Protein AF-A0AAE1EJN7-F1 (afdb_monomer)

Radius of gyration: 35.19 Å; Cα contacts (8 Å, |Δi|>4): 1042; chains: 1; bounding box: 107×82×101 Å

Secondary structure (DSSP, 8-state):
-HHHHHHHHHHHHHHHHHH--HHHHHHHHHHHHHH-TT-HHHHHHHHHHHHHHS-TTHHHHHT-HHHHHHHHHHHHHHHHTT--EEEEET-TTTHHHHHHHHTT-SEEEEEES-HHHHHHHHHHHTTSTT-TTEEEEES-GGG--TTTTSSS-BSEEEE----TTSSTT-HHHHHHHHHHHTBPPPP-----S----------------HHHHHHHHHHHHHHHHHHHHHHHHHHHHHHHHHHHHHHHHHHTHHHHHTT----S-HHHHHHHHHHHHHHHHHHHHHHHHHHHHHHHHHHHHHHHHHHHHHHHHHHHHHHHHHHHHHTTTTTS-------PPP--------------------------------------S------PPPPSS-EEES-EEEEEEEEEE-HHHHHHHB-S----GGGTT-EEEEPPSSSSEEE-GGG-TT--EE-B--EEEEEEETT-HHHHHHHHTTTT-EEEEEEB-S-EE--EEEEEEEEESSSS-EEE--GGG--SS--EEEEE-SSPPEE-TT-EEEEEEEESSSEEEEE-GGGS-TT-SGGGEEEE-HHHHHHHT-HHHHHHHHHHHHHHHHHHHH--SSS-TTSTTSPPEEEEESSS-HHHHHHHHHSTTSEEEES-HHHHHHHHHTT--TTEESS--S-EEEEEE--B-TTSPBPTTHHHHHHHHHHHEEEEEEEESS-----------HHHHHHH---GGGGTT---HHHHGGGT-SSS---S----

InterPro domains:
  IPR020596 Ribosomal RNA adenine methylase transferase, conserved site [PS01131] (86-114)
  IPR025799 Protein arginine N-methyltransferase [PTHR11006] (57-548)
  IPR029063 S-adenosyl-L-methionine-dependent methyltransferase superfamily [G3DSA:3.40.50.150] (51-192)
  IPR029063 S-adenosyl-L-methionine-dependent methyltransferase superfamily [SSF53335] (57-184)
  IPR029063 S-adenosyl-L-methionine-dependent methyltransferase superfamily [SSF53335] (394-545)

pLDDT: mean 72.21, std 24.54, range [23.77, 98.62]

Sequence (756 aa):
MVTDSLWVSLSYRHSFSRHGSLPEAWNYASLARVSCPRDPNAQDTWSRLTNALVDRWHLPMINDQARNSGFKRAIERAVTEGHHTVLDIGSGTGLLSLYAKKAGATEVYACEVDKFMCEMGKDILKLNDGTSNISILYKHSNNINIPQDIPQRVSLVVSETVDAGLLGEHILTTLQHTWHHLLLPPPTSLLPLEAATSTTTTTLETNATPVQEEVNGIQEKANDIKKIAKKIPEKASITQEKVSGSQEKAQKIPEKATGIQKQRDTKNVKKEAKNVQEKANGIQERNASEVKKKSKNIRKRAKSIPAEISGVQNQFNVNQEKAYVGQKRDTKADAVSCQPLQSSLNSDAVTGDASADKKLGNRSKHTHCEDGPNNAANGTASDIENGLPLPTCGRVIPSKAEVFIALISCEYIAKQTRLIDNNFSYFKNKTVCVKLDEPYMSEKLSQVPGGFKLLSKWTHITTINFNSIDDIMRHQQGNINGTRIIQCTESGTIDAIVLAFTLHLDDTVCINTFPETLHTQWENAVYPISHPAHLEASDRVAVNVECEGVMRLSVHESYLPSDATGENNLYLQASALRFLNSNKFTSAFTSAAESIATKFGTDSKSITATDSRRPLVICDATPFPVAGLRLLSLRPHSRLYVEEEEVQRTLVEVGVEAGLSEDLEEAVDVLFLWPTTEEGTLKDDFVKKILLYRLMLSEEGMVFPQEVDLVVGVVGSPALTSMTRVDDANTCGARQCQRSYMYSDGLIGKVTDIPN

Structure (mmCIF, N/CA/C/O backbone):
data_AF-A0AAE1EJN7-F1
#
_entry.id   AF-A0AAE1EJN7-F1
#
loop_
_atom_site.group_PDB
_atom_site.id
_atom_site.type_symbol
_atom_site.label_atom_id
_atom_site.label_alt_id
_atom_site.label_comp_id
_atom_site.label_asym_id
_atom_site.label_entity_id
_atom_site.label_seq_id
_atom_site.pdbx_PDB_ins_code
_atom_site.Cartn_x
_atom_site.Cartn_y
_atom_site.Cartn_z
_atom_site.occupancy
_atom_site.B_iso_or_equiv
_atom_site.auth_seq_id
_atom_site.auth_comp_id
_atom_site.auth_asym_id
_atom_site.auth_atom_id
_atom_site.pdbx_PDB_model_num
ATOM 1 N N . MET A 1 1 ? -12.672 -43.014 -6.422 1.00 37.75 1 MET A N 1
ATOM 2 C CA . MET A 1 1 ? -13.000 -41.728 -7.080 1.00 37.75 1 MET A CA 1
ATOM 3 C C . MET A 1 1 ? -13.530 -40.671 -6.109 1.00 37.75 1 MET A C 1
ATOM 5 O O . MET A 1 1 ? -13.084 -39.547 -6.220 1.00 37.75 1 MET A O 1
ATOM 9 N N . VAL A 1 2 ? -14.387 -40.987 -5.125 1.00 37.81 2 VAL A N 1
ATOM 10 C CA . VAL A 1 2 ? -14.856 -40.011 -4.099 1.00 37.81 2 VAL A CA 1
ATOM 11 C C . VAL A 1 2 ? -13.815 -39.732 -2.988 1.00 37.81 2 VAL A C 1
ATOM 13 O O . VAL A 1 2 ? -13.940 -38.784 -2.222 1.00 37.81 2 VAL A O 1
ATOM 16 N N . THR A 1 3 ? -12.763 -40.548 -2.889 1.00 46.97 3 THR A N 1
ATOM 17 C CA . THR A 1 3 ? -11.753 -40.482 -1.818 1.00 46.97 3 THR A CA 1
ATOM 18 C C . THR A 1 3 ? -10.714 -39.380 -2.003 1.00 46.97 3 THR A C 1
ATOM 20 O O . THR A 1 3 ? -10.210 -38.870 -1.006 1.00 46.97 3 THR A O 1
ATOM 23 N N . ASP A 1 4 ? -10.417 -38.994 -3.244 1.00 53.25 4 ASP A N 1
ATOM 24 C CA . ASP A 1 4 ? -9.289 -38.103 -3.540 1.00 53.25 4 ASP A CA 1
ATOM 25 C C . ASP A 1 4 ? -9.703 -36.626 -3.436 1.00 53.25 4 ASP A C 1
ATOM 27 O O . ASP A 1 4 ? -8.942 -35.810 -2.921 1.00 53.25 4 ASP A O 1
ATOM 31 N N . SER A 1 5 ? -10.947 -36.287 -3.799 1.00 48.03 5 SER A N 1
ATOM 32 C CA . SER A 1 5 ? -11.496 -34.928 -3.662 1.00 48.03 5 SER A CA 1
ATOM 33 C C . SER A 1 5 ? -11.664 -34.497 -2.205 1.00 48.03 5 SER A C 1
ATOM 35 O O . SER A 1 5 ? -11.335 -33.369 -1.830 1.00 48.03 5 SER A O 1
ATOM 37 N N . LEU A 1 6 ? -12.128 -35.418 -1.353 1.00 53.75 6 LEU A N 1
ATOM 38 C CA . LEU A 1 6 ? -12.288 -35.172 0.077 1.00 53.75 6 LEU A CA 1
ATOM 39 C C . LEU A 1 6 ? -10.926 -34.988 0.755 1.00 53.75 6 LEU A C 1
ATOM 41 O O . LEU A 1 6 ? -10.766 -34.091 1.580 1.00 53.75 6 LEU A O 1
ATOM 45 N N . TRP A 1 7 ? -9.936 -35.805 0.374 1.00 56.81 7 TRP A N 1
ATOM 46 C CA . TRP A 1 7 ? -8.565 -35.687 0.867 1.00 56.81 7 TRP A CA 1
ATOM 47 C C . TRP A 1 7 ? -7.943 -34.347 0.491 1.00 56.81 7 TRP A C 1
ATOM 49 O O . TRP A 1 7 ? -7.375 -33.695 1.354 1.00 56.81 7 TRP A O 1
ATOM 59 N N . VAL A 1 8 ? -8.114 -33.893 -0.751 1.00 55.38 8 VAL A N 1
ATOM 60 C CA . VAL A 1 8 ? -7.599 -32.596 -1.214 1.00 55.38 8 VAL A CA 1
ATOM 61 C C . VAL A 1 8 ? -8.251 -31.429 -0.473 1.00 55.38 8 VAL A C 1
ATOM 63 O O . VAL A 1 8 ? -7.541 -30.543 -0.004 1.00 55.38 8 VAL A O 1
ATOM 66 N N . SER A 1 9 ? -9.581 -31.421 -0.324 1.00 53.75 9 SER A N 1
ATOM 67 C CA . SER A 1 9 ? -10.285 -30.352 0.403 1.00 53.75 9 SER A CA 1
ATOM 68 C C . SER A 1 9 ? -9.879 -30.312 1.884 1.00 53.75 9 SER A C 1
ATOM 70 O O . SER A 1 9 ? -9.676 -29.241 2.464 1.00 53.75 9 SER A O 1
ATOM 72 N N . LEU A 1 10 ? -9.672 -31.487 2.489 1.00 55.31 10 LEU A N 1
ATOM 73 C CA . LEU A 1 10 ? -9.140 -31.618 3.843 1.00 55.31 10 LEU A CA 1
ATOM 74 C C . LEU A 1 10 ? -7.673 -31.183 3.930 1.00 55.31 10 LEU A C 1
ATOM 76 O O . LEU A 1 10 ? -7.323 -30.507 4.889 1.00 55.31 10 LEU A O 1
ATOM 80 N N . SER A 1 11 ? -6.828 -31.506 2.948 1.00 58.69 11 SER A N 1
ATOM 81 C CA . SER A 1 11 ? -5.423 -31.082 2.885 1.00 58.69 11 SER A CA 1
ATOM 82 C C . SER A 1 11 ? -5.283 -29.576 2.680 1.00 58.69 11 SER A C 1
ATOM 84 O O . SER A 1 11 ? -4.434 -28.969 3.330 1.00 58.69 11 SER A O 1
ATOM 86 N N . TYR A 1 12 ? -6.148 -28.961 1.866 1.00 60.19 12 TYR A N 1
ATOM 87 C CA . TYR A 1 12 ? -6.260 -27.508 1.736 1.00 60.19 12 TYR A CA 1
ATOM 88 C C . TYR A 1 12 ? -6.619 -26.869 3.079 1.00 60.19 12 TYR A C 1
ATOM 90 O O . TYR A 1 12 ? -5.842 -26.068 3.598 1.00 60.19 12 TYR A O 1
ATOM 98 N N . ARG A 1 13 ? -7.734 -27.291 3.700 1.00 56.25 13 ARG A N 1
ATOM 99 C CA . ARG A 1 13 ? -8.135 -26.794 5.029 1.00 56.25 13 ARG A CA 1
ATOM 100 C C . ARG A 1 13 ? -7.038 -27.001 6.066 1.00 56.25 13 ARG A C 1
ATOM 102 O O . ARG A 1 13 ? -6.819 -26.132 6.895 1.00 56.25 13 ARG A O 1
ATOM 109 N N . HIS A 1 14 ? -6.337 -28.129 6.018 1.00 53.25 14 HIS A N 1
ATOM 110 C CA . HIS A 1 14 ? -5.271 -28.453 6.959 1.00 53.25 14 HIS A CA 1
ATOM 111 C C . HIS A 1 14 ? -4.012 -27.600 6.761 1.00 53.25 14 HIS A C 1
ATOM 113 O O . HIS A 1 14 ? -3.415 -27.174 7.746 1.00 53.25 14 HIS A O 1
ATOM 119 N N . SER A 1 15 ? -3.596 -27.353 5.515 1.00 55.94 15 SER A N 1
ATOM 120 C CA . SER A 1 15 ? -2.451 -26.490 5.198 1.00 55.94 15 SER A CA 1
ATOM 121 C C . SER A 1 15 ? -2.758 -25.037 5.573 1.00 55.94 15 SER A C 1
ATOM 123 O O . SER A 1 15 ? -1.985 -24.423 6.309 1.00 55.94 15 SER A O 1
ATOM 125 N N . PHE A 1 16 ? -3.944 -24.544 5.201 1.00 54.97 16 PHE A N 1
ATOM 126 C CA . PHE A 1 16 ? -4.387 -23.189 5.520 1.00 54.97 16 PHE A CA 1
ATOM 127 C C . PHE A 1 16 ? -4.551 -22.982 7.037 1.00 54.97 16 PHE A C 1
ATOM 129 O O . PHE A 1 16 ? -3.983 -22.044 7.585 1.00 54.97 16 PHE A O 1
ATOM 136 N N . SER A 1 17 ? -5.220 -23.902 7.753 1.00 45.38 17 SER A N 1
ATOM 137 C CA . SER A 1 17 ? -5.491 -23.735 9.193 1.00 45.38 17 SER A CA 1
ATOM 138 C C . SER A 1 17 ? -4.294 -23.989 10.114 1.00 45.38 17 SER A C 1
ATOM 140 O O . SER A 1 17 ? -4.355 -23.608 11.280 1.00 45.38 17 SER A O 1
ATOM 142 N N . ARG A 1 18 ? -3.257 -24.719 9.676 1.00 42.12 18 ARG A N 1
ATOM 143 C CA . ARG A 1 18 ? -2.088 -25.020 10.528 1.00 42.12 18 ARG A CA 1
ATOM 144 C C . ARG A 1 18 ? -0.845 -24.217 10.185 1.00 42.12 18 ARG A C 1
ATOM 146 O O . ARG A 1 18 ? -0.019 -24.039 11.074 1.00 42.12 18 ARG A O 1
ATOM 153 N N . HIS A 1 19 ? -0.685 -23.801 8.930 1.00 42.38 19 HIS A N 1
ATOM 154 C CA . HIS A 1 19 ? 0.577 -23.235 8.453 1.00 42.38 19 HIS A CA 1
ATOM 155 C C . HIS A 1 19 ? 0.424 -21.892 7.734 1.00 42.38 19 HIS A C 1
ATOM 157 O O . HIS A 1 19 ? 1.443 -21.257 7.495 1.00 42.38 19 HIS A O 1
ATOM 163 N N . GLY A 1 20 ? -0.791 -21.464 7.359 1.00 51.75 20 GLY A N 1
ATOM 164 C CA . GLY A 1 20 ? -1.001 -20.204 6.627 1.00 51.75 20 GLY A CA 1
ATOM 165 C C . GLY A 1 20 ? -0.264 -20.119 5.279 1.00 51.75 20 GLY A C 1
ATOM 166 O O . GLY A 1 20 ? -0.155 -19.043 4.702 1.00 51.75 20 GLY A O 1
ATOM 167 N N . SER A 1 21 ? 0.271 -21.236 4.768 1.00 59.00 21 SER A N 1
ATOM 168 C CA . SER A 1 21 ? 1.121 -21.254 3.575 1.00 59.00 21 SER A CA 1
ATOM 169 C C . SER A 1 21 ? 0.269 -21.336 2.309 1.00 59.00 21 SER A C 1
ATOM 171 O O . SER A 1 21 ? -0.020 -22.416 1.786 1.00 59.00 21 SER A O 1
ATOM 173 N N . LEU A 1 22 ? -0.132 -20.165 1.814 1.00 60.03 22 LEU A N 1
ATOM 174 C CA . LEU A 1 22 ? -0.785 -19.978 0.515 1.00 60.03 22 LEU A CA 1
ATOM 175 C C . LEU A 1 22 ? -0.056 -20.711 -0.644 1.00 60.03 22 LEU A C 1
ATOM 177 O O . LEU A 1 22 ? -0.731 -21.399 -1.415 1.00 60.03 22 LEU A O 1
ATOM 181 N N . PRO A 1 23 ? 1.293 -20.695 -0.748 1.00 57.06 23 PRO A N 1
ATOM 182 C CA . PRO A 1 23 ? 2.013 -21.414 -1.808 1.00 57.06 23 PRO A CA 1
ATOM 183 C C . PRO A 1 23 ? 1.932 -22.947 -1.720 1.00 57.06 23 PRO A C 1
ATOM 185 O O . PRO A 1 23 ? 1.922 -23.639 -2.741 1.00 57.06 23 PRO A O 1
ATOM 188 N N . GLU A 1 24 ? 1.878 -23.523 -0.516 1.00 62.84 24 GLU A N 1
ATOM 189 C CA . GLU A 1 24 ? 1.680 -24.971 -0.362 1.00 62.84 24 GLU A CA 1
ATOM 190 C C . GLU A 1 24 ? 0.257 -25.368 -0.745 1.00 62.84 24 GLU A C 1
ATOM 192 O O . GLU A 1 24 ? 0.060 -26.332 -1.489 1.00 62.84 24 GLU A O 1
ATOM 197 N N . ALA A 1 25 ? -0.723 -24.584 -0.292 1.00 63.66 25 ALA A N 1
ATOM 198 C CA . ALA A 1 25 ? -2.119 -24.746 -0.661 1.00 63.66 25 ALA A CA 1
ATOM 199 C C . ALA A 1 25 ? -2.314 -24.672 -2.190 1.00 63.66 25 ALA A C 1
ATOM 201 O O . ALA A 1 25 ? -3.029 -25.509 -2.750 1.00 63.66 25 ALA A O 1
ATOM 202 N N . TRP A 1 26 ? -1.604 -23.765 -2.876 1.00 65.25 26 TRP A N 1
ATOM 203 C CA . TRP A 1 26 ? -1.569 -23.679 -4.341 1.00 65.25 26 TRP A CA 1
ATOM 204 C C . TRP A 1 26 ? -1.107 -24.973 -5.013 1.00 65.25 26 TRP A C 1
ATOM 206 O O . TRP A 1 26 ? -1.743 -25.438 -5.961 1.00 65.25 26 TRP A O 1
ATOM 216 N N . ASN A 1 27 ? -0.014 -25.576 -4.534 1.00 64.50 27 ASN A N 1
ATOM 217 C CA . ASN A 1 27 ? 0.518 -26.803 -5.133 1.00 64.50 27 ASN A CA 1
ATOM 218 C C . ASN A 1 27 ? -0.501 -27.952 -5.033 1.00 64.50 27 ASN A C 1
ATOM 220 O O . ASN A 1 27 ? -0.709 -28.674 -6.011 1.00 64.50 27 ASN A O 1
ATOM 224 N N . TYR A 1 28 ? -1.181 -28.096 -3.888 1.00 66.38 28 TYR A N 1
ATOM 225 C CA . TYR A 1 28 ? -2.228 -29.108 -3.712 1.00 66.38 28 TYR A CA 1
ATOM 226 C C . TYR A 1 28 ? -3.453 -28.840 -4.589 1.00 66.38 28 TYR A C 1
ATOM 228 O O . TYR A 1 28 ? -3.957 -29.765 -5.228 1.00 66.38 28 TYR A O 1
ATOM 236 N N . ALA A 1 29 ? -3.907 -27.589 -4.672 1.00 64.50 29 ALA A N 1
ATOM 237 C CA . ALA A 1 29 ? -5.033 -27.220 -5.524 1.00 64.50 29 ALA A CA 1
ATOM 238 C C . ALA A 1 29 ? -4.715 -27.399 -7.017 1.00 64.50 29 ALA A C 1
ATOM 240 O O . ALA A 1 29 ? -5.544 -27.902 -7.774 1.00 64.50 29 ALA A O 1
ATOM 241 N N . SER A 1 30 ? -3.495 -27.068 -7.443 1.00 64.06 30 SER A N 1
ATOM 242 C CA . SER A 1 30 ? -3.029 -27.268 -8.819 1.00 64.06 30 SER A CA 1
ATOM 243 C C . SER A 1 30 ? -2.948 -28.746 -9.187 1.00 64.06 30 SER A C 1
ATOM 245 O O . SER A 1 30 ? -3.434 -29.146 -10.248 1.00 64.06 30 SER A O 1
ATOM 247 N N . LEU A 1 31 ? -2.404 -29.580 -8.295 1.00 64.88 31 LEU A N 1
ATOM 248 C CA . LEU A 1 31 ? -2.374 -31.030 -8.481 1.00 64.88 31 LEU A CA 1
ATOM 249 C C . LEU A 1 31 ? -3.792 -31.608 -8.571 1.00 64.88 31 LEU A C 1
ATOM 251 O O . LEU A 1 31 ? -4.060 -32.457 -9.422 1.00 64.88 31 LEU A O 1
ATOM 255 N N . ALA A 1 32 ? -4.710 -31.124 -7.734 1.00 63.84 32 ALA A N 1
ATOM 256 C CA . ALA A 1 32 ? -6.103 -31.544 -7.745 1.00 63.84 32 ALA A CA 1
ATOM 257 C C . ALA A 1 32 ? -6.829 -31.146 -9.031 1.00 63.84 32 ALA A C 1
ATOM 259 O O . ALA A 1 32 ? -7.546 -31.967 -9.595 1.00 63.84 32 ALA A O 1
ATOM 260 N N . ARG A 1 33 ? -6.592 -29.935 -9.549 1.00 67.25 33 ARG A N 1
ATOM 261 C CA . ARG A 1 33 ? -7.151 -29.485 -10.831 1.00 67.25 33 ARG A CA 1
ATOM 262 C C . ARG A 1 33 ? -6.705 -30.374 -11.992 1.00 67.25 33 ARG A C 1
ATOM 264 O O . ARG A 1 33 ? -7.516 -30.705 -12.852 1.00 67.25 33 ARG A O 1
ATOM 271 N N . VAL A 1 34 ? -5.432 -30.774 -12.014 1.00 66.38 34 VAL A N 1
ATOM 272 C CA . VAL A 1 34 ? -4.887 -31.669 -13.051 1.00 66.38 34 VAL A CA 1
ATOM 273 C C . VAL A 1 34 ? -5.412 -33.096 -12.887 1.00 66.38 34 VAL A C 1
ATOM 275 O O . VAL A 1 34 ? -5.769 -33.738 -13.871 1.00 66.38 34 VAL A O 1
ATOM 278 N N . SER A 1 35 ? -5.485 -33.589 -11.650 1.00 67.25 35 SER A N 1
ATOM 279 C CA . SER A 1 35 ? -5.870 -34.977 -11.361 1.00 67.25 35 SER A CA 1
ATOM 280 C C . SER A 1 35 ? -7.383 -35.203 -11.454 1.00 67.25 35 SER A C 1
ATOM 282 O O . SER A 1 35 ? -7.824 -36.295 -11.801 1.00 67.25 35 SER A O 1
ATOM 284 N N . CYS A 1 36 ? -8.185 -34.180 -11.147 1.00 70.31 36 CYS A N 1
ATOM 285 C CA . CYS A 1 36 ? -9.647 -34.225 -11.076 1.00 70.31 36 CYS A CA 1
ATOM 286 C C . CYS A 1 36 ? -10.291 -33.002 -11.771 1.00 70.31 36 CYS A C 1
ATOM 288 O O . CYS A 1 36 ? -11.015 -32.236 -11.135 1.00 70.31 36 CYS A O 1
ATOM 290 N N . PRO A 1 37 ? -10.103 -32.810 -13.091 1.00 61.28 37 PRO A N 1
ATOM 291 C CA . PRO A 1 37 ? -10.518 -31.588 -13.791 1.00 61.28 37 PRO A CA 1
ATOM 292 C C . PRO A 1 37 ? -12.036 -31.364 -13.854 1.00 61.28 37 PRO A C 1
ATOM 294 O O . PRO A 1 37 ? -12.467 -30.269 -14.200 1.00 61.28 37 PRO A O 1
ATOM 297 N N . ARG A 1 38 ? -12.855 -32.378 -13.546 1.00 70.94 38 ARG A N 1
ATOM 298 C CA . ARG A 1 38 ? -14.329 -32.300 -13.542 1.00 70.94 38 ARG A CA 1
ATOM 299 C C . ARG A 1 38 ? -14.940 -32.164 -12.141 1.00 70.94 38 ARG A C 1
ATOM 301 O O . ARG A 1 38 ? -16.160 -32.136 -12.042 1.00 70.94 38 ARG A O 1
ATOM 308 N N . ASP A 1 39 ? -14.133 -32.126 -11.080 1.00 66.94 39 ASP A N 1
ATOM 309 C CA . ASP A 1 39 ? -14.631 -31.997 -9.706 1.00 66.94 39 ASP A CA 1
ATOM 310 C C . ASP A 1 39 ? -14.906 -30.521 -9.353 1.00 66.94 39 ASP A C 1
ATOM 312 O O . ASP A 1 39 ? -13.959 -29.727 -9.315 1.00 66.94 39 ASP A O 1
ATOM 316 N N . PRO A 1 40 ? -16.162 -30.141 -9.045 1.00 60.31 40 PRO A N 1
ATOM 317 C CA . PRO A 1 40 ? -16.511 -28.774 -8.664 1.00 60.31 40 PRO A CA 1
ATOM 318 C C . PRO A 1 40 ? -15.755 -28.262 -7.433 1.00 60.31 40 PRO A C 1
ATOM 320 O O . PRO A 1 40 ? -15.438 -27.080 -7.375 1.00 60.31 40 PRO A O 1
ATOM 323 N N . ASN A 1 41 ? -15.417 -29.124 -6.466 1.00 58.47 41 ASN A N 1
ATOM 324 C CA . ASN A 1 41 ? -14.705 -28.701 -5.254 1.00 58.47 41 ASN A CA 1
ATOM 325 C C . ASN A 1 41 ? -13.225 -28.411 -5.526 1.00 58.47 41 ASN A C 1
ATOM 327 O O . ASN A 1 41 ? -12.661 -27.479 -4.951 1.00 58.47 41 ASN A O 1
ATOM 331 N N . ALA A 1 42 ? -12.592 -29.201 -6.398 1.00 61.25 42 ALA A N 1
ATOM 332 C CA . ALA A 1 42 ? -11.225 -28.951 -6.846 1.00 61.25 42 ALA A CA 1
ATOM 333 C C . ALA A 1 42 ? -11.146 -27.657 -7.671 1.00 61.25 42 ALA A C 1
ATOM 335 O O . ALA A 1 42 ? -10.205 -26.885 -7.496 1.00 61.25 42 ALA A O 1
ATOM 336 N N . GLN A 1 43 ? -12.155 -27.394 -8.511 1.00 57.59 43 GLN A N 1
ATOM 337 C CA . GLN A 1 43 ? -12.281 -26.135 -9.248 1.00 57.59 43 GLN A CA 1
ATOM 338 C C . GLN A 1 43 ? -12.506 -24.941 -8.305 1.00 57.59 43 GLN A C 1
ATOM 340 O O . GLN A 1 43 ? -11.757 -23.976 -8.387 1.00 57.59 43 GLN A O 1
ATOM 345 N N . ASP A 1 44 ? -13.457 -25.023 -7.366 1.00 59.69 44 ASP A N 1
ATOM 346 C CA . ASP A 1 44 ? -13.756 -23.951 -6.399 1.00 59.69 44 ASP A CA 1
ATOM 347 C C . ASP A 1 44 ? -12.561 -23.639 -5.484 1.00 59.69 44 ASP A C 1
ATOM 349 O O . ASP A 1 44 ? -12.191 -22.481 -5.309 1.00 59.69 44 ASP A O 1
ATOM 353 N N . THR A 1 45 ? -11.893 -24.668 -4.949 1.00 62.34 45 THR A N 1
ATOM 354 C CA . THR A 1 45 ? -10.697 -24.492 -4.103 1.00 62.34 45 THR A CA 1
ATOM 355 C C . THR A 1 45 ? -9.567 -23.817 -4.877 1.00 62.34 45 THR A C 1
ATOM 357 O O . THR A 1 45 ? -8.898 -22.930 -4.348 1.00 62.34 45 THR A O 1
ATOM 360 N N . TRP A 1 46 ? -9.361 -24.223 -6.133 1.00 64.75 46 TRP A N 1
ATOM 361 C CA . TRP A 1 46 ? -8.364 -23.617 -7.006 1.00 64.75 46 TRP A CA 1
ATOM 362 C C . TRP A 1 46 ? -8.708 -22.154 -7.303 1.00 64.75 46 TRP A C 1
ATOM 364 O O . TRP A 1 46 ? -7.858 -21.304 -7.078 1.00 64.75 46 TRP A O 1
ATOM 374 N N . SER A 1 47 ? -9.951 -21.835 -7.681 1.00 58.12 47 SER A N 1
ATOM 375 C CA . SER A 1 47 ? -10.388 -20.451 -7.928 1.00 58.12 47 SER A CA 1
ATOM 376 C C . SER A 1 47 ? -10.250 -19.554 -6.691 1.00 58.12 47 SER A C 1
ATOM 378 O O . SER A 1 47 ? -9.738 -18.442 -6.789 1.00 58.12 47 SER A O 1
ATOM 380 N N . ARG A 1 48 ? -10.631 -20.031 -5.498 1.00 59.31 48 ARG A N 1
ATOM 381 C CA . ARG A 1 48 ? -10.473 -19.264 -4.245 1.00 59.31 48 ARG A CA 1
ATOM 382 C C . ARG A 1 48 ? -9.015 -18.965 -3.920 1.00 59.31 48 ARG A C 1
ATOM 384 O O . ARG A 1 48 ? -8.705 -17.868 -3.470 1.00 59.31 48 ARG A O 1
ATOM 391 N N . LEU A 1 49 ? -8.132 -19.939 -4.133 1.00 62.75 49 LEU A N 1
ATOM 392 C CA . LEU A 1 49 ? -6.697 -19.760 -3.935 1.00 62.75 49 LEU A CA 1
ATOM 393 C C . LEU A 1 49 ? -6.097 -18.816 -4.967 1.00 62.75 49 LEU A C 1
ATOM 395 O O . LEU A 1 49 ? -5.322 -17.951 -4.591 1.00 62.75 49 LEU A O 1
ATOM 399 N N . THR A 1 50 ? -6.496 -18.933 -6.230 1.00 57.66 50 THR A N 1
ATOM 400 C CA . THR A 1 50 ? -6.112 -18.002 -7.296 1.00 57.66 50 THR A CA 1
ATOM 401 C C . THR A 1 50 ? -6.438 -16.553 -6.909 1.00 57.66 50 THR A C 1
ATOM 403 O O . THR A 1 50 ? -5.579 -15.683 -7.025 1.00 57.66 50 THR A O 1
ATOM 406 N N . ASN A 1 51 ? -7.620 -16.308 -6.334 1.00 57.81 51 ASN A N 1
ATOM 407 C CA . ASN A 1 51 ? -8.047 -14.977 -5.876 1.00 57.81 51 ASN A CA 1
ATOM 408 C C . ASN A 1 51 ? -7.330 -14.488 -4.608 1.00 57.81 51 ASN A C 1
ATOM 410 O O . ASN A 1 51 ? -7.389 -13.302 -4.294 1.00 57.81 51 ASN A O 1
ATOM 414 N N . ALA A 1 52 ? -6.703 -15.396 -3.858 1.00 58.53 52 ALA A N 1
ATOM 415 C CA . ALA A 1 52 ? -5.926 -15.081 -2.662 1.00 58.53 52 ALA A CA 1
ATOM 416 C C . ALA A 1 52 ? -4.414 -14.971 -2.937 1.00 58.53 52 ALA A C 1
ATOM 418 O O . ALA A 1 52 ? -3.693 -14.448 -2.097 1.00 58.53 52 ALA A O 1
ATOM 419 N N . LEU A 1 53 ? -3.937 -15.504 -4.069 1.00 59.28 53 LEU A N 1
ATOM 420 C CA . LEU A 1 53 ? -2.523 -15.540 -4.463 1.00 59.28 53 LEU A CA 1
ATOM 421 C C . LEU A 1 53 ? -2.125 -14.388 -5.380 1.00 59.28 53 LEU A C 1
ATOM 423 O O . LEU A 1 53 ? -0.954 -14.031 -5.413 1.00 59.28 53 LEU A O 1
ATOM 427 N N . VAL A 1 54 ? -3.074 -13.835 -6.136 1.00 60.50 54 VAL A N 1
ATOM 428 C CA . VAL A 1 54 ? -2.840 -12.616 -6.908 1.00 60.50 54 VAL A CA 1
ATOM 429 C C . VAL A 1 54 ? -3.336 -11.438 -6.114 1.00 60.50 54 VAL A C 1
ATOM 431 O O . VAL A 1 54 ? -4.532 -11.317 -5.838 1.00 60.50 54 VAL A O 1
ATOM 434 N N . ASP A 1 55 ? -2.405 -10.555 -5.777 1.00 64.56 55 ASP A N 1
ATOM 435 C CA . ASP A 1 55 ? -2.758 -9.334 -5.088 1.00 64.56 55 ASP A CA 1
ATOM 436 C C . ASP A 1 55 ? -3.764 -8.534 -5.912 1.00 64.56 55 ASP A C 1
ATOM 438 O O . ASP A 1 55 ? -3.646 -8.390 -7.134 1.00 64.56 55 ASP A O 1
ATOM 442 N N . ARG A 1 56 ? -4.758 -7.974 -5.220 1.00 65.31 56 ARG A N 1
ATOM 443 C CA . ARG A 1 56 ? -5.919 -7.314 -5.836 1.00 65.31 56 ARG A CA 1
ATOM 444 C C . ARG A 1 56 ? -5.556 -6.129 -6.737 1.00 65.31 56 ARG A C 1
ATOM 446 O O . ARG A 1 56 ? -6.397 -5.707 -7.525 1.00 65.31 56 ARG A O 1
ATOM 453 N N . TRP A 1 57 ? -4.335 -5.606 -6.637 1.00 65.88 57 TRP A N 1
ATOM 454 C CA . TRP A 1 57 ? -3.830 -4.501 -7.452 1.00 65.88 57 TRP A CA 1
ATOM 455 C C . TRP A 1 57 ? -3.370 -4.926 -8.858 1.00 65.88 57 TRP A C 1
ATOM 457 O O . TRP A 1 57 ? -3.380 -4.094 -9.767 1.00 65.88 57 TRP A O 1
ATOM 467 N N . HIS A 1 58 ? -3.069 -6.210 -9.098 1.00 74.62 58 HIS A N 1
ATOM 468 C CA . HIS A 1 58 ? -2.582 -6.680 -10.403 1.00 74.62 58 HIS A CA 1
ATOM 469 C C . HIS A 1 58 ? -3.591 -6.450 -11.539 1.00 74.62 58 HIS A C 1
ATOM 471 O O . HIS A 1 58 ? -3.214 -6.012 -12.626 1.00 74.62 58 HIS A O 1
ATOM 477 N N . LEU A 1 59 ? -4.882 -6.734 -11.322 1.00 80.12 59 LEU A N 1
ATOM 478 C CA . LEU A 1 59 ? -5.901 -6.600 -12.376 1.00 80.12 59 LEU A CA 1
ATOM 479 C C . LEU A 1 59 ? -6.216 -5.134 -12.714 1.00 80.12 59 LEU A C 1
ATOM 481 O O . LEU A 1 59 ? -6.211 -4.806 -13.904 1.00 80.12 59 LEU A O 1
ATOM 485 N N . PRO A 1 60 ? -6.417 -4.230 -11.731 1.00 80.44 60 PRO A N 1
ATOM 486 C CA . PRO A 1 60 ? -6.473 -2.795 -11.992 1.00 80.44 60 PRO A CA 1
ATOM 487 C C . PRO A 1 60 ? -5.255 -2.294 -12.764 1.00 80.44 60 PRO A C 1
ATOM 489 O O . PRO A 1 60 ? -5.422 -1.596 -13.759 1.00 80.44 60 PRO A O 1
ATOM 492 N N . MET A 1 61 ? -4.046 -2.695 -12.363 1.00 86.06 61 MET A N 1
ATOM 493 C CA . MET A 1 61 ? -2.806 -2.293 -13.028 1.00 86.06 61 MET A CA 1
ATOM 494 C C . MET A 1 61 ? -2.760 -2.741 -14.497 1.00 86.06 61 MET A C 1
ATOM 496 O O . MET A 1 61 ? -2.376 -1.964 -15.371 1.00 86.06 61 MET A O 1
ATOM 500 N N . ILE A 1 62 ? -3.184 -3.971 -14.807 1.00 88.25 62 ILE A N 1
ATOM 501 C CA . ILE A 1 62 ? -3.261 -4.457 -16.195 1.00 88.25 62 ILE A CA 1
ATOM 502 C C . ILE A 1 62 ? -4.357 -3.721 -16.983 1.00 88.25 62 ILE A C 1
ATOM 504 O O . ILE A 1 62 ? -4.209 -3.526 -18.187 1.00 88.25 62 ILE A O 1
ATOM 508 N N . ASN A 1 63 ? -5.431 -3.277 -16.330 1.00 88.00 63 ASN A N 1
ATOM 509 C CA . ASN A 1 63 ? -6.472 -2.446 -16.941 1.00 88.00 63 ASN A CA 1
ATOM 510 C C . ASN A 1 63 ? -6.104 -0.960 -17.056 1.00 88.00 63 ASN A C 1
ATOM 512 O O . ASN A 1 63 ? -6.872 -0.191 -17.636 1.00 88.00 63 ASN A O 1
ATOM 516 N N . ASP A 1 64 ? -4.959 -0.534 -16.527 1.00 90.06 64 ASP A N 1
ATOM 517 C CA . ASP A 1 64 ? -4.512 0.848 -16.625 1.00 90.06 64 ASP A CA 1
ATOM 518 C C . ASP A 1 64 ? -3.993 1.145 -18.038 1.00 90.06 64 ASP A C 1
ATOM 520 O O . ASP A 1 64 ? -2.811 1.002 -18.363 1.00 90.06 64 ASP A O 1
ATOM 524 N N . GLN A 1 65 ? -4.914 1.558 -18.906 1.00 90.94 65 GLN A N 1
ATOM 525 C CA . GLN A 1 65 ? -4.629 1.833 -20.309 1.00 90.94 65 GLN A CA 1
ATOM 526 C C . GLN A 1 65 ? -3.589 2.950 -20.491 1.00 90.94 65 GLN A C 1
ATOM 528 O O . GLN A 1 65 ? -2.777 2.880 -21.419 1.00 90.94 65 GLN A O 1
ATOM 533 N N . ALA A 1 66 ? -3.587 3.965 -19.622 1.00 89.88 66 ALA A N 1
ATOM 534 C CA . ALA A 1 66 ? -2.650 5.083 -19.701 1.00 89.88 66 ALA A CA 1
ATOM 535 C C . ALA A 1 66 ? -1.224 4.627 -19.357 1.00 89.88 66 ALA A C 1
ATOM 537 O O . ALA A 1 66 ? -0.299 4.883 -20.136 1.00 89.88 66 ALA A O 1
ATOM 538 N N . ARG A 1 67 ? -1.058 3.872 -18.258 1.00 93.06 67 ARG A N 1
ATOM 539 C CA . ARG A 1 67 ? 0.209 3.206 -17.897 1.00 93.06 67 ARG A CA 1
ATOM 540 C C . ARG A 1 67 ? 0.696 2.324 -19.042 1.00 93.06 67 ARG A C 1
ATOM 542 O O . ARG A 1 67 ? 1.823 2.481 -19.515 1.00 93.06 67 ARG A O 1
ATOM 549 N N . ASN A 1 68 ? -0.165 1.429 -19.518 1.00 94.94 68 ASN A N 1
ATOM 550 C CA . ASN A 1 68 ? 0.162 0.457 -20.557 1.00 94.94 68 ASN A CA 1
ATOM 551 C C . ASN A 1 68 ? 0.612 1.130 -21.858 1.00 94.94 68 ASN A C 1
ATOM 553 O O . ASN A 1 68 ? 1.632 0.751 -22.433 1.00 94.94 68 ASN A O 1
ATOM 557 N N . SER A 1 69 ? -0.107 2.168 -22.289 1.00 94.81 69 SER A N 1
ATOM 558 C CA . SER A 1 69 ? 0.230 2.940 -23.489 1.00 94.81 69 SER A CA 1
ATOM 559 C C . SER A 1 69 ? 1.548 3.698 -23.327 1.00 94.81 69 SER A C 1
ATOM 561 O O . SER A 1 69 ? 2.313 3.819 -24.285 1.00 94.81 69 SER A O 1
ATOM 563 N N . GLY A 1 70 ? 1.837 4.197 -22.122 1.00 95.62 70 GLY A N 1
ATOM 564 C CA . GLY A 1 70 ? 3.112 4.825 -21.793 1.00 95.62 70 GLY A CA 1
ATOM 565 C C . GLY A 1 70 ? 4.285 3.861 -21.968 1.00 95.62 70 GLY A C 1
ATOM 566 O O . GLY A 1 70 ? 5.180 4.125 -22.775 1.00 95.62 70 GLY A O 1
ATOM 567 N N . PHE A 1 71 ? 4.246 2.721 -21.271 1.00 97.50 71 PHE A N 1
ATOM 568 C CA . PHE A 1 71 ? 5.293 1.699 -21.361 1.00 97.50 71 PHE A CA 1
ATOM 569 C C . PHE A 1 71 ? 5.452 1.162 -22.777 1.00 97.50 71 PHE A C 1
ATOM 571 O O . PHE A 1 71 ? 6.575 1.082 -23.269 1.00 97.50 71 PHE A O 1
ATOM 578 N N . LYS A 1 72 ? 4.347 0.860 -23.467 1.00 97.50 72 LYS A N 1
ATOM 579 C CA . LYS A 1 72 ? 4.389 0.391 -24.854 1.00 97.50 72 LYS A CA 1
ATOM 580 C C . LYS A 1 72 ? 5.156 1.361 -25.754 1.00 97.50 72 LYS A C 1
ATOM 582 O O . LYS A 1 72 ? 6.059 0.923 -26.457 1.00 97.50 72 LYS A O 1
ATOM 587 N N . ARG A 1 73 ? 4.848 2.664 -25.702 1.00 97.50 73 ARG A N 1
ATOM 588 C CA . ARG A 1 73 ? 5.531 3.676 -26.530 1.00 97.50 73 ARG A CA 1
ATOM 589 C C . ARG A 1 73 ? 7.025 3.775 -26.224 1.00 97.50 73 ARG A C 1
ATOM 591 O O . ARG A 1 73 ? 7.823 3.814 -27.157 1.00 97.50 73 ARG A O 1
ATOM 598 N N . ALA A 1 74 ? 7.398 3.800 -24.944 1.00 98.25 74 ALA A N 1
ATOM 599 C CA . ALA A 1 74 ? 8.801 3.894 -24.536 1.00 98.25 74 ALA A CA 1
ATOM 600 C C . ALA A 1 74 ? 9.606 2.653 -24.969 1.00 98.25 74 ALA A C 1
ATOM 602 O O . ALA A 1 74 ? 10.708 2.773 -25.505 1.00 98.25 74 ALA A O 1
ATOM 603 N N . ILE A 1 75 ? 9.027 1.458 -24.806 1.00 98.31 75 ILE A N 1
ATOM 604 C CA . ILE A 1 75 ? 9.633 0.191 -25.236 1.00 98.31 75 ILE A CA 1
ATOM 605 C C . ILE A 1 75 ? 9.760 0.139 -26.763 1.00 98.31 75 ILE A C 1
ATOM 607 O O . ILE A 1 75 ? 10.836 -0.166 -27.271 1.00 98.31 75 ILE A O 1
ATOM 611 N N . GLU A 1 76 ? 8.695 0.464 -27.503 1.00 97.44 76 GLU A N 1
ATOM 612 C CA . GLU A 1 76 ? 8.702 0.471 -28.974 1.00 97.44 76 GLU A CA 1
ATOM 613 C C . GLU A 1 76 ? 9.780 1.397 -29.533 1.00 97.44 76 GLU A C 1
ATOM 615 O O . GLU A 1 76 ? 10.499 1.027 -30.465 1.00 97.44 76 GLU A O 1
ATOM 620 N N . ARG A 1 77 ? 9.945 2.576 -28.927 1.00 97.25 77 ARG A N 1
ATOM 621 C CA . ARG A 1 77 ? 11.008 3.497 -29.311 1.00 97.25 77 ARG A CA 1
ATOM 622 C C . ARG A 1 77 ? 12.392 2.923 -29.031 1.00 97.25 77 ARG A C 1
ATOM 624 O O . ARG A 1 77 ? 13.216 2.913 -29.937 1.00 97.25 77 ARG A O 1
ATOM 631 N N . ALA A 1 78 ? 12.645 2.427 -27.820 1.00 96.81 78 ALA A N 1
ATOM 632 C CA . ALA A 1 78 ? 13.954 1.876 -27.470 1.00 96.81 78 ALA A CA 1
ATOM 633 C C . ALA A 1 78 ? 14.355 0.710 -28.391 1.00 96.81 78 ALA A C 1
ATOM 635 O O . ALA A 1 78 ? 15.504 0.628 -28.822 1.00 96.81 78 ALA A O 1
ATOM 636 N N . VAL A 1 79 ? 13.403 -0.157 -28.751 1.00 96.62 79 VAL A N 1
ATOM 637 C CA . VAL A 1 79 ? 13.638 -1.244 -29.713 1.00 96.62 79 VAL A CA 1
ATOM 638 C C . VAL A 1 79 ? 13.930 -0.691 -31.113 1.00 96.62 79 VAL A C 1
ATOM 640 O O . VAL A 1 79 ? 14.890 -1.128 -31.740 1.00 96.62 79 VAL A O 1
ATOM 643 N N . THR A 1 80 ? 13.180 0.317 -31.576 1.00 94.62 80 THR A N 1
ATOM 644 C CA . THR A 1 80 ? 13.415 0.985 -32.876 1.00 94.62 80 THR A CA 1
ATOM 645 C C . THR A 1 80 ? 14.784 1.677 -32.940 1.00 94.62 80 THR A C 1
ATOM 647 O O . THR A 1 80 ? 15.400 1.752 -33.999 1.00 94.62 80 THR A O 1
ATOM 650 N N . GLU A 1 81 ? 15.298 2.143 -31.802 1.00 93.88 81 GLU A N 1
ATOM 651 C CA . GLU A 1 81 ? 16.642 2.720 -31.661 1.00 93.88 81 GLU A CA 1
ATOM 652 C C . GLU A 1 81 ? 17.763 1.663 -31.601 1.00 93.88 81 GLU A C 1
ATOM 654 O O . GLU A 1 81 ? 18.933 2.007 -31.445 1.00 93.88 81 GLU A O 1
ATOM 659 N N . GLY A 1 82 ? 17.428 0.378 -31.747 1.00 94.31 82 GLY A N 1
ATOM 660 C CA . GLY A 1 82 ? 18.383 -0.719 -31.890 1.00 94.31 82 GLY A CA 1
ATOM 661 C C . GLY A 1 82 ? 18.517 -1.628 -30.667 1.00 94.31 82 GLY A C 1
ATOM 662 O O . GLY A 1 82 ? 19.255 -2.615 -30.729 1.00 94.31 82 GLY A O 1
ATOM 663 N N . HIS A 1 83 ? 17.825 -1.351 -29.555 1.00 95.88 83 HIS A N 1
ATOM 664 C CA . HIS A 1 83 ? 17.887 -2.193 -28.355 1.00 95.88 83 HIS A CA 1
ATOM 665 C C . HIS A 1 83 ? 17.045 -3.473 -28.513 1.00 95.88 83 HIS A C 1
ATOM 667 O O . HIS A 1 83 ? 15.916 -3.569 -28.036 1.00 95.88 83 HIS A O 1
ATOM 673 N N . HIS A 1 84 ? 17.600 -4.477 -29.197 1.00 94.69 84 HIS A N 1
ATOM 674 C CA . HIS A 1 84 ? 16.883 -5.705 -29.570 1.00 94.69 84 HIS A CA 1
ATOM 675 C C . HIS A 1 84 ? 16.982 -6.860 -28.553 1.00 94.69 84 HIS A C 1
ATOM 677 O O . HIS A 1 84 ? 16.311 -7.879 -28.727 1.00 94.69 84 HIS A O 1
ATOM 683 N N . THR A 1 85 ? 17.803 -6.732 -27.505 1.00 96.44 85 THR A N 1
ATOM 684 C CA . THR A 1 85 ? 17.926 -7.728 -26.421 1.00 96.44 85 THR A CA 1
ATOM 685 C C . THR A 1 85 ? 17.386 -7.144 -25.122 1.00 96.44 85 THR A C 1
ATOM 687 O O . THR A 1 85 ? 17.959 -6.192 -24.588 1.00 96.44 85 THR A O 1
ATOM 690 N N . VAL A 1 86 ? 16.279 -7.697 -24.624 1.00 98.25 86 VAL A N 1
ATOM 691 C CA . VAL A 1 86 ? 15.479 -7.094 -23.546 1.00 98.25 86 VAL A CA 1
ATOM 692 C C . VAL A 1 86 ? 15.411 -8.012 -22.327 1.00 98.25 86 VAL A C 1
ATOM 694 O O . VAL A 1 86 ? 15.226 -9.218 -22.483 1.00 98.25 86 VAL A O 1
ATOM 697 N N . LEU A 1 87 ? 15.527 -7.445 -21.123 1.00 98.62 87 LEU A N 1
ATOM 698 C CA . LEU A 1 87 ? 15.199 -8.100 -19.854 1.00 98.62 87 LEU A CA 1
ATOM 699 C C . LEU A 1 87 ? 14.047 -7.364 -19.153 1.00 98.62 87 LEU A C 1
ATOM 701 O O . LEU A 1 87 ? 14.192 -6.202 -18.784 1.00 98.62 87 LEU A O 1
ATOM 705 N N . ASP A 1 88 ? 12.930 -8.056 -18.956 1.00 98.56 88 ASP A N 1
ATOM 706 C CA . ASP A 1 88 ? 11.745 -7.609 -18.215 1.00 98.56 88 ASP A CA 1
ATOM 707 C C . ASP A 1 88 ? 11.815 -8.119 -16.761 1.00 98.56 88 ASP A C 1
ATOM 709 O O . ASP A 1 88 ? 11.715 -9.325 -16.507 1.00 98.56 88 ASP A O 1
ATOM 713 N N . ILE A 1 89 ? 12.068 -7.222 -15.805 1.00 98.38 89 ILE A N 1
ATOM 714 C CA . ILE A 1 89 ? 12.251 -7.557 -14.387 1.00 98.38 89 ILE A CA 1
ATOM 715 C C . ILE A 1 89 ? 10.951 -7.313 -13.619 1.00 98.38 89 ILE A C 1
ATOM 717 O O . ILE A 1 89 ? 10.407 -6.214 -13.660 1.00 98.38 89 ILE A O 1
ATOM 721 N N . GLY A 1 90 ? 10.483 -8.330 -12.885 1.00 95.44 90 GLY A N 1
ATOM 722 C CA . GLY A 1 90 ? 9.162 -8.286 -12.250 1.00 95.44 90 GLY A CA 1
ATOM 723 C C . GLY A 1 90 ? 8.065 -8.431 -13.300 1.00 95.44 90 GLY A C 1
ATOM 724 O O . GLY A 1 90 ? 7.129 -7.643 -13.355 1.00 95.44 90 GLY A O 1
ATOM 725 N N . SER A 1 91 ? 8.233 -9.400 -14.205 1.00 93.88 91 SER A N 1
ATOM 726 C CA . SER A 1 91 ? 7.448 -9.454 -15.442 1.00 93.88 91 SER A CA 1
ATOM 727 C C . SER A 1 91 ? 5.947 -9.672 -15.222 1.00 93.88 91 SER A C 1
ATOM 729 O O . SER A 1 91 ? 5.159 -9.391 -16.130 1.00 93.88 91 SER A O 1
ATOM 731 N N . GLY A 1 92 ? 5.531 -10.201 -14.062 1.00 90.31 92 GLY A N 1
ATOM 732 C CA . GLY A 1 92 ? 4.138 -10.506 -13.760 1.00 90.31 92 GLY A CA 1
ATOM 733 C C . GLY A 1 92 ? 3.500 -11.376 -14.847 1.00 90.31 92 GLY A C 1
ATOM 734 O O . GLY A 1 92 ? 3.862 -12.535 -15.047 1.00 90.31 92 GLY A O 1
ATOM 735 N N . THR A 1 93 ? 2.551 -10.808 -15.594 1.00 90.00 93 THR A N 1
ATOM 736 C CA . THR A 1 93 ? 1.872 -11.493 -16.710 1.00 90.00 93 THR A CA 1
ATOM 737 C C . THR A 1 93 ? 2.686 -11.561 -18.007 1.00 90.00 93 THR A C 1
ATOM 739 O O . THR A 1 93 ? 2.240 -12.167 -18.983 1.00 90.00 93 THR A O 1
ATOM 742 N N . GLY A 1 94 ? 3.858 -10.926 -18.054 1.00 93.56 94 GLY A N 1
ATOM 743 C CA . GLY A 1 94 ? 4.684 -10.769 -19.250 1.00 93.56 94 GLY A CA 1
ATOM 744 C C . GLY A 1 94 ? 4.173 -9.695 -20.214 1.00 93.56 94 GLY A C 1
ATOM 745 O O . GLY A 1 94 ? 4.525 -9.715 -21.393 1.00 93.56 94 GLY A O 1
ATOM 746 N N . LEU A 1 95 ? 3.317 -8.768 -19.762 1.00 94.88 95 LEU A N 1
ATOM 747 C CA . LEU A 1 95 ? 2.730 -7.736 -20.627 1.00 94.88 95 LEU A CA 1
ATOM 748 C C . LEU A 1 95 ? 3.796 -6.840 -21.283 1.00 94.88 95 LEU A C 1
ATOM 750 O O . LEU A 1 95 ? 3.710 -6.573 -22.482 1.00 94.88 95 LEU A O 1
ATOM 754 N N . LEU A 1 96 ? 4.817 -6.418 -20.533 1.00 97.12 96 LEU A N 1
ATOM 755 C CA . LEU A 1 96 ? 5.889 -5.566 -21.061 1.00 97.12 96 LEU A CA 1
ATOM 756 C C . LEU A 1 96 ? 6.792 -6.342 -22.031 1.00 97.12 96 LEU A C 1
ATOM 758 O O . LEU A 1 96 ? 7.113 -5.846 -23.113 1.00 97.12 96 LEU A O 1
ATOM 762 N N . SER A 1 97 ? 7.090 -7.606 -21.716 1.00 97.44 97 SER A N 1
ATOM 763 C CA . SER A 1 97 ? 7.736 -8.552 -22.637 1.00 97.44 97 SER A CA 1
ATOM 764 C C . SER A 1 97 ? 6.994 -8.699 -23.973 1.00 97.44 97 SER A C 1
ATOM 766 O O . SER A 1 97 ? 7.627 -8.767 -25.030 1.00 97.44 97 SER A O 1
ATOM 768 N N . LEU A 1 98 ? 5.653 -8.717 -23.964 1.00 96.06 98 LEU A N 1
ATOM 769 C CA . LEU A 1 98 ? 4.851 -8.754 -25.193 1.00 96.06 98 LEU A CA 1
ATOM 770 C C . LEU A 1 98 ? 5.019 -7.479 -26.027 1.00 96.06 98 LEU A C 1
ATOM 772 O O . LEU A 1 98 ? 5.099 -7.577 -27.252 1.00 96.06 98 LEU A O 1
ATOM 776 N N . TYR A 1 99 ? 5.092 -6.302 -25.399 1.00 97.00 99 TYR A N 1
ATOM 777 C CA . TYR A 1 99 ? 5.352 -5.048 -26.113 1.00 97.00 99 TYR A CA 1
ATOM 778 C C . TYR A 1 99 ? 6.728 -5.060 -26.772 1.00 97.00 99 TYR A C 1
ATOM 780 O O . TYR A 1 99 ? 6.823 -4.800 -27.969 1.00 97.00 99 TYR A O 1
ATOM 788 N N . ALA A 1 100 ? 7.768 -5.460 -26.034 1.00 97.00 100 ALA A N 1
ATOM 789 C CA . ALA A 1 100 ? 9.119 -5.590 -26.577 1.00 97.00 100 ALA A CA 1
ATOM 790 C C . ALA A 1 100 ? 9.155 -6.552 -27.771 1.00 97.00 100 ALA A C 1
ATOM 792 O O . ALA A 1 100 ? 9.719 -6.237 -28.822 1.00 97.00 100 ALA A O 1
ATOM 793 N N . LYS A 1 101 ? 8.493 -7.710 -27.649 1.00 95.25 101 LYS A N 1
ATOM 794 C CA . LYS A 1 101 ? 8.465 -8.695 -28.729 1.00 95.25 101 LYS A CA 1
ATOM 795 C C . LYS A 1 101 ? 7.734 -8.185 -29.970 1.00 95.25 101 LYS A C 1
ATOM 797 O O . LYS A 1 101 ? 8.235 -8.365 -31.078 1.00 95.25 101 LYS A O 1
ATOM 802 N N . LYS A 1 102 ? 6.580 -7.534 -29.796 1.00 94.12 102 LYS A N 1
ATOM 803 C CA . LYS A 1 102 ? 5.806 -6.936 -30.898 1.00 94.12 102 LYS A CA 1
ATOM 804 C C . LYS A 1 102 ? 6.535 -5.773 -31.571 1.00 94.12 102 LYS A C 1
ATOM 806 O O . LYS A 1 102 ? 6.372 -5.594 -32.771 1.00 94.12 102 LYS A O 1
ATOM 811 N N . ALA A 1 103 ? 7.355 -5.036 -30.824 1.00 95.25 103 ALA A N 1
ATOM 812 C CA . ALA A 1 103 ? 8.196 -3.964 -31.348 1.00 95.25 103 ALA A CA 1
ATOM 813 C C . ALA A 1 103 ? 9.363 -4.463 -32.220 1.00 95.25 103 ALA A C 1
ATOM 815 O O . ALA A 1 103 ? 10.017 -3.656 -32.871 1.00 95.25 103 ALA A O 1
ATOM 816 N N . GLY A 1 104 ? 9.636 -5.774 -32.238 1.00 94.44 104 GLY A N 1
ATOM 817 C CA . GLY A 1 104 ? 10.704 -6.368 -33.044 1.00 94.44 104 GLY A CA 1
ATOM 818 C C . GLY A 1 104 ? 11.949 -6.786 -32.261 1.00 94.44 104 GLY A C 1
ATOM 819 O O . GLY A 1 104 ? 12.955 -7.121 -32.882 1.00 94.44 104 GLY A O 1
ATOM 820 N N . ALA A 1 105 ? 11.909 -6.827 -30.922 1.00 95.50 105 ALA A N 1
ATOM 821 C CA . ALA A 1 105 ? 13.026 -7.358 -30.142 1.00 95.50 105 ALA A CA 1
ATOM 822 C C . ALA A 1 105 ? 13.351 -8.811 -30.551 1.00 95.50 105 ALA A C 1
ATOM 824 O O . ALA A 1 105 ? 12.466 -9.676 -30.678 1.00 95.50 105 ALA A O 1
ATOM 825 N N . THR A 1 106 ? 14.639 -9.087 -30.761 1.00 92.69 106 THR A N 1
ATOM 826 C CA . THR A 1 106 ? 15.129 -10.395 -31.210 1.00 92.69 106 THR A CA 1
ATOM 827 C C . THR A 1 106 ? 15.086 -11.410 -30.077 1.00 92.69 106 THR A C 1
ATOM 829 O O . THR A 1 106 ? 14.551 -12.508 -30.262 1.00 92.69 106 THR A O 1
ATOM 832 N N . GLU A 1 107 ? 15.564 -11.014 -28.895 1.00 93.69 107 GLU A N 1
ATOM 833 C CA . GLU A 1 107 ? 15.582 -11.832 -27.681 1.00 93.69 107 GLU A CA 1
ATOM 834 C C . GLU A 1 107 ? 14.922 -11.080 -26.528 1.00 93.69 107 GLU A C 1
ATOM 836 O O . GLU A 1 107 ? 15.261 -9.928 -26.248 1.00 93.69 107 GLU A O 1
ATOM 841 N N . VAL A 1 108 ? 13.987 -11.741 -25.849 1.00 98.00 108 VAL A N 1
ATOM 842 C CA . VAL A 1 108 ? 13.291 -11.177 -24.693 1.00 98.00 108 VAL A CA 1
ATOM 843 C C . VAL A 1 108 ? 13.376 -12.180 -23.553 1.00 98.00 108 VAL A C 1
ATOM 845 O O . VAL A 1 108 ? 12.878 -13.303 -23.642 1.00 98.00 108 VAL A O 1
ATOM 848 N N . TYR A 1 109 ? 14.013 -11.762 -22.474 1.00 98.19 109 TYR A N 1
ATOM 849 C CA . TYR A 1 109 ? 14.082 -12.487 -21.219 1.00 98.19 109 TYR A CA 1
ATOM 850 C C . TYR A 1 109 ? 13.180 -11.787 -20.215 1.00 98.19 109 TYR A C 1
ATOM 852 O O . TYR A 1 109 ? 13.043 -10.569 -20.233 1.00 98.19 109 TYR A O 1
ATOM 860 N N . ALA A 1 110 ? 12.575 -12.558 -19.332 1.00 98.00 110 ALA A N 1
ATOM 861 C CA . ALA A 1 110 ? 11.705 -12.060 -18.287 1.00 98.00 110 ALA A CA 1
ATOM 862 C C . ALA A 1 110 ? 12.013 -12.805 -16.993 1.00 98.00 110 ALA A C 1
ATOM 864 O O . ALA A 1 110 ? 12.334 -13.995 -17.037 1.00 98.00 110 ALA A O 1
ATOM 865 N N . CYS A 1 111 ? 11.917 -12.145 -15.844 1.00 97.56 111 CYS A N 1
ATOM 866 C CA . CYS A 1 111 ? 12.047 -12.819 -14.558 1.00 97.56 111 CYS A CA 1
ATOM 867 C C . CYS A 1 111 ? 10.933 -12.447 -13.586 1.00 97.56 111 CYS A C 1
ATOM 869 O O . CYS A 1 111 ? 10.522 -11.290 -13.498 1.00 97.56 111 CYS A O 1
ATOM 871 N N . GLU A 1 112 ? 10.476 -13.453 -12.847 1.00 94.94 112 GLU A N 1
ATOM 872 C CA . GLU A 1 112 ? 9.403 -13.351 -11.864 1.00 94.94 112 GLU A CA 1
ATOM 873 C C . GLU A 1 112 ? 9.745 -14.209 -10.636 1.00 94.94 112 GLU A C 1
ATOM 875 O O . GLU A 1 112 ? 10.204 -15.351 -10.772 1.00 94.94 112 GLU A O 1
ATOM 880 N N . VAL A 1 113 ? 9.556 -13.642 -9.442 1.00 91.31 113 VAL A N 1
ATOM 881 C CA . VAL A 1 113 ? 9.861 -14.268 -8.147 1.00 91.31 113 VAL A CA 1
ATOM 882 C C . VAL A 1 113 ? 8.684 -15.036 -7.576 1.00 91.31 113 VAL A C 1
ATOM 884 O O . VAL A 1 113 ? 8.903 -15.964 -6.793 1.00 91.31 113 VAL A O 1
ATOM 887 N N . ASP A 1 114 ? 7.460 -14.685 -7.970 1.00 84.31 114 ASP A N 1
ATOM 888 C CA . ASP A 1 114 ? 6.274 -15.434 -7.603 1.00 84.31 114 ASP A CA 1
ATOM 889 C C . ASP A 1 114 ? 6.027 -16.589 -8.584 1.00 84.31 114 ASP A C 1
ATOM 891 O O . ASP A 1 114 ? 6.002 -16.453 -9.811 1.00 84.31 114 ASP A O 1
ATOM 895 N N . LYS A 1 115 ? 5.872 -17.794 -8.031 1.00 81.31 115 LYS A N 1
ATOM 896 C CA . LYS A 1 115 ? 5.774 -19.007 -8.850 1.00 81.31 115 LYS A CA 1
ATOM 897 C C . LYS A 1 115 ? 4.477 -19.016 -9.648 1.00 81.31 115 LYS A C 1
ATOM 899 O O . LYS A 1 115 ? 4.480 -19.430 -10.808 1.00 81.31 115 LYS A O 1
ATOM 904 N N . PHE A 1 116 ? 3.392 -18.585 -9.012 1.00 78.50 116 PHE A N 1
ATOM 905 C CA . PHE A 1 116 ? 2.074 -18.545 -9.616 1.00 78.50 116 PHE A CA 1
ATOM 906 C C . PHE A 1 116 ? 2.074 -17.549 -10.789 1.00 78.50 116 PHE A C 1
ATOM 908 O O . PHE A 1 116 ? 1.707 -17.925 -11.903 1.00 78.50 116 PHE A O 1
ATOM 915 N N . MET A 1 117 ? 2.587 -16.334 -10.583 1.00 82.44 117 MET A N 1
ATOM 916 C CA . MET A 1 117 ? 2.707 -15.297 -11.611 1.00 82.44 117 MET A CA 1
ATOM 917 C C . MET A 1 117 ? 3.604 -15.753 -12.762 1.00 82.44 117 MET A C 1
ATOM 919 O O . MET A 1 117 ? 3.235 -15.600 -13.923 1.00 82.44 117 MET A O 1
ATOM 923 N N . CYS A 1 118 ? 4.729 -16.415 -12.472 1.00 85.88 118 CYS A N 1
ATOM 924 C CA . CYS A 1 118 ? 5.617 -16.960 -13.498 1.00 85.88 118 CYS A CA 1
ATOM 925 C C . CYS A 1 118 ? 4.924 -18.014 -14.383 1.00 85.88 118 CYS A C 1
ATOM 927 O O . CYS A 1 118 ? 5.038 -17.986 -15.614 1.00 85.88 118 CYS A O 1
ATOM 929 N N . GLU A 1 119 ? 4.215 -18.968 -13.770 1.00 82.56 119 GLU A N 1
ATOM 930 C CA . GLU A 1 119 ? 3.444 -19.986 -14.494 1.00 82.56 119 GLU A CA 1
ATOM 931 C C . GLU A 1 119 ? 2.332 -19.339 -15.324 1.00 82.56 119 GLU A C 1
ATOM 933 O O . GLU A 1 119 ? 2.161 -19.686 -16.496 1.00 82.56 119 GLU A O 1
ATOM 938 N N . MET A 1 120 ? 1.643 -18.351 -14.752 1.00 81.19 120 MET A N 1
ATOM 939 C CA . MET A 1 120 ? 0.589 -17.596 -15.416 1.00 81.19 120 MET A CA 1
ATOM 940 C C . MET A 1 120 ? 1.107 -16.802 -16.621 1.00 81.19 120 MET A C 1
ATOM 942 O O . MET A 1 120 ? 0.518 -16.882 -17.700 1.00 81.19 120 MET A O 1
ATOM 946 N N . GLY A 1 121 ? 2.226 -16.091 -16.480 1.00 86.94 121 GLY A N 1
ATOM 947 C CA . GLY A 1 121 ? 2.864 -15.349 -17.563 1.00 86.94 121 GLY A CA 1
ATOM 948 C C . GLY A 1 121 ? 3.215 -16.264 -18.734 1.00 86.94 121 GLY A C 1
ATOM 949 O O . GLY A 1 121 ? 2.831 -15.991 -19.869 1.00 86.94 121 GLY A O 1
ATOM 950 N N . LYS A 1 122 ? 3.827 -17.432 -18.478 1.00 87.75 122 LYS A N 1
ATOM 951 C CA . LYS A 1 122 ? 4.127 -18.437 -19.528 1.00 87.75 122 LYS A CA 1
ATOM 952 C C . LYS A 1 122 ? 2.878 -18.874 -20.277 1.00 87.75 122 LYS A C 1
ATOM 954 O O . LYS A 1 122 ? 2.896 -19.140 -21.477 1.00 87.75 122 LYS A O 1
ATOM 959 N N . ASP A 1 123 ? 1.796 -18.990 -19.541 1.00 84.81 123 ASP A N 1
ATOM 960 C CA . ASP A 1 123 ? 0.508 -19.412 -20.029 1.00 84.81 123 ASP A CA 1
ATOM 961 C C . ASP A 1 123 ? -0.217 -18.325 -20.838 1.00 84.81 123 ASP A C 1
ATOM 963 O O . ASP A 1 123 ? -0.924 -18.663 -21.789 1.00 84.81 123 ASP A O 1
ATOM 967 N N . ILE A 1 124 ? -0.012 -17.048 -20.514 1.00 86.56 124 ILE A N 1
ATOM 968 C CA . ILE A 1 124 ? -0.475 -15.885 -21.285 1.00 86.56 124 ILE A CA 1
ATOM 969 C C . ILE A 1 124 ? 0.348 -15.710 -22.561 1.00 86.56 124 ILE A C 1
ATOM 971 O O . ILE A 1 124 ? -0.212 -15.450 -23.628 1.00 86.56 124 ILE A O 1
ATOM 975 N N . LEU A 1 125 ? 1.663 -15.927 -22.498 1.00 88.44 125 LEU A N 1
ATOM 976 C CA . LEU A 1 125 ? 2.520 -15.873 -23.679 1.00 88.44 125 LEU A CA 1
ATOM 977 C C . LEU A 1 125 ? 2.058 -16.860 -24.756 1.00 88.44 125 LEU A C 1
ATOM 979 O O . LEU A 1 125 ? 1.952 -16.468 -25.913 1.00 88.44 125 LEU A O 1
ATOM 983 N N . LYS A 1 126 ? 1.679 -18.092 -24.385 1.00 87.19 126 LYS A N 1
ATOM 984 C CA . LYS A 1 126 ? 1.129 -19.098 -25.321 1.00 87.19 126 LYS A CA 1
ATOM 985 C C . LYS A 1 126 ? -0.161 -18.658 -26.019 1.00 87.19 126 LYS A C 1
ATOM 987 O O . LYS A 1 126 ? -0.483 -19.198 -27.072 1.00 87.19 126 LYS A O 1
ATOM 992 N N . LEU A 1 127 ? -0.919 -17.735 -25.421 1.00 85.62 127 LEU A N 1
ATOM 993 C CA . LEU A 1 127 ? -2.135 -17.186 -26.023 1.00 85.62 127 LEU A CA 1
ATOM 994 C C . LEU A 1 127 ? -1.833 -16.103 -27.054 1.00 85.62 127 LEU A C 1
ATOM 996 O O . LEU A 1 127 ? -2.746 -15.707 -27.761 1.00 85.62 127 LEU A O 1
ATOM 1000 N N . ASN A 1 128 ? -0.605 -15.594 -27.124 1.00 88.75 128 ASN A N 1
ATOM 1001 C CA . ASN A 1 128 ? -0.205 -14.529 -28.031 1.00 88.75 128 ASN A CA 1
ATOM 1002 C C . ASN A 1 128 ? 0.728 -15.098 -29.109 1.00 88.75 128 ASN A C 1
ATOM 1004 O O . ASN A 1 128 ? 1.636 -15.871 -28.812 1.00 88.75 128 ASN A O 1
ATOM 1008 N N . ASP A 1 129 ? 0.516 -14.717 -30.367 1.00 85.75 129 ASP A N 1
ATOM 1009 C CA . ASP A 1 129 ? 1.291 -15.259 -31.485 1.00 85.75 129 ASP A CA 1
ATOM 1010 C C . ASP A 1 129 ? 2.710 -14.663 -31.504 1.00 85.75 129 ASP A C 1
ATOM 1012 O O . ASP A 1 129 ? 2.921 -13.514 -31.113 1.00 85.75 129 ASP A O 1
ATOM 1016 N N . GLY A 1 130 ? 3.699 -15.436 -31.967 1.00 81.50 130 GLY A N 1
ATOM 1017 C CA . GLY A 1 130 ? 5.082 -14.956 -32.127 1.00 81.50 130 GLY A CA 1
ATOM 1018 C C . GLY A 1 130 ? 5.885 -14.797 -30.825 1.00 81.50 130 GLY A C 1
ATOM 1019 O O . GLY A 1 130 ? 6.951 -14.182 -30.826 1.00 81.50 130 GLY A O 1
ATOM 1020 N N . THR A 1 131 ? 5.408 -15.360 -29.716 1.00 86.31 131 THR A N 1
ATOM 1021 C CA . THR A 1 131 ? 6.009 -15.233 -28.373 1.00 86.31 131 THR A CA 1
ATOM 1022 C C . THR A 1 131 ? 6.967 -16.361 -27.994 1.00 86.31 131 THR A C 1
ATOM 1024 O O . THR A 1 131 ? 7.516 -16.346 -26.896 1.00 86.31 131 THR A O 1
ATOM 1027 N N . SER A 1 132 ? 7.218 -17.322 -28.891 1.00 77.88 132 SER A N 1
ATOM 1028 C CA . SER A 1 132 ? 8.054 -18.510 -28.631 1.00 77.88 132 SER A CA 1
ATOM 1029 C C . SER A 1 132 ? 9.480 -18.196 -28.166 1.00 77.88 132 SER A C 1
ATOM 1031 O O . SER A 1 132 ? 10.118 -19.044 -27.554 1.00 77.88 132 SER A O 1
ATOM 1033 N N . ASN A 1 133 ? 9.971 -16.989 -28.457 1.00 82.56 133 ASN A N 1
ATOM 1034 C CA . ASN A 1 133 ? 11.326 -16.540 -28.127 1.00 82.56 133 ASN A CA 1
ATOM 1035 C C . ASN A 1 133 ? 11.381 -15.703 -26.837 1.00 82.56 133 ASN A C 1
ATOM 1037 O O . ASN A 1 133 ? 12.423 -15.120 -26.547 1.00 82.56 133 ASN A O 1
ATOM 1041 N N . ILE A 1 134 ? 10.272 -15.591 -26.100 1.00 94.38 134 ILE A N 1
ATOM 1042 C CA . ILE A 1 134 ? 10.255 -14.961 -24.779 1.00 94.38 134 ILE A CA 1
ATOM 1043 C C . ILE A 1 134 ? 10.534 -16.045 -23.729 1.00 94.38 134 ILE A C 1
ATOM 1045 O O . ILE A 1 134 ? 9.783 -17.017 -23.622 1.00 94.38 134 ILE A O 1
ATOM 1049 N N . SER A 1 135 ? 11.596 -15.880 -22.939 1.00 94.50 135 SER A N 1
ATOM 1050 C CA . SER A 1 135 ? 11.971 -16.819 -21.873 1.00 94.50 135 SER A CA 1
ATOM 1051 C C . SER A 1 135 ? 11.659 -16.238 -20.495 1.00 94.50 135 SER A C 1
ATOM 1053 O O . SER A 1 135 ? 12.329 -15.307 -20.055 1.00 94.50 135 SER A O 1
ATOM 1055 N N . ILE A 1 136 ? 10.658 -16.797 -19.801 1.00 95.25 136 ILE A N 1
ATOM 1056 C CA . ILE A 1 136 ? 10.328 -16.417 -18.417 1.00 95.25 136 ILE A CA 1
ATOM 1057 C C . ILE A 1 136 ? 11.069 -17.324 -17.423 1.00 95.25 136 ILE A C 1
ATOM 1059 O O . ILE A 1 136 ? 10.812 -18.534 -17.331 1.00 95.25 136 ILE A O 1
ATOM 1063 N N . LEU A 1 137 ? 11.934 -16.707 -16.624 1.00 96.31 137 LEU A N 1
ATOM 1064 C CA . LEU A 1 137 ? 12.733 -17.301 -15.561 1.00 96.31 137 LEU A CA 1
ATOM 1065 C C . LEU A 1 137 ? 12.012 -17.161 -14.212 1.00 96.31 137 LEU A C 1
ATOM 1067 O O . LEU A 1 137 ? 11.707 -16.055 -13.774 1.00 96.31 137 LEU A O 1
ATOM 1071 N N . TYR A 1 138 ? 11.783 -18.281 -13.521 1.00 95.44 138 TYR A N 1
ATOM 1072 C CA . TYR A 1 138 ? 11.295 -18.271 -12.136 1.00 95.44 138 TYR A CA 1
ATOM 1073 C C . TYR A 1 138 ? 12.461 -17.983 -11.179 1.00 95.44 138 TYR A C 1
ATOM 1075 O O . TYR A 1 138 ? 13.050 -18.905 -10.606 1.00 95.44 138 TYR A O 1
ATOM 1083 N N . LYS A 1 139 ? 12.881 -16.719 -11.114 1.00 95.62 139 LYS A N 1
ATOM 1084 C CA . LYS A 1 139 ? 14.065 -16.259 -10.382 1.00 95.62 139 LYS A CA 1
ATOM 1085 C C . LYS A 1 139 ? 13.932 -14.788 -10.012 1.00 95.62 139 LYS A C 1
ATOM 1087 O O . LYS A 1 139 ? 13.404 -13.991 -10.776 1.00 95.62 139 LYS A O 1
ATOM 1092 N N . HIS A 1 140 ? 14.546 -14.425 -8.891 1.00 95.81 140 HIS A N 1
ATOM 1093 C CA . HIS A 1 140 ? 14.896 -13.034 -8.621 1.00 95.81 140 HIS A CA 1
ATOM 1094 C C . HIS A 1 140 ? 16.010 -12.584 -9.577 1.00 95.81 140 HIS A C 1
ATOM 1096 O O . HIS A 1 140 ? 16.940 -13.354 -9.831 1.00 95.81 140 HIS A O 1
ATOM 1102 N N . SER A 1 141 ? 15.958 -11.338 -10.053 1.00 96.00 141 SER A N 1
ATOM 1103 C CA . SER A 1 141 ? 16.952 -10.736 -10.960 1.00 96.00 141 SER A CA 1
ATOM 1104 C C . SER A 1 141 ? 18.398 -10.885 -10.456 1.00 96.00 141 SER A C 1
ATOM 1106 O O . SER A 1 141 ? 19.265 -11.344 -11.194 1.00 96.00 141 SER A O 1
ATOM 1108 N N . ASN A 1 142 ? 18.635 -10.613 -9.167 1.00 94.56 142 ASN A N 1
ATOM 1109 C CA . ASN A 1 142 ? 19.909 -10.837 -8.457 1.00 94.56 142 ASN A CA 1
ATOM 1110 C C . ASN A 1 142 ? 20.479 -12.270 -8.522 1.00 94.56 142 ASN A C 1
ATOM 1112 O O . ASN A 1 142 ? 21.628 -12.486 -8.155 1.00 94.56 142 ASN A O 1
ATOM 1116 N N . ASN A 1 143 ? 19.689 -13.256 -8.956 1.00 96.06 143 ASN A N 1
ATOM 1117 C CA . ASN A 1 143 ? 20.103 -14.656 -9.073 1.00 96.06 143 ASN A CA 1
ATOM 1118 C C . ASN A 1 143 ? 20.212 -15.131 -10.534 1.00 96.06 143 ASN A C 1
ATOM 1120 O O . ASN A 1 143 ? 20.380 -16.331 -10.774 1.00 96.06 143 ASN A O 1
ATOM 1124 N N . ILE A 1 144 ? 20.073 -14.225 -11.505 1.00 96.88 144 ILE A N 1
ATOM 1125 C CA . ILE A 1 144 ? 20.280 -14.511 -12.927 1.00 96.88 144 ILE A CA 1
ATOM 1126 C C . ILE A 1 144 ? 21.780 -14.499 -13.209 1.00 96.88 144 ILE A C 1
ATOM 1128 O O . ILE A 1 144 ? 22.473 -13.538 -12.881 1.00 96.88 144 ILE A O 1
ATOM 1132 N N . ASN A 1 145 ? 22.281 -15.560 -13.839 1.00 94.62 145 ASN A N 1
ATOM 1133 C CA . ASN A 1 145 ? 23.696 -15.702 -14.167 1.00 94.62 145 ASN A CA 1
ATOM 1134 C C . ASN A 1 145 ? 23.923 -15.782 -15.677 1.00 94.62 145 ASN A C 1
ATOM 1136 O O . ASN A 1 145 ? 23.177 -16.438 -16.402 1.00 94.62 145 ASN A O 1
ATOM 1140 N N . ILE A 1 146 ? 25.026 -15.189 -16.132 1.00 95.56 146 ILE A N 1
ATOM 1141 C CA . ILE A 1 146 ? 25.516 -15.300 -17.509 1.00 95.56 146 ILE A CA 1
ATOM 1142 C C . ILE A 1 146 ? 26.685 -16.298 -17.534 1.00 95.56 146 ILE A C 1
ATOM 1144 O O . ILE A 1 146 ? 27.586 -16.166 -16.703 1.00 95.56 146 ILE A O 1
ATOM 1148 N N . PRO A 1 147 ? 26.726 -17.281 -18.459 1.00 95.12 147 PRO A N 1
ATOM 1149 C CA . PRO A 1 147 ? 25.773 -17.540 -19.548 1.00 95.12 147 PRO A CA 1
ATOM 1150 C C . PRO A 1 147 ? 24.645 -18.534 -19.191 1.00 95.12 147 PRO A C 1
ATOM 1152 O O . PRO A 1 147 ? 23.927 -18.991 -20.075 1.00 95.12 147 PRO A O 1
ATOM 1155 N N . GLN A 1 148 ? 24.534 -18.957 -17.925 1.00 95.50 148 GLN A N 1
ATOM 1156 C CA . GLN A 1 148 ? 23.685 -20.090 -17.527 1.00 95.50 148 GLN A CA 1
ATOM 1157 C C . GLN A 1 148 ? 22.184 -19.851 -17.749 1.00 95.50 148 GLN A C 1
ATOM 1159 O O . GLN A 1 148 ? 21.484 -20.762 -18.185 1.00 95.50 148 GLN A O 1
ATOM 1164 N N . ASP A 1 149 ? 21.695 -18.666 -17.391 1.00 96.00 149 ASP A N 1
ATOM 1165 C CA . ASP A 1 149 ? 20.273 -18.317 -17.428 1.00 96.00 149 ASP A CA 1
ATOM 1166 C C . ASP A 1 149 ? 19.925 -17.459 -18.645 1.00 96.00 149 ASP A C 1
ATOM 1168 O O . ASP A 1 149 ? 18.877 -17.649 -19.261 1.00 96.00 149 ASP A O 1
ATOM 1172 N N . ILE A 1 150 ? 20.822 -16.535 -18.994 1.00 96.44 150 ILE A N 1
ATOM 1173 C CA . ILE A 1 150 ? 20.778 -15.739 -20.222 1.00 96.44 150 ILE A CA 1
ATOM 1174 C C . ILE A 1 150 ? 22.167 -15.789 -20.878 1.00 96.44 150 ILE A C 1
ATOM 1176 O O . ILE A 1 150 ? 23.169 -15.802 -20.158 1.00 96.44 150 ILE A O 1
ATOM 1180 N N . PRO A 1 151 ? 22.266 -15.820 -22.217 1.00 95.69 151 PRO A N 1
ATOM 1181 C CA . PRO A 1 151 ? 23.524 -16.099 -22.910 1.00 95.69 151 PRO A CA 1
ATOM 1182 C C . PRO A 1 151 ? 24.541 -14.960 -22.796 1.00 95.69 151 PRO A C 1
ATOM 1184 O O . PRO A 1 151 ? 25.746 -15.205 -22.775 1.00 95.69 151 PRO A O 1
ATOM 1187 N N . GLN A 1 152 ? 24.064 -13.717 -22.717 1.00 95.56 152 GLN A N 1
ATOM 1188 C CA . GLN A 1 152 ? 24.885 -12.511 -22.696 1.00 95.56 152 GLN A CA 1
ATOM 1189 C C . GLN A 1 152 ? 24.142 -11.349 -22.033 1.00 95.56 152 GLN A C 1
ATOM 1191 O O . GLN A 1 152 ? 22.958 -11.455 -21.709 1.00 95.56 152 GLN A O 1
ATOM 1196 N N . ARG A 1 153 ? 24.848 -10.231 -21.838 1.00 97.06 153 ARG A N 1
ATOM 1197 C CA . ARG A 1 153 ? 24.245 -9.001 -21.320 1.00 97.06 153 ARG A CA 1
ATOM 1198 C C . ARG A 1 153 ? 23.204 -8.463 -22.300 1.00 97.06 153 ARG A C 1
ATOM 1200 O O . ARG A 1 153 ? 23.410 -8.501 -23.513 1.00 97.06 153 ARG A O 1
ATOM 1207 N N . VAL A 1 154 ? 22.107 -7.947 -21.764 1.00 97.44 154 VAL A N 1
ATOM 1208 C CA . VAL A 1 154 ? 21.028 -7.335 -22.548 1.00 97.44 154 VAL A CA 1
ATOM 1209 C C . VAL A 1 154 ? 21.328 -5.867 -22.837 1.00 97.44 154 VAL A C 1
ATOM 1211 O O . VAL A 1 154 ? 22.131 -5.244 -22.146 1.00 97.44 154 VAL A O 1
ATOM 1214 N N . SER A 1 155 ? 20.685 -5.310 -23.859 1.00 97.56 155 SER A N 1
ATOM 1215 C CA . SER A 1 155 ? 20.815 -3.901 -24.248 1.00 97.56 155 SER A CA 1
ATOM 1216 C C . SER A 1 155 ? 19.725 -3.019 -23.641 1.00 97.56 155 SER A C 1
ATOM 1218 O O . SER A 1 155 ? 19.937 -1.815 -23.506 1.00 97.56 155 SER A O 1
ATOM 1220 N N . LEU A 1 156 ? 18.591 -3.596 -23.239 1.00 98.31 156 LEU A N 1
ATOM 1221 C CA . LEU A 1 156 ? 17.491 -2.894 -22.585 1.00 98.31 156 LEU A CA 1
ATOM 1222 C C . LEU A 1 156 ? 16.994 -3.675 -21.371 1.00 98.31 156 LEU A C 1
ATOM 1224 O O . LEU A 1 156 ? 16.769 -4.882 -21.441 1.00 98.31 156 LEU A O 1
ATOM 1228 N N . VAL A 1 157 ? 16.774 -2.964 -20.274 1.00 98.56 157 VAL A N 1
ATOM 1229 C CA . VAL A 1 157 ? 16.039 -3.447 -19.107 1.00 98.56 157 VAL A CA 1
ATOM 1230 C C . VAL A 1 157 ? 14.755 -2.651 -18.986 1.00 98.56 157 VAL A C 1
ATOM 1232 O O . VAL A 1 157 ? 14.769 -1.425 -19.084 1.00 98.56 157 VAL A O 1
ATOM 1235 N N . VAL A 1 158 ? 13.657 -3.355 -18.749 1.00 98.44 158 VAL A N 1
ATOM 1236 C CA . VAL A 1 158 ? 12.377 -2.766 -18.370 1.00 98.44 158 VAL A CA 1
ATOM 1237 C C . VAL A 1 158 ? 12.022 -3.308 -16.991 1.00 98.44 158 VAL A C 1
ATOM 1239 O O . VAL A 1 158 ? 12.140 -4.509 -16.764 1.00 98.44 158 VAL A O 1
ATOM 1242 N N . SER A 1 159 ? 11.637 -2.437 -16.063 1.00 96.62 159 SER A N 1
ATOM 1243 C CA . SER A 1 159 ? 11.220 -2.832 -14.715 1.00 96.62 159 SER A CA 1
ATOM 1244 C C . SER A 1 159 ? 10.053 -1.971 -14.270 1.00 96.62 159 SER A C 1
ATOM 1246 O O . SER A 1 159 ? 10.097 -0.751 -14.415 1.00 96.62 159 SER A O 1
ATOM 1248 N N . GLU A 1 160 ? 9.034 -2.591 -13.692 1.00 93.56 160 GLU A N 1
ATOM 1249 C CA . GLU A 1 160 ? 7.924 -1.874 -13.058 1.00 93.56 160 GLU A CA 1
ATOM 1250 C C . GLU A 1 160 ? 7.729 -2.288 -11.597 1.00 93.56 160 GLU A C 1
ATOM 1252 O O . GLU A 1 160 ? 6.660 -2.151 -11.031 1.00 93.56 160 GLU A O 1
ATOM 1257 N N . THR A 1 161 ? 8.813 -2.737 -10.967 1.00 93.56 161 THR A N 1
ATOM 1258 C CA . THR A 1 161 ? 8.883 -3.027 -9.531 1.00 93.56 161 THR A CA 1
ATOM 1259 C C . THR A 1 161 ? 8.939 -1.731 -8.709 1.00 93.56 161 THR A C 1
ATOM 1261 O O . THR A 1 161 ? 9.980 -1.404 -8.128 1.00 93.56 161 THR A O 1
ATOM 1264 N N . VAL A 1 162 ? 7.892 -0.913 -8.777 1.00 93.50 162 VAL A N 1
ATOM 1265 C CA . VAL A 1 162 ? 7.770 0.369 -8.071 1.00 93.50 162 VAL A CA 1
ATOM 1266 C C . VAL A 1 162 ? 6.411 0.434 -7.392 1.00 93.50 162 VAL A C 1
ATOM 1268 O O . VAL A 1 162 ? 5.415 -0.000 -7.954 1.00 93.50 162 VAL A O 1
ATOM 1271 N N . ASP A 1 163 ? 6.363 1.015 -6.201 1.00 92.62 163 ASP A N 1
ATOM 1272 C CA . ASP A 1 163 ? 5.142 1.132 -5.410 1.00 92.62 163 ASP A CA 1
ATOM 1273 C C . ASP A 1 163 ? 4.731 2.599 -5.205 1.00 92.62 163 ASP A C 1
ATOM 1275 O O . ASP A 1 163 ? 5.280 3.520 -5.816 1.00 92.62 163 ASP A O 1
ATOM 1279 N N . ALA A 1 164 ? 3.757 2.841 -4.326 1.00 92.19 164 ALA A N 1
ATOM 1280 C CA . ALA A 1 164 ? 3.269 4.184 -4.009 1.00 92.19 164 ALA A CA 1
ATOM 1281 C C . ALA A 1 164 ? 4.372 5.113 -3.456 1.00 92.19 164 ALA A C 1
ATOM 1283 O O . ALA A 1 164 ? 4.321 6.331 -3.651 1.00 92.19 164 ALA A O 1
ATOM 1284 N N . GLY A 1 165 ? 5.386 4.544 -2.792 1.00 94.06 165 GLY A N 1
ATOM 1285 C CA . GLY A 1 165 ? 6.577 5.243 -2.308 1.00 94.06 165 GLY A CA 1
ATOM 1286 C C . GLY A 1 165 ? 7.749 5.247 -3.292 1.00 94.06 165 GLY A C 1
ATOM 1287 O O . GLY A 1 165 ? 8.852 5.642 -2.902 1.00 94.06 165 GLY A O 1
ATOM 1288 N N . LEU A 1 166 ? 7.530 4.808 -4.540 1.00 95.88 166 LEU A N 1
ATOM 1289 C CA . LEU A 1 166 ? 8.496 4.580 -5.623 1.00 95.88 166 LEU A CA 1
ATOM 1290 C C . LEU A 1 166 ? 9.527 3.469 -5.347 1.00 95.88 166 LEU A C 1
ATOM 1292 O O . LEU A 1 166 ? 9.862 2.703 -6.249 1.00 95.88 166 LEU A O 1
ATOM 1296 N N . LEU A 1 167 ? 10.090 3.422 -4.139 1.00 95.38 167 LEU A N 1
ATOM 1297 C CA . LEU A 1 167 ? 11.260 2.612 -3.793 1.00 95.38 167 LEU A CA 1
ATOM 1298 C C . LEU A 1 167 ? 10.949 1.405 -2.893 1.00 95.38 167 LEU A C 1
ATOM 1300 O O . LEU A 1 167 ? 11.867 0.635 -2.607 1.00 95.38 167 LEU A O 1
ATOM 1304 N N . GLY A 1 168 ? 9.706 1.230 -2.431 1.00 90.31 168 GLY A N 1
ATOM 1305 C CA . GLY A 1 168 ? 9.337 0.177 -1.475 1.00 90.31 168 GLY A CA 1
ATOM 1306 C C . GLY A 1 168 ? 9.559 -1.240 -2.006 1.00 90.31 168 GLY A C 1
ATOM 1307 O O . GLY A 1 168 ? 9.926 -2.125 -1.242 1.00 90.31 168 GLY A O 1
ATOM 1308 N N . GLU A 1 169 ? 9.500 -1.429 -3.326 1.00 91.25 169 GLU A N 1
ATOM 1309 C CA . GLU A 1 169 ? 9.822 -2.697 -4.002 1.00 91.25 169 GLU A CA 1
ATOM 1310 C C . GLU A 1 169 ? 11.312 -2.861 -4.362 1.00 91.25 169 GLU A C 1
ATOM 1312 O O . GLU A 1 169 ? 11.706 -3.713 -5.160 1.00 91.25 169 GLU A O 1
ATOM 1317 N N . HIS A 1 170 ? 12.184 -2.049 -3.761 1.00 93.75 170 HIS A N 1
ATOM 1318 C CA . HIS A 1 170 ? 13.640 -2.177 -3.854 1.00 93.75 170 HIS A CA 1
ATOM 1319 C C . HIS A 1 170 ? 14.218 -2.075 -5.279 1.00 93.75 170 HIS A C 1
ATOM 1321 O O . HIS A 1 170 ? 15.281 -2.643 -5.567 1.00 93.75 170 HIS A O 1
ATOM 1327 N N . ILE A 1 171 ? 13.583 -1.288 -6.159 1.00 96.00 171 ILE A N 1
ATOM 1328 C CA . ILE A 1 171 ? 14.046 -1.062 -7.539 1.00 96.00 171 ILE A CA 1
ATOM 1329 C C . ILE A 1 171 ? 15.522 -0.650 -7.623 1.00 96.00 171 ILE A C 1
ATOM 1331 O O . ILE A 1 171 ? 16.235 -1.108 -8.512 1.00 96.00 171 ILE A O 1
ATOM 1335 N N . LEU A 1 172 ? 16.025 0.154 -6.678 1.00 96.44 172 LEU A N 1
ATOM 1336 C CA . LEU A 1 172 ? 17.425 0.599 -6.686 1.00 96.44 172 LEU A CA 1
ATOM 1337 C C . LEU A 1 172 ? 18.402 -0.569 -6.546 1.00 96.44 172 LEU A C 1
ATOM 1339 O O . LEU A 1 172 ? 19.359 -0.666 -7.307 1.00 96.44 172 LEU A O 1
ATOM 1343 N N . THR A 1 173 ? 18.131 -1.489 -5.621 1.00 95.06 173 THR A N 1
ATOM 1344 C CA . THR A 1 173 ? 18.963 -2.680 -5.400 1.00 95.06 173 THR A CA 1
ATOM 1345 C C . THR A 1 173 ? 18.912 -3.615 -6.603 1.00 95.06 173 THR A C 1
ATOM 1347 O O . THR A 1 173 ? 19.945 -4.125 -7.043 1.00 95.06 173 THR A O 1
ATOM 1350 N N . THR A 1 174 ? 17.723 -3.783 -7.182 1.00 96.19 174 THR A N 1
ATOM 1351 C CA . THR A 1 174 ? 17.514 -4.545 -8.417 1.00 96.19 174 THR A CA 1
ATOM 1352 C C . THR A 1 174 ? 18.310 -3.960 -9.587 1.00 96.19 174 THR A C 1
ATOM 1354 O O . THR A 1 174 ? 19.020 -4.688 -10.290 1.00 96.19 174 THR A O 1
ATOM 1357 N N . LEU A 1 175 ? 18.243 -2.645 -9.797 1.00 97.12 175 LEU A N 1
ATOM 1358 C CA . LEU A 1 175 ? 18.928 -1.980 -10.904 1.00 97.12 175 LEU A CA 1
ATOM 1359 C C . LEU A 1 175 ? 20.440 -1.895 -10.694 1.00 97.12 175 LEU A C 1
ATOM 1361 O O . LEU A 1 175 ? 21.184 -2.063 -11.657 1.00 97.12 175 LEU A O 1
ATOM 1365 N N . GLN A 1 176 ? 20.910 -1.722 -9.458 1.00 95.94 176 GLN A N 1
ATOM 1366 C CA . GLN A 1 176 ? 22.334 -1.769 -9.131 1.00 95.94 176 GLN A CA 1
ATOM 1367 C C . GLN A 1 176 ? 22.951 -3.109 -9.559 1.00 95.94 176 GLN A C 1
ATOM 1369 O O . GLN A 1 176 ? 23.936 -3.134 -10.300 1.00 95.94 176 GLN A O 1
ATOM 1374 N N . HIS A 1 177 ? 22.346 -4.233 -9.158 1.00 96.12 177 HIS A N 1
ATOM 1375 C CA . HIS A 1 177 ? 22.791 -5.558 -9.599 1.00 96.12 177 HIS A CA 1
ATOM 1376 C C . HIS A 1 177 ? 22.736 -5.687 -11.128 1.00 96.12 177 HIS A C 1
ATOM 1378 O O . HIS A 1 177 ? 23.677 -6.167 -11.764 1.00 96.12 177 HIS A O 1
ATOM 1384 N N . THR A 1 178 ? 21.637 -5.235 -11.729 1.00 96.62 178 THR A N 1
ATOM 1385 C CA . THR A 1 178 ? 21.405 -5.328 -13.172 1.00 9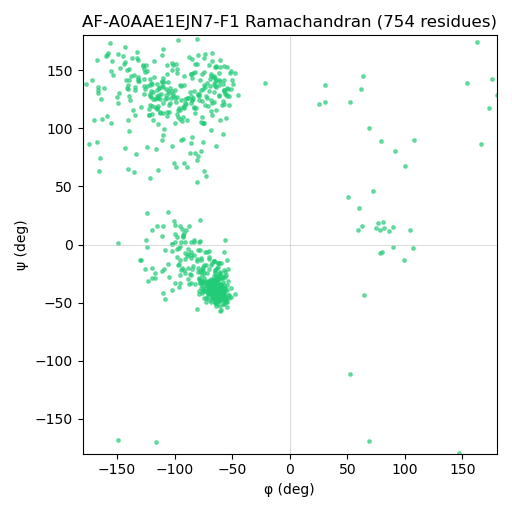6.62 178 THR A CA 1
ATOM 1386 C C . THR A 1 178 ? 22.487 -4.605 -13.971 1.00 96.62 178 THR A C 1
ATOM 1388 O O . THR A 1 178 ? 23.071 -5.205 -14.873 1.00 96.62 178 THR A O 1
ATOM 1391 N N . TRP A 1 179 ? 22.838 -3.375 -13.599 1.00 96.81 179 TRP A N 1
ATOM 1392 C CA . TRP A 1 179 ? 23.943 -2.634 -14.207 1.00 96.81 179 TRP A CA 1
ATOM 1393 C C . TRP A 1 179 ? 25.287 -3.361 -14.069 1.00 96.81 179 TRP A C 1
ATOM 1395 O O . TRP A 1 179 ? 26.049 -3.467 -15.034 1.00 96.81 179 TRP A O 1
ATOM 1405 N N . HIS A 1 180 ? 25.578 -3.927 -12.896 1.00 95.25 180 HIS A N 1
ATOM 1406 C CA . HIS A 1 180 ? 26.840 -4.629 -12.672 1.00 95.25 180 HIS A CA 1
ATOM 1407 C C . HIS A 1 180 ? 26.953 -5.951 -13.429 1.00 95.25 180 HIS A C 1
ATOM 1409 O O . HIS A 1 180 ? 28.052 -6.288 -13.874 1.00 95.25 180 HIS A O 1
ATOM 1415 N N . HIS A 1 181 ? 25.858 -6.689 -13.623 1.00 96.12 181 HIS A N 1
ATOM 1416 C CA . HIS A 1 181 ? 25.931 -8.094 -14.043 1.00 96.12 181 HIS A CA 1
ATOM 1417 C C . HIS A 1 181 ? 25.176 -8.431 -15.331 1.00 96.12 181 HIS A C 1
ATOM 1419 O O . HIS A 1 181 ? 25.628 -9.311 -16.061 1.00 96.12 181 HIS A O 1
ATOM 1425 N N . LEU A 1 182 ? 24.066 -7.752 -15.629 1.00 97.50 182 LEU A N 1
ATOM 1426 C CA . LEU A 1 182 ? 23.093 -8.199 -16.636 1.00 97.50 182 LEU A CA 1
ATOM 1427 C C . LEU A 1 182 ? 22.950 -7.250 -17.831 1.00 97.50 182 LEU A C 1
ATOM 1429 O O . LEU A 1 182 ? 22.649 -7.704 -18.930 1.00 97.50 182 LEU A O 1
ATOM 1433 N N . LEU A 1 183 ? 23.176 -5.953 -17.639 1.00 97.19 183 LEU A N 1
ATOM 1434 C CA . LEU A 1 183 ? 23.003 -4.919 -18.659 1.00 97.19 183 LEU A CA 1
ATOM 1435 C C . LEU A 1 183 ? 24.348 -4.578 -19.317 1.00 97.19 183 LEU A C 1
ATOM 1437 O O . LEU A 1 183 ? 25.401 -4.668 -18.678 1.00 97.19 183 LEU A O 1
ATOM 1441 N N . LEU A 1 184 ? 24.335 -4.222 -20.604 1.00 96.62 184 LEU A N 1
ATOM 1442 C CA . LEU A 1 184 ? 25.489 -3.623 -21.283 1.00 96.62 184 LEU A CA 1
ATOM 1443 C C . LEU A 1 184 ? 25.979 -2.377 -20.515 1.00 96.62 184 LEU A C 1
ATOM 1445 O O . LEU A 1 184 ? 25.184 -1.743 -19.819 1.00 96.62 184 LEU A O 1
ATOM 1449 N N . PRO A 1 185 ? 27.275 -2.017 -20.604 1.00 90.44 185 PRO A N 1
ATOM 1450 C CA . PRO A 1 185 ? 27.804 -0.872 -19.868 1.00 90.44 185 PRO A CA 1
ATOM 1451 C C . PRO A 1 185 ? 27.041 0.417 -20.216 1.00 90.44 185 PRO A C 1
ATOM 1453 O O . PRO A 1 185 ? 26.496 0.527 -21.317 1.00 90.44 185 PRO A O 1
ATOM 1456 N N . PRO A 1 186 ? 26.990 1.405 -19.309 1.00 82.75 186 PRO A N 1
ATOM 1457 C CA . PRO A 1 186 ? 26.390 2.694 -19.626 1.00 82.75 186 PRO A CA 1
ATOM 1458 C C . PRO A 1 186 ? 27.146 3.365 -20.789 1.00 82.75 186 PRO A C 1
ATOM 1460 O O . PRO A 1 186 ? 28.310 3.024 -21.039 1.00 82.75 186 PRO A O 1
ATOM 1463 N N . PRO A 1 187 ? 26.518 4.317 -21.507 1.00 73.25 187 PRO A N 1
ATOM 1464 C CA . PRO A 1 187 ? 27.196 5.071 -22.552 1.00 73.25 187 PRO A CA 1
ATOM 1465 C C . PRO A 1 187 ? 28.473 5.672 -21.970 1.00 73.25 187 PRO A C 1
ATOM 1467 O O . PRO A 1 187 ? 28.421 6.423 -20.996 1.00 73.25 187 PRO A O 1
ATOM 1470 N N . THR A 1 188 ? 29.632 5.320 -22.526 1.00 59.81 188 THR A N 1
ATOM 1471 C CA . THR A 1 188 ? 30.878 5.960 -22.114 1.00 59.81 188 THR A CA 1
ATOM 1472 C C . THR A 1 188 ? 30.743 7.421 -22.509 1.00 59.81 188 THR A C 1
ATOM 1474 O O . THR A 1 188 ? 30.619 7.723 -23.696 1.00 59.81 188 THR A O 1
ATOM 1477 N N . SER A 1 189 ? 30.722 8.336 -21.540 1.00 46.22 189 SER A N 1
ATOM 1478 C CA . SER A 1 189 ? 30.916 9.745 -21.850 1.00 46.22 189 SER A CA 1
ATOM 1479 C C . SER A 1 189 ? 32.247 9.830 -22.587 1.00 46.22 189 SER A C 1
ATOM 1481 O O . SER A 1 189 ? 33.298 9.598 -21.985 1.00 46.22 189 SER A O 1
ATOM 1483 N N . LEU A 1 190 ? 32.212 10.097 -23.892 1.00 39.50 190 LEU A N 1
ATOM 1484 C CA . LEU A 1 190 ? 33.372 10.609 -24.598 1.00 39.50 190 LEU A CA 1
ATOM 1485 C C . LEU A 1 190 ? 33.733 11.902 -23.867 1.00 39.50 190 LEU A C 1
ATOM 1487 O O . LEU A 1 190 ? 33.110 12.939 -24.082 1.00 39.50 190 LEU A O 1
ATOM 1491 N N . LEU A 1 191 ? 34.670 11.816 -22.923 1.00 31.27 191 LEU A N 1
ATOM 1492 C CA . LEU A 1 191 ? 35.327 12.995 -22.386 1.00 31.27 191 LEU A CA 1
ATOM 1493 C C . LEU A 1 191 ? 35.854 13.764 -23.605 1.00 31.27 191 LEU A C 1
ATOM 1495 O O . LEU A 1 191 ? 36.517 13.146 -24.446 1.00 31.27 191 LEU A O 1
ATOM 1499 N N . PRO A 1 192 ? 35.552 15.067 -23.755 1.00 31.98 192 PRO A N 1
ATOM 1500 C CA . PRO A 1 192 ? 36.191 15.861 -24.785 1.00 31.98 192 PRO A CA 1
ATOM 1501 C C . PRO A 1 192 ? 37.700 15.730 -24.604 1.00 31.98 192 PRO A C 1
ATOM 1503 O O . PRO A 1 192 ? 38.230 15.922 -23.508 1.00 31.98 192 PRO A O 1
ATOM 1506 N N . LEU A 1 193 ? 38.379 15.367 -25.684 1.00 34.16 193 LEU A N 1
ATOM 1507 C CA . LEU A 1 193 ? 39.828 15.258 -25.778 1.00 34.16 193 LEU A CA 1
ATOM 1508 C C . LEU A 1 193 ? 40.438 16.674 -25.806 1.00 34.16 193 LEU A C 1
ATOM 1510 O O . LEU A 1 193 ? 41.095 17.054 -26.761 1.00 34.16 193 LEU A O 1
ATOM 1514 N N . GLU A 1 194 ? 40.189 17.479 -24.772 1.00 38.19 194 GLU A N 1
ATOM 1515 C CA . GLU A 1 194 ? 40.778 18.806 -24.584 1.00 38.19 194 GLU A CA 1
ATOM 1516 C C . GLU A 1 194 ? 41.066 19.055 -23.100 1.00 38.19 194 GLU A C 1
ATOM 1518 O O . GLU A 1 194 ? 40.289 19.675 -22.382 1.00 38.19 194 GLU A O 1
ATOM 1523 N N . ALA A 1 195 ? 42.214 18.552 -22.644 1.00 32.28 195 ALA A N 1
ATOM 1524 C CA . ALA A 1 195 ? 43.009 19.158 -21.573 1.00 32.28 195 ALA A CA 1
ATOM 1525 C C . ALA A 1 195 ? 44.410 18.524 -21.553 1.00 32.28 195 ALA A C 1
ATOM 1527 O O . ALA A 1 195 ? 44.821 17.877 -20.591 1.00 32.28 195 ALA A O 1
ATOM 1528 N N . ALA A 1 196 ? 45.167 18.707 -22.638 1.00 35.31 196 ALA A N 1
ATOM 1529 C CA . ALA A 1 196 ? 46.616 18.759 -22.506 1.00 35.31 196 ALA A CA 1
ATOM 1530 C C . ALA A 1 196 ? 46.989 20.150 -21.968 1.00 35.31 196 ALA A C 1
ATOM 1532 O O . ALA A 1 196 ? 46.412 21.153 -22.376 1.00 35.31 196 ALA A O 1
ATOM 1533 N N . THR A 1 197 ? 47.985 20.187 -21.083 1.00 32.16 197 THR A N 1
ATOM 1534 C CA . THR A 1 197 ? 48.578 21.362 -20.417 1.00 32.16 197 THR A CA 1
ATOM 1535 C C . THR A 1 197 ? 47.809 21.942 -19.223 1.00 32.16 197 THR A C 1
ATOM 1537 O O . THR A 1 197 ? 47.053 22.895 -19.328 1.00 32.16 197 THR A O 1
ATOM 1540 N N . SER A 1 198 ? 48.111 21.426 -18.031 1.00 27.69 198 SER A N 1
ATOM 1541 C CA . SER A 1 198 ? 48.798 22.244 -17.024 1.00 27.69 198 SER A CA 1
ATOM 1542 C C . SER A 1 198 ? 49.396 21.333 -15.951 1.00 27.69 198 SER A C 1
ATOM 1544 O O . SER A 1 198 ? 48.695 20.715 -15.156 1.00 27.69 198 SER A O 1
ATOM 1546 N N . THR A 1 199 ? 50.720 21.219 -15.963 1.00 27.28 199 THR A N 1
ATOM 1547 C CA . THR A 1 199 ? 51.523 20.633 -14.889 1.00 27.28 199 THR A CA 1
ATOM 1548 C C . THR A 1 199 ? 51.461 21.519 -13.652 1.00 27.28 199 THR A C 1
ATOM 1550 O O . THR A 1 199 ? 51.935 22.654 -13.698 1.00 27.28 199 THR A O 1
ATOM 1553 N N . THR A 1 200 ? 50.996 20.969 -12.532 1.00 24.62 200 THR A N 1
ATOM 1554 C CA . THR A 1 200 ? 51.339 21.492 -11.206 1.00 24.62 200 THR A CA 1
ATOM 1555 C C . THR A 1 200 ? 51.657 20.331 -10.279 1.00 24.62 200 THR A C 1
ATOM 1557 O O . THR A 1 200 ? 50.832 19.464 -10.006 1.00 24.62 200 THR A O 1
ATOM 1560 N N . THR A 1 201 ? 52.911 20.307 -9.851 1.00 28.80 201 THR A N 1
ATOM 1561 C CA . THR A 1 201 ? 53.508 19.351 -8.930 1.00 28.80 201 THR A CA 1
ATOM 1562 C C . THR A 1 201 ? 52.967 19.591 -7.524 1.00 28.80 201 THR A C 1
ATOM 1564 O O . THR A 1 201 ? 53.235 20.647 -6.954 1.00 28.80 201 THR A O 1
ATOM 1567 N N . THR A 1 202 ? 52.292 18.605 -6.931 1.00 26.62 202 THR A N 1
ATOM 1568 C CA . THR A 1 202 ? 52.111 18.559 -5.474 1.00 26.62 202 THR A CA 1
ATOM 1569 C C . THR A 1 202 ? 52.271 17.125 -4.986 1.00 26.62 202 THR A C 1
ATOM 1571 O O . THR A 1 202 ? 51.699 16.182 -5.526 1.00 26.62 202 THR A O 1
ATOM 1574 N N . THR A 1 203 ? 53.139 16.986 -3.997 1.00 27.11 203 THR A N 1
ATOM 1575 C CA . THR A 1 203 ? 53.614 15.770 -3.342 1.00 27.11 203 THR A CA 1
ATOM 1576 C C . THR A 1 203 ? 52.485 14.906 -2.778 1.00 27.11 203 THR A C 1
ATOM 1578 O O . THR A 1 203 ? 51.651 15.387 -2.017 1.00 27.11 203 THR A O 1
ATOM 1581 N N . LEU A 1 204 ? 52.506 13.615 -3.121 1.00 26.61 204 LEU A N 1
ATOM 1582 C CA . LEU A 1 204 ? 51.682 12.570 -2.519 1.00 26.61 204 LEU A CA 1
ATOM 1583 C C . LEU A 1 204 ? 52.245 12.199 -1.138 1.00 26.61 204 LEU A C 1
ATOM 1585 O O . LEU A 1 204 ? 53.294 11.561 -1.048 1.00 26.61 204 LEU A O 1
ATOM 1589 N N . GLU A 1 205 ? 51.535 12.570 -0.074 1.00 30.70 205 GLU A N 1
ATOM 1590 C CA . GLU A 1 205 ? 51.662 11.917 1.229 1.00 30.70 205 GLU A CA 1
ATOM 1591 C C . GLU A 1 205 ? 50.858 10.609 1.222 1.00 30.70 205 GLU A C 1
ATOM 1593 O O . GLU A 1 205 ? 49.696 10.544 0.818 1.00 30.70 205 GLU A O 1
ATOM 1598 N N . THR A 1 206 ? 51.512 9.533 1.641 1.00 32.31 206 THR A N 1
ATOM 1599 C CA . THR A 1 206 ? 50.967 8.180 1.744 1.00 32.31 206 THR A CA 1
ATOM 1600 C C . THR A 1 206 ? 50.025 8.059 2.947 1.00 32.31 206 THR A C 1
ATOM 1602 O O . THR A 1 206 ? 50.492 7.926 4.077 1.00 32.31 206 THR A O 1
ATOM 1605 N N . ASN A 1 207 ? 48.709 8.033 2.717 1.00 32.91 207 ASN A N 1
ATOM 1606 C CA . ASN A 1 207 ? 47.716 7.691 3.743 1.00 32.91 207 ASN A CA 1
ATOM 1607 C C . ASN A 1 207 ? 47.520 6.168 3.836 1.00 32.91 207 ASN A C 1
ATOM 1609 O O . ASN A 1 207 ? 46.701 5.576 3.135 1.00 32.91 207 ASN A O 1
ATOM 1613 N N . ALA A 1 208 ? 48.276 5.531 4.732 1.00 38.19 208 ALA A N 1
ATOM 1614 C CA . ALA A 1 208 ? 48.054 4.163 5.199 1.00 38.19 208 ALA A CA 1
ATOM 1615 C C . ALA A 1 208 ? 47.119 4.159 6.426 1.00 38.19 208 ALA A C 1
ATOM 1617 O O . ALA A 1 208 ? 47.541 3.846 7.536 1.00 38.19 208 ALA A O 1
ATOM 1618 N N . THR A 1 209 ? 45.855 4.540 6.237 1.00 42.81 209 THR A N 1
ATOM 1619 C CA . THR A 1 209 ? 44.856 4.647 7.321 1.00 42.81 209 THR A CA 1
ATOM 1620 C C . THR A 1 209 ? 43.489 3.961 7.111 1.00 42.81 209 THR A C 1
ATOM 1622 O O . THR A 1 209 ? 42.849 3.733 8.131 1.00 42.81 209 THR A O 1
ATOM 1625 N N . PRO A 1 210 ? 43.034 3.482 5.926 1.00 43.91 210 PRO A N 1
ATOM 1626 C CA . PRO A 1 210 ? 41.701 2.850 5.845 1.00 43.91 210 PRO A CA 1
ATOM 1627 C C . PRO A 1 210 ? 41.627 1.388 6.335 1.00 43.91 210 PRO A C 1
ATOM 1629 O O . PRO A 1 210 ? 40.564 0.912 6.715 1.00 43.91 210 PRO A O 1
ATOM 1632 N N . VAL A 1 211 ? 42.741 0.645 6.335 1.00 40.06 211 VAL A N 1
ATOM 1633 C CA . VAL A 1 211 ? 42.717 -0.821 6.563 1.00 40.06 211 VAL A CA 1
ATOM 1634 C C . VAL A 1 211 ? 42.806 -1.185 8.051 1.00 40.06 211 VAL A C 1
ATOM 1636 O O . VAL A 1 211 ? 42.255 -2.194 8.489 1.00 40.06 211 VAL A O 1
ATOM 1639 N N . GLN A 1 212 ? 43.464 -0.352 8.863 1.00 41.91 212 GLN A N 1
ATOM 1640 C CA . GLN A 1 212 ? 43.575 -0.588 10.304 1.00 41.91 212 GLN A CA 1
ATOM 1641 C C . GLN A 1 212 ? 42.227 -0.362 11.014 1.00 41.91 212 GLN A C 1
ATOM 1643 O O . GLN A 1 212 ? 41.914 -1.076 11.964 1.00 41.91 212 GLN A O 1
ATOM 1648 N N . GLU A 1 213 ? 41.406 0.573 10.525 1.00 47.56 213 GLU A N 1
ATOM 1649 C CA . GLU A 1 213 ? 40.052 0.825 11.037 1.00 47.56 213 GLU A CA 1
ATOM 1650 C C . GLU A 1 213 ? 39.079 -0.317 10.697 1.00 47.56 213 GLU A C 1
ATOM 1652 O O . GLU A 1 213 ? 38.322 -0.746 11.567 1.00 47.56 213 GLU A O 1
ATOM 1657 N N . GLU A 1 214 ? 39.164 -0.906 9.497 1.00 44.53 214 GLU A N 1
ATOM 1658 C CA . GLU A 1 214 ? 38.380 -2.096 9.126 1.00 44.53 214 GLU A CA 1
ATOM 1659 C C . GLU A 1 214 ? 38.748 -3.333 9.963 1.00 44.53 214 GLU A C 1
ATOM 1661 O O . GLU A 1 214 ? 37.867 -4.046 10.455 1.00 44.53 214 GLU A O 1
ATOM 1666 N N . VAL A 1 215 ? 40.045 -3.573 10.195 1.00 45.28 215 VAL A N 1
ATOM 1667 C CA . VAL A 1 215 ? 40.522 -4.679 11.045 1.00 45.28 215 VAL A CA 1
ATOM 1668 C C . VAL A 1 215 ? 40.099 -4.475 12.504 1.00 45.28 215 VAL A C 1
ATOM 1670 O O . VAL A 1 215 ? 39.654 -5.425 13.156 1.00 45.28 215 VAL A O 1
ATOM 1673 N N . ASN A 1 216 ? 40.161 -3.241 13.007 1.00 49.78 216 ASN A N 1
ATOM 1674 C CA . ASN A 1 216 ? 39.695 -2.905 14.352 1.00 49.78 216 ASN A CA 1
ATOM 1675 C C . ASN A 1 216 ? 38.170 -3.092 14.487 1.00 49.78 216 ASN A C 1
ATOM 1677 O O . ASN A 1 216 ? 37.718 -3.681 15.471 1.00 49.78 216 ASN A O 1
ATOM 1681 N N . GLY A 1 217 ? 37.382 -2.709 13.474 1.00 49.06 217 GLY A N 1
ATOM 1682 C CA . GLY A 1 217 ? 35.926 -2.894 13.458 1.00 49.06 217 GLY A CA 1
ATOM 1683 C C . GLY A 1 217 ? 35.486 -4.364 13.390 1.00 49.06 217 GLY A C 1
ATOM 1684 O O . GLY A 1 217 ? 34.499 -4.761 14.016 1.00 49.06 217 GLY A O 1
ATOM 1685 N N . ILE A 1 218 ? 36.236 -5.217 12.686 1.00 46.47 218 ILE A N 1
ATOM 1686 C CA . ILE A 1 218 ? 35.998 -6.671 12.668 1.00 46.47 218 ILE A CA 1
ATOM 1687 C C . ILE A 1 218 ? 36.361 -7.297 14.027 1.00 46.47 218 ILE A C 1
ATOM 1689 O O . ILE A 1 218 ? 35.647 -8.180 14.518 1.00 46.47 218 ILE A O 1
ATOM 1693 N N . GLN A 1 219 ? 37.424 -6.812 14.677 1.00 46.09 219 GLN A N 1
ATOM 1694 C CA . GLN A 1 219 ? 37.850 -7.277 15.997 1.00 46.09 219 GLN A CA 1
ATOM 1695 C C . GLN A 1 219 ? 36.852 -6.891 17.106 1.00 46.09 219 GLN A C 1
ATOM 1697 O O . GLN A 1 219 ? 36.577 -7.705 17.994 1.00 46.09 219 GLN A O 1
ATOM 1702 N N . GLU A 1 220 ? 36.256 -5.696 17.043 1.00 51.91 220 GLU A N 1
ATOM 1703 C CA . GLU A 1 220 ? 35.181 -5.273 17.952 1.00 51.91 220 GLU A CA 1
ATOM 1704 C C . GLU A 1 220 ? 33.919 -6.125 17.789 1.00 51.91 220 GLU A C 1
ATOM 1706 O O . GLU A 1 220 ? 33.438 -6.702 18.770 1.00 51.91 220 GLU A O 1
ATOM 1711 N N . LYS A 1 221 ? 33.453 -6.335 16.551 1.00 46.97 221 LYS A N 1
ATOM 1712 C CA . LYS A 1 221 ? 32.296 -7.205 16.267 1.00 46.97 221 LYS A CA 1
ATOM 1713 C C . LYS A 1 221 ? 32.518 -8.641 16.764 1.00 46.97 221 LYS A C 1
ATOM 1715 O O . LYS A 1 221 ? 31.603 -9.270 17.301 1.00 46.97 221 LYS A O 1
ATOM 1720 N N . ALA A 1 222 ? 33.741 -9.166 16.662 1.00 45.28 222 ALA A N 1
ATOM 1721 C CA . ALA A 1 222 ? 34.095 -10.481 17.201 1.00 45.28 222 ALA A CA 1
ATOM 1722 C C . ALA A 1 222 ? 34.061 -10.532 18.743 1.00 45.28 222 ALA A C 1
ATOM 1724 O O . ALA A 1 222 ? 33.694 -11.560 19.328 1.00 45.28 222 ALA A O 1
ATOM 1725 N N . ASN A 1 223 ? 34.417 -9.436 19.417 1.00 49.47 223 ASN A N 1
ATOM 1726 C CA . ASN A 1 223 ? 34.351 -9.322 20.874 1.00 49.47 223 ASN A CA 1
ATOM 1727 C C . ASN A 1 223 ? 32.904 -9.212 21.382 1.00 49.47 223 ASN A C 1
ATOM 1729 O O . ASN A 1 223 ? 32.573 -9.822 22.405 1.00 49.47 223 ASN A O 1
ATOM 1733 N N . ASP A 1 224 ? 32.020 -8.544 20.643 1.00 50.88 224 ASP A N 1
ATOM 1734 C CA . ASP A 1 224 ? 30.592 -8.475 20.971 1.00 50.88 224 ASP A CA 1
ATOM 1735 C C . ASP A 1 224 ? 29.888 -9.820 20.786 1.00 50.88 224 ASP A C 1
ATOM 1737 O O . ASP A 1 224 ? 29.130 -10.254 21.657 1.00 50.88 224 ASP A O 1
ATOM 1741 N N . ILE A 1 225 ? 30.231 -10.571 19.737 1.00 48.78 225 ILE A N 1
ATOM 1742 C CA . ILE A 1 225 ? 29.741 -11.944 19.549 1.00 48.78 225 ILE A CA 1
ATOM 1743 C C . ILE A 1 225 ? 30.204 -12.859 20.698 1.00 48.78 225 ILE A C 1
ATOM 1745 O O . ILE A 1 225 ? 29.425 -13.685 21.186 1.00 48.78 225 ILE A O 1
ATOM 1749 N N . LYS A 1 226 ? 31.437 -12.691 21.203 1.00 45.94 226 LYS A N 1
ATOM 1750 C CA . LYS A 1 226 ? 31.929 -13.414 22.394 1.00 45.94 226 LYS A CA 1
ATOM 1751 C C . LYS A 1 226 ? 31.184 -13.013 23.673 1.00 45.94 226 LYS A C 1
ATOM 1753 O O . LYS A 1 226 ? 30.888 -13.891 24.486 1.00 45.94 226 LYS A O 1
ATOM 1758 N N . LYS A 1 227 ? 30.843 -11.730 23.854 1.00 53.19 227 LYS A N 1
ATOM 1759 C CA . LYS A 1 227 ? 30.012 -11.250 24.979 1.00 53.19 227 LYS A CA 1
ATOM 1760 C C . LYS A 1 227 ? 28.596 -11.826 24.924 1.00 53.19 227 LYS A C 1
ATOM 1762 O O . LYS A 1 227 ? 28.101 -12.304 25.943 1.00 53.19 227 LYS A O 1
ATOM 1767 N N . ILE A 1 228 ? 27.970 -11.842 23.746 1.00 50.28 228 ILE A N 1
ATOM 1768 C CA . ILE A 1 228 ? 26.635 -12.420 23.534 1.00 50.28 228 ILE A CA 1
ATOM 1769 C C . ILE A 1 228 ? 26.657 -13.922 23.834 1.00 50.28 228 ILE A C 1
ATOM 1771 O O . ILE A 1 228 ? 25.811 -14.406 24.583 1.00 50.28 228 ILE A O 1
ATOM 1775 N N . ALA A 1 229 ? 27.670 -14.650 23.351 1.00 42.22 229 ALA A N 1
ATOM 1776 C CA . ALA A 1 229 ? 27.826 -16.082 23.606 1.00 42.22 229 ALA A CA 1
ATOM 1777 C C . ALA A 1 229 ? 27.973 -16.430 25.101 1.00 42.22 229 ALA A C 1
ATOM 1779 O O . ALA A 1 229 ? 27.547 -17.506 25.524 1.00 42.22 229 ALA A O 1
ATOM 1780 N N . LYS A 1 230 ? 28.527 -15.515 25.909 1.00 49.59 230 LYS A N 1
ATOM 1781 C CA . LYS A 1 230 ? 28.703 -15.674 27.361 1.00 49.59 230 LYS A CA 1
ATOM 1782 C C . LYS A 1 230 ? 27.396 -15.520 28.157 1.00 49.59 230 LYS A C 1
ATOM 1784 O O . LYS A 1 230 ? 27.299 -16.095 29.232 1.00 49.59 230 LYS A O 1
ATOM 1789 N N . LYS A 1 231 ? 26.394 -14.808 27.615 1.00 48.62 231 LYS A N 1
ATOM 1790 C CA . LYS A 1 231 ? 25.063 -14.577 28.228 1.00 48.62 231 LYS A CA 1
ATOM 1791 C C . LYS A 1 231 ? 24.013 -15.650 27.884 1.00 48.62 231 LYS A C 1
ATOM 1793 O O . LYS A 1 231 ? 22.927 -15.676 28.457 1.00 48.62 231 LYS A O 1
ATOM 1798 N N . ILE A 1 232 ? 24.316 -16.548 26.944 1.00 45.19 232 ILE A N 1
ATOM 1799 C CA . ILE A 1 232 ? 23.413 -17.635 26.517 1.00 45.19 232 ILE A CA 1
ATOM 1800 C C . ILE A 1 232 ? 23.092 -18.644 27.646 1.00 45.19 232 ILE A C 1
ATOM 1802 O O . ILE A 1 232 ? 21.929 -19.039 27.740 1.00 45.19 232 ILE A O 1
ATOM 1806 N N . PRO A 1 233 ? 24.038 -19.059 28.517 1.00 44.06 233 PRO A N 1
ATOM 1807 C CA . PRO A 1 233 ? 23.739 -19.978 29.623 1.00 44.06 233 PRO A CA 1
ATOM 1808 C C . PRO A 1 233 ? 22.777 -19.381 30.661 1.00 44.06 233 PRO A C 1
ATOM 1810 O O . PRO A 1 233 ? 21.939 -20.094 31.201 1.00 44.06 233 PRO A O 1
ATOM 1813 N N . GLU A 1 234 ? 22.860 -18.070 30.884 1.00 50.53 234 GLU A N 1
ATOM 1814 C CA . GLU A 1 234 ? 22.068 -17.323 31.870 1.00 50.53 234 GLU A CA 1
ATOM 1815 C C . GLU A 1 234 ? 20.616 -17.113 31.397 1.00 50.53 234 GLU A C 1
ATOM 1817 O O . GLU A 1 234 ? 19.665 -17.289 32.151 1.00 50.53 234 GLU A O 1
ATOM 1822 N N . LYS A 1 235 ? 20.403 -16.863 30.094 1.00 44.66 235 LYS A N 1
ATOM 1823 C CA . LYS A 1 235 ? 19.046 -16.874 29.508 1.00 44.66 235 LYS A CA 1
ATOM 1824 C C . LYS A 1 235 ? 18.425 -18.277 29.479 1.00 44.66 235 LYS A C 1
ATOM 1826 O O . LYS A 1 235 ? 17.203 -18.408 29.569 1.00 44.66 235 LYS A O 1
ATOM 1831 N N . ALA A 1 236 ? 19.239 -19.328 29.370 1.00 40.25 236 ALA A N 1
ATOM 1832 C CA . ALA A 1 236 ? 18.758 -20.708 29.406 1.00 40.25 236 ALA A CA 1
ATOM 1833 C C . ALA A 1 236 ? 18.286 -21.133 30.811 1.00 40.25 236 ALA A C 1
ATOM 1835 O O . ALA A 1 236 ? 17.286 -21.846 30.899 1.00 40.25 236 ALA A O 1
ATOM 1836 N N . SER A 1 237 ? 18.924 -20.659 31.891 1.00 43.47 237 SER A N 1
ATOM 1837 C CA . SER A 1 237 ? 18.480 -20.938 33.268 1.00 43.47 237 SER A CA 1
ATOM 1838 C C . SER A 1 237 ? 17.170 -20.224 33.618 1.00 43.47 237 SER A C 1
ATOM 1840 O O . SER A 1 237 ? 16.264 -20.857 34.151 1.00 43.47 237 SER A O 1
ATOM 1842 N N . ILE A 1 238 ? 17.001 -18.962 33.199 1.00 47.41 238 ILE A N 1
ATOM 1843 C CA . ILE A 1 238 ? 15.749 -18.193 33.380 1.00 47.41 238 ILE A CA 1
ATOM 1844 C C . ILE A 1 238 ? 14.569 -18.863 32.651 1.00 47.41 238 ILE A C 1
ATOM 1846 O O . ILE A 1 238 ? 13.429 -18.855 33.116 1.00 47.41 238 ILE A O 1
ATOM 1850 N N . THR A 1 239 ? 14.835 -19.482 31.498 1.00 39.09 239 THR A N 1
ATOM 1851 C CA . THR A 1 239 ? 13.812 -20.217 30.740 1.00 39.09 239 THR A CA 1
ATOM 1852 C C . THR A 1 239 ? 13.465 -21.554 31.412 1.00 39.09 239 THR A C 1
ATOM 1854 O O . THR A 1 239 ? 12.314 -21.974 31.361 1.00 39.09 239 THR A O 1
ATOM 1857 N N . GLN A 1 240 ? 14.419 -22.207 32.088 1.00 41.75 240 GLN A N 1
ATOM 1858 C CA . GLN A 1 240 ? 14.154 -23.418 32.876 1.00 41.75 240 GLN A CA 1
ATOM 1859 C C . GLN A 1 240 ? 13.330 -23.133 34.144 1.00 41.75 240 GLN A C 1
ATOM 1861 O O . GLN A 1 240 ? 12.436 -23.920 34.446 1.00 41.75 240 GLN A O 1
ATOM 1866 N N . GLU A 1 241 ? 13.547 -22.000 34.822 1.00 45.91 241 GLU A N 1
ATOM 1867 C CA . GLU A 1 241 ? 12.731 -21.569 35.976 1.00 45.91 241 GLU A CA 1
ATOM 1868 C C . GLU A 1 241 ? 11.281 -21.219 35.597 1.00 45.91 241 GLU A C 1
ATOM 1870 O O . GLU A 1 241 ? 10.340 -21.555 36.316 1.00 45.91 241 GLU A O 1
ATOM 1875 N N . LYS A 1 242 ? 11.051 -20.600 34.430 1.00 41.56 242 LYS A N 1
ATOM 1876 C CA . LYS A 1 242 ? 9.680 -20.345 33.938 1.00 41.56 242 LYS A CA 1
ATOM 1877 C C . LYS A 1 242 ? 8.929 -21.635 33.583 1.00 41.56 242 LYS A C 1
ATOM 1879 O O . LYS A 1 242 ? 7.704 -21.708 33.717 1.00 41.56 242 LYS A O 1
ATOM 1884 N N . VAL A 1 243 ? 9.654 -22.666 33.148 1.00 39.19 243 VAL A N 1
ATOM 1885 C CA . VAL A 1 243 ? 9.085 -23.979 32.808 1.00 39.19 243 VAL A CA 1
ATOM 1886 C C . VAL A 1 243 ? 8.775 -24.798 34.065 1.00 39.19 243 VAL A C 1
ATOM 1888 O O . VAL A 1 243 ? 7.719 -25.429 34.104 1.00 39.19 243 VAL A O 1
ATOM 1891 N N . SER A 1 244 ? 9.605 -24.742 35.114 1.00 42.28 244 SER A N 1
ATOM 1892 C CA . SER A 1 244 ? 9.301 -25.407 36.392 1.00 42.28 244 SER A CA 1
ATOM 1893 C C . SER A 1 244 ? 8.063 -24.809 37.071 1.00 42.28 244 SER A C 1
ATOM 1895 O O . SER A 1 244 ? 7.193 -25.563 37.502 1.00 42.28 244 SER A O 1
ATOM 1897 N N . GLY A 1 245 ? 7.900 -23.479 37.052 1.00 41.28 245 GLY A N 1
ATOM 1898 C CA . GLY A 1 245 ? 6.685 -22.818 37.555 1.00 41.28 245 GLY A CA 1
ATOM 1899 C C . GLY A 1 245 ? 5.412 -23.169 36.767 1.00 41.28 245 GLY A C 1
ATOM 1900 O O . GLY A 1 245 ? 4.318 -23.239 37.328 1.00 41.28 245 GLY A O 1
ATOM 1901 N N . SER A 1 246 ? 5.543 -23.461 35.469 1.00 40.00 246 SER A N 1
ATOM 1902 C CA . SER A 1 246 ? 4.424 -23.901 34.620 1.00 40.00 246 SER A CA 1
ATOM 1903 C C . SER A 1 246 ? 4.062 -25.380 34.845 1.00 40.00 246 SER A C 1
ATOM 1905 O O . SER A 1 246 ? 2.887 -25.743 34.802 1.00 40.00 246 SER A O 1
ATOM 1907 N N . GLN A 1 247 ? 5.046 -26.237 35.147 1.00 39.44 247 GLN A N 1
ATOM 1908 C CA . GLN A 1 247 ? 4.826 -27.642 35.520 1.00 39.44 247 GLN A CA 1
ATOM 1909 C C . GLN A 1 247 ? 4.184 -27.786 36.907 1.00 39.44 247 GLN A C 1
ATOM 1911 O O . GLN A 1 247 ? 3.317 -28.640 37.095 1.00 39.44 247 GLN A O 1
ATOM 1916 N N . GLU A 1 248 ? 4.540 -26.917 37.855 1.00 46.97 248 GLU A N 1
ATOM 1917 C CA . GLU A 1 248 ? 3.923 -26.876 39.185 1.00 46.97 248 GLU A CA 1
ATOM 1918 C C . GLU A 1 248 ? 2.452 -26.416 39.122 1.00 46.97 248 GLU A C 1
ATOM 1920 O O . GLU A 1 248 ? 1.592 -26.964 39.814 1.00 46.97 248 GLU A O 1
ATOM 1925 N N . LYS A 1 249 ? 2.123 -25.473 38.220 1.00 44.31 249 LYS A N 1
ATOM 1926 C CA . LYS A 1 249 ? 0.731 -25.095 37.911 1.00 44.31 249 LYS A CA 1
ATOM 1927 C C . LYS A 1 249 ? -0.057 -26.254 37.291 1.00 44.31 249 LYS A C 1
ATOM 1929 O O . LYS A 1 249 ? -1.200 -26.467 37.683 1.00 44.31 249 LYS A O 1
ATOM 1934 N N . ALA A 1 250 ? 0.550 -27.038 36.395 1.00 42.59 250 ALA A N 1
ATOM 1935 C CA . ALA A 1 250 ? -0.090 -28.195 35.760 1.00 42.59 250 ALA A CA 1
ATOM 1936 C C . ALA A 1 250 ? -0.353 -29.366 36.732 1.00 42.59 250 ALA A C 1
ATOM 1938 O O . ALA A 1 250 ? -1.376 -30.043 36.618 1.00 42.59 250 ALA A O 1
ATOM 1939 N N . GLN A 1 251 ? 0.518 -29.576 37.727 1.00 44.44 251 GLN A N 1
ATOM 1940 C CA . GLN A 1 251 ? 0.333 -30.598 38.770 1.00 44.44 251 GLN A CA 1
ATOM 1941 C C . GLN A 1 251 ? -0.798 -30.280 39.762 1.00 44.44 251 GLN A C 1
ATOM 1943 O O . GLN A 1 251 ? -1.333 -31.206 40.364 1.00 44.44 251 GLN A O 1
ATOM 1948 N N . LYS A 1 252 ? -1.215 -29.011 39.890 1.00 46.78 252 LYS A N 1
ATOM 1949 C CA . LYS A 1 252 ? -2.336 -28.579 40.754 1.00 46.78 252 LYS A CA 1
ATOM 1950 C C . LYS A 1 252 ? -3.718 -28.678 40.087 1.00 46.78 252 LYS A C 1
ATOM 1952 O O . LYS A 1 252 ? -4.740 -28.525 40.754 1.00 46.78 252 LYS A O 1
ATOM 1957 N N . ILE A 1 253 ? -3.775 -28.954 38.781 1.00 44.00 253 ILE A N 1
ATOM 1958 C CA . ILE A 1 253 ? -5.027 -29.066 38.006 1.00 44.00 253 ILE A CA 1
ATOM 1959 C C . ILE A 1 253 ? -5.885 -30.285 38.426 1.00 44.00 253 ILE A C 1
ATOM 1961 O O . ILE A 1 253 ? -7.101 -30.130 38.554 1.00 44.00 253 ILE A O 1
ATOM 1965 N N . PRO A 1 254 ? -5.325 -31.481 38.716 1.00 42.53 254 PRO A N 1
ATOM 1966 C CA . PRO A 1 254 ? -6.119 -32.637 39.143 1.00 42.53 254 PRO A CA 1
ATOM 1967 C C . PRO A 1 254 ? -6.715 -32.500 40.553 1.00 42.53 254 PRO A C 1
ATOM 1969 O O . PRO A 1 254 ? -7.803 -33.018 40.793 1.00 42.53 254 PRO A O 1
ATOM 1972 N N . GLU A 1 255 ? -6.041 -31.792 41.467 1.00 46.09 255 GLU A N 1
ATOM 1973 C CA . GLU A 1 255 ? -6.508 -31.572 42.849 1.00 46.09 255 GLU A CA 1
ATOM 1974 C C . GLU A 1 255 ? -7.663 -30.559 42.925 1.00 46.09 255 GLU A C 1
ATOM 1976 O O . GLU A 1 255 ? -8.541 -30.672 43.781 1.00 46.09 255 GLU A O 1
ATOM 1981 N N . LYS A 1 256 ? -7.733 -29.607 41.983 1.00 42.69 256 LYS A N 1
ATOM 1982 C CA . LYS A 1 256 ? -8.881 -28.693 41.843 1.00 42.69 256 LYS A CA 1
ATOM 1983 C C . LYS A 1 256 ? -10.105 -29.360 41.197 1.00 42.69 256 LYS A C 1
ATOM 1985 O O . LYS A 1 256 ? -11.234 -28.973 41.483 1.00 42.69 256 LYS A O 1
ATOM 1990 N N . ALA A 1 257 ? -9.907 -30.402 40.387 1.00 41.31 257 ALA A N 1
ATOM 1991 C CA . ALA A 1 257 ? -10.992 -31.128 39.720 1.00 41.31 257 ALA A CA 1
ATOM 1992 C C . ALA A 1 257 ? -11.804 -32.045 40.661 1.00 41.31 257 ALA A C 1
ATOM 1994 O O . ALA A 1 257 ? -12.922 -32.435 40.325 1.00 41.31 257 ALA A O 1
ATOM 1995 N N . THR A 1 258 ? -11.288 -32.384 41.848 1.00 40.47 258 THR A N 1
ATOM 1996 C CA . THR A 1 258 ? -12.005 -33.210 42.840 1.00 40.47 258 THR A CA 1
ATOM 1997 C C . THR A 1 258 ? -13.084 -32.462 43.629 1.00 40.47 258 THR A C 1
ATOM 1999 O O . THR A 1 258 ? -13.904 -33.109 44.273 1.00 40.47 258 THR A O 1
ATOM 2002 N N . GLY A 1 259 ? -13.137 -31.126 43.551 1.00 46.16 259 GLY A N 1
ATOM 2003 C CA . GLY A 1 259 ? -14.160 -30.308 44.218 1.00 46.16 259 GLY A CA 1
ATOM 2004 C C . GLY A 1 259 ? -15.487 -30.175 43.459 1.00 46.16 259 GLY A C 1
ATOM 2005 O O . GLY A 1 259 ? -16.456 -29.667 44.015 1.00 46.16 259 GLY A O 1
ATOM 2006 N N . ILE A 1 260 ? -15.561 -30.632 42.205 1.00 41.25 260 ILE A N 1
ATOM 2007 C CA . ILE A 1 260 ? -16.744 -30.466 41.350 1.00 41.25 260 ILE A CA 1
ATOM 2008 C C . ILE A 1 260 ? -17.391 -31.830 41.137 1.00 41.25 260 ILE A C 1
ATOM 2010 O O . ILE A 1 260 ? -17.073 -32.579 40.214 1.00 41.25 260 ILE A O 1
ATOM 2014 N N . GLN A 1 261 ? -18.320 -32.178 42.022 1.00 37.75 261 GLN A N 1
ATOM 2015 C CA . GLN A 1 261 ? -19.080 -33.413 41.910 1.00 37.75 261 GLN A CA 1
ATOM 2016 C C . GLN A 1 261 ? -20.406 -33.156 41.189 1.00 37.75 261 GLN A C 1
ATOM 2018 O O . GLN A 1 261 ? -21.424 -32.907 41.823 1.00 37.75 261 GLN A O 1
ATOM 2023 N N . LYS A 1 262 ? -20.403 -33.282 39.855 1.00 42.50 262 LYS A N 1
ATOM 2024 C CA . LYS A 1 262 ? -21.545 -33.807 39.085 1.00 42.50 262 LYS A CA 1
ATOM 2025 C C . LYS A 1 262 ? -21.037 -34.531 37.837 1.00 42.50 262 LYS A C 1
ATOM 2027 O O . LYS A 1 262 ? -20.281 -34.008 37.030 1.00 42.50 262 LYS A O 1
ATOM 2032 N N . GLN A 1 263 ? -21.410 -35.802 37.756 1.00 48.28 263 GLN A N 1
ATOM 2033 C CA . GLN A 1 263 ? -20.949 -36.785 36.785 1.00 48.28 263 GLN A CA 1
ATOM 2034 C C . GLN A 1 263 ? -21.431 -36.465 35.364 1.00 48.28 263 GLN A C 1
ATOM 2036 O O . GLN A 1 263 ? -22.609 -36.639 35.063 1.00 48.28 263 GLN A O 1
ATOM 2041 N N . ARG A 1 264 ? -20.498 -36.091 34.486 1.00 44.59 264 ARG A N 1
ATOM 2042 C CA . ARG A 1 264 ? -20.314 -36.549 33.092 1.00 44.59 264 ARG A CA 1
ATOM 2043 C C . ARG A 1 264 ? -19.036 -35.855 32.580 1.00 44.59 264 ARG A C 1
ATOM 2045 O O . ARG A 1 264 ? -18.797 -34.715 32.928 1.00 44.59 264 ARG A O 1
ATOM 2052 N N . ASP A 1 265 ? -18.180 -36.577 31.859 1.00 51.41 265 ASP A N 1
ATOM 2053 C CA . ASP A 1 265 ? -16.920 -36.107 31.226 1.00 51.41 265 ASP A CA 1
ATOM 2054 C C . ASP A 1 265 ? -15.571 -36.139 31.974 1.00 51.41 265 ASP A C 1
ATOM 2056 O O . ASP A 1 265 ? -14.552 -35.694 31.445 1.00 51.41 265 ASP A O 1
ATOM 2060 N N . THR A 1 266 ? -15.446 -36.867 33.087 1.00 42.31 266 THR A N 1
ATOM 2061 C CA . THR A 1 266 ? -14.123 -37.142 33.702 1.00 42.31 266 THR A CA 1
ATOM 2062 C C . THR A 1 266 ? -13.150 -37.942 32.815 1.00 42.31 266 THR A C 1
ATOM 2064 O O . THR A 1 266 ? -11.946 -37.954 33.079 1.00 42.31 266 THR A O 1
ATOM 2067 N N . LYS A 1 267 ? -13.623 -38.603 31.745 1.00 46.38 267 LYS A N 1
ATOM 2068 C CA . LYS A 1 267 ? -12.764 -39.293 30.759 1.00 46.38 267 LYS A CA 1
ATOM 2069 C C . LYS A 1 267 ? -12.177 -38.355 29.694 1.00 46.38 267 LYS A C 1
ATOM 2071 O O . LYS A 1 267 ? -11.042 -38.589 29.285 1.00 46.38 267 LYS A O 1
ATOM 2076 N N . ASN A 1 268 ? -12.902 -37.316 29.273 1.00 47.59 268 ASN A N 1
ATOM 2077 C CA . ASN A 1 268 ? -12.420 -36.364 28.264 1.00 47.59 268 ASN A CA 1
ATOM 2078 C C . ASN A 1 268 ? -11.396 -35.395 28.862 1.00 47.59 268 ASN A C 1
ATOM 2080 O O . ASN A 1 268 ? -10.317 -35.249 28.297 1.00 47.59 268 ASN A O 1
ATOM 2084 N N . VAL A 1 269 ? -11.638 -34.896 30.079 1.00 45.34 269 VAL A N 1
ATOM 2085 C CA . VAL A 1 269 ? -10.696 -34.018 30.800 1.00 45.34 269 VAL A CA 1
ATOM 2086 C C . VAL A 1 269 ? -9.366 -34.725 31.101 1.00 45.34 269 VAL A C 1
ATOM 2088 O O . VAL A 1 269 ? -8.294 -34.159 30.901 1.00 45.34 269 VAL A O 1
ATOM 2091 N N . LYS A 1 270 ? -9.392 -36.008 31.498 1.00 45.75 270 LYS A N 1
ATOM 2092 C CA . LYS A 1 270 ? -8.161 -36.806 31.682 1.00 45.75 270 LYS A CA 1
ATOM 2093 C C . LYS A 1 270 ? -7.405 -37.050 30.369 1.00 45.75 270 LYS A C 1
ATOM 2095 O O . LYS A 1 270 ? -6.180 -37.151 30.383 1.00 45.75 270 LYS A O 1
ATOM 2100 N N . LYS A 1 271 ? -8.118 -37.153 29.242 1.00 53.78 271 LYS A N 1
ATOM 2101 C CA . LYS A 1 271 ? -7.529 -37.332 27.906 1.00 53.78 271 LYS A CA 1
ATOM 2102 C C . LYS A 1 271 ? -6.916 -36.029 27.384 1.00 53.78 271 LYS A C 1
ATOM 2104 O O . LYS A 1 271 ? -5.822 -36.064 26.829 1.00 53.78 271 LYS A O 1
ATOM 2109 N N . GLU A 1 272 ? -7.569 -34.892 27.611 1.00 47.94 272 GLU A N 1
ATOM 2110 C CA . GLU A 1 272 ? -7.033 -33.566 27.290 1.00 47.94 272 GLU A CA 1
ATOM 2111 C C . GLU A 1 272 ? -5.834 -33.201 28.158 1.00 47.94 272 GLU A C 1
ATOM 2113 O O . GLU A 1 272 ? -4.816 -32.795 27.609 1.00 47.94 272 GLU A O 1
ATOM 2118 N N . ALA A 1 273 ? -5.877 -33.457 29.469 1.00 45.69 273 ALA A N 1
ATOM 2119 C CA . ALA A 1 273 ? -4.727 -33.254 30.350 1.00 45.69 273 ALA A CA 1
ATOM 2120 C C . ALA A 1 273 ? -3.504 -34.077 29.899 1.00 45.69 273 ALA A C 1
ATOM 2122 O O . ALA A 1 273 ? -2.384 -33.568 29.865 1.00 45.69 273 ALA A O 1
ATOM 2123 N N . LYS A 1 274 ? -3.718 -35.328 29.464 1.00 50.78 274 LYS A N 1
ATOM 2124 C CA . LYS A 1 274 ? -2.653 -36.171 28.900 1.00 50.78 274 LYS A CA 1
ATOM 2125 C C . LYS A 1 274 ? -2.116 -35.620 27.569 1.00 50.78 274 LYS A C 1
ATOM 2127 O O . LYS A 1 274 ? -0.903 -35.564 27.388 1.00 50.78 274 LYS A O 1
ATOM 2132 N N . ASN A 1 275 ? -2.991 -35.151 26.675 1.00 47.66 275 ASN A N 1
ATOM 2133 C CA . ASN A 1 275 ? -2.600 -34.523 25.405 1.00 47.66 275 ASN A CA 1
ATOM 2134 C C . ASN A 1 275 ? -1.841 -33.199 25.601 1.00 47.66 275 ASN A C 1
ATOM 2136 O O . ASN A 1 275 ? -0.920 -32.903 24.842 1.00 47.66 275 ASN A O 1
ATOM 2140 N N . VAL A 1 276 ? -2.220 -32.392 26.594 1.00 47.56 276 VAL A N 1
ATOM 2141 C CA . VAL A 1 276 ? -1.530 -31.141 26.946 1.00 47.56 276 VAL A CA 1
ATOM 2142 C C . VAL A 1 276 ? -0.147 -31.446 27.521 1.00 47.56 276 VAL A C 1
ATOM 2144 O O . VAL A 1 276 ? 0.825 -30.815 27.110 1.00 47.56 276 VAL A O 1
ATOM 2147 N N . GLN A 1 277 ? -0.023 -32.469 28.373 1.00 44.94 277 GLN A N 1
ATOM 2148 C CA . GLN A 1 277 ? 1.268 -32.923 28.896 1.00 44.94 277 GLN A CA 1
ATOM 2149 C C . GLN A 1 277 ? 2.192 -33.455 27.784 1.00 44.94 277 GLN A C 1
ATOM 2151 O O . GLN A 1 277 ? 3.375 -33.121 27.749 1.00 44.94 277 GLN A O 1
ATOM 2156 N N . GLU A 1 278 ? 1.666 -34.241 26.839 1.00 52.03 278 GLU A N 1
ATOM 2157 C CA . GLU A 1 278 ? 2.430 -34.741 25.685 1.00 52.03 278 GLU A CA 1
ATOM 2158 C C . GLU A 1 278 ? 2.840 -33.607 24.726 1.00 52.03 278 GLU A C 1
ATOM 2160 O O . GLU A 1 278 ? 3.978 -33.584 24.251 1.00 52.03 278 GLU A O 1
ATOM 2165 N N . LYS A 1 279 ? 1.967 -32.614 24.494 1.00 48.12 279 LYS A N 1
ATOM 2166 C CA . LYS A 1 279 ? 2.303 -31.399 23.729 1.00 48.12 279 LYS A CA 1
ATOM 2167 C C . LYS A 1 279 ? 3.379 -30.562 24.424 1.00 48.12 279 LYS A C 1
ATOM 2169 O O . LYS A 1 279 ? 4.301 -30.110 23.749 1.00 48.12 279 LYS A O 1
ATOM 2174 N N . ALA A 1 280 ? 3.299 -30.384 25.742 1.00 42.44 280 ALA A N 1
ATOM 2175 C CA . ALA A 1 280 ? 4.297 -29.651 26.519 1.00 42.44 280 ALA A CA 1
ATOM 2176 C C . ALA A 1 280 ? 5.675 -30.332 26.452 1.00 42.44 280 ALA A C 1
ATOM 2178 O O . ALA A 1 280 ? 6.673 -29.670 26.163 1.00 42.44 280 ALA A O 1
ATOM 2179 N N . ASN A 1 281 ? 5.721 -31.660 26.599 1.00 45.53 281 ASN A N 1
ATOM 2180 C CA . ASN A 1 281 ? 6.951 -32.444 26.458 1.00 45.53 281 ASN A CA 1
ATOM 2181 C C . ASN A 1 281 ? 7.523 -32.363 25.024 1.00 45.53 281 ASN A C 1
ATOM 2183 O O . ASN A 1 281 ? 8.727 -32.186 24.843 1.00 45.53 281 ASN A O 1
ATOM 2187 N N . GLY A 1 282 ? 6.667 -32.403 23.994 1.00 45.94 282 GLY A N 1
ATOM 2188 C CA . GLY A 1 282 ? 7.084 -32.260 22.593 1.00 45.94 282 GLY A CA 1
ATOM 2189 C C . GLY A 1 282 ? 7.614 -30.863 22.235 1.00 45.94 282 GLY A C 1
ATOM 2190 O O . GLY A 1 282 ? 8.549 -30.740 21.442 1.00 45.94 282 GLY A O 1
ATOM 2191 N N . ILE A 1 283 ? 7.064 -29.803 22.835 1.00 45.09 283 ILE A N 1
ATOM 2192 C CA . ILE A 1 283 ? 7.582 -28.428 22.708 1.00 45.09 283 ILE A CA 1
ATOM 2193 C C . ILE A 1 283 ? 8.942 -28.306 23.413 1.00 45.09 283 ILE A C 1
ATOM 2195 O O . ILE A 1 283 ? 9.858 -27.678 22.879 1.00 45.09 283 ILE A O 1
ATOM 2199 N N . GLN A 1 284 ? 9.112 -28.962 24.566 1.00 43.72 284 GLN A N 1
ATOM 2200 C CA . GLN A 1 284 ? 10.367 -28.991 25.320 1.00 43.72 284 GLN A CA 1
ATOM 2201 C C . GLN A 1 284 ? 11.502 -29.667 24.527 1.00 43.72 284 GLN A C 1
ATOM 2203 O O . GLN A 1 284 ? 12.610 -29.130 24.457 1.00 43.72 284 GLN A O 1
ATOM 2208 N N . GLU A 1 285 ? 11.226 -30.791 23.858 1.00 50.97 285 GLU A N 1
ATOM 2209 C CA . GLU A 1 285 ? 12.198 -31.481 22.998 1.00 50.97 285 GLU A CA 1
ATOM 2210 C C . GLU A 1 285 ? 12.537 -30.689 21.728 1.00 50.97 285 GLU A C 1
ATOM 2212 O O . GLU A 1 285 ? 13.717 -30.574 21.374 1.00 50.97 285 GLU A O 1
ATOM 2217 N N . ARG A 1 286 ? 11.539 -30.085 21.063 1.00 48.03 286 ARG A N 1
ATOM 2218 C CA . ARG A 1 286 ? 11.759 -29.261 19.860 1.00 48.03 286 ARG A CA 1
ATOM 2219 C C . ARG A 1 286 ? 12.590 -28.024 20.175 1.00 48.03 286 ARG A C 1
ATOM 2221 O O . ARG A 1 286 ? 13.629 -27.849 19.541 1.00 48.03 286 ARG A O 1
ATOM 2228 N N . ASN A 1 287 ? 12.232 -27.258 21.206 1.00 42.50 287 ASN A N 1
ATOM 2229 C CA . ASN A 1 287 ? 12.975 -26.063 21.613 1.00 42.50 287 ASN A CA 1
ATOM 2230 C C . ASN A 1 287 ? 14.402 -26.408 22.074 1.00 42.50 287 ASN A C 1
ATOM 2232 O O . ASN A 1 287 ? 15.357 -25.727 21.697 1.00 42.50 287 ASN A O 1
ATOM 2236 N N . ALA A 1 288 ? 14.595 -27.510 22.811 1.00 42.31 288 ALA A N 1
ATOM 2237 C CA . ALA A 1 288 ? 15.930 -27.975 23.194 1.00 42.31 288 ALA A CA 1
ATOM 2238 C C . ALA A 1 288 ? 16.773 -28.417 21.982 1.00 42.31 288 ALA A C 1
ATOM 2240 O O . ALA A 1 288 ? 17.982 -28.161 21.939 1.00 42.31 288 ALA A O 1
ATOM 2241 N N . SER A 1 289 ? 16.156 -29.056 20.982 1.00 46.28 289 SER A N 1
ATOM 2242 C CA . SER A 1 289 ? 16.825 -29.456 19.738 1.00 46.28 289 SER A CA 1
ATOM 2243 C C . SER A 1 289 ? 17.208 -28.249 18.873 1.00 46.28 289 SER A C 1
ATOM 2245 O O . SER A 1 289 ? 18.314 -28.203 18.328 1.00 46.28 289 SER A O 1
ATOM 2247 N N . GLU A 1 290 ? 16.350 -27.230 18.814 1.00 45.53 290 GLU A N 1
ATOM 2248 C CA . GLU A 1 290 ? 16.539 -26.028 18.007 1.00 45.53 290 GLU A CA 1
ATOM 2249 C C . GLU A 1 290 ? 17.594 -25.097 18.617 1.00 45.53 290 GLU A C 1
ATOM 2251 O O . GLU A 1 290 ? 18.479 -24.608 17.912 1.00 45.53 290 GLU A O 1
ATOM 2256 N N . VAL A 1 291 ? 17.595 -24.948 19.947 1.00 42.09 291 VAL A N 1
ATOM 2257 C CA . VAL A 1 291 ? 18.638 -24.229 20.695 1.00 42.09 291 VAL A CA 1
ATOM 2258 C C . VAL A 1 291 ? 19.986 -24.948 20.579 1.00 42.09 291 VAL A C 1
ATOM 2260 O O . VAL A 1 291 ? 21.010 -24.299 20.347 1.00 42.09 291 VAL A O 1
ATOM 2263 N N . LYS A 1 292 ? 20.019 -26.290 20.635 1.00 45.25 292 LYS A N 1
ATOM 2264 C CA . LYS A 1 292 ? 21.242 -27.071 20.359 1.00 45.25 292 LYS A CA 1
ATOM 2265 C C . LYS A 1 292 ? 21.721 -26.899 18.912 1.00 45.25 292 LYS A C 1
ATOM 2267 O O . LYS A 1 292 ? 22.928 -26.778 18.695 1.00 45.25 292 LYS A O 1
ATOM 2272 N N . LYS A 1 293 ? 20.815 -26.837 17.927 1.00 47.00 293 LYS A N 1
ATOM 2273 C CA . LYS A 1 293 ? 21.136 -26.622 16.502 1.00 47.00 293 LYS A CA 1
ATOM 2274 C C . LYS A 1 293 ? 21.683 -25.210 16.249 1.00 47.00 293 LYS A C 1
ATOM 2276 O O . LYS A 1 293 ? 22.743 -25.081 15.635 1.00 47.00 293 LYS A O 1
ATOM 2281 N N . LYS A 1 294 ? 21.045 -24.169 16.802 1.00 41.66 294 LYS A N 1
ATOM 2282 C CA . LYS A 1 294 ? 21.516 -22.769 16.749 1.00 41.66 294 LYS A CA 1
ATOM 2283 C C . LYS A 1 294 ? 22.873 -22.605 17.449 1.00 41.66 294 LYS A C 1
ATOM 2285 O O . LYS A 1 294 ? 23.795 -22.051 16.859 1.00 41.66 294 LYS A O 1
ATOM 2290 N N . SER A 1 295 ? 23.058 -23.199 18.631 1.00 41.44 295 SER A N 1
ATOM 2291 C CA . SER A 1 295 ? 24.345 -23.247 19.353 1.00 41.44 295 SER A CA 1
ATOM 2292 C C . SER A 1 295 ? 25.464 -23.921 18.542 1.00 41.44 295 SER A C 1
ATOM 2294 O O . SER A 1 295 ? 26.582 -23.405 18.457 1.00 41.44 295 SER A O 1
ATOM 2296 N N . LYS A 1 296 ? 25.168 -25.048 17.879 1.00 46.78 296 LYS A N 1
ATOM 2297 C CA . LYS A 1 296 ? 26.130 -25.771 17.031 1.00 46.78 296 LYS A CA 1
ATOM 2298 C C . LYS A 1 296 ? 26.516 -24.969 15.781 1.00 46.78 296 LYS A C 1
ATOM 2300 O O . LYS A 1 296 ? 27.686 -24.987 15.402 1.00 46.78 296 LYS A O 1
ATOM 2305 N N . ASN A 1 297 ? 25.575 -24.233 15.185 1.00 44.41 297 ASN A N 1
ATOM 2306 C CA . ASN A 1 297 ? 25.824 -23.351 14.039 1.00 44.41 297 ASN A CA 1
ATOM 2307 C C . ASN A 1 297 ? 26.653 -22.117 14.423 1.00 44.41 297 ASN A C 1
ATOM 2309 O O . ASN A 1 297 ? 27.611 -21.793 13.724 1.00 44.41 297 ASN A O 1
ATOM 2313 N N . ILE A 1 298 ? 26.368 -21.494 15.570 1.00 43.84 298 ILE A N 1
ATOM 2314 C CA . ILE A 1 298 ? 27.152 -20.366 16.101 1.00 43.84 298 ILE A CA 1
ATOM 2315 C C . ILE A 1 298 ? 28.586 -20.810 16.429 1.00 43.84 298 ILE A C 1
ATOM 2317 O O . ILE A 1 298 ? 29.541 -20.127 16.069 1.00 43.84 298 ILE A O 1
ATOM 2321 N N . ARG A 1 299 ? 28.772 -21.998 17.024 1.00 44.88 299 ARG A N 1
ATOM 2322 C CA . ARG A 1 299 ? 30.110 -22.573 17.268 1.00 44.88 299 ARG A CA 1
ATOM 2323 C C . ARG A 1 299 ? 30.856 -22.940 15.983 1.00 44.88 299 ARG A C 1
ATOM 2325 O O . ARG A 1 299 ? 32.077 -22.835 15.961 1.00 44.88 299 ARG A O 1
ATOM 2332 N N . LYS A 1 300 ? 30.156 -23.377 14.928 1.00 49.34 300 LYS A N 1
ATOM 2333 C CA . LYS A 1 300 ? 30.756 -23.603 13.600 1.00 49.34 300 LYS A CA 1
ATOM 2334 C C . LYS A 1 300 ? 31.221 -22.289 12.970 1.00 49.34 300 LYS A C 1
ATOM 2336 O O . LYS A 1 300 ? 32.354 -22.232 12.511 1.00 49.34 300 LYS A O 1
ATOM 2341 N N . ARG A 1 301 ? 30.392 -21.242 13.022 1.00 46.00 301 ARG A N 1
ATOM 2342 C CA . ARG A 1 301 ? 30.727 -19.901 12.515 1.00 46.00 301 ARG A CA 1
ATOM 2343 C C . ARG A 1 301 ? 31.906 -19.290 13.278 1.00 46.00 301 ARG A C 1
ATOM 2345 O O . ARG A 1 301 ? 32.860 -18.835 12.674 1.00 46.00 301 ARG A O 1
ATOM 2352 N N . ALA A 1 302 ? 31.921 -19.393 14.607 1.00 43.44 302 ALA A N 1
ATOM 2353 C CA . ALA A 1 302 ? 33.033 -18.901 15.425 1.00 43.44 302 ALA A CA 1
ATOM 2354 C C . ALA A 1 302 ? 34.382 -19.588 15.120 1.00 43.44 302 ALA A C 1
ATOM 2356 O O . ALA A 1 302 ? 35.434 -19.002 15.360 1.00 43.44 302 ALA A O 1
ATOM 2357 N N . LYS A 1 303 ? 34.360 -20.821 14.591 1.00 47.53 303 LYS A N 1
ATOM 2358 C CA . LYS A 1 303 ? 35.560 -21.560 14.174 1.00 47.53 303 LYS A CA 1
ATOM 2359 C C . LYS A 1 303 ? 36.043 -21.212 12.756 1.00 47.53 303 LYS A C 1
ATOM 2361 O O . LYS A 1 303 ? 37.196 -21.517 12.472 1.00 47.53 303 LYS A O 1
ATOM 2366 N N . SER A 1 304 ? 35.218 -20.605 11.890 1.00 45.38 304 SER A N 1
ATOM 2367 C CA . SER A 1 304 ? 35.624 -20.204 10.525 1.00 45.38 304 SER A CA 1
ATOM 2368 C C . SER A 1 304 ? 36.274 -18.818 10.467 1.00 45.38 30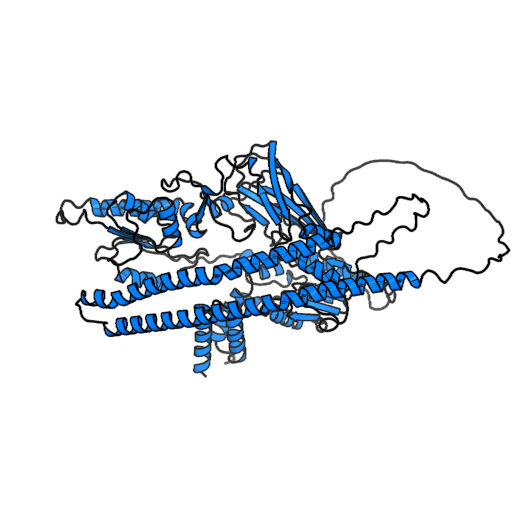4 SER A C 1
ATOM 2370 O O . SER A 1 304 ? 37.121 -18.582 9.611 1.00 45.38 304 SER A O 1
ATOM 2372 N N . ILE A 1 305 ? 35.960 -17.944 11.429 1.00 43.62 305 ILE A N 1
ATOM 2373 C CA . ILE A 1 305 ? 36.437 -16.551 11.491 1.00 43.62 305 ILE A CA 1
ATOM 2374 C C . ILE A 1 305 ? 37.975 -16.410 11.391 1.00 43.62 305 ILE A C 1
ATOM 2376 O O . ILE A 1 305 ? 38.430 -15.564 10.626 1.00 43.62 305 ILE A O 1
ATOM 2380 N N . PRO A 1 306 ? 38.816 -17.222 12.069 1.00 46.47 306 PRO A N 1
ATOM 2381 C CA . PRO A 1 306 ? 40.274 -17.091 11.938 1.00 46.47 306 PRO A CA 1
ATOM 2382 C C . PRO A 1 306 ? 40.803 -17.403 10.528 1.00 46.47 306 PRO A C 1
ATOM 2384 O O . PRO A 1 306 ? 41.790 -16.812 10.096 1.00 46.47 306 PRO A O 1
ATOM 2387 N N . ALA A 1 307 ? 40.146 -18.315 9.801 1.00 53.22 307 ALA A N 1
ATOM 2388 C CA . ALA A 1 307 ? 40.511 -18.661 8.428 1.00 53.22 307 ALA A CA 1
ATOM 2389 C C . ALA A 1 307 ? 40.054 -17.585 7.429 1.00 53.22 307 ALA A C 1
ATOM 2391 O O . ALA A 1 307 ? 40.766 -17.302 6.471 1.00 53.22 307 ALA A O 1
ATOM 2392 N N . GLU A 1 308 ? 38.907 -16.948 7.683 1.00 47.25 308 GLU A N 1
ATOM 2393 C CA . GLU A 1 308 ? 38.412 -15.805 6.905 1.00 47.25 308 GLU A CA 1
ATOM 2394 C C . GLU A 1 308 ? 39.340 -14.587 7.059 1.00 47.25 308 GLU A C 1
ATOM 2396 O O . GLU A 1 308 ? 39.739 -13.997 6.058 1.00 47.25 308 GLU A O 1
ATOM 2401 N N . ILE A 1 309 ? 39.794 -14.285 8.282 1.00 45.25 309 ILE A N 1
ATOM 2402 C CA . ILE A 1 309 ? 40.782 -13.220 8.545 1.00 45.25 309 ILE A CA 1
ATOM 2403 C C . ILE A 1 309 ? 42.113 -13.518 7.833 1.00 45.25 309 ILE A C 1
ATOM 2405 O O . ILE A 1 309 ? 42.677 -12.650 7.171 1.00 45.25 309 ILE A O 1
ATOM 2409 N N . SER A 1 310 ? 42.593 -14.765 7.894 1.00 51.88 310 SER A N 1
ATOM 2410 C CA . SER A 1 310 ? 43.799 -15.184 7.167 1.00 51.88 310 SER A CA 1
ATOM 2411 C C . SER A 1 310 ? 43.645 -15.090 5.642 1.00 51.88 310 SER A C 1
ATOM 2413 O O . SER A 1 310 ? 44.625 -14.801 4.954 1.00 51.88 310 SER A O 1
ATOM 2415 N N . GLY A 1 311 ? 42.448 -15.344 5.106 1.00 49.91 311 GLY A N 1
ATOM 2416 C CA . GLY A 1 311 ? 42.153 -15.248 3.676 1.00 49.91 311 GLY A CA 1
ATOM 2417 C C . GLY A 1 311 ? 42.205 -13.811 3.163 1.00 49.91 311 GLY A C 1
ATOM 2418 O O . GLY A 1 311 ? 42.827 -13.557 2.133 1.00 49.91 311 GLY A O 1
ATOM 2419 N N . VAL A 1 312 ? 41.638 -12.872 3.925 1.00 46.91 312 VAL A N 1
ATOM 2420 C CA . VAL A 1 312 ? 41.677 -11.433 3.621 1.00 46.91 312 VAL A CA 1
ATOM 2421 C C . VAL A 1 312 ? 43.114 -10.901 3.681 1.00 46.91 312 VAL A C 1
ATOM 2423 O O . VAL A 1 312 ? 43.551 -10.205 2.764 1.00 46.91 312 VAL A O 1
ATOM 2426 N N . GLN A 1 313 ? 43.900 -11.315 4.684 1.00 45.28 313 GLN A N 1
ATOM 2427 C CA . GLN A 1 313 ? 45.316 -10.940 4.797 1.00 45.28 313 GLN A CA 1
ATOM 2428 C C . GLN A 1 313 ? 46.159 -11.460 3.614 1.00 45.28 313 GLN A C 1
ATOM 2430 O O . GLN A 1 313 ? 47.021 -10.753 3.094 1.00 45.28 313 GLN A O 1
ATOM 2435 N N . ASN A 1 314 ? 45.895 -12.689 3.155 1.00 51.31 314 ASN A N 1
ATOM 2436 C CA . ASN A 1 314 ? 46.602 -13.285 2.019 1.00 51.31 314 ASN A CA 1
ATOM 2437 C C . ASN A 1 314 ? 46.203 -12.652 0.679 1.00 51.31 314 ASN A C 1
ATOM 2439 O O . ASN A 1 314 ? 47.072 -12.423 -0.160 1.00 51.31 314 ASN A O 1
ATOM 2443 N N . GLN A 1 315 ? 44.923 -12.327 0.472 1.00 47.31 315 GLN A N 1
ATOM 2444 C CA . GLN A 1 315 ? 44.476 -11.593 -0.719 1.00 47.31 315 GLN A CA 1
ATOM 2445 C C . GLN A 1 315 ? 45.119 -10.207 -0.807 1.00 47.31 315 GLN A C 1
ATOM 2447 O O . GLN A 1 315 ? 45.513 -9.778 -1.892 1.00 47.31 315 GLN A O 1
ATOM 2452 N N . PHE A 1 316 ? 45.282 -9.536 0.333 1.00 48.75 316 PHE A N 1
ATOM 2453 C CA . PHE A 1 316 ? 45.961 -8.248 0.410 1.00 48.75 316 PHE A CA 1
ATOM 2454 C C . PHE A 1 316 ? 47.445 -8.351 0.017 1.00 48.75 316 PHE A C 1
ATOM 2456 O O . PHE A 1 316 ? 47.913 -7.581 -0.823 1.00 48.75 316 PHE A O 1
ATOM 2463 N N . ASN A 1 317 ? 48.166 -9.357 0.525 1.00 49.09 317 ASN A N 1
ATOM 2464 C CA . ASN A 1 317 ? 49.575 -9.584 0.178 1.00 49.09 317 ASN A CA 1
ATOM 2465 C C . ASN A 1 317 ? 49.772 -9.936 -1.310 1.00 49.09 317 ASN A C 1
ATOM 2467 O O . ASN A 1 317 ? 50.679 -9.411 -1.955 1.00 49.09 317 ASN A O 1
ATOM 2471 N N . VAL A 1 318 ? 48.885 -10.754 -1.889 1.00 51.12 318 VAL A N 1
ATOM 2472 C CA . VAL A 1 318 ? 48.921 -11.112 -3.323 1.00 51.12 318 VAL A CA 1
ATOM 2473 C C . VAL A 1 318 ? 48.640 -9.899 -4.220 1.00 51.12 318 VAL A C 1
ATOM 2475 O O . VAL A 1 318 ? 49.223 -9.772 -5.300 1.00 51.12 318 VAL A O 1
ATOM 2478 N N . ASN A 1 319 ? 47.771 -8.984 -3.786 1.00 46.69 319 ASN A N 1
ATOM 2479 C CA . ASN A 1 319 ? 47.478 -7.758 -4.527 1.00 46.69 319 ASN A CA 1
ATOM 2480 C C . ASN A 1 319 ? 48.631 -6.739 -4.452 1.00 46.69 319 ASN A C 1
ATOM 2482 O O . ASN A 1 319 ? 48.878 -6.045 -5.439 1.00 46.69 319 ASN A O 1
ATOM 2486 N N . GLN A 1 320 ? 49.398 -6.704 -3.354 1.00 45.97 320 GLN A N 1
ATOM 2487 C CA . GLN A 1 320 ? 50.626 -5.901 -3.275 1.00 45.97 320 GLN A CA 1
ATOM 2488 C C . GLN A 1 320 ? 51.755 -6.442 -4.166 1.00 45.97 320 GLN A C 1
ATOM 2490 O O . GLN A 1 320 ? 52.411 -5.660 -4.855 1.00 45.97 320 GLN A O 1
ATOM 2495 N N . GLU A 1 321 ? 51.956 -7.763 -4.239 1.00 45.53 321 GLU A N 1
ATOM 2496 C CA . GLU A 1 321 ? 52.964 -8.348 -5.140 1.00 45.53 321 GLU A CA 1
ATOM 2497 C C . GLU A 1 321 ? 52.632 -8.116 -6.623 1.00 45.53 321 GLU A C 1
ATOM 2499 O O . GLU A 1 321 ? 53.523 -7.818 -7.421 1.00 45.53 321 GLU A O 1
ATOM 2504 N N . LYS A 1 322 ? 51.348 -8.171 -7.008 1.00 45.22 322 LYS A N 1
ATOM 2505 C CA . LYS A 1 322 ? 50.911 -7.860 -8.383 1.00 45.22 322 LYS A CA 1
ATOM 2506 C C . LYS A 1 322 ? 51.123 -6.390 -8.756 1.00 45.22 322 LYS A C 1
ATOM 2508 O O . LYS A 1 322 ? 51.521 -6.115 -9.888 1.00 45.22 322 LYS A O 1
ATOM 2513 N N . ALA A 1 323 ? 50.929 -5.466 -7.815 1.00 42.34 323 ALA A N 1
ATOM 2514 C CA . ALA A 1 323 ? 51.225 -4.047 -8.016 1.00 42.34 323 ALA A CA 1
ATOM 2515 C C . ALA A 1 323 ? 52.739 -3.787 -8.170 1.00 42.34 323 ALA A C 1
ATOM 2517 O O . ALA A 1 323 ? 53.149 -2.966 -8.991 1.00 42.34 323 ALA A O 1
ATOM 2518 N N . TYR A 1 324 ? 53.578 -4.546 -7.456 1.00 39.22 324 TYR A N 1
ATOM 2519 C CA . TYR A 1 324 ? 55.039 -4.418 -7.510 1.00 39.22 324 TYR A CA 1
ATOM 2520 C C . TYR A 1 324 ? 55.662 -5.022 -8.786 1.00 39.22 324 TYR A C 1
ATOM 2522 O O . TYR A 1 324 ? 56.658 -4.514 -9.305 1.00 39.22 324 TYR A O 1
ATOM 2530 N N . VAL A 1 325 ? 55.070 -6.087 -9.343 1.00 43.59 325 VAL A N 1
ATOM 2531 C CA . VAL A 1 325 ? 55.521 -6.706 -10.607 1.00 43.59 325 VAL A CA 1
ATOM 2532 C C . VAL A 1 325 ? 55.053 -5.913 -11.839 1.00 43.59 325 VAL A C 1
ATOM 2534 O O . VAL A 1 325 ? 55.775 -5.875 -12.837 1.00 43.59 325 VAL A O 1
ATOM 2537 N N . GLY A 1 326 ? 53.908 -5.223 -11.763 1.00 40.34 326 GLY A N 1
ATOM 2538 C CA . GLY A 1 326 ? 53.428 -4.316 -12.816 1.00 40.34 326 GLY A CA 1
ATOM 2539 C C . GLY A 1 326 ? 54.362 -3.123 -13.053 1.00 40.34 326 GLY A C 1
ATOM 2540 O O . GLY A 1 326 ? 54.716 -2.836 -14.192 1.00 40.34 326 GLY A O 1
ATOM 2541 N N . GLN A 1 327 ? 54.888 -2.515 -11.985 1.00 39.56 327 GLN A N 1
ATOM 2542 C CA . GLN A 1 327 ? 55.800 -1.363 -12.081 1.00 39.56 327 GLN A CA 1
ATOM 2543 C C . GLN A 1 327 ? 57.183 -1.678 -12.685 1.00 39.56 327 GLN A C 1
ATOM 2545 O O . GLN A 1 327 ? 57.879 -0.768 -13.133 1.00 39.56 327 GLN A O 1
ATOM 2550 N N . LYS A 1 328 ? 57.603 -2.950 -12.748 1.00 35.78 328 LYS A N 1
ATOM 2551 C CA . LYS A 1 328 ? 58.884 -3.343 -13.371 1.00 35.78 328 LYS A CA 1
ATOM 2552 C C . LYS A 1 328 ? 58.799 -3.631 -14.874 1.00 35.78 328 LYS A C 1
ATOM 2554 O O . LYS A 1 328 ? 59.848 -3.815 -15.489 1.00 35.78 328 LYS A O 1
ATOM 2559 N N . ARG A 1 329 ? 57.602 -3.676 -15.474 1.00 35.62 329 ARG A N 1
ATOM 2560 C CA . ARG A 1 329 ? 57.446 -3.884 -16.928 1.00 35.62 329 ARG A CA 1
ATOM 2561 C C . ARG A 1 329 ? 57.387 -2.586 -17.739 1.00 35.62 329 ARG A C 1
ATOM 2563 O O . ARG A 1 329 ? 57.816 -2.612 -18.886 1.00 35.62 329 ARG A O 1
ATOM 2570 N N . ASP A 1 330 ? 57.037 -1.459 -17.123 1.00 37.72 330 ASP A N 1
ATOM 2571 C CA . ASP A 1 330 ? 56.878 -0.169 -17.821 1.00 37.72 330 ASP A CA 1
ATOM 2572 C C . ASP A 1 330 ? 58.136 0.728 -17.826 1.00 37.72 330 ASP A C 1
ATOM 2574 O O . ASP A 1 330 ? 58.070 1.901 -18.172 1.00 37.72 330 ASP A O 1
ATOM 2578 N N . THR A 1 331 ? 59.317 0.200 -17.475 1.00 34.56 331 THR A N 1
ATOM 2579 C CA . THR A 1 331 ? 60.589 0.968 -17.476 1.00 34.56 331 THR A CA 1
ATOM 2580 C C . THR A 1 331 ? 61.638 0.474 -18.482 1.00 34.56 331 THR A C 1
ATOM 2582 O O . THR A 1 331 ? 62.805 0.858 -18.408 1.00 34.56 331 THR A O 1
ATOM 2585 N N . LYS A 1 332 ? 61.252 -0.351 -19.465 1.00 34.38 332 LYS A N 1
ATOM 2586 C CA . LYS A 1 332 ? 62.142 -0.771 -20.566 1.00 34.38 332 LYS A CA 1
ATOM 2587 C C . LYS A 1 332 ? 61.427 -0.830 -21.918 1.00 34.38 332 LYS A C 1
ATOM 2589 O O . LYS A 1 332 ? 61.330 -1.896 -22.513 1.00 34.38 332 LYS A O 1
ATOM 2594 N N . ALA A 1 333 ? 60.978 0.311 -22.422 1.00 32.97 333 ALA A N 1
ATOM 2595 C CA . ALA A 1 333 ? 60.757 0.504 -23.854 1.00 32.97 333 ALA A CA 1
ATOM 2596 C C . ALA A 1 333 ? 60.608 2.001 -24.145 1.00 32.97 333 ALA A C 1
ATOM 2598 O O . ALA A 1 333 ? 59.494 2.453 -24.316 1.00 32.97 333 ALA A O 1
ATOM 2599 N N . ASP A 1 334 ? 61.709 2.758 -24.128 1.00 30.42 334 ASP A N 1
ATOM 2600 C CA . ASP A 1 334 ? 61.823 4.017 -24.882 1.00 30.42 334 ASP A CA 1
ATOM 2601 C C . ASP A 1 334 ? 63.283 4.487 -24.913 1.00 30.42 334 ASP A C 1
ATOM 2603 O O . ASP A 1 334 ? 63.771 5.222 -24.058 1.00 30.42 334 ASP A O 1
ATOM 2607 N N . ALA A 1 335 ? 64.005 4.008 -25.923 1.00 32.09 335 ALA A N 1
ATOM 2608 C CA . ALA A 1 335 ? 65.158 4.686 -26.494 1.00 32.09 335 ALA A CA 1
ATOM 2609 C C . ALA A 1 335 ? 65.364 4.124 -27.905 1.00 32.09 335 ALA A C 1
ATOM 2611 O O . ALA A 1 335 ? 65.717 2.954 -28.027 1.00 32.09 335 ALA A O 1
ATOM 2612 N N . VAL A 1 336 ? 65.116 4.935 -28.945 1.00 29.53 336 VAL A N 1
ATOM 2613 C CA . VAL A 1 336 ? 65.971 5.118 -30.142 1.00 29.53 336 VAL A CA 1
ATOM 2614 C C . VAL A 1 336 ? 65.276 6.012 -31.199 1.00 29.53 336 VAL A C 1
ATOM 2616 O O . VAL A 1 336 ? 64.242 5.675 -31.758 1.00 29.53 336 VAL A O 1
ATOM 2619 N N . SER A 1 337 ? 65.944 7.148 -31.438 1.00 28.08 337 SER A N 1
ATOM 2620 C CA . SER A 1 337 ? 66.106 8.002 -32.635 1.00 28.08 337 SER A CA 1
ATOM 2621 C C . SER A 1 337 ? 64.928 8.548 -33.463 1.00 28.08 337 SER A C 1
ATOM 2623 O O . SER A 1 337 ? 64.223 7.826 -34.161 1.00 28.08 337 SER A O 1
ATOM 2625 N N . CYS A 1 338 ? 64.921 9.883 -33.558 1.00 25.33 338 CYS A N 1
ATOM 2626 C CA . CYS A 1 338 ? 64.350 10.692 -34.637 1.00 25.33 338 CYS A CA 1
ATOM 2627 C C . CYS A 1 338 ? 65.118 10.559 -35.967 1.00 25.33 338 CYS A C 1
ATOM 2629 O O . CYS A 1 338 ? 66.348 10.597 -35.949 1.00 25.33 338 CYS A O 1
ATOM 2631 N N . GLN A 1 339 ? 64.401 10.603 -37.100 1.00 25.75 339 GLN A N 1
ATOM 2632 C CA . GLN A 1 339 ? 64.790 11.302 -38.343 1.00 25.75 339 GLN A CA 1
ATOM 2633 C C . GLN A 1 339 ? 63.538 11.686 -39.180 1.00 25.75 339 GLN A C 1
ATOM 2635 O O . GLN A 1 339 ? 62.469 11.125 -38.940 1.00 25.75 339 GLN A O 1
ATOM 2640 N N . PRO A 1 340 ? 63.627 12.692 -40.081 1.00 29.59 340 PRO A N 1
ATOM 2641 C CA . PRO A 1 340 ? 62.514 13.588 -40.419 1.00 29.59 340 PRO A CA 1
ATOM 2642 C C . PRO A 1 340 ? 61.793 13.253 -41.737 1.00 29.59 340 PRO A C 1
ATOM 2644 O O . PRO A 1 340 ? 62.396 12.732 -42.673 1.00 29.59 340 PRO A O 1
ATOM 2647 N N . LEU A 1 341 ? 60.520 13.654 -41.840 1.00 26.02 341 LEU A N 1
ATOM 2648 C CA . LEU A 1 341 ? 59.750 13.670 -43.089 1.00 26.02 341 LEU A CA 1
ATOM 2649 C C . LEU A 1 341 ? 59.702 15.088 -43.680 1.00 26.02 341 LEU A C 1
ATOM 2651 O O . LEU A 1 341 ? 59.322 16.050 -43.014 1.00 26.02 341 LEU A O 1
ATOM 2655 N N . GLN A 1 342 ? 60.117 15.182 -44.943 1.00 24.06 342 GLN A N 1
ATOM 2656 C CA . GLN A 1 342 ? 59.992 16.339 -45.827 1.00 24.06 342 GLN A CA 1
ATOM 2657 C C . GLN A 1 342 ? 58.596 16.426 -46.450 1.00 24.06 342 GLN A C 1
ATOM 2659 O O . GLN A 1 342 ? 58.011 15.392 -46.758 1.00 24.06 342 GLN A O 1
ATOM 2664 N N . SER A 1 343 ? 58.232 17.666 -46.823 1.00 25.20 343 SER A N 1
ATOM 2665 C CA . SER A 1 343 ? 57.368 18.061 -47.957 1.00 25.20 343 SER A CA 1
ATOM 2666 C C . SER A 1 343 ? 55.914 17.588 -47.888 1.00 25.20 343 SER A C 1
ATOM 2668 O O . SER A 1 343 ? 55.612 16.498 -47.441 1.00 25.20 343 SER A O 1
ATOM 2670 N N . SER A 1 344 ? 54.898 18.293 -48.344 1.00 24.41 344 SER A N 1
ATOM 2671 C CA . SER A 1 344 ? 54.680 19.535 -49.087 1.00 24.41 344 SER A CA 1
ATOM 2672 C C . SER A 1 344 ? 53.167 19.522 -49.271 1.00 24.41 344 SER A C 1
ATOM 2674 O O . SER A 1 344 ? 52.658 18.441 -49.548 1.0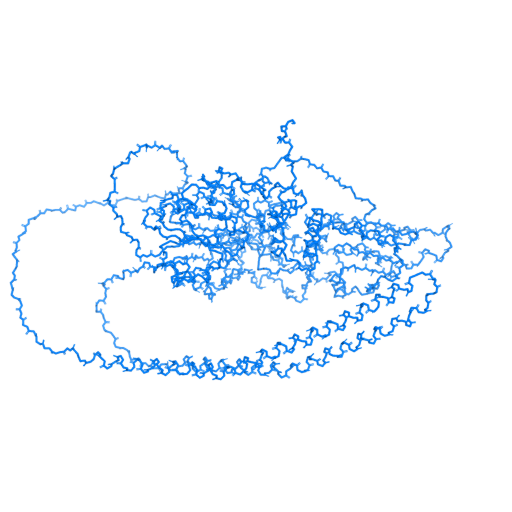0 24.41 344 SER A O 1
ATOM 2676 N N . LEU A 1 345 ? 52.453 20.641 -49.204 1.00 26.92 345 LEU A N 1
ATOM 2677 C CA . LEU A 1 345 ? 51.256 20.807 -50.031 1.00 26.92 345 LEU A CA 1
ATOM 2678 C C . LEU A 1 345 ? 50.896 22.287 -50.136 1.00 26.92 345 LEU A C 1
ATOM 2680 O O . LEU A 1 345 ? 50.978 23.049 -49.174 1.00 26.92 345 LEU A O 1
ATOM 2684 N N . ASN A 1 346 ? 50.599 22.639 -51.379 1.00 26.34 346 ASN A N 1
ATOM 2685 C CA . ASN A 1 346 ? 50.394 23.963 -51.922 1.00 26.34 346 ASN A CA 1
ATOM 2686 C C . ASN A 1 346 ? 49.134 24.650 -51.396 1.00 26.34 346 ASN A C 1
ATOM 2688 O O . ASN A 1 346 ? 48.153 24.022 -51.001 1.00 26.34 346 ASN A O 1
ATOM 2692 N N . SER A 1 347 ? 49.209 25.971 -51.508 1.00 26.08 347 SER A N 1
ATOM 2693 C CA . SER A 1 347 ? 48.106 26.903 -51.656 1.00 26.08 347 SER A CA 1
ATOM 2694 C C . SER A 1 347 ? 47.098 26.455 -52.721 1.00 26.08 347 SER A C 1
ATOM 2696 O O . SER A 1 347 ? 47.472 25.873 -53.735 1.00 26.08 347 SER A O 1
ATOM 2698 N N . ASP A 1 348 ? 45.823 26.774 -52.520 1.00 26.56 348 ASP A N 1
ATOM 2699 C CA . ASP A 1 348 ? 45.221 27.902 -53.231 1.00 26.56 348 ASP A CA 1
ATOM 2700 C C . ASP A 1 348 ? 43.874 28.283 -52.608 1.00 26.56 348 ASP A C 1
ATOM 2702 O O . ASP A 1 348 ? 43.052 27.453 -52.224 1.00 26.56 348 ASP A O 1
ATOM 2706 N N . ALA A 1 349 ? 43.715 29.594 -52.453 1.00 27.31 349 ALA A N 1
ATOM 2707 C CA . ALA A 1 349 ? 42.515 30.279 -52.013 1.00 27.31 349 ALA A CA 1
ATOM 2708 C C . ALA A 1 349 ? 41.454 30.298 -53.123 1.00 27.31 349 ALA A C 1
ATOM 2710 O O . ALA A 1 349 ? 41.820 30.214 -54.286 1.00 27.31 349 ALA A O 1
ATOM 2711 N N . VAL A 1 350 ? 40.183 30.526 -52.764 1.00 27.17 350 VAL A N 1
ATOM 2712 C CA . VAL A 1 350 ? 39.295 31.549 -53.368 1.00 27.17 350 VAL A CA 1
ATOM 2713 C C . VAL A 1 350 ? 38.012 31.675 -52.517 1.00 27.17 350 VAL A C 1
ATOM 2715 O O . VAL A 1 350 ? 37.180 30.779 -52.457 1.00 27.17 350 VAL A O 1
ATOM 2718 N N . THR A 1 351 ? 37.959 32.807 -51.807 1.00 25.94 351 THR A N 1
ATOM 2719 C CA . THR A 1 351 ? 36.858 33.756 -51.510 1.00 25.94 351 THR A CA 1
ATOM 2720 C C . THR A 1 351 ? 35.389 33.318 -51.397 1.00 25.94 351 THR A C 1
ATOM 2722 O O . THR A 1 351 ? 34.838 32.731 -52.323 1.00 25.94 351 THR A O 1
ATOM 2725 N N . GLY A 1 352 ? 34.700 33.868 -50.383 1.00 26.84 352 GLY A N 1
ATOM 2726 C CA . GLY A 1 352 ? 33.274 34.215 -50.479 1.00 26.84 352 GLY A CA 1
ATOM 2727 C C . GLY A 1 352 ? 32.577 34.514 -49.141 1.00 26.84 352 GLY A C 1
ATOM 2728 O O . GLY A 1 352 ? 32.025 33.595 -48.557 1.00 26.84 352 GLY A O 1
ATOM 2729 N N . ASP A 1 353 ? 32.652 35.778 -48.698 1.00 25.14 353 ASP A N 1
ATOM 2730 C CA . ASP A 1 353 ? 31.764 36.583 -47.818 1.00 25.14 353 ASP A CA 1
ATOM 2731 C C . ASP A 1 353 ? 30.824 35.919 -46.776 1.00 25.14 353 ASP A C 1
ATOM 2733 O O . ASP A 1 353 ? 29.986 35.082 -47.087 1.00 25.14 353 ASP A O 1
ATOM 2737 N N . ALA A 1 354 ? 30.957 36.236 -45.476 1.00 27.67 354 ALA A N 1
ATOM 2738 C CA . ALA A 1 354 ? 30.421 37.427 -44.771 1.00 27.67 354 ALA A CA 1
ATOM 2739 C C . ALA A 1 354 ? 28.877 37.402 -44.650 1.00 27.67 354 ALA A C 1
ATOM 2741 O O . ALA A 1 354 ? 28.155 37.563 -45.624 1.00 27.67 354 ALA A O 1
ATOM 2742 N N . SER A 1 355 ? 28.337 37.008 -43.486 1.00 25.22 355 SER A N 1
ATOM 2743 C CA . SER A 1 355 ? 27.903 37.891 -42.374 1.00 25.22 355 SER A CA 1
ATOM 2744 C C . SER A 1 355 ? 26.777 38.853 -42.781 1.00 25.22 355 SER A C 1
ATOM 2746 O O . SER A 1 355 ? 26.916 39.558 -43.764 1.00 25.22 355 SER A O 1
ATOM 2748 N N . ALA A 1 356 ? 25.683 39.069 -42.068 1.00 27.67 356 ALA A N 1
ATOM 2749 C CA . ALA A 1 356 ? 25.217 38.736 -40.735 1.00 27.67 356 ALA A CA 1
ATOM 2750 C C . ALA A 1 356 ? 23.714 39.069 -40.743 1.00 27.67 356 ALA A C 1
ATOM 2752 O O . ALA A 1 356 ? 23.317 39.945 -41.507 1.00 27.67 356 ALA A O 1
ATOM 2753 N N . ASP A 1 357 ? 22.904 38.506 -39.843 1.00 25.69 357 ASP A N 1
ATOM 2754 C CA . ASP A 1 357 ? 21.859 39.349 -39.265 1.00 25.69 357 ASP A CA 1
ATOM 2755 C C . ASP A 1 357 ? 21.398 38.933 -37.870 1.00 25.69 357 ASP A C 1
ATOM 2757 O O . ASP A 1 357 ? 21.428 37.773 -37.460 1.00 25.69 357 ASP A O 1
ATOM 2761 N N . LYS A 1 358 ? 21.067 39.976 -37.115 1.00 28.42 358 LYS A N 1
ATOM 2762 C CA . LYS A 1 358 ? 20.851 40.027 -35.672 1.00 28.42 358 LYS A CA 1
ATOM 2763 C C . LYS A 1 358 ? 19.424 39.646 -35.263 1.00 28.42 358 LYS A C 1
ATOM 2765 O O . LYS A 1 358 ? 18.454 40.060 -35.877 1.00 28.42 358 LYS A O 1
ATOM 2770 N N . LYS A 1 359 ? 19.361 39.009 -34.087 1.00 27.17 359 LYS A N 1
ATOM 2771 C CA . LYS A 1 359 ? 18.449 39.232 -32.940 1.00 27.17 359 LYS A CA 1
ATOM 2772 C C . LYS A 1 359 ? 17.026 39.759 -33.197 1.00 27.17 359 LYS A C 1
ATOM 2774 O O . LYS A 1 359 ? 16.851 40.932 -33.493 1.00 27.17 359 LYS A O 1
ATOM 2779 N N . LEU A 1 360 ? 16.056 38.973 -32.731 1.00 25.94 360 LEU A N 1
ATOM 2780 C CA . LEU A 1 360 ? 14.882 39.320 -31.899 1.00 25.94 360 LEU A CA 1
ATOM 2781 C C . LEU A 1 360 ? 14.252 37.961 -31.523 1.00 25.94 360 LEU A C 1
ATOM 2783 O O . LEU A 1 360 ? 14.276 37.054 -32.339 1.00 25.94 360 LEU A O 1
ATOM 2787 N N . GLY A 1 361 ? 13.720 37.645 -30.350 1.00 23.77 361 GLY A N 1
ATOM 2788 C CA . GLY A 1 361 ? 13.225 38.381 -29.198 1.00 23.77 361 GLY A CA 1
ATOM 2789 C C . GLY A 1 361 ? 12.185 37.453 -28.538 1.00 23.77 361 GLY A C 1
ATOM 2790 O O . GLY A 1 361 ? 11.446 36.770 -29.238 1.00 23.77 361 GLY A O 1
ATOM 2791 N N . ASN A 1 362 ? 12.187 37.390 -27.205 1.00 27.27 362 ASN A N 1
ATOM 2792 C CA . ASN A 1 362 ? 11.268 36.666 -26.312 1.00 27.27 362 ASN A CA 1
ATOM 2793 C C . ASN A 1 362 ? 9.880 36.275 -26.860 1.00 27.27 362 ASN A C 1
ATOM 2795 O O . ASN A 1 362 ? 9.142 37.142 -27.326 1.00 27.27 362 ASN A O 1
ATOM 2799 N N . ARG A 1 363 ? 9.425 35.055 -26.525 1.00 25.88 363 ARG A N 1
ATOM 2800 C CA . ARG A 1 363 ? 8.140 34.854 -25.823 1.00 25.88 363 ARG A CA 1
ATOM 2801 C C . ARG A 1 363 ? 7.974 33.438 -25.267 1.00 25.88 363 ARG A C 1
ATOM 2803 O O . ARG A 1 363 ? 8.190 32.446 -25.949 1.00 25.88 363 ARG A O 1
ATOM 2810 N N . SER A 1 364 ? 7.542 33.416 -24.013 1.00 30.98 364 SER A N 1
ATOM 2811 C CA . SER A 1 364 ? 6.959 32.305 -23.272 1.00 30.98 364 SER A CA 1
ATOM 2812 C C . SER A 1 364 ? 5.790 31.654 -24.013 1.00 30.98 364 SER A C 1
ATOM 2814 O O . SER A 1 364 ? 5.018 32.360 -24.665 1.00 30.98 364 SER A O 1
ATOM 2816 N N . LYS A 1 365 ? 5.608 30.339 -23.832 1.00 27.34 365 LYS A N 1
ATOM 2817 C CA . LYS A 1 365 ? 4.301 29.669 -23.895 1.00 27.34 365 LYS A CA 1
ATOM 2818 C C . LYS A 1 365 ? 4.358 28.273 -23.269 1.00 27.34 365 LYS A C 1
ATOM 2820 O O . LYS A 1 365 ? 5.175 27.444 -23.648 1.00 27.34 365 LYS A O 1
ATOM 2825 N N . HIS A 1 366 ? 3.456 28.068 -22.312 1.00 30.86 366 HIS A N 1
ATOM 2826 C CA . HIS A 1 366 ? 2.955 26.774 -21.868 1.00 30.86 366 HIS A CA 1
ATO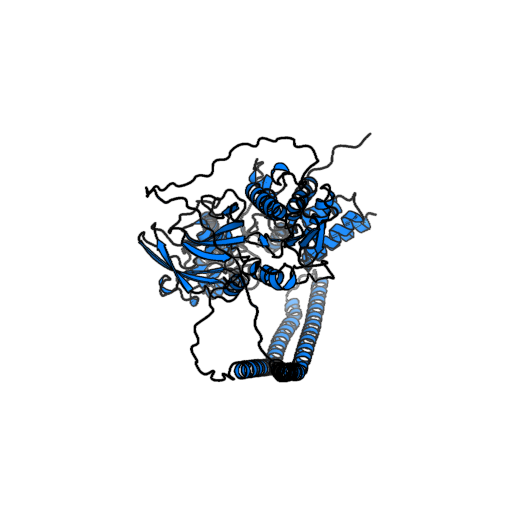M 2827 C C . HIS A 1 366 ? 2.505 25.929 -23.065 1.00 30.86 366 HIS A C 1
ATOM 2829 O O . HIS A 1 366 ? 1.862 26.458 -23.974 1.00 30.86 366 HIS A O 1
ATOM 2835 N N . THR A 1 367 ? 2.770 24.626 -23.031 1.00 27.78 367 THR A N 1
ATOM 2836 C CA . THR A 1 367 ? 2.220 23.664 -23.991 1.00 27.78 367 THR A CA 1
ATOM 2837 C C . THR A 1 367 ? 1.377 22.627 -23.261 1.00 27.78 367 THR A C 1
ATOM 2839 O O . THR A 1 367 ? 1.899 21.762 -22.560 1.00 27.78 367 THR A O 1
ATOM 2842 N N . HIS A 1 368 ? 0.061 22.759 -23.435 1.00 27.05 368 HIS A N 1
ATOM 2843 C CA . HIS A 1 368 ? -0.907 21.673 -23.335 1.00 27.05 368 HIS A CA 1
ATOM 2844 C C . HIS A 1 368 ? -0.579 20.597 -24.381 1.00 27.05 368 HIS A C 1
ATOM 2846 O O . HIS A 1 368 ? -0.210 20.928 -25.508 1.00 27.05 368 HIS A O 1
ATOM 2852 N N . CYS A 1 369 ? -0.722 19.326 -24.003 1.00 25.61 369 CYS A N 1
ATOM 2853 C CA . CYS A 1 369 ? -0.727 18.198 -24.930 1.00 25.61 369 CYS A CA 1
ATOM 2854 C C . CYS A 1 369 ? -2.144 18.055 -25.502 1.00 25.61 369 CYS A C 1
ATOM 2856 O O . CYS A 1 369 ? -3.078 17.834 -24.736 1.00 25.61 369 CYS A O 1
ATOM 2858 N N . GLU A 1 370 ? -2.298 18.197 -26.817 1.00 28.23 370 GLU A N 1
ATOM 2859 C CA . GLU A 1 370 ? -3.515 17.820 -27.541 1.00 28.23 370 GLU A CA 1
ATOM 2860 C C . GLU A 1 370 ? -3.246 16.559 -28.371 1.00 28.23 370 GLU A C 1
ATOM 2862 O O . GLU A 1 370 ? -2.226 16.453 -29.058 1.00 28.23 370 GLU A O 1
ATOM 2867 N N . ASP A 1 371 ? -4.181 15.613 -28.281 1.00 32.78 371 ASP A N 1
ATOM 2868 C CA . ASP A 1 371 ? -4.268 14.393 -29.077 1.00 32.78 371 ASP A CA 1
ATOM 2869 C C . ASP A 1 371 ? -4.652 14.705 -30.534 1.00 32.78 371 ASP A C 1
ATOM 2871 O O . ASP A 1 371 ? -5.626 15.411 -30.801 1.00 32.78 371 ASP A O 1
ATOM 2875 N N . GLY A 1 372 ? -3.925 14.124 -31.492 1.00 26.41 372 GLY A N 1
ATOM 2876 C CA . GLY A 1 372 ? -4.268 14.123 -32.918 1.00 26.41 372 GLY A CA 1
ATOM 2877 C C . GLY A 1 372 ? -4.405 12.687 -33.452 1.00 26.41 372 GLY A C 1
ATOM 2878 O O . GLY A 1 372 ? -3.639 11.819 -33.029 1.00 26.41 372 GLY A O 1
ATOM 2879 N N . PRO A 1 373 ? -5.362 12.393 -34.356 1.00 31.28 373 PRO A N 1
ATOM 2880 C CA . PRO A 1 373 ? -5.705 11.025 -34.725 1.00 31.28 373 PRO A CA 1
ATOM 2881 C C . PRO A 1 373 ? -4.761 10.416 -35.773 1.00 31.28 373 PRO A C 1
ATOM 2883 O O . PRO A 1 373 ? -4.248 11.085 -36.670 1.00 31.28 373 PRO A O 1
ATOM 2886 N N . ASN A 1 374 ? -4.605 9.097 -35.651 1.00 30.94 374 ASN A N 1
ATOM 2887 C CA . ASN A 1 374 ? -3.891 8.188 -36.543 1.00 30.94 374 ASN A CA 1
ATOM 2888 C C . ASN A 1 374 ? -4.357 8.275 -38.004 1.00 30.94 374 ASN A C 1
ATOM 2890 O O . ASN A 1 374 ? -5.545 8.122 -38.282 1.00 30.94 374 ASN A O 1
ATOM 2894 N N . ASN A 1 375 ? -3.401 8.336 -38.935 1.00 28.47 375 ASN A N 1
ATOM 2895 C CA . ASN A 1 375 ? -3.593 7.866 -40.305 1.00 28.47 375 ASN A CA 1
ATOM 2896 C C . ASN A 1 375 ? -2.590 6.749 -40.601 1.00 28.47 375 ASN A C 1
ATOM 2898 O O . ASN A 1 375 ? -1.382 6.969 -40.665 1.00 28.47 375 ASN A O 1
ATOM 2902 N N . ALA A 1 376 ? -3.127 5.542 -40.767 1.00 31.23 376 ALA A N 1
ATOM 2903 C CA . ALA A 1 376 ? -2.417 4.375 -41.254 1.00 31.23 376 ALA A CA 1
ATOM 2904 C C . ALA A 1 376 ? -2.154 4.521 -42.760 1.00 31.23 376 ALA A C 1
ATOM 2906 O O . ALA A 1 376 ? -3.085 4.739 -43.536 1.00 31.23 376 ALA A O 1
ATOM 2907 N N . ALA A 1 377 ? -0.900 4.356 -43.174 1.00 28.00 377 ALA A N 1
ATOM 2908 C CA . ALA A 1 377 ? -0.535 4.162 -44.569 1.00 28.00 377 ALA A CA 1
ATOM 2909 C C . ALA A 1 377 ? 0.159 2.802 -44.714 1.00 28.00 377 ALA A C 1
ATOM 2911 O O . ALA A 1 377 ? 1.191 2.544 -44.098 1.00 28.00 377 ALA A O 1
ATOM 2912 N N . ASN A 1 378 ? -0.454 1.937 -45.524 1.00 31.88 378 ASN A N 1
ATOM 2913 C CA . ASN A 1 378 ? 0.101 0.674 -45.999 1.00 31.88 378 ASN A CA 1
ATOM 2914 C C . ASN A 1 378 ? 1.404 0.928 -46.773 1.00 31.88 378 ASN A C 1
ATOM 2916 O O . ASN A 1 378 ? 1.377 1.591 -47.809 1.00 31.88 378 ASN A O 1
ATOM 2920 N N . GLY A 1 379 ? 2.510 0.350 -46.303 1.00 25.94 379 GLY A N 1
ATOM 2921 C CA . GLY A 1 379 ? 3.782 0.264 -47.018 1.00 25.94 379 GLY A CA 1
ATOM 2922 C C . GLY A 1 379 ? 4.183 -1.199 -47.185 1.00 25.94 379 GLY A C 1
ATOM 2923 O O . GLY A 1 379 ? 4.293 -1.939 -46.212 1.00 25.94 379 GLY A O 1
ATOM 2924 N N . THR A 1 380 ? 4.328 -1.621 -48.435 1.00 27.38 380 THR A N 1
ATOM 2925 C CA . THR A 1 380 ? 4.732 -2.958 -48.874 1.00 27.38 380 THR A CA 1
ATOM 2926 C C . THR A 1 380 ? 6.167 -3.294 -48.474 1.00 27.38 380 THR A C 1
ATOM 2928 O O . THR A 1 380 ? 7.043 -2.436 -48.489 1.00 27.38 380 THR A O 1
ATOM 2931 N N . ALA A 1 381 ? 6.396 -4.570 -48.162 1.00 34.53 381 ALA A N 1
ATOM 2932 C CA . ALA A 1 381 ? 7.689 -5.138 -47.812 1.00 34.53 381 ALA A CA 1
ATOM 2933 C C . ALA A 1 381 ? 8.660 -5.163 -49.005 1.00 34.53 381 ALA A C 1
ATOM 2935 O O . ALA A 1 381 ? 8.611 -6.074 -49.825 1.00 34.53 381 ALA A O 1
ATOM 2936 N N . SER A 1 382 ? 9.545 -4.177 -49.067 1.00 32.34 382 SER A N 1
ATOM 2937 C CA . SER A 1 382 ? 10.905 -4.258 -49.611 1.00 32.34 382 SER A CA 1
ATOM 2938 C C . SER A 1 382 ? 11.516 -2.870 -49.460 1.00 32.34 382 SER A C 1
ATOM 2940 O O . SER A 1 382 ? 10.879 -1.914 -49.886 1.00 32.34 382 SER A O 1
ATOM 2942 N N . ASP A 1 383 ? 12.710 -2.800 -48.871 1.00 33.56 383 ASP A N 1
ATOM 2943 C CA . ASP A 1 383 ? 13.557 -1.616 -48.634 1.00 33.56 383 ASP A CA 1
ATOM 2944 C C . ASP A 1 383 ? 13.608 -1.196 -47.157 1.00 33.56 383 ASP A C 1
ATOM 2946 O O . ASP A 1 383 ? 12.783 -0.421 -46.690 1.00 33.56 383 ASP A O 1
ATOM 2950 N N . ILE A 1 384 ? 14.580 -1.763 -46.426 1.00 33.78 384 ILE A N 1
ATOM 2951 C CA . ILE A 1 384 ? 15.505 -1.125 -45.462 1.00 33.78 384 ILE A CA 1
ATOM 2952 C C . ILE A 1 384 ? 16.490 -2.234 -45.037 1.00 33.78 384 ILE A C 1
ATOM 2954 O O . ILE A 1 384 ? 16.298 -2.945 -44.057 1.00 33.78 384 ILE A O 1
ATOM 2958 N N . GLU A 1 385 ? 17.563 -2.402 -45.810 1.00 36.31 385 GLU A N 1
ATOM 2959 C CA . GLU A 1 385 ? 18.830 -2.967 -45.327 1.00 36.31 385 GLU A CA 1
ATOM 2960 C C . GLU A 1 385 ? 19.759 -1.777 -45.039 1.00 36.31 385 GLU A C 1
ATOM 2962 O O . GLU A 1 385 ? 20.728 -1.510 -45.733 1.00 36.31 385 GLU A O 1
ATOM 2967 N N . ASN A 1 386 ? 19.399 -0.981 -44.035 1.00 39.69 386 ASN A N 1
ATOM 2968 C CA . ASN A 1 386 ? 20.315 -0.044 -43.394 1.00 39.69 386 ASN A CA 1
ATOM 2969 C C . ASN A 1 386 ? 20.284 -0.401 -41.913 1.00 39.69 386 ASN A C 1
ATOM 2971 O O . ASN A 1 386 ? 19.485 0.134 -41.147 1.00 39.69 386 ASN A O 1
ATOM 2975 N N . GLY A 1 387 ? 21.088 -1.399 -41.542 1.00 46.88 387 GLY A N 1
ATOM 2976 C CA . GLY A 1 387 ? 21.223 -1.832 -40.159 1.00 46.88 387 GLY A CA 1
ATOM 2977 C C . GLY A 1 387 ? 21.746 -0.679 -39.313 1.00 46.88 387 GLY A C 1
ATOM 2978 O O . GLY A 1 387 ? 22.916 -0.313 -39.419 1.00 46.88 387 GLY A O 1
ATOM 2979 N N . LEU A 1 388 ? 20.874 -0.099 -38.486 1.00 53.28 388 LEU A N 1
ATOM 2980 C CA . LEU A 1 388 ? 21.296 0.749 -37.377 1.00 53.28 388 LEU A CA 1
ATOM 2981 C C . LEU A 1 388 ? 22.358 -0.021 -36.570 1.00 53.28 388 LEU A C 1
ATOM 2983 O O . LEU A 1 388 ? 22.170 -1.216 -36.312 1.00 53.28 388 LEU A O 1
ATOM 2987 N N . PRO A 1 389 ? 23.488 0.611 -36.209 1.00 62.06 389 PRO A N 1
ATOM 2988 C CA . PRO A 1 389 ? 24.519 -0.055 -35.429 1.00 62.06 389 PRO A CA 1
ATOM 2989 C C . PRO A 1 389 ? 23.913 -0.577 -34.124 1.00 62.06 389 PRO A C 1
ATOM 2991 O O . PRO A 1 389 ? 23.179 0.142 -33.447 1.00 62.06 389 PRO A O 1
ATOM 2994 N N . LEU A 1 390 ? 24.211 -1.837 -33.783 1.00 65.25 390 LEU A N 1
ATOM 2995 C CA . LEU A 1 390 ? 23.766 -2.428 -32.522 1.00 65.25 390 LEU A CA 1
ATOM 2996 C C . LEU A 1 390 ? 24.226 -1.538 -31.354 1.00 65.25 390 LEU A C 1
ATOM 2998 O O . LEU A 1 390 ? 25.390 -1.119 -31.342 1.00 65.25 390 LEU A O 1
ATOM 3002 N N . PRO A 1 391 ? 23.352 -1.247 -30.377 1.00 73.81 391 PRO A N 1
ATOM 3003 C CA . PRO A 1 391 ? 23.698 -0.383 -29.265 1.00 73.81 391 PRO A CA 1
ATOM 3004 C C . PRO A 1 391 ? 24.855 -0.995 -28.482 1.00 73.81 391 PRO A C 1
ATOM 3006 O O . PRO A 1 391 ? 24.829 -2.159 -28.082 1.00 73.81 391 PRO A O 1
ATOM 3009 N N . THR A 1 392 ? 25.886 -0.186 -28.266 1.00 81.00 392 THR A N 1
ATOM 3010 C CA . THR A 1 392 ? 27.074 -0.557 -27.489 1.00 81.00 392 THR A CA 1
ATOM 3011 C C . THR A 1 392 ? 26.887 -0.316 -25.993 1.00 81.00 392 THR A C 1
ATOM 3013 O O . THR A 1 392 ? 27.744 -0.704 -25.198 1.00 81.00 392 THR A O 1
ATOM 3016 N N . CYS A 1 393 ? 25.768 0.300 -25.604 1.00 90.44 393 CYS A N 1
ATOM 3017 C CA . CYS A 1 393 ? 25.433 0.640 -24.234 1.00 90.44 393 CYS A CA 1
ATOM 3018 C C . CYS A 1 393 ? 24.055 0.121 -23.811 1.00 90.44 393 CYS A C 1
ATOM 3020 O O . CYS A 1 393 ? 23.161 -0.108 -24.628 1.00 90.44 393 CYS A O 1
ATOM 3022 N N . GLY A 1 394 ? 23.907 -0.078 -22.505 1.00 95.12 394 GLY A N 1
ATOM 3023 C CA . GLY A 1 394 ? 22.653 -0.469 -21.883 1.00 95.12 394 GLY A CA 1
ATOM 3024 C C . GLY A 1 394 ? 21.722 0.712 -21.632 1.00 95.12 394 GLY A C 1
ATOM 3025 O O . GLY A 1 394 ? 22.173 1.848 -21.477 1.00 95.12 394 GLY A O 1
ATOM 3026 N N . ARG A 1 395 ? 20.420 0.429 -21.550 1.00 96.56 395 ARG A N 1
ATOM 3027 C CA . ARG A 1 395 ? 19.381 1.383 -21.147 1.00 96.56 395 ARG A CA 1
ATOM 3028 C C . ARG A 1 395 ? 18.404 0.744 -20.163 1.00 96.56 395 ARG A C 1
ATOM 3030 O O . ARG A 1 395 ? 18.089 -0.437 -20.291 1.00 96.56 395 ARG A O 1
ATOM 3037 N N . VAL A 1 396 ? 17.898 1.536 -19.225 1.00 98.19 396 VAL A N 1
ATOM 3038 C CA . VAL A 1 396 ? 16.815 1.174 -18.302 1.00 98.19 396 VAL A CA 1
ATOM 3039 C C . VAL A 1 396 ? 15.573 2.016 -18.598 1.00 98.19 396 VAL A C 1
ATOM 3041 O O . VAL A 1 396 ? 15.676 3.234 -18.770 1.00 98.19 396 VAL A O 1
ATOM 3044 N N . ILE A 1 397 ? 14.414 1.355 -18.635 1.00 98.38 397 ILE A N 1
ATOM 3045 C CA . ILE A 1 397 ? 13.073 1.944 -18.574 1.00 98.38 397 ILE A CA 1
ATOM 3046 C C . ILE A 1 397 ? 12.427 1.466 -17.261 1.00 98.38 397 ILE A C 1
ATOM 3048 O O . ILE A 1 397 ? 12.361 0.254 -17.044 1.00 98.38 397 ILE A O 1
ATOM 3052 N N . PRO A 1 398 ? 11.922 2.356 -16.392 1.00 98.25 398 PRO A N 1
ATOM 3053 C CA . PRO A 1 398 ? 11.887 3.816 -16.509 1.00 98.25 398 PRO A CA 1
ATOM 3054 C C . PRO A 1 398 ? 13.279 4.462 -16.510 1.00 98.25 398 PRO A C 1
ATOM 3056 O O . PRO A 1 398 ? 14.226 3.916 -15.950 1.00 98.25 398 PRO A O 1
ATOM 3059 N N . SER A 1 399 ? 13.412 5.631 -17.143 1.00 97.81 399 SER A N 1
ATOM 3060 C CA . SER A 1 399 ? 14.694 6.323 -17.285 1.00 97.81 399 SER A CA 1
ATOM 3061 C C . SER A 1 399 ? 15.103 7.079 -16.021 1.00 97.81 399 SER A C 1
ATOM 3063 O O . SER A 1 399 ? 16.264 7.014 -15.610 1.00 97.81 399 SER A O 1
ATOM 3065 N N . LYS A 1 400 ? 14.151 7.775 -15.390 1.00 97.88 400 LYS A N 1
ATOM 3066 C CA . LYS A 1 400 ? 14.333 8.526 -14.142 1.00 97.88 400 LYS A CA 1
ATOM 3067 C C . LYS A 1 400 ? 13.005 8.735 -13.413 1.00 97.88 400 LYS A C 1
ATOM 3069 O O . LYS A 1 400 ? 11.937 8.626 -14.010 1.00 97.88 400 LYS A O 1
ATOM 3074 N N . ALA A 1 401 ? 13.071 9.122 -12.147 1.00 98.25 401 ALA A N 1
ATOM 3075 C CA . ALA A 1 401 ? 11.918 9.546 -11.363 1.00 98.25 401 ALA A CA 1
ATOM 3076 C C . ALA A 1 401 ? 12.192 10.871 -10.643 1.00 98.25 401 ALA A C 1
ATOM 3078 O O . ALA A 1 401 ? 13.284 11.082 -10.122 1.00 98.25 401 ALA A O 1
ATOM 3079 N N . GLU A 1 402 ? 11.200 11.753 -10.592 1.00 98.31 402 GLU A N 1
ATOM 3080 C CA . GLU A 1 402 ? 11.224 12.981 -9.792 1.00 98.31 402 GLU A CA 1
ATOM 3081 C C . GLU A 1 402 ? 10.260 12.827 -8.621 1.00 98.31 402 GLU A C 1
ATOM 3083 O O . GLU A 1 402 ? 9.090 12.524 -8.837 1.00 98.31 402 GLU A O 1
ATOM 3088 N N . VAL A 1 403 ? 10.746 13.020 -7.394 1.00 98.00 403 VAL A N 1
ATOM 3089 C CA . VAL A 1 403 ? 9.977 12.785 -6.166 1.00 98.00 403 VAL A CA 1
ATOM 3090 C C . VAL A 1 403 ? 9.556 14.113 -5.554 1.00 98.00 403 VAL A C 1
ATOM 3092 O O . VAL A 1 403 ? 10.383 15.004 -5.339 1.00 98.00 403 VAL A O 1
ATOM 3095 N N . PHE A 1 404 ? 8.272 14.221 -5.234 1.00 98.12 404 PHE A N 1
ATOM 3096 C CA . PHE A 1 404 ? 7.641 15.398 -4.657 1.00 98.12 404 PHE A CA 1
ATOM 3097 C C . PHE A 1 404 ? 6.912 15.033 -3.375 1.00 98.12 404 PHE A C 1
ATOM 3099 O O . PHE A 1 404 ? 6.357 13.943 -3.250 1.00 98.12 404 PHE A O 1
ATOM 3106 N N . ILE A 1 405 ? 6.865 15.978 -2.442 1.00 98.38 405 ILE A N 1
ATOM 3107 C CA . ILE A 1 405 ? 6.057 15.839 -1.234 1.00 98.38 405 ILE A CA 1
ATOM 3108 C C . ILE A 1 405 ? 5.150 17.046 -1.037 1.00 98.38 405 ILE A C 1
ATOM 3110 O O . ILE A 1 405 ? 5.473 18.160 -1.466 1.00 98.38 405 ILE A O 1
ATOM 3114 N N . ALA A 1 406 ? 4.034 16.828 -0.357 1.00 97.94 406 ALA A N 1
ATOM 3115 C CA . ALA A 1 406 ? 3.150 17.883 0.108 1.00 97.94 406 ALA A CA 1
ATOM 3116 C C . ALA A 1 406 ? 2.569 17.546 1.483 1.00 97.94 406 ALA A C 1
ATOM 3118 O O . ALA A 1 406 ? 2.506 16.386 1.888 1.00 97.94 406 ALA A O 1
ATOM 3119 N N . LEU A 1 407 ? 2.150 18.579 2.206 1.00 97.69 407 LEU A N 1
ATOM 3120 C CA . LEU A 1 407 ? 1.452 18.450 3.481 1.00 97.69 407 LEU A CA 1
ATOM 3121 C C . LEU A 1 407 ? -0.050 18.428 3.217 1.00 97.69 407 LEU A C 1
ATOM 3123 O O . LEU A 1 407 ? -0.535 19.241 2.424 1.00 97.69 407 LEU A O 1
ATOM 3127 N N . ILE A 1 408 ? -0.786 17.542 3.885 1.00 97.50 408 ILE A N 1
ATOM 3128 C CA . ILE A 1 408 ? -2.241 17.449 3.723 1.00 97.50 408 ILE A CA 1
ATOM 3129 C C . ILE A 1 408 ? -2.987 17.526 5.049 1.00 97.50 408 ILE A C 1
ATOM 3131 O O . ILE A 1 408 ? -2.499 17.076 6.087 1.00 97.50 408 ILE A O 1
ATOM 3135 N N . SER A 1 409 ? -4.214 18.036 4.970 1.00 97.19 409 SER A N 1
ATOM 3136 C CA . SER A 1 409 ? -5.274 17.733 5.925 1.00 97.19 409 SER A CA 1
ATOM 3137 C C . SER A 1 409 ? -6.213 16.702 5.302 1.00 97.19 409 SER A C 1
ATOM 3139 O O . SER A 1 409 ? -6.651 16.863 4.161 1.00 97.19 409 SER A O 1
ATOM 3141 N N . CYS A 1 410 ? -6.493 15.624 6.025 1.00 96.94 410 CYS A N 1
ATOM 3142 C CA . CYS A 1 410 ? -7.355 14.538 5.587 1.00 96.94 410 CYS A CA 1
ATOM 3143 C C . CYS A 1 410 ? -7.944 13.807 6.796 1.00 96.94 410 CYS A C 1
ATOM 3145 O O . CYS A 1 410 ? -7.285 12.992 7.447 1.00 96.94 410 CYS A O 1
ATOM 3147 N N . GLU A 1 411 ? -9.223 14.073 7.064 1.00 94.19 411 GLU A N 1
ATOM 3148 C CA . GLU A 1 411 ? -9.950 13.498 8.198 1.00 94.19 411 GLU A CA 1
ATOM 3149 C C . GLU A 1 411 ? -10.041 11.964 8.114 1.00 94.19 411 GLU A C 1
ATOM 3151 O O . GLU A 1 411 ? -9.998 11.284 9.140 1.00 94.19 411 GLU A O 1
ATOM 3156 N N . TYR A 1 412 ? -10.133 11.403 6.903 1.00 93.94 412 TYR A N 1
ATOM 3157 C CA . TYR A 1 412 ? -10.148 9.954 6.686 1.00 93.94 412 TYR A CA 1
ATOM 3158 C C . TYR A 1 412 ? -8.860 9.293 7.196 1.00 93.94 412 TYR A C 1
ATOM 3160 O O . TYR A 1 412 ? -8.930 8.395 8.034 1.00 93.94 412 TYR A O 1
ATOM 3168 N N . ILE A 1 413 ? -7.694 9.791 6.769 1.00 94.44 413 ILE A N 1
ATOM 3169 C CA . ILE A 1 413 ? -6.383 9.284 7.210 1.00 94.44 413 ILE A CA 1
ATOM 3170 C C . ILE A 1 413 ? -6.216 9.481 8.713 1.00 94.44 413 ILE A C 1
ATOM 3172 O O . ILE A 1 413 ? -5.794 8.568 9.426 1.00 94.44 413 ILE A O 1
ATOM 3176 N N . ALA A 1 414 ? -6.606 10.651 9.217 1.00 93.69 414 ALA A N 1
ATOM 3177 C CA . ALA A 1 414 ? -6.560 10.956 10.636 1.00 93.69 414 ALA A CA 1
ATOM 3178 C C . ALA A 1 414 ? -7.340 9.917 11.465 1.00 93.69 414 ALA A C 1
ATOM 3180 O O . ALA A 1 414 ? -6.790 9.341 12.401 1.00 93.69 414 ALA A O 1
ATOM 3181 N N . LYS A 1 415 ? -8.589 9.605 11.087 1.00 91.81 415 LYS A N 1
ATOM 3182 C CA . LYS A 1 415 ? -9.448 8.629 11.788 1.00 91.81 415 LYS A CA 1
ATOM 3183 C C . LYS A 1 415 ? -8.934 7.191 11.747 1.00 91.81 415 LYS A C 1
ATOM 3185 O O . LYS A 1 415 ? -9.343 6.376 12.574 1.00 91.81 415 LYS A O 1
ATOM 3190 N N . GLN A 1 416 ? -8.090 6.855 10.781 1.00 89.81 416 GLN A N 1
ATOM 3191 C CA . GLN A 1 416 ? -7.499 5.522 10.681 1.00 89.81 416 GLN A CA 1
ATOM 3192 C C . GLN A 1 416 ? -6.204 5.377 11.471 1.00 89.81 416 GLN A C 1
ATOM 3194 O O . GLN A 1 416 ? -5.806 4.258 11.780 1.00 89.81 416 GLN A O 1
ATOM 3199 N N . THR A 1 417 ? -5.553 6.492 11.801 1.00 92.88 417 THR A N 1
ATOM 3200 C CA . THR A 1 417 ? -4.178 6.487 12.314 1.00 92.88 417 THR A CA 1
ATOM 3201 C C . THR A 1 417 ? -4.059 7.021 13.729 1.00 92.88 417 THR A C 1
ATOM 3203 O O . THR A 1 417 ? -3.140 6.634 14.449 1.00 92.88 417 THR A O 1
ATOM 3206 N N . ARG A 1 418 ? -5.003 7.862 14.163 1.00 93.25 418 ARG A N 1
ATOM 3207 C CA . ARG A 1 418 ? -5.093 8.359 15.537 1.00 93.25 418 ARG A CA 1
ATOM 3208 C C . ARG A 1 418 ? -6.532 8.544 16.015 1.00 93.25 418 ARG A C 1
ATOM 3210 O O . ARG A 1 418 ? -7.473 8.613 15.227 1.00 93.25 418 ARG A O 1
ATOM 3217 N N . LEU A 1 419 ? -6.702 8.641 17.327 1.00 93.62 419 LEU A N 1
ATOM 3218 C CA . LEU A 1 419 ? -7.974 8.979 17.955 1.00 93.62 419 LEU A CA 1
ATOM 3219 C C . LEU A 1 419 ? -8.214 10.485 17.793 1.00 93.62 419 LEU A C 1
ATOM 3221 O O . LEU A 1 419 ? -7.367 11.281 18.193 1.00 93.62 419 LEU A O 1
ATOM 3225 N N . ILE A 1 420 ? -9.340 10.871 17.189 1.00 89.50 420 ILE A N 1
ATOM 3226 C CA . ILE A 1 420 ? -9.646 12.280 16.891 1.00 89.50 420 ILE A CA 1
ATOM 3227 C C . ILE A 1 420 ? -10.184 12.997 18.125 1.00 89.50 420 ILE A C 1
ATOM 3229 O O . ILE A 1 420 ? -9.617 13.995 18.561 1.00 89.50 420 ILE A O 1
ATOM 3233 N N . ASP A 1 421 ? -11.248 12.452 18.711 1.00 81.25 421 ASP A N 1
ATOM 3234 C CA . ASP A 1 421 ? -11.918 13.034 19.867 1.00 81.25 421 ASP A CA 1
ATOM 3235 C C . ASP A 1 421 ? -11.641 12.172 21.097 1.00 81.25 421 ASP A C 1
ATOM 3237 O O . ASP A 1 421 ? -12.277 11.137 21.319 1.00 81.25 421 ASP A O 1
ATOM 3241 N N . ASN A 1 422 ? -10.682 12.592 21.924 1.00 75.56 422 ASN A N 1
ATOM 3242 C CA . ASN A 1 422 ? -10.380 11.884 23.162 1.00 75.56 422 ASN A CA 1
ATOM 3243 C C . ASN A 1 422 ? -11.371 12.247 24.282 1.00 75.56 422 ASN A C 1
ATOM 3245 O O . ASN A 1 422 ? -11.043 12.938 25.245 1.00 75.56 422 ASN A O 1
ATOM 3249 N N . ASN A 1 423 ? -12.601 11.748 24.156 1.00 81.50 423 ASN A N 1
ATOM 3250 C CA . ASN A 1 423 ? -13.646 11.879 25.176 1.00 81.50 423 ASN A CA 1
ATOM 3251 C C . ASN A 1 423 ? -13.543 10.811 26.280 1.00 81.50 423 ASN A C 1
ATOM 3253 O O . ASN A 1 423 ? -14.403 10.725 27.159 1.00 81.50 423 ASN A O 1
ATOM 3257 N N . PHE A 1 424 ? -12.506 9.975 26.240 1.00 87.31 424 PHE A N 1
ATOM 3258 C CA . PHE A 1 424 ? -12.346 8.841 27.134 1.00 87.31 424 PHE A CA 1
ATOM 3259 C C . PHE A 1 424 ? -11.416 9.208 28.287 1.00 87.31 424 PHE A C 1
ATOM 3261 O O . PHE A 1 424 ? -10.213 9.392 28.115 1.00 87.31 424 PHE A O 1
ATOM 3268 N N . SER A 1 425 ? -11.964 9.280 29.502 1.00 87.69 425 SER A N 1
ATOM 3269 C CA . SER A 1 425 ? -11.211 9.706 30.690 1.00 87.69 425 SER A CA 1
ATOM 3270 C C . SER A 1 425 ? -9.982 8.843 30.988 1.00 87.69 425 SER A C 1
ATOM 3272 O O . SER A 1 425 ? -9.030 9.335 31.586 1.00 87.69 425 SER A O 1
ATOM 3274 N N . TYR A 1 426 ? -9.998 7.573 30.578 1.00 89.00 426 TYR A N 1
ATOM 3275 C CA . TYR A 1 426 ? -8.879 6.644 30.741 1.00 89.00 426 TYR A CA 1
ATOM 3276 C C . TYR A 1 426 ? -7.728 6.898 29.756 1.00 89.00 426 TYR A C 1
ATOM 3278 O O . TYR A 1 426 ? -6.603 6.528 30.045 1.00 89.00 426 TYR A O 1
ATOM 3286 N N . PHE A 1 427 ? -7.945 7.601 28.643 1.00 90.19 427 PHE A N 1
ATOM 3287 C CA . PHE A 1 427 ? -6.864 8.018 27.739 1.00 90.19 427 PHE A CA 1
ATOM 3288 C C . PHE A 1 427 ? -6.363 9.436 28.030 1.00 90.19 427 PHE A C 1
ATOM 3290 O O . PHE A 1 427 ? -5.717 10.058 27.185 1.00 90.19 427 PHE A O 1
ATOM 3297 N N . LYS A 1 428 ? -6.676 9.999 29.200 1.00 85.12 428 LYS A N 1
ATOM 3298 C CA . LYS A 1 428 ? -6.271 11.363 29.541 1.00 85.12 428 LYS A CA 1
ATOM 3299 C C . LYS A 1 428 ? -4.747 11.508 29.447 1.00 85.12 428 LYS A C 1
ATOM 3301 O O . LYS A 1 428 ? -4.010 10.699 30.000 1.00 85.12 428 LYS A O 1
ATOM 3306 N N . ASN A 1 429 ? -4.293 12.569 28.778 1.00 83.94 429 ASN A N 1
ATOM 3307 C CA . ASN A 1 429 ? -2.878 12.867 28.514 1.00 83.94 429 ASN A CA 1
ATOM 3308 C C . ASN A 1 429 ? -2.142 11.820 27.649 1.00 83.94 429 ASN A C 1
ATOM 3310 O O . ASN A 1 429 ? -0.914 11.811 27.632 1.00 83.94 429 ASN A O 1
ATOM 3314 N N . LYS A 1 430 ? -2.863 10.936 26.949 1.00 87.38 430 LYS A N 1
ATOM 3315 C CA . LYS A 1 430 ? -2.284 9.974 26.005 1.00 87.38 430 LYS A CA 1
ATOM 3316 C C . LYS A 1 430 ? -2.662 10.327 24.572 1.00 87.38 430 LYS A C 1
ATOM 3318 O O . LYS A 1 430 ? -3.809 10.687 24.296 1.00 87.38 430 LYS A O 1
ATOM 3323 N N . THR A 1 431 ? -1.708 10.153 23.664 1.00 88.81 431 THR A N 1
ATOM 3324 C CA . THR A 1 431 ? -1.952 10.175 22.219 1.00 88.81 431 THR A CA 1
ATOM 3325 C C . THR A 1 431 ? -2.212 8.747 21.771 1.00 88.81 431 THR A C 1
ATOM 3327 O O . THR A 1 431 ? -1.309 7.916 21.788 1.00 88.81 431 THR A O 1
ATOM 3330 N N . VAL A 1 432 ? -3.453 8.442 21.398 1.00 92.38 432 VAL A N 1
ATOM 3331 C CA . VAL A 1 432 ? -3.832 7.094 20.960 1.00 92.38 432 VAL A CA 1
ATOM 3332 C C . VAL A 1 432 ? -3.695 7.001 19.444 1.00 92.38 432 VAL A C 1
ATOM 3334 O O . VAL A 1 432 ? -4.379 7.725 18.718 1.00 92.38 432 VAL A O 1
ATOM 3337 N N . CYS A 1 433 ? -2.820 6.125 18.958 1.00 92.38 433 CYS A N 1
ATOM 3338 C CA . CYS A 1 433 ? -2.536 5.964 17.533 1.00 92.38 433 CYS A CA 1
ATOM 3339 C C . CYS A 1 433 ? -2.285 4.504 17.149 1.00 92.38 433 CYS A C 1
ATOM 3341 O O . CYS A 1 433 ? -2.174 3.629 18.004 1.00 92.38 433 CYS A O 1
ATOM 3343 N N . VAL A 1 434 ? -2.229 4.223 15.849 1.00 89.50 434 VAL A N 1
ATOM 3344 C CA . VAL A 1 434 ? -1.768 2.920 15.353 1.00 89.50 434 VAL A CA 1
ATOM 3345 C C . VAL A 1 434 ? -0.254 2.920 15.227 1.00 89.50 434 VAL A C 1
ATOM 3347 O O . VAL A 1 434 ? 0.361 3.934 14.888 1.00 89.50 434 VAL A O 1
ATOM 3350 N N . LYS A 1 435 ? 0.354 1.763 15.473 1.00 84.38 435 LYS A N 1
ATOM 3351 C CA . LYS A 1 435 ? 1.744 1.539 15.098 1.00 84.38 435 LYS A CA 1
ATOM 3352 C C . LYS A 1 435 ? 1.771 1.059 13.652 1.00 84.38 435 LYS A C 1
ATOM 3354 O O . LYS A 1 435 ? 1.148 0.051 13.342 1.00 84.38 435 LYS A O 1
ATOM 3359 N N . LEU A 1 436 ? 2.467 1.787 12.787 1.00 82.75 436 LEU A N 1
ATOM 3360 C CA . LEU A 1 436 ? 2.693 1.353 11.413 1.00 82.75 436 LEU A CA 1
ATOM 3361 C C . LEU A 1 436 ? 3.886 0.395 11.379 1.00 82.75 436 LEU A C 1
ATOM 3363 O O . LEU A 1 436 ? 4.928 0.682 11.975 1.00 82.75 436 LEU A O 1
ATOM 3367 N N . ASP A 1 437 ? 3.716 -0.734 10.698 1.00 78.88 437 ASP A N 1
ATOM 3368 C CA . ASP A 1 437 ? 4.804 -1.684 10.444 1.00 78.88 437 ASP A CA 1
ATOM 3369 C C . ASP A 1 437 ? 5.709 -1.200 9.300 1.00 78.88 437 ASP A C 1
ATOM 3371 O O . ASP A 1 437 ? 6.927 -1.379 9.343 1.00 78.88 437 ASP A O 1
ATOM 3375 N N . GLU A 1 438 ? 5.111 -0.515 8.323 1.00 84.06 438 GLU A N 1
ATOM 3376 C CA . GLU A 1 438 ? 5.772 0.095 7.170 1.00 84.06 438 GLU A CA 1
ATOM 3377 C C . GLU A 1 438 ? 5.937 1.616 7.354 1.00 84.06 438 GLU A C 1
ATOM 3379 O O . GLU A 1 438 ? 5.196 2.240 8.120 1.00 84.06 438 GLU A O 1
ATOM 3384 N N . PRO A 1 439 ? 6.906 2.258 6.672 1.00 87.06 439 PRO A N 1
ATOM 3385 C CA . PRO A 1 439 ? 7.155 3.694 6.825 1.00 87.06 439 PRO A CA 1
ATOM 3386 C C . PRO A 1 439 ? 5.994 4.589 6.381 1.00 87.06 439 PRO A C 1
ATOM 3388 O O . PRO A 1 439 ? 5.946 5.751 6.781 1.00 87.06 439 PRO A O 1
ATOM 3391 N N . TYR A 1 440 ? 5.092 4.072 5.553 1.00 93.44 440 TYR A N 1
ATOM 3392 C CA . TYR A 1 440 ? 3.918 4.763 5.039 1.00 93.44 440 TYR A CA 1
ATOM 3393 C C . TYR A 1 440 ? 2.784 3.769 4.803 1.00 93.44 440 TYR A C 1
ATOM 3395 O O . TYR A 1 440 ? 2.991 2.559 4.741 1.00 93.44 440 TYR A O 1
ATOM 3403 N N . MET A 1 441 ? 1.581 4.311 4.650 1.00 92.44 441 MET A N 1
ATOM 3404 C CA . MET A 1 441 ? 0.435 3.604 4.084 1.00 92.44 441 MET A CA 1
ATOM 3405 C C . MET A 1 441 ? 0.274 3.970 2.607 1.00 92.44 441 MET A C 1
ATOM 3407 O O . MET A 1 441 ? 0.689 5.054 2.193 1.00 92.44 441 MET A O 1
ATOM 3411 N N . SER A 1 442 ? -0.346 3.086 1.833 1.00 91.19 442 SER A N 1
ATOM 3412 C CA . SER A 1 442 ? -0.685 3.337 0.431 1.00 91.19 442 SER A CA 1
ATOM 3413 C C . SER A 1 442 ? -2.172 3.637 0.323 1.00 91.19 442 SER A C 1
ATOM 3415 O O . SER A 1 442 ? -2.998 2.845 0.768 1.00 91.19 442 SER A O 1
ATOM 3417 N N . GLU A 1 443 ? -2.510 4.811 -0.208 1.00 90.88 443 GLU A N 1
ATOM 3418 C CA . GLU A 1 443 ? -3.894 5.276 -0.284 1.00 90.88 443 GLU A CA 1
ATOM 3419 C C . GLU A 1 443 ? -4.176 5.980 -1.609 1.00 90.88 443 GLU A C 1
ATOM 3421 O O . GLU A 1 443 ? -3.412 6.833 -2.073 1.00 90.88 443 GLU A O 1
ATOM 3426 N N . LYS A 1 444 ? -5.333 5.681 -2.206 1.00 89.81 444 LYS A N 1
ATOM 3427 C CA . LYS A 1 444 ? -5.819 6.381 -3.398 1.00 89.81 444 LYS A CA 1
ATOM 3428 C C . LYS A 1 444 ? -6.508 7.685 -3.002 1.00 89.81 444 LYS A C 1
ATOM 3430 O O . LYS A 1 444 ? -7.735 7.781 -2.983 1.00 89.81 444 LYS A O 1
ATOM 3435 N N . LEU A 1 445 ? -5.711 8.711 -2.700 1.00 91.62 445 LEU A N 1
ATOM 3436 C CA . LEU A 1 445 ? -6.186 10.008 -2.192 1.00 91.62 445 LEU A CA 1
ATOM 3437 C C . LEU A 1 445 ? -7.238 10.694 -3.078 1.00 91.62 445 LEU A C 1
ATOM 3439 O O . LEU A 1 445 ? -8.077 11.429 -2.567 1.00 91.62 445 LEU A O 1
ATOM 3443 N N . SER A 1 446 ? -7.262 10.428 -4.386 1.00 87.50 446 SER A N 1
ATOM 3444 C CA . SER A 1 446 ? -8.306 10.941 -5.287 1.00 87.50 446 SER A CA 1
ATOM 3445 C C . SER A 1 446 ? -9.709 10.381 -5.005 1.00 87.50 446 SER A C 1
ATOM 3447 O O . SER A 1 446 ? -10.696 10.920 -5.504 1.00 87.50 446 SER A O 1
ATOM 3449 N N . GLN A 1 447 ? -9.813 9.307 -4.215 1.00 87.50 447 GLN A N 1
ATOM 3450 C CA . GLN A 1 447 ? -11.054 8.581 -3.935 1.00 87.50 447 GLN A CA 1
ATOM 3451 C C . GLN A 1 447 ? -11.364 8.451 -2.437 1.00 87.50 447 GLN A C 1
ATOM 3453 O O . GLN A 1 447 ? -12.359 7.817 -2.080 1.00 87.50 447 GLN A O 1
ATOM 3458 N N . VAL A 1 448 ? -10.556 9.046 -1.550 1.00 90.19 448 VAL A N 1
ATOM 3459 C CA . VAL A 1 448 ? -10.799 8.933 -0.104 1.00 90.19 448 VAL A CA 1
ATOM 3460 C C . VAL A 1 448 ? -12.113 9.622 0.297 1.00 90.19 448 VAL A C 1
ATOM 3462 O O . VAL A 1 448 ? -12.408 10.727 -0.173 1.00 90.19 448 VAL A O 1
ATOM 3465 N N . PRO A 1 449 ? -12.922 9.009 1.182 1.00 89.12 449 PRO A N 1
ATOM 3466 C CA . PRO A 1 449 ? -14.147 9.620 1.687 1.00 89.12 449 PRO A CA 1
ATOM 3467 C C . PRO A 1 449 ? -13.895 10.988 2.329 1.00 89.12 449 PRO A C 1
ATOM 3469 O O . PRO A 1 449 ? -13.045 11.124 3.203 1.00 89.12 449 PRO A O 1
ATOM 3472 N N . GLY A 1 450 ? -14.661 12.001 1.917 1.00 92.56 450 GLY A N 1
ATOM 3473 C CA . GLY A 1 450 ? -14.495 13.379 2.398 1.00 92.56 450 GLY A CA 1
ATOM 3474 C C . GLY A 1 450 ? -13.362 14.162 1.720 1.00 92.56 450 GLY A C 1
ATOM 3475 O O . GLY A 1 450 ? -13.281 15.373 1.912 1.00 92.56 450 GLY A O 1
ATOM 3476 N N . GLY A 1 451 ? -12.551 13.512 0.878 1.00 94.38 451 GLY A N 1
ATOM 3477 C CA . GLY A 1 451 ? -11.429 14.132 0.178 1.00 94.38 451 GLY A CA 1
ATOM 3478 C C . GLY A 1 451 ? -10.276 14.532 1.103 1.00 94.38 451 GLY A C 1
ATOM 3479 O O . GLY A 1 451 ? -10.220 14.164 2.276 1.0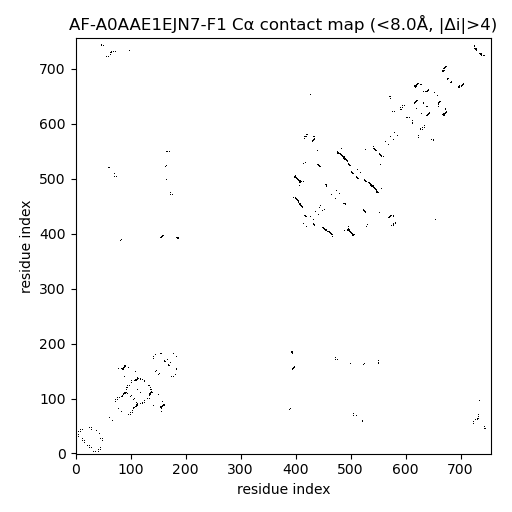0 94.38 451 GLY A O 1
ATOM 3480 N N . PHE A 1 452 ? -9.341 15.303 0.554 1.00 95.75 452 PHE A N 1
ATOM 3481 C CA . PHE A 1 452 ? -8.204 15.870 1.276 1.00 95.75 452 PHE A CA 1
ATOM 3482 C C . PHE A 1 452 ? -7.990 17.329 0.858 1.00 95.75 452 PHE A C 1
ATOM 3484 O O . PHE A 1 452 ? -8.441 17.761 -0.205 1.00 95.75 452 PHE A O 1
ATOM 3491 N N . LYS A 1 453 ? -7.276 18.089 1.688 1.00 96.62 453 LYS A N 1
ATOM 3492 C CA . LYS A 1 453 ? -6.846 19.460 1.404 1.00 96.62 453 LYS A CA 1
ATOM 3493 C C . LYS A 1 453 ? -5.323 19.516 1.368 1.00 96.62 453 LYS A C 1
ATOM 3495 O O . LYS A 1 453 ? -4.678 19.156 2.351 1.00 96.62 453 LYS A O 1
ATOM 3500 N N . LEU A 1 454 ? -4.749 20.015 0.273 1.00 97.25 454 LEU A N 1
ATOM 3501 C CA . LEU A 1 454 ? -3.335 20.393 0.237 1.00 97.25 454 LEU A CA 1
ATOM 3502 C C . LEU A 1 454 ? -3.098 21.617 1.125 1.00 97.25 454 LEU A C 1
ATOM 3504 O O . LEU A 1 454 ? -3.725 22.659 0.939 1.00 97.25 454 LEU A O 1
ATOM 3508 N N . LEU A 1 455 ? -2.170 21.489 2.070 1.00 97.56 455 LEU A N 1
ATOM 3509 C CA . LEU A 1 455 ? -1.719 22.579 2.937 1.00 97.56 455 LEU A CA 1
ATOM 3510 C C . LEU A 1 455 ? -0.483 23.288 2.373 1.00 97.56 455 LEU A C 1
ATOM 3512 O O . LEU A 1 455 ? -0.213 24.437 2.719 1.00 97.56 455 LEU A O 1
ATOM 3516 N N . SER A 1 456 ? 0.253 22.632 1.473 1.00 97.25 456 SER A N 1
ATOM 3517 C CA . SER A 1 456 ? 1.437 23.170 0.802 1.00 97.25 456 SER A CA 1
ATOM 3518 C C . SER A 1 456 ? 1.391 22.935 -0.705 1.00 97.25 456 SER A C 1
ATOM 3520 O O . SER A 1 456 ? 0.657 22.082 -1.203 1.00 97.25 456 SER A O 1
ATOM 3522 N N . LYS A 1 457 ? 2.263 23.632 -1.442 1.00 95.62 457 LYS A N 1
ATOM 3523 C CA . LYS A 1 457 ? 2.598 23.226 -2.815 1.00 95.62 457 LYS A CA 1
ATOM 3524 C C . LYS A 1 457 ? 3.414 21.935 -2.800 1.00 95.62 457 LYS A C 1
ATOM 3526 O O . LYS A 1 457 ? 4.159 21.678 -1.849 1.00 95.62 457 LYS A O 1
ATOM 3531 N N . TRP A 1 458 ? 3.331 21.189 -3.897 1.00 97.19 458 TRP A N 1
ATOM 3532 C CA . TRP A 1 458 ? 4.255 20.101 -4.194 1.00 97.19 458 TRP A CA 1
ATOM 3533 C C . TRP A 1 458 ? 5.689 20.624 -4.212 1.00 97.19 458 TRP A C 1
ATOM 3535 O O . TRP A 1 458 ? 6.029 21.535 -4.970 1.00 97.19 458 TRP A O 1
ATOM 3545 N N . THR A 1 459 ? 6.519 20.060 -3.342 1.00 97.69 459 THR A N 1
ATOM 3546 C CA . THR A 1 459 ? 7.927 20.422 -3.202 1.00 97.69 459 THR A CA 1
ATOM 3547 C C . THR A 1 459 ? 8.781 19.279 -3.718 1.00 97.69 459 THR A C 1
ATOM 3549 O O . THR A 1 459 ? 8.672 18.159 -3.227 1.00 97.69 459 THR A O 1
ATOM 3552 N N . HIS A 1 460 ? 9.621 19.564 -4.713 1.00 97.88 460 HIS A N 1
ATOM 3553 C CA . HIS A 1 460 ? 10.590 18.604 -5.242 1.00 97.88 460 HIS A CA 1
ATOM 3554 C C . HIS A 1 460 ? 11.647 18.275 -4.185 1.00 97.88 460 HIS A C 1
ATOM 3556 O O . HIS A 1 460 ? 12.203 19.178 -3.555 1.00 97.88 460 HIS A O 1
ATOM 3562 N N . ILE A 1 461 ? 11.900 16.983 -3.979 1.00 96.50 461 ILE A N 1
ATOM 3563 C CA . ILE A 1 461 ? 12.829 16.479 -2.963 1.00 96.50 461 ILE A CA 1
ATOM 3564 C C . ILE A 1 461 ? 14.102 15.925 -3.588 1.00 96.50 461 ILE A C 1
ATOM 3566 O O . ILE A 1 461 ? 15.199 16.226 -3.111 1.00 96.50 461 ILE A O 1
ATOM 3570 N N . THR A 1 462 ? 13.959 15.101 -4.625 1.00 97.25 462 THR A N 1
ATOM 3571 C CA . THR A 1 462 ? 15.088 14.509 -5.339 1.00 97.25 462 THR A CA 1
ATOM 3572 C C . THR A 1 462 ? 14.680 14.039 -6.733 1.00 97.25 462 THR A C 1
ATOM 3574 O O . THR A 1 462 ? 13.499 13.828 -7.017 1.00 97.25 462 THR A O 1
ATOM 3577 N N . THR A 1 463 ? 15.678 13.832 -7.588 1.00 97.94 463 THR A N 1
ATOM 3578 C CA . THR A 1 463 ? 15.539 13.155 -8.878 1.00 97.94 463 THR A CA 1
ATOM 3579 C C . THR A 1 463 ? 16.474 11.955 -8.889 1.00 97.94 463 THR A C 1
ATOM 3581 O O . THR A 1 463 ? 17.656 12.100 -8.590 1.00 97.94 463 THR A O 1
ATOM 3584 N N . ILE A 1 464 ? 15.942 10.791 -9.253 1.00 97.62 464 ILE A N 1
ATOM 3585 C CA . ILE A 1 464 ? 16.667 9.524 -9.325 1.00 97.62 464 ILE A CA 1
ATOM 3586 C C . ILE A 1 464 ? 16.815 9.149 -10.793 1.00 97.62 464 ILE A C 1
ATOM 3588 O O . ILE A 1 464 ? 15.822 8.856 -11.456 1.00 97.62 464 ILE A O 1
ATOM 3592 N N . ASN A 1 465 ? 18.036 9.149 -11.317 1.00 97.44 465 ASN A N 1
ATOM 3593 C CA . ASN A 1 465 ? 18.336 8.657 -12.654 1.00 97.44 465 ASN A CA 1
ATOM 3594 C C . ASN A 1 465 ? 18.665 7.157 -12.616 1.00 97.44 465 ASN A C 1
ATOM 3596 O O . ASN A 1 465 ? 19.757 6.756 -12.215 1.00 97.44 465 ASN A O 1
ATOM 3600 N N . PHE A 1 466 ? 17.745 6.325 -13.105 1.00 97.50 466 PHE A N 1
ATOM 3601 C CA . PHE A 1 466 ? 17.911 4.870 -13.161 1.00 97.50 466 PHE A CA 1
ATOM 3602 C C . PHE A 1 466 ? 18.956 4.414 -14.191 1.00 97.50 466 PHE A C 1
ATOM 3604 O O . PHE A 1 466 ? 19.394 3.263 -14.161 1.00 97.50 466 PHE A O 1
ATOM 3611 N N . ASN A 1 467 ? 19.398 5.318 -15.071 1.00 96.50 467 ASN A N 1
ATOM 3612 C CA . ASN A 1 467 ? 20.498 5.091 -16.006 1.00 96.50 467 ASN A CA 1
ATOM 3613 C C . ASN A 1 467 ? 21.873 5.536 -15.475 1.00 96.50 467 ASN A C 1
ATOM 3615 O O . ASN A 1 467 ? 22.855 5.494 -16.213 1.00 96.50 467 ASN A O 1
ATOM 3619 N N . SER A 1 468 ? 21.970 5.944 -14.204 1.00 95.56 468 SER A N 1
ATOM 3620 C CA . SER A 1 468 ? 23.231 6.310 -13.554 1.00 95.56 468 SER A CA 1
ATOM 3621 C C . SER A 1 468 ? 23.475 5.452 -12.312 1.00 95.56 468 SER A C 1
ATOM 3623 O O . SER A 1 468 ? 22.792 5.597 -11.300 1.00 95.56 468 SER A O 1
ATOM 3625 N N . ILE A 1 469 ? 24.479 4.570 -12.375 1.00 94.19 469 ILE A N 1
ATOM 3626 C CA . ILE A 1 469 ? 24.867 3.696 -11.251 1.00 94.19 469 ILE A CA 1
ATOM 3627 C C . ILE A 1 469 ? 25.263 4.533 -10.031 1.00 94.19 469 ILE A C 1
ATOM 3629 O O . ILE A 1 469 ? 24.833 4.235 -8.919 1.00 94.19 469 ILE A O 1
ATOM 3633 N N . ASP A 1 470 ? 26.022 5.609 -10.243 1.00 94.62 470 ASP A N 1
ATOM 3634 C CA . ASP A 1 470 ? 26.425 6.517 -9.168 1.00 94.62 470 ASP A CA 1
ATOM 3635 C C . ASP A 1 470 ? 25.203 7.160 -8.507 1.00 94.62 470 ASP A C 1
ATOM 3637 O O . ASP A 1 470 ? 25.145 7.296 -7.287 1.00 94.62 470 ASP A O 1
ATOM 3641 N N . ASP A 1 471 ? 24.192 7.531 -9.296 1.00 96.12 471 ASP A N 1
ATOM 3642 C CA . ASP A 1 471 ? 22.966 8.116 -8.764 1.00 96.12 471 ASP A CA 1
ATOM 3643 C C . ASP A 1 471 ? 22.141 7.113 -7.949 1.00 96.12 471 ASP A C 1
ATOM 3645 O O . ASP A 1 471 ? 21.693 7.427 -6.843 1.00 96.12 471 ASP A O 1
ATOM 3649 N N . ILE A 1 472 ? 22.015 5.881 -8.447 1.00 96.38 472 ILE A N 1
ATOM 3650 C CA . ILE A 1 472 ? 21.395 4.770 -7.718 1.00 96.38 472 ILE A CA 1
ATOM 3651 C C . ILE A 1 472 ? 22.102 4.565 -6.371 1.00 96.38 472 ILE A C 1
ATOM 3653 O O . ILE A 1 472 ? 21.447 4.536 -5.328 1.00 96.38 472 ILE A O 1
ATOM 3657 N N . MET A 1 473 ? 23.437 4.497 -6.370 1.00 95.50 473 MET A N 1
ATOM 3658 C CA . MET A 1 473 ? 24.223 4.283 -5.153 1.00 95.50 473 MET A CA 1
ATOM 3659 C C . MET A 1 473 ? 24.072 5.431 -4.149 1.00 95.50 473 MET A C 1
ATOM 3661 O O . MET A 1 473 ? 23.897 5.168 -2.960 1.00 95.50 473 MET A O 1
ATOM 3665 N N . ARG A 1 474 ? 24.056 6.693 -4.604 1.00 95.25 474 ARG A N 1
ATOM 3666 C CA . ARG A 1 474 ? 23.818 7.857 -3.727 1.00 95.25 474 ARG A CA 1
ATOM 3667 C C . ARG A 1 474 ? 22.477 7.770 -2.995 1.00 95.25 474 ARG A C 1
ATOM 3669 O O . ARG A 1 474 ? 22.405 8.121 -1.820 1.00 95.25 474 ARG A O 1
ATOM 3676 N N . HIS A 1 475 ? 21.428 7.302 -3.669 1.00 96.44 475 HIS A N 1
ATOM 3677 C CA . HIS A 1 475 ? 20.095 7.146 -3.078 1.00 96.44 475 HIS A CA 1
ATOM 3678 C C . HIS A 1 475 ? 19.958 5.897 -2.195 1.00 96.44 475 HIS A C 1
ATOM 3680 O O . HIS A 1 475 ? 19.097 5.858 -1.322 1.00 96.44 475 HIS A O 1
ATOM 3686 N N . GLN A 1 476 ? 20.795 4.876 -2.382 1.00 94.00 476 GLN A N 1
ATOM 3687 C CA . GLN A 1 476 ? 20.853 3.732 -1.465 1.00 94.00 476 GLN A CA 1
ATOM 3688 C C . GLN A 1 476 ? 21.634 4.044 -0.183 1.00 94.00 476 GLN A C 1
ATOM 3690 O O . GLN A 1 476 ? 21.343 3.471 0.861 1.00 94.00 476 GLN A O 1
ATOM 3695 N N . GLN A 1 477 ? 22.626 4.934 -0.258 1.00 95.00 477 GLN A N 1
ATOM 3696 C CA . GLN A 1 477 ? 23.554 5.243 0.835 1.00 95.00 477 GLN A CA 1
ATOM 3697 C C . GLN A 1 477 ? 23.098 6.392 1.750 1.00 95.00 477 GLN A C 1
ATOM 3699 O O . GLN A 1 477 ? 23.836 6.759 2.663 1.00 95.00 477 GLN A O 1
ATOM 3704 N N . GLY A 1 478 ? 21.913 6.975 1.534 1.00 93.06 478 GLY A N 1
ATOM 3705 C CA . GLY A 1 478 ? 21.428 8.069 2.381 1.00 93.06 478 GLY A CA 1
ATOM 3706 C C . GLY A 1 478 ? 21.988 9.446 2.030 1.00 93.06 478 GLY A C 1
ATOM 3707 O O . GLY A 1 478 ? 21.839 10.384 2.809 1.00 93.06 478 GLY A O 1
ATOM 3708 N N . ASN A 1 479 ? 22.618 9.634 0.866 1.00 92.94 479 ASN A N 1
ATOM 3709 C CA . ASN A 1 479 ? 23.307 10.895 0.552 1.00 92.94 479 ASN A CA 1
ATOM 3710 C C . ASN A 1 479 ? 22.360 12.092 0.382 1.00 92.94 479 ASN A C 1
ATOM 3712 O O . ASN A 1 479 ? 22.816 13.234 0.373 1.00 92.94 479 ASN A O 1
ATOM 3716 N N . ILE A 1 480 ? 21.059 11.847 0.215 1.00 92.25 480 ILE A N 1
ATOM 3717 C CA . ILE A 1 480 ? 20.043 12.902 0.134 1.00 92.25 480 ILE A CA 1
ATOM 3718 C C . ILE A 1 480 ? 19.370 13.194 1.481 1.00 92.25 480 ILE A C 1
ATOM 3720 O O . ILE A 1 480 ? 18.519 14.091 1.539 1.00 92.25 480 ILE A O 1
ATOM 3724 N N . ASN A 1 481 ? 19.749 12.465 2.539 1.00 95.88 481 ASN A N 1
ATOM 3725 C CA . ASN A 1 481 ? 19.164 12.604 3.864 1.00 95.88 481 ASN A CA 1
ATOM 3726 C C . ASN A 1 481 ? 19.307 14.041 4.366 1.00 95.88 481 ASN A C 1
ATOM 3728 O O . ASN A 1 481 ? 20.321 14.712 4.159 1.00 95.88 481 ASN A O 1
ATOM 3732 N N . GLY A 1 482 ? 18.272 14.523 5.039 1.00 94.75 482 GLY A N 1
ATOM 3733 C CA . GLY A 1 482 ? 18.295 15.811 5.710 1.00 94.75 482 GLY A CA 1
ATOM 3734 C C . GLY A 1 482 ? 16.945 16.501 5.711 1.00 94.75 482 GLY A C 1
ATOM 3735 O O . GLY A 1 482 ? 15.948 16.016 5.180 1.00 94.75 482 GLY A O 1
ATOM 3736 N N . THR A 1 483 ? 16.928 17.683 6.305 1.00 95.50 483 THR A N 1
ATOM 3737 C CA . THR A 1 483 ? 15.703 18.451 6.492 1.00 95.50 483 THR A CA 1
ATOM 3738 C C . THR A 1 483 ? 15.377 19.288 5.252 1.00 95.50 483 THR A C 1
ATOM 3740 O O . THR A 1 483 ? 16.263 19.818 4.574 1.00 95.50 483 THR A O 1
ATOM 3743 N N . ARG A 1 484 ? 14.089 19.405 4.932 1.00 95.44 484 ARG A N 1
ATOM 3744 C CA . ARG A 1 484 ? 13.533 20.216 3.844 1.00 95.44 484 ARG A CA 1
ATOM 3745 C C . ARG A 1 484 ? 12.467 21.137 4.413 1.00 95.44 484 ARG A C 1
ATOM 3747 O O . ARG A 1 484 ? 11.667 20.723 5.243 1.00 95.44 484 ARG A O 1
ATOM 3754 N N . ILE A 1 485 ? 12.473 22.396 3.988 1.00 95.38 485 ILE A N 1
ATOM 3755 C CA . ILE A 1 485 ? 11.513 23.390 4.470 1.00 95.38 485 ILE A CA 1
ATOM 3756 C C . ILE A 1 485 ? 10.366 23.498 3.475 1.00 95.38 485 ILE A C 1
ATOM 3758 O O . ILE A 1 485 ? 10.569 23.929 2.340 1.00 95.38 485 ILE A O 1
ATOM 3762 N N . ILE A 1 486 ? 9.169 23.134 3.922 1.00 95.88 486 ILE A N 1
ATOM 3763 C CA . ILE A 1 486 ? 7.946 23.115 3.125 1.00 95.88 486 ILE A CA 1
ATOM 3764 C C . ILE A 1 486 ? 7.098 24.334 3.480 1.00 95.88 486 ILE A C 1
ATOM 3766 O O . ILE A 1 486 ? 6.820 24.596 4.649 1.00 95.88 486 ILE A O 1
ATOM 3770 N N . GLN A 1 487 ? 6.722 25.110 2.465 1.00 95.25 487 GLN A N 1
ATOM 3771 C CA . GLN A 1 487 ? 5.955 26.344 2.630 1.00 95.25 487 GLN A CA 1
ATOM 3772 C C . GLN A 1 487 ? 4.454 26.055 2.560 1.00 95.25 487 GLN A C 1
ATOM 3774 O O . GLN A 1 487 ? 3.962 25.579 1.532 1.00 95.25 487 GLN A O 1
ATOM 3779 N N . CYS A 1 488 ? 3.726 26.408 3.616 1.00 96.12 488 CYS A N 1
ATOM 3780 C CA . CYS A 1 488 ? 2.275 26.293 3.659 1.00 96.12 488 CYS A CA 1
ATOM 3781 C C . CYS A 1 488 ? 1.634 27.404 2.827 1.00 96.12 488 CYS A C 1
ATOM 3783 O O . CYS A 1 488 ? 2.018 28.577 2.914 1.00 96.12 488 CYS A O 1
ATOM 3785 N N . THR A 1 489 ? 0.658 27.019 2.015 1.00 97.12 489 THR A N 1
ATOM 3786 C CA . THR A 1 489 ? -0.171 27.917 1.205 1.00 97.12 489 THR A CA 1
ATOM 3787 C C . THR A 1 489 ? -1.578 28.073 1.753 1.00 97.12 489 THR A C 1
ATOM 3789 O O . THR A 1 489 ? -2.264 29.014 1.380 1.00 97.12 489 THR A O 1
ATOM 3792 N N . GLU A 1 490 ? -1.995 27.171 2.633 1.00 97.00 490 GLU A N 1
ATOM 3793 C CA . GLU A 1 490 ? -3.351 27.075 3.149 1.00 97.00 490 GLU A CA 1
ATOM 3794 C C . GLU A 1 490 ? -3.308 26.764 4.647 1.00 97.00 490 GLU A C 1
ATOM 3796 O O . GLU A 1 490 ? -2.495 25.942 5.070 1.00 97.00 490 GLU A O 1
ATOM 3801 N N . SER A 1 491 ? -4.206 27.365 5.433 1.00 96.88 491 SER A N 1
ATOM 3802 C CA . SER A 1 491 ? -4.364 26.997 6.845 1.00 96.88 491 SER A CA 1
ATOM 3803 C C . SER A 1 491 ? -5.123 25.670 6.984 1.00 96.88 491 SER A C 1
ATOM 3805 O O . SER A 1 491 ? -6.023 25.362 6.184 1.00 96.88 491 SER A O 1
ATOM 3807 N N . GLY A 1 492 ? -4.785 24.891 8.009 1.00 95.06 492 GLY A N 1
ATOM 3808 C CA . GLY A 1 492 ? -5.425 23.614 8.318 1.00 95.06 492 GLY A CA 1
ATOM 3809 C C . GLY A 1 492 ? -4.605 22.740 9.262 1.00 95.06 492 GLY A C 1
ATOM 3810 O O . GLY A 1 492 ? -3.473 23.054 9.615 1.00 95.06 492 GLY A O 1
ATOM 3811 N N . THR A 1 493 ? -5.188 21.622 9.681 1.00 94.00 493 THR A N 1
ATOM 3812 C CA . THR A 1 493 ? -4.522 20.654 10.559 1.00 94.00 493 THR A CA 1
ATOM 3813 C C . THR A 1 493 ? -3.668 19.698 9.733 1.00 94.00 493 THR A C 1
ATOM 3815 O O . THR A 1 493 ? -4.176 19.075 8.803 1.00 94.00 493 THR A O 1
ATOM 3818 N N . ILE A 1 494 ? -2.382 19.567 10.060 1.00 94.50 494 ILE A N 1
ATOM 3819 C CA . ILE A 1 494 ? -1.477 18.666 9.340 1.00 94.50 494 ILE A CA 1
ATOM 3820 C C . ILE A 1 494 ? -1.707 17.210 9.763 1.00 94.50 494 ILE A C 1
ATOM 3822 O O . ILE A 1 494 ? -1.321 16.782 10.849 1.00 94.50 494 ILE A O 1
ATOM 3826 N N . ASP A 1 495 ? -2.352 16.444 8.890 1.00 95.50 495 ASP A N 1
ATOM 3827 C CA . ASP A 1 495 ? -2.719 15.053 9.159 1.00 95.50 495 ASP A CA 1
ATOM 3828 C C . ASP A 1 495 ? -1.689 14.061 8.624 1.00 95.50 495 ASP A C 1
ATOM 3830 O O . ASP A 1 495 ? -1.479 13.007 9.228 1.00 95.50 495 ASP A O 1
ATOM 3834 N N . ALA A 1 496 ? -1.038 14.391 7.507 1.00 97.00 496 ALA A N 1
ATOM 3835 C CA . ALA A 1 496 ? -0.010 13.554 6.906 1.00 97.00 496 ALA A CA 1
ATOM 3836 C C . ALA A 1 496 ? 0.920 14.341 5.970 1.00 97.00 496 ALA A C 1
ATOM 3838 O O . ALA A 1 496 ? 0.582 15.425 5.483 1.00 97.00 496 ALA A O 1
ATOM 3839 N N . ILE A 1 497 ? 2.073 13.740 5.676 1.00 98.00 497 ILE A N 1
ATOM 3840 C CA . ILE A 1 497 ? 2.896 14.068 4.507 1.00 98.00 497 ILE A CA 1
ATOM 3841 C C . ILE A 1 497 ? 2.522 13.083 3.398 1.00 98.00 497 ILE A C 1
ATOM 3843 O O . ILE A 1 497 ? 2.372 11.892 3.652 1.00 98.00 497 ILE A O 1
ATOM 3847 N N . VAL A 1 498 ? 2.377 13.561 2.169 1.00 98.00 498 VAL A N 1
ATOM 3848 C CA . VAL A 1 498 ? 2.098 12.725 0.996 1.00 98.00 498 VAL A CA 1
ATOM 3849 C C . VAL A 1 498 ? 3.267 12.796 0.044 1.00 98.00 498 VAL A C 1
ATOM 3851 O O . VAL A 1 498 ? 3.787 13.883 -0.204 1.00 98.00 498 VAL A O 1
ATOM 3854 N N . LEU A 1 499 ? 3.634 11.650 -0.516 1.00 98.00 499 LEU A N 1
ATOM 3855 C CA . LEU A 1 499 ? 4.594 11.533 -1.599 1.00 98.00 499 LEU A CA 1
ATOM 3856 C C . LEU A 1 499 ? 3.866 11.259 -2.922 1.00 98.00 499 LEU A C 1
ATOM 3858 O O . LEU A 1 499 ? 2.969 10.419 -3.016 1.00 98.00 499 LEU A O 1
ATOM 3862 N N . ALA A 1 500 ? 4.280 11.989 -3.952 1.00 96.81 500 ALA A N 1
ATOM 3863 C CA . ALA A 1 500 ? 3.944 11.734 -5.346 1.00 96.81 500 ALA A CA 1
ATOM 3864 C C . ALA A 1 500 ? 5.225 11.797 -6.185 1.00 96.81 500 ALA A C 1
ATOM 3866 O O . ALA A 1 500 ? 6.235 12.370 -5.772 1.00 96.81 500 ALA A O 1
ATOM 3867 N N . PHE A 1 501 ? 5.202 11.214 -7.375 1.00 96.88 501 PHE A N 1
ATOM 3868 C CA . PHE A 1 501 ? 6.339 11.213 -8.277 1.00 96.88 501 PHE A CA 1
ATOM 3869 C C . PHE A 1 501 ? 5.918 11.324 -9.741 1.00 96.88 501 PHE A C 1
ATOM 3871 O O . PHE A 1 501 ? 4.820 10.935 -10.146 1.00 96.88 501 PHE A O 1
ATOM 3878 N N . THR A 1 502 ? 6.842 11.837 -10.546 1.00 96.75 502 THR A N 1
ATOM 3879 C CA . THR A 1 502 ? 6.796 11.736 -12.004 1.00 96.75 502 THR A CA 1
ATOM 3880 C C . THR A 1 502 ? 7.810 10.689 -12.437 1.00 96.75 502 THR A C 1
ATOM 3882 O O . THR A 1 502 ? 9.016 10.880 -12.279 1.00 96.75 502 THR A O 1
ATOM 3885 N N . LEU A 1 503 ? 7.323 9.580 -12.984 1.00 96.94 503 LEU A N 1
ATOM 3886 C CA . LEU A 1 503 ? 8.130 8.496 -13.521 1.00 96.94 503 LEU A CA 1
ATOM 3887 C C . LEU A 1 503 ? 8.333 8.712 -15.017 1.00 96.94 503 LEU A C 1
ATOM 3889 O O . LEU A 1 503 ? 7.416 8.526 -15.814 1.00 96.94 503 LEU A O 1
ATOM 3893 N N . HIS A 1 504 ? 9.531 9.119 -15.410 1.00 97.94 504 HIS A N 1
ATOM 3894 C CA . HIS A 1 504 ? 9.891 9.274 -16.813 1.00 97.94 504 HIS A CA 1
ATOM 3895 C C . HIS A 1 504 ? 10.254 7.901 -17.361 1.00 97.94 504 HIS A C 1
ATOM 3897 O O . HIS A 1 504 ? 11.188 7.262 -16.881 1.00 97.94 504 HIS A O 1
ATOM 3903 N N . LEU A 1 505 ? 9.498 7.424 -18.346 1.00 97.75 505 LEU A N 1
ATOM 3904 C CA . LEU A 1 505 ? 9.795 6.166 -19.028 1.00 97.75 505 LEU A CA 1
ATOM 3905 C C . LEU A 1 505 ? 10.913 6.374 -20.052 1.00 97.75 505 LEU A C 1
ATOM 3907 O O . LEU A 1 505 ? 11.820 5.554 -20.160 1.00 97.75 505 LEU A O 1
ATOM 3911 N N . ASP A 1 506 ? 10.859 7.509 -20.746 1.00 95.06 506 ASP A N 1
ATOM 3912 C CA . ASP A 1 506 ? 11.905 8.056 -21.604 1.00 95.06 506 ASP A CA 1
ATOM 3913 C C . ASP A 1 506 ? 11.832 9.597 -21.600 1.00 95.06 506 ASP A C 1
ATOM 3915 O O . ASP A 1 506 ? 11.131 10.183 -20.775 1.00 95.06 506 ASP A O 1
ATOM 3919 N N . ASP A 1 507 ? 12.543 10.267 -22.509 1.00 92.50 507 ASP A N 1
ATOM 3920 C CA . ASP A 1 507 ? 12.582 11.737 -22.578 1.00 92.50 507 ASP A CA 1
ATOM 3921 C C . ASP A 1 507 ? 11.267 12.392 -23.049 1.00 92.50 507 ASP A C 1
ATOM 3923 O O . ASP A 1 507 ? 11.149 13.617 -23.053 1.00 92.50 507 ASP A O 1
ATOM 3927 N N . THR A 1 508 ? 10.266 11.608 -23.460 1.00 93.88 508 THR A N 1
ATOM 3928 C CA . THR A 1 508 ? 8.991 12.118 -24.000 1.00 93.88 508 THR A CA 1
ATOM 3929 C C . THR A 1 508 ? 7.750 11.586 -23.291 1.00 93.88 508 THR A C 1
ATOM 3931 O O . THR A 1 508 ? 6.678 12.172 -23.425 1.00 93.88 508 THR A O 1
ATOM 3934 N N . VAL A 1 509 ? 7.861 10.455 -22.592 1.00 94.88 509 VAL A N 1
ATOM 3935 C CA . VAL A 1 509 ? 6.742 9.782 -21.935 1.00 94.88 509 VAL A CA 1
ATOM 3936 C C . VAL A 1 509 ? 7.005 9.724 -20.441 1.00 94.88 509 VAL A C 1
ATOM 3938 O O . VAL A 1 509 ? 8.006 9.162 -19.999 1.00 94.88 509 VAL A O 1
ATOM 3941 N N . CYS A 1 510 ? 6.057 10.231 -19.657 1.00 94.69 510 CYS A N 1
ATOM 3942 C CA . CYS A 1 510 ? 6.063 10.095 -18.209 1.00 94.69 510 CYS A CA 1
ATOM 3943 C C . CYS A 1 510 ? 4.705 9.636 -17.667 1.00 94.69 510 CYS A C 1
ATOM 3945 O O . CYS A 1 510 ? 3.666 9.785 -18.315 1.00 94.69 510 CYS A O 1
ATOM 3947 N N . ILE A 1 511 ? 4.735 9.067 -16.466 1.00 93.25 511 ILE A N 1
ATOM 3948 C CA . ILE A 1 511 ? 3.575 8.708 -15.653 1.00 93.25 511 ILE A CA 1
ATOM 3949 C C . ILE A 1 511 ? 3.624 9.573 -14.395 1.00 93.25 511 ILE A C 1
ATOM 3951 O O . ILE A 1 511 ? 4.670 9.693 -13.765 1.00 93.25 511 ILE A O 1
ATOM 3955 N N . ASN A 1 512 ? 2.502 10.186 -14.030 1.00 93.19 512 ASN A N 1
ATOM 3956 C CA . ASN A 1 512 ? 2.391 11.046 -12.855 1.00 93.19 512 ASN A CA 1
ATOM 3957 C C . ASN A 1 512 ? 1.526 10.377 -11.788 1.00 93.19 512 ASN A C 1
ATOM 3959 O O . ASN A 1 512 ? 0.490 9.805 -12.129 1.00 93.19 512 ASN A O 1
ATOM 3963 N N . THR A 1 513 ? 1.918 10.504 -10.518 1.00 94.12 513 THR A N 1
ATOM 3964 C CA . THR A 1 513 ? 1.147 9.984 -9.376 1.00 94.12 513 THR A CA 1
ATOM 3965 C C . THR A 1 513 ? 0.516 11.074 -8.502 1.00 94.12 513 THR A C 1
ATOM 3967 O O . THR A 1 513 ? 0.081 10.808 -7.387 1.00 94.12 513 THR A O 1
ATOM 3970 N N . PHE A 1 514 ? 0.422 12.314 -8.996 1.00 94.88 514 PHE A N 1
ATOM 3971 C CA . PHE A 1 514 ? -0.239 13.408 -8.275 1.00 94.88 514 PHE A CA 1
ATOM 3972 C C . PHE A 1 514 ? -1.749 13.144 -8.132 1.00 94.88 514 PHE A C 1
ATOM 3974 O O . PHE A 1 514 ? -2.422 12.990 -9.154 1.00 94.88 514 PHE A O 1
ATOM 3981 N N . PRO A 1 515 ? -2.306 13.117 -6.908 1.00 91.12 515 PRO A N 1
ATOM 3982 C CA . PRO A 1 515 ? -3.690 12.717 -6.661 1.00 91.12 515 PRO A CA 1
ATOM 3983 C C . PRO A 1 515 ? -4.733 13.609 -7.346 1.00 91.12 515 PRO A C 1
ATOM 3985 O O . PRO A 1 515 ? -5.797 13.120 -7.717 1.00 91.12 515 PRO A O 1
ATOM 3988 N N . GLU A 1 516 ? -4.448 14.894 -7.564 1.00 86.00 516 GLU A N 1
ATOM 3989 C CA . GLU A 1 516 ? -5.379 15.830 -8.211 1.00 86.00 516 GLU A CA 1
ATOM 3990 C C . GLU A 1 516 ? -5.548 15.569 -9.715 1.00 86.00 516 GLU A C 1
ATOM 3992 O O . GLU A 1 516 ? -6.562 15.947 -10.300 1.00 86.00 516 GLU A O 1
ATOM 3997 N N . THR A 1 517 ? -4.555 14.942 -10.348 1.00 76.94 517 THR A N 1
ATOM 3998 C CA . THR A 1 517 ? -4.519 14.664 -11.795 1.00 76.94 517 THR A CA 1
ATOM 3999 C C . THR A 1 517 ? -4.436 13.167 -12.093 1.00 76.94 517 THR A C 1
ATOM 4001 O O . THR A 1 517 ? -4.164 12.759 -13.224 1.00 76.94 517 THR A O 1
ATOM 4004 N N . LEU A 1 518 ? -4.671 12.331 -11.078 1.00 73.62 518 LEU A N 1
ATOM 4005 C CA . LEU A 1 518 ? -4.477 10.896 -11.173 1.00 73.62 518 LEU A CA 1
ATOM 4006 C C . LEU A 1 518 ? -5.596 10.238 -11.976 1.00 73.62 518 LEU A C 1
ATOM 4008 O O . LEU A 1 518 ? -6.706 10.026 -11.488 1.00 73.62 518 LEU A O 1
ATOM 4012 N N . HIS A 1 519 ? -5.275 9.870 -13.211 1.00 69.06 519 HIS A N 1
ATOM 4013 C CA . HIS A 1 519 ? -6.143 9.066 -14.074 1.00 69.06 519 HIS A CA 1
ATOM 4014 C C . HIS A 1 519 ? -5.778 7.572 -14.063 1.00 69.06 519 HIS A C 1
ATOM 4016 O O . HIS A 1 519 ? -6.459 6.765 -14.690 1.00 69.06 519 HIS A O 1
ATOM 4022 N N . THR A 1 520 ? -4.706 7.210 -13.356 1.00 72.69 520 THR A N 1
ATOM 4023 C CA . THR A 1 520 ? -4.139 5.860 -13.276 1.00 72.69 520 THR A CA 1
ATOM 4024 C C . THR A 1 520 ? -4.626 5.101 -12.032 1.00 72.69 520 THR A C 1
ATOM 4026 O O . THR A 1 520 ? -5.379 5.617 -11.194 1.00 72.69 520 THR A O 1
ATOM 4029 N N . GLN A 1 521 ? -4.232 3.833 -11.914 1.00 76.38 521 GLN A N 1
ATOM 4030 C CA . GLN A 1 521 ? -4.521 2.986 -10.751 1.00 76.38 521 GLN A CA 1
ATOM 4031 C C . GLN A 1 521 ? -3.510 3.125 -9.609 1.00 76.38 521 GLN A C 1
ATOM 4033 O O . GLN A 1 521 ? -3.677 2.457 -8.595 1.00 76.38 521 GLN A O 1
ATOM 4038 N N . TRP A 1 522 ? -2.517 4.004 -9.747 1.00 83.75 522 TRP A N 1
ATOM 4039 C CA . TRP A 1 522 ? -1.527 4.260 -8.706 1.00 83.75 522 TRP A CA 1
ATOM 4040 C C . TRP A 1 522 ? -2.159 4.781 -7.411 1.00 83.75 522 TRP A C 1
ATOM 4042 O O . TRP A 1 522 ? -3.210 5.427 -7.412 1.00 83.75 522 TRP A O 1
ATOM 4052 N N . GLU A 1 523 ? -1.481 4.500 -6.309 1.00 89.81 523 GLU A N 1
ATOM 4053 C CA . GLU A 1 523 ? -1.769 5.038 -4.984 1.00 89.81 523 GLU A CA 1
ATOM 4054 C C . GLU A 1 523 ? -0.662 6.013 -4.577 1.00 89.81 523 GLU A C 1
ATOM 4056 O O . GLU A 1 523 ? 0.390 6.096 -5.218 1.00 89.81 523 GLU A O 1
ATOM 4061 N N . ASN A 1 524 ? -0.899 6.764 -3.506 1.00 94.12 524 ASN A N 1
ATOM 4062 C CA . ASN A 1 524 ? 0.083 7.661 -2.917 1.00 94.12 524 ASN A CA 1
ATOM 4063 C C . ASN A 1 524 ? 0.626 7.076 -1.617 1.00 94.12 524 ASN A C 1
ATOM 4065 O O . ASN A 1 524 ? -0.143 6.563 -0.804 1.00 94.12 524 ASN A O 1
ATOM 4069 N N . ALA A 1 525 ? 1.934 7.214 -1.395 1.00 96.50 525 ALA A N 1
ATOM 4070 C CA . ALA A 1 525 ? 2.517 6.959 -0.087 1.00 96.50 525 ALA A CA 1
ATOM 4071 C C . ALA A 1 525 ? 2.147 8.105 0.864 1.00 96.50 525 ALA A C 1
ATOM 4073 O O . ALA A 1 525 ? 2.461 9.275 0.619 1.00 96.50 525 ALA A O 1
ATOM 4074 N N . VAL A 1 526 ? 1.464 7.760 1.950 1.00 97.06 526 VAL A N 1
ATOM 4075 C CA . VAL A 1 526 ? 0.981 8.685 2.973 1.00 97.06 526 VAL A CA 1
ATOM 4076 C C . VAL A 1 526 ? 1.687 8.371 4.286 1.00 97.06 526 VAL A C 1
ATOM 4078 O O . VAL A 1 526 ? 1.687 7.234 4.747 1.00 97.06 526 VAL A O 1
ATOM 4081 N N . TYR A 1 527 ? 2.276 9.396 4.894 1.00 96.88 527 TYR A N 1
ATOM 4082 C CA . TYR A 1 527 ? 3.021 9.343 6.149 1.00 96.88 527 TYR A CA 1
ATOM 4083 C C . TYR A 1 527 ? 2.200 10.069 7.223 1.00 96.88 527 TYR A C 1
ATOM 4085 O O . TYR A 1 527 ? 2.257 11.303 7.305 1.00 96.88 527 TYR A O 1
ATOM 4093 N N . PRO A 1 528 ? 1.380 9.348 8.008 1.00 94.81 528 PRO A N 1
ATOM 4094 C CA . PRO A 1 528 ? 0.478 9.956 8.975 1.00 94.81 528 PRO A CA 1
ATOM 4095 C C . PRO A 1 528 ? 1.228 10.602 10.134 1.00 94.81 528 PRO A C 1
ATOM 4097 O O . PRO A 1 528 ? 2.254 10.104 10.596 1.00 94.81 528 PRO A O 1
ATOM 4100 N N . ILE A 1 529 ? 0.668 11.689 10.654 1.00 91.25 529 ILE A N 1
ATOM 4101 C CA . ILE A 1 529 ? 1.226 12.416 11.790 1.00 91.25 529 ILE A CA 1
ATOM 4102 C C . ILE A 1 529 ? 0.399 12.109 13.036 1.00 91.25 529 ILE A C 1
ATOM 4104 O O . ILE A 1 529 ? -0.802 12.377 13.100 1.00 91.25 529 ILE A O 1
ATOM 4108 N N . SER A 1 530 ? 1.062 11.546 14.050 1.00 84.75 530 SER A N 1
ATOM 4109 C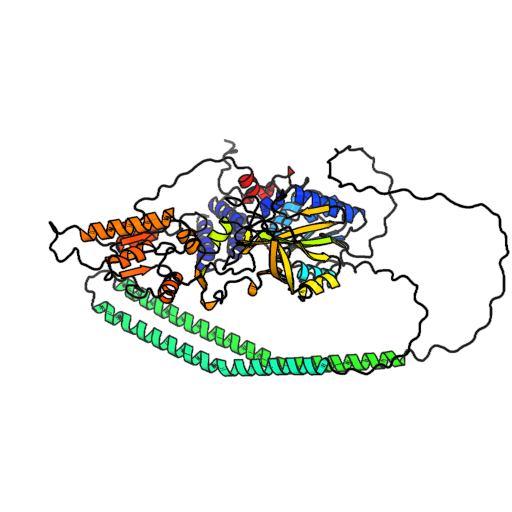 CA . SER A 1 530 ? 0.416 11.174 15.316 1.00 84.75 530 SER A CA 1
ATOM 4110 C C . SER A 1 530 ? 0.044 12.385 16.172 1.00 84.75 530 SER A C 1
ATOM 4112 O O . SER A 1 530 ? -0.981 12.361 16.847 1.00 84.75 530 SER A O 1
ATOM 4114 N N . HIS A 1 531 ? 0.847 13.449 16.115 1.00 85.19 531 HIS A N 1
ATOM 4115 C CA . HIS A 1 531 ? 0.640 14.690 16.864 1.00 85.19 531 HIS A CA 1
ATOM 4116 C C . HIS A 1 531 ? 0.392 15.841 15.886 1.00 85.19 531 HIS A C 1
ATOM 4118 O O . HIS A 1 531 ? 1.338 16.537 15.511 1.00 85.19 531 HIS A O 1
ATOM 4124 N N . PRO A 1 532 ? -0.847 16.009 15.399 1.00 86.12 532 PRO A N 1
ATOM 4125 C CA . PRO A 1 532 ? -1.141 17.029 14.409 1.00 86.12 532 PRO A CA 1
ATOM 4126 C C . PRO A 1 532 ? -1.027 18.429 15.024 1.00 86.12 532 PRO A C 1
ATOM 4128 O O . PRO A 1 532 ? -1.533 18.691 16.116 1.00 86.12 532 PRO A O 1
ATOM 4131 N N . ALA A 1 533 ? -0.406 19.345 14.290 1.00 87.56 533 ALA A N 1
ATOM 4132 C CA . ALA A 1 533 ? -0.417 20.772 14.585 1.00 87.56 533 ALA A CA 1
ATOM 4133 C C . ALA A 1 533 ? -1.406 21.500 13.661 1.00 87.56 533 ALA A C 1
ATOM 4135 O O . ALA A 1 533 ? -1.636 21.086 12.521 1.00 87.56 533 ALA A O 1
ATOM 4136 N N . HIS A 1 534 ? -1.988 22.598 14.141 1.00 91.88 534 HIS A N 1
ATOM 4137 C CA . HIS A 1 534 ? -2.662 23.537 13.251 1.00 91.88 534 HIS A CA 1
ATOM 4138 C C . HIS A 1 534 ? -1.607 24.412 12.575 1.00 91.88 534 HIS A C 1
ATOM 4140 O O . HIS A 1 534 ? -0.741 24.953 13.260 1.00 91.88 534 HIS A O 1
ATOM 4146 N N . LEU A 1 535 ? -1.677 24.518 11.253 1.00 92.62 535 LEU A N 1
ATOM 4147 C CA . LEU A 1 535 ? -0.789 25.335 10.438 1.00 92.62 535 LEU A CA 1
ATOM 4148 C C . LEU A 1 535 ? -1.561 26.518 9.868 1.00 92.62 535 LEU A C 1
ATOM 4150 O O . LEU A 1 535 ? -2.712 26.367 9.451 1.00 92.62 535 LEU A O 1
ATOM 4154 N N . GLU A 1 536 ? -0.899 27.663 9.786 1.00 94.69 536 GLU A N 1
ATOM 4155 C CA . GLU A 1 536 ? -1.395 28.851 9.108 1.00 94.69 536 GLU A CA 1
ATOM 4156 C C . GLU A 1 536 ? -0.834 28.980 7.689 1.00 94.69 536 GLU A C 1
ATOM 4158 O O . GLU A 1 536 ? 0.292 28.581 7.376 1.00 94.69 536 GLU A O 1
ATOM 4163 N N . ALA A 1 537 ? -1.604 29.612 6.803 1.00 91.19 537 ALA A N 1
ATOM 4164 C CA . ALA A 1 537 ? -1.086 30.063 5.521 1.00 91.19 537 ALA A CA 1
ATOM 4165 C C . ALA A 1 537 ? 0.098 31.012 5.781 1.00 91.19 537 ALA A C 1
ATOM 4167 O O . ALA A 1 537 ? -0.066 32.018 6.464 1.00 91.19 537 ALA A O 1
ATOM 4168 N N . SER A 1 538 ? 1.273 30.699 5.220 1.00 91.81 538 SER A N 1
ATOM 4169 C CA . SER A 1 538 ? 2.608 31.291 5.479 1.00 91.81 538 SER A CA 1
ATOM 4170 C C . SER A 1 538 ? 3.538 30.514 6.417 1.00 91.81 538 SER A C 1
ATOM 4172 O O . SER A 1 538 ? 4.749 30.763 6.369 1.00 91.81 538 SER A O 1
ATOM 4174 N N . ASP A 1 539 ? 3.046 29.517 7.154 1.00 93.50 539 ASP A N 1
ATOM 4175 C CA . ASP A 1 539 ? 3.916 28.683 7.982 1.00 93.50 539 ASP A CA 1
ATOM 4176 C C . ASP A 1 539 ? 4.951 27.931 7.143 1.00 93.50 539 ASP A C 1
ATOM 4178 O O . ASP A 1 539 ? 4.727 27.540 5.992 1.00 93.50 539 ASP A O 1
ATOM 4182 N N . ARG A 1 540 ? 6.121 27.715 7.741 1.00 93.38 540 ARG A N 1
ATOM 4183 C CA . ARG A 1 540 ? 7.212 26.929 7.164 1.00 93.38 540 ARG A CA 1
ATOM 4184 C C . ARG A 1 540 ? 7.394 25.715 8.038 1.00 93.38 540 ARG A C 1
ATOM 4186 O O . ARG A 1 540 ? 7.711 25.899 9.205 1.00 93.38 540 ARG A O 1
ATOM 4193 N N . VAL A 1 541 ? 7.222 24.520 7.491 1.00 93.50 541 VAL A N 1
ATOM 4194 C CA . VAL A 1 541 ? 7.345 23.257 8.227 1.00 93.50 541 VAL A CA 1
ATOM 4195 C C . VAL A 1 541 ? 8.623 22.556 7.802 1.00 93.50 541 VAL A C 1
ATOM 4197 O O . VAL A 1 541 ? 8.879 22.382 6.611 1.00 93.50 541 VAL A O 1
ATOM 4200 N N . ALA A 1 542 ? 9.438 22.158 8.771 1.00 94.75 542 ALA A N 1
ATOM 4201 C CA . ALA A 1 542 ? 10.619 21.354 8.511 1.00 94.75 542 ALA A CA 1
ATOM 4202 C C . ALA A 1 542 ? 10.235 19.868 8.447 1.00 94.75 542 ALA A C 1
ATOM 4204 O O . ALA A 1 542 ? 9.657 19.332 9.390 1.00 94.75 542 ALA A O 1
ATOM 4205 N N . VAL A 1 543 ? 10.564 19.211 7.338 1.00 95.88 543 VAL A N 1
ATOM 4206 C CA . VAL A 1 543 ? 10.338 17.782 7.096 1.00 95.88 543 VAL A CA 1
ATOM 4207 C C . VAL A 1 543 ? 11.685 17.087 6.967 1.00 95.88 543 VAL A C 1
ATOM 4209 O O . VAL A 1 543 ? 12.517 17.492 6.157 1.00 95.88 543 VAL A O 1
ATOM 4212 N N . ASN A 1 544 ? 11.907 16.046 7.757 1.00 96.12 544 ASN A N 1
ATOM 4213 C CA . ASN A 1 544 ? 13.058 15.168 7.628 1.00 96.12 544 ASN A CA 1
ATOM 4214 C C . ASN A 1 544 ? 12.812 14.185 6.484 1.00 96.12 544 ASN A C 1
ATOM 4216 O O . ASN A 1 544 ? 11.771 13.531 6.431 1.00 96.12 544 ASN A O 1
ATOM 4220 N N . VAL A 1 545 ? 13.774 14.114 5.568 1.00 97.00 545 VAL A N 1
ATOM 4221 C CA . VAL A 1 545 ? 13.793 13.173 4.452 1.00 97.00 545 VAL A CA 1
ATOM 4222 C C . VAL A 1 545 ? 14.938 12.205 4.681 1.00 97.00 545 VAL A C 1
ATOM 4224 O O . VAL A 1 545 ? 16.083 12.634 4.816 1.00 97.00 545 VAL A O 1
ATOM 4227 N N . GLU A 1 546 ? 14.634 10.915 4.677 1.00 96.25 546 GLU A N 1
ATOM 4228 C CA . GLU A 1 546 ? 15.617 9.837 4.704 1.00 96.25 546 GLU A CA 1
ATOM 4229 C C . GLU A 1 546 ? 15.363 8.893 3.527 1.00 96.25 546 GLU A C 1
ATOM 4231 O O . GLU A 1 546 ? 14.225 8.511 3.250 1.00 96.25 546 GLU A O 1
ATOM 4236 N N . CYS A 1 547 ? 16.424 8.528 2.814 1.00 95.00 547 CYS A N 1
ATOM 4237 C CA . CYS A 1 547 ? 16.374 7.646 1.658 1.00 95.00 547 CYS A CA 1
ATOM 4238 C C . CYS A 1 547 ? 17.561 6.688 1.697 1.00 95.00 547 CYS A C 1
ATOM 4240 O O . CYS A 1 547 ? 18.657 7.017 1.255 1.00 95.00 547 CYS A O 1
ATOM 4242 N N . GLU A 1 548 ? 17.320 5.483 2.202 1.00 92.44 548 GLU A N 1
ATOM 4243 C CA . GLU A 1 548 ? 18.302 4.392 2.253 1.00 92.44 548 GLU A CA 1
ATOM 4244 C C . GLU A 1 548 ? 17.746 3.187 1.491 1.00 92.44 548 GLU A C 1
ATOM 4246 O O . GLU A 1 548 ? 17.488 2.118 2.040 1.00 92.44 548 GLU A O 1
ATOM 4251 N N . GLY A 1 549 ? 17.423 3.408 0.214 1.00 87.44 549 GLY A N 1
ATOM 4252 C CA . GLY A 1 549 ? 16.696 2.435 -0.607 1.00 87.44 549 GLY A CA 1
ATOM 4253 C C . GLY A 1 549 ? 15.182 2.384 -0.366 1.00 87.44 549 GLY A C 1
ATOM 4254 O O . GLY A 1 549 ? 14.492 1.732 -1.138 1.00 87.44 549 GLY A O 1
ATOM 4255 N N . VAL A 1 550 ? 14.667 3.088 0.647 1.00 93.19 550 VAL A N 1
ATOM 4256 C CA . VAL A 1 550 ? 13.237 3.326 0.910 1.00 93.19 550 VAL A CA 1
ATOM 4257 C C . VAL A 1 550 ? 13.072 4.756 1.428 1.00 93.19 550 VAL A C 1
ATOM 4259 O O . VAL A 1 550 ? 13.907 5.219 2.207 1.00 93.19 550 VAL A O 1
ATOM 4262 N N . MET A 1 551 ? 12.006 5.447 1.015 1.00 95.38 551 MET A N 1
ATOM 4263 C CA . MET A 1 551 ? 11.693 6.802 1.482 1.00 95.38 551 MET A CA 1
ATOM 4264 C C . MET A 1 551 ? 11.037 6.783 2.866 1.00 95.38 551 MET A C 1
ATOM 4266 O O . MET A 1 551 ? 9.981 6.172 3.055 1.00 95.38 551 MET A O 1
ATOM 4270 N N . ARG A 1 552 ? 11.620 7.512 3.820 1.00 95.81 552 ARG A N 1
ATOM 4271 C CA . ARG A 1 552 ? 11.030 7.790 5.136 1.00 95.81 552 ARG A CA 1
ATOM 4272 C C . ARG A 1 552 ? 10.907 9.295 5.317 1.00 95.81 552 ARG A C 1
ATOM 4274 O O . ARG A 1 552 ? 11.874 10.031 5.125 1.00 95.81 552 ARG A O 1
ATOM 4281 N N . LEU A 1 553 ? 9.703 9.742 5.660 1.00 95.94 553 LEU A N 1
ATOM 4282 C CA . LEU A 1 553 ? 9.382 11.150 5.853 1.00 95.94 553 LEU A CA 1
ATOM 4283 C C . LEU A 1 553 ? 8.798 11.350 7.247 1.00 95.94 553 LEU A C 1
ATOM 4285 O O . LEU A 1 553 ? 7.940 10.585 7.684 1.00 95.94 553 LEU A O 1
ATOM 4289 N N . SER A 1 554 ? 9.239 12.398 7.934 1.00 93.88 554 SER A N 1
ATOM 4290 C CA . SER A 1 554 ? 8.674 12.798 9.222 1.00 93.88 554 SER A CA 1
ATOM 4291 C C . SER A 1 554 ? 8.729 14.309 9.396 1.00 93.88 554 SER A C 1
ATOM 4293 O O . SER A 1 554 ? 9.586 14.991 8.836 1.00 93.88 554 SER A O 1
ATOM 4295 N N . VAL A 1 555 ? 7.796 14.862 10.164 1.00 92.12 555 VAL A N 1
ATOM 4296 C CA . VAL A 1 555 ? 7.868 16.269 10.566 1.00 92.12 555 VAL A CA 1
ATOM 4297 C C . VAL A 1 555 ? 8.953 16.412 11.635 1.00 92.12 555 VAL A C 1
ATOM 4299 O O . VAL A 1 555 ? 9.052 15.581 12.535 1.00 92.12 555 VAL A O 1
ATOM 4302 N N . HIS A 1 556 ? 9.775 17.455 11.535 1.00 86.75 556 HIS A N 1
ATOM 4303 C CA . HIS A 1 556 ? 10.829 17.732 12.506 1.00 86.75 556 HIS A CA 1
ATOM 4304 C C . HIS A 1 556 ? 10.241 17.988 13.904 1.00 86.75 556 HIS A C 1
ATOM 4306 O O . HIS A 1 556 ? 9.225 18.671 14.043 1.00 86.75 556 HIS A O 1
ATOM 4312 N N . GLU A 1 557 ? 10.921 17.502 14.945 1.00 76.94 557 GLU A N 1
ATOM 4313 C CA . GLU A 1 557 ? 10.439 17.517 16.336 1.00 76.94 557 GLU A CA 1
ATOM 4314 C C . GLU A 1 557 ? 10.073 18.916 16.850 1.00 76.94 557 GLU A C 1
ATOM 4316 O O . GLU A 1 557 ? 9.176 19.056 17.670 1.00 76.94 557 GLU A O 1
ATOM 4321 N N . SER A 1 558 ? 10.700 19.969 16.318 1.00 73.38 558 SER A N 1
ATOM 4322 C CA . SER A 1 558 ? 10.394 21.365 16.671 1.00 73.38 558 SER A CA 1
ATOM 4323 C C . SER A 1 558 ? 8.962 21.815 16.350 1.00 73.38 558 SER A C 1
ATOM 4325 O O . SER A 1 558 ? 8.554 22.874 16.815 1.00 73.38 558 SER A O 1
ATOM 4327 N N . TYR A 1 559 ? 8.234 21.070 15.516 1.00 69.62 559 TYR A N 1
ATOM 4328 C CA . TYR A 1 559 ? 6.828 21.330 15.176 1.00 69.62 559 TYR A CA 1
ATOM 4329 C C . TYR A 1 559 ? 5.869 20.401 15.916 1.00 69.62 559 TYR A C 1
ATOM 4331 O O . TYR A 1 559 ? 4.653 20.557 15.809 1.00 69.62 559 TYR A O 1
ATOM 4339 N N . LEU A 1 560 ? 6.405 19.428 16.650 1.00 67.38 560 LEU A N 1
ATOM 4340 C CA . LEU A 1 560 ? 5.617 18.594 17.531 1.00 67.38 560 LEU A CA 1
ATOM 4341 C C . LEU A 1 560 ? 5.453 19.331 18.873 1.00 67.38 560 LEU A C 1
ATOM 4343 O O . LEU A 1 560 ? 6.342 20.085 19.278 1.00 67.38 560 LEU A O 1
ATOM 4347 N N . PRO A 1 561 ? 4.324 19.151 19.577 1.00 65.88 561 PRO A N 1
ATOM 4348 C CA . PRO A 1 561 ? 4.166 19.659 20.938 1.00 65.88 561 PRO A CA 1
ATOM 4349 C C . PRO A 1 561 ? 5.343 19.237 21.833 1.00 65.88 561 PRO A C 1
ATOM 4351 O O . PRO A 1 561 ? 5.877 18.142 21.665 1.00 65.88 561 PRO A O 1
ATOM 4354 N N . SER A 1 562 ? 5.710 20.053 22.828 1.00 58.75 562 SER A N 1
ATOM 4355 C CA . SER A 1 562 ? 6.785 19.745 23.798 1.00 58.75 562 SER A CA 1
ATOM 4356 C C . SER A 1 562 ? 6.621 18.394 24.506 1.00 58.75 562 SER A C 1
ATOM 4358 O O . SER A 1 562 ? 7.589 17.825 25.004 1.00 58.75 562 SER A O 1
ATOM 4360 N N . ASP A 1 563 ? 5.391 17.886 24.519 1.00 56.50 563 ASP A N 1
ATOM 4361 C CA . ASP A 1 563 ? 4.948 16.698 25.239 1.00 56.50 563 ASP A CA 1
ATOM 4362 C C . ASP A 1 563 ? 4.863 15.466 24.310 1.00 56.50 563 ASP A C 1
ATOM 4364 O O . ASP A 1 563 ? 4.465 14.384 24.746 1.00 56.50 563 ASP A O 1
ATOM 4368 N N . ALA A 1 564 ? 5.232 15.625 23.030 1.00 57.34 564 ALA A N 1
ATOM 4369 C CA . ALA A 1 564 ? 5.197 14.603 21.981 1.00 57.34 564 ALA A CA 1
ATOM 4370 C C . ALA A 1 564 ? 6.365 13.603 22.053 1.00 57.34 564 ALA A C 1
ATOM 4372 O O . ALA A 1 564 ? 6.697 12.950 21.059 1.00 57.34 564 ALA A O 1
ATOM 4373 N N . THR A 1 565 ? 7.002 13.463 23.218 1.00 55.06 565 THR A N 1
ATOM 4374 C CA . THR A 1 565 ? 7.918 12.349 23.455 1.00 55.06 565 THR A CA 1
ATOM 4375 C C . THR A 1 565 ? 7.115 11.051 23.342 1.00 55.06 565 THR A C 1
ATOM 4377 O O . THR A 1 565 ? 5.991 10.946 23.837 1.00 55.06 565 THR A O 1
ATOM 4380 N N . GLY A 1 566 ? 7.672 10.032 22.678 1.00 61.06 566 GLY A N 1
ATOM 4381 C CA . GLY A 1 566 ? 6.980 8.755 22.439 1.00 61.06 566 GLY A CA 1
ATOM 4382 C C . GLY A 1 566 ? 6.500 8.024 23.705 1.00 61.06 566 GLY A C 1
ATOM 4383 O O . GLY A 1 566 ? 5.785 7.035 23.593 1.00 61.06 566 GLY A O 1
ATOM 4384 N N . GLU A 1 567 ? 6.854 8.513 24.897 1.00 65.56 567 GLU A N 1
ATOM 4385 C CA . GLU A 1 567 ? 6.402 8.039 26.211 1.00 65.56 567 GLU A CA 1
ATOM 4386 C C . GLU A 1 567 ? 4.891 8.243 26.455 1.00 65.56 567 GLU A C 1
ATOM 4388 O O . GLU A 1 567 ? 4.280 7.510 27.239 1.00 65.56 567 GLU A O 1
ATOM 4393 N N . ASN A 1 568 ? 4.261 9.205 25.769 1.00 78.62 568 ASN A N 1
ATOM 4394 C CA . ASN A 1 568 ? 2.821 9.473 25.883 1.00 78.62 568 ASN A CA 1
ATOM 4395 C C . ASN A 1 568 ? 1.974 8.799 24.793 1.00 78.62 568 ASN A C 1
ATOM 4397 O O . ASN A 1 568 ? 0.741 8.879 24.845 1.00 78.62 568 ASN A O 1
ATOM 4401 N N . ASN A 1 569 ? 2.605 8.111 23.839 1.00 87.00 569 ASN A N 1
ATOM 4402 C CA . ASN A 1 569 ? 1.890 7.374 22.805 1.00 87.00 569 ASN A CA 1
ATOM 4403 C C . ASN A 1 569 ? 1.344 6.061 23.360 1.00 87.00 569 ASN A C 1
ATOM 4405 O O . ASN A 1 569 ? 2.065 5.292 23.991 1.00 87.00 569 ASN A O 1
ATOM 4409 N N . LEU A 1 570 ? 0.080 5.790 23.058 1.00 90.69 570 LEU A N 1
ATOM 4410 C CA . LEU A 1 570 ? -0.571 4.515 23.305 1.00 90.69 570 LEU A CA 1
ATOM 4411 C C . LEU A 1 570 ? -0.936 3.896 21.959 1.00 90.69 570 LEU A C 1
ATOM 4413 O O . LEU A 1 570 ? -1.741 4.456 21.211 1.00 90.69 570 LEU A O 1
ATOM 4417 N N . TYR A 1 571 ? -0.345 2.744 21.658 1.00 91.25 571 TYR A N 1
ATOM 4418 C CA . TYR A 1 571 ? -0.571 2.071 20.385 1.00 91.25 571 TYR A CA 1
ATOM 4419 C C . TYR A 1 571 ? -1.733 1.085 20.486 1.00 91.25 571 TYR A C 1
ATOM 4421 O O . TYR A 1 571 ? -1.721 0.195 21.334 1.00 91.25 571 TYR A O 1
ATOM 4429 N N . LEU A 1 572 ? -2.715 1.234 19.599 1.00 90.88 572 LEU A N 1
ATOM 4430 C CA . LEU A 1 572 ? -3.836 0.309 19.434 1.00 90.88 572 LEU A CA 1
ATOM 4431 C C . LEU A 1 572 ? -3.833 -0.307 18.034 1.00 90.88 572 LEU A C 1
ATOM 4433 O O . LEU A 1 572 ? -3.302 0.270 17.084 1.00 90.88 572 LEU A O 1
ATOM 4437 N N . GLN A 1 573 ? -4.491 -1.458 17.898 1.00 88.19 573 GLN A N 1
ATOM 4438 C CA . GLN A 1 573 ? -4.806 -2.019 16.587 1.00 88.19 573 GLN A CA 1
ATOM 4439 C C . GLN A 1 573 ? -5.762 -1.104 15.802 1.00 88.19 573 GLN A C 1
ATOM 4441 O O . GLN A 1 573 ? -6.594 -0.390 16.374 1.00 88.19 573 GLN A O 1
ATOM 4446 N N . ALA A 1 574 ? -5.686 -1.166 14.470 1.00 85.94 574 ALA A N 1
ATOM 4447 C CA . ALA A 1 574 ? -6.495 -0.337 13.580 1.00 85.94 574 ALA A CA 1
ATOM 4448 C C . ALA A 1 574 ? -8.011 -0.565 13.749 1.00 85.94 574 ALA A C 1
ATOM 4450 O O . ALA A 1 574 ? -8.788 0.389 13.688 1.00 85.94 574 ALA A O 1
ATOM 4451 N N . SER A 1 575 ? -8.470 -1.800 13.990 1.00 86.62 575 SER A N 1
ATOM 4452 C CA . SER A 1 575 ? -9.873 -2.095 14.347 1.00 86.62 575 SER A CA 1
ATOM 4453 C C . SER A 1 575 ? -10.342 -1.362 15.598 1.00 86.62 575 SER A C 1
ATOM 4455 O O . SER A 1 575 ? -11.388 -0.712 15.554 1.00 86.62 575 SER A O 1
ATOM 4457 N N . ALA A 1 576 ? -9.585 -1.448 16.694 1.00 91.38 576 ALA A N 1
ATOM 4458 C CA . ALA A 1 576 ? -9.907 -0.778 17.951 1.00 91.38 576 ALA A CA 1
ATOM 4459 C C . ALA A 1 576 ? -10.005 0.739 17.753 1.00 91.38 576 ALA A C 1
ATOM 4461 O O . ALA A 1 576 ? -10.971 1.369 18.185 1.00 91.38 576 ALA A O 1
ATOM 4462 N N . LEU A 1 577 ? -9.054 1.320 17.018 1.00 91.81 577 LEU A N 1
ATOM 4463 C CA . LEU A 1 577 ? -9.043 2.749 16.739 1.00 91.81 577 LEU A CA 1
ATOM 4464 C C . LEU A 1 577 ? -10.227 3.197 15.866 1.00 91.81 577 LEU A C 1
ATOM 4466 O O . LEU A 1 577 ? -10.906 4.170 16.198 1.00 91.81 577 LEU A O 1
ATOM 4470 N N . ARG A 1 578 ? -10.524 2.471 14.779 1.00 89.62 578 ARG A N 1
ATOM 4471 C CA . ARG A 1 578 ? -11.691 2.748 13.918 1.00 89.62 578 ARG A CA 1
ATOM 4472 C C . ARG A 1 578 ? -13.001 2.644 14.692 1.00 89.62 578 ARG A C 1
ATOM 4474 O O . ARG A 1 578 ? -13.903 3.452 14.476 1.00 89.62 578 ARG A O 1
ATOM 4481 N N . PHE A 1 579 ? -13.101 1.672 15.599 1.00 91.62 579 PHE A N 1
ATOM 4482 C CA . PHE A 1 579 ? -14.250 1.533 16.485 1.00 91.62 579 PHE A CA 1
ATOM 4483 C C . PHE A 1 579 ? -14.381 2.745 17.421 1.00 91.62 579 PHE A C 1
ATOM 4485 O O . PHE A 1 579 ? -15.452 3.347 17.470 1.00 91.62 579 PHE A O 1
ATOM 4492 N N . LEU A 1 580 ? -13.294 3.160 18.084 1.00 93.31 580 LEU A N 1
ATOM 4493 C CA . LEU A 1 580 ? -13.274 4.321 18.984 1.00 93.31 580 LEU A CA 1
ATOM 4494 C C . LEU A 1 580 ? -13.622 5.640 18.276 1.00 93.31 580 LEU A C 1
ATOM 4496 O O . LEU A 1 580 ? -14.365 6.448 18.829 1.00 93.31 580 LEU A O 1
ATOM 4500 N N . ASN A 1 581 ? -13.150 5.835 17.042 1.00 93.69 581 ASN A N 1
ATOM 4501 C CA . ASN A 1 581 ? -13.464 7.011 16.222 1.00 93.69 581 ASN A CA 1
ATOM 4502 C C . ASN A 1 581 ? -14.897 7.005 15.648 1.00 93.69 581 ASN A C 1
ATOM 4504 O O . ASN A 1 581 ? -15.328 7.988 15.037 1.00 93.69 581 ASN A O 1
ATOM 4508 N N . SER A 1 582 ? -15.665 5.925 15.825 1.00 91.75 582 SER A N 1
ATOM 4509 C CA . SER A 1 582 ? -17.065 5.864 15.404 1.00 91.75 582 SER A CA 1
ATOM 4510 C C . SER A 1 582 ? -18.008 6.268 16.534 1.00 91.75 582 SER A C 1
ATOM 4512 O O . SER A 1 582 ? -18.528 5.424 17.266 1.00 91.75 582 SER A O 1
ATOM 4514 N N . ASN A 1 583 ? -18.326 7.564 16.608 1.00 89.94 583 ASN A N 1
ATOM 4515 C CA . ASN A 1 583 ? -19.276 8.106 17.590 1.00 89.94 583 ASN A CA 1
ATOM 4516 C C . ASN A 1 583 ? -20.635 7.387 17.579 1.00 89.94 583 ASN A C 1
ATOM 4518 O O . ASN A 1 583 ? -21.275 7.257 18.619 1.00 89.94 583 ASN A O 1
ATOM 4522 N N . LYS A 1 584 ? -2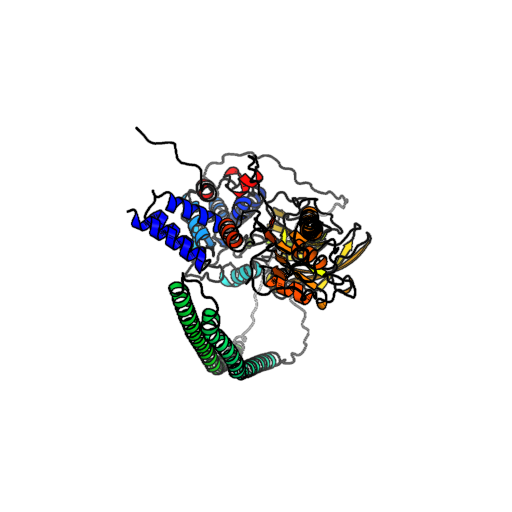1.085 6.885 16.421 1.00 91.38 584 LYS A N 1
ATOM 4523 C CA . LYS A 1 584 ? -22.343 6.127 16.314 1.00 91.38 584 LYS A CA 1
ATOM 4524 C C . LYS A 1 584 ? -22.266 4.783 17.038 1.00 91.38 584 LYS A C 1
ATOM 4526 O O . LYS A 1 584 ? -23.198 4.439 17.756 1.00 91.38 584 LYS A O 1
ATOM 4531 N N . PHE A 1 585 ? -21.173 4.035 16.867 1.00 90.25 585 PHE A N 1
ATOM 4532 C CA . PHE A 1 585 ? -21.012 2.749 17.547 1.00 90.25 585 PHE A CA 1
ATOM 4533 C C . PHE A 1 585 ? -20.726 2.950 19.032 1.00 90.25 585 PHE A C 1
ATOM 4535 O O . PHE A 1 585 ? -21.425 2.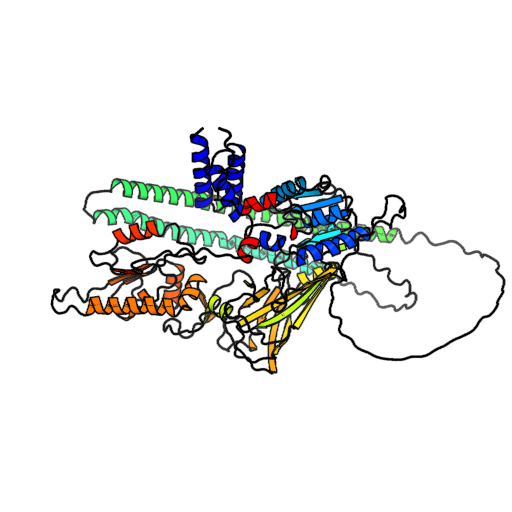372 19.861 1.00 90.25 585 PHE A O 1
ATOM 4542 N N . THR A 1 586 ? -19.770 3.812 19.384 1.00 92.56 586 THR A N 1
ATOM 4543 C CA . THR A 1 586 ? -19.395 4.025 20.788 1.00 92.56 586 THR A CA 1
ATOM 4544 C C . THR A 1 586 ? -20.568 4.536 21.620 1.00 92.56 586 THR A C 1
ATOM 4546 O O . THR A 1 586 ? -20.804 4.009 22.707 1.00 92.56 586 THR A O 1
ATOM 4549 N N . SER A 1 587 ? -21.372 5.477 21.107 1.00 93.00 587 SER A N 1
ATOM 4550 C CA . SER A 1 587 ? -22.574 5.953 21.809 1.00 93.00 587 SER A CA 1
ATOM 4551 C C . SER A 1 587 ? -23.660 4.883 21.938 1.00 93.00 587 SER A C 1
ATOM 4553 O O . SER A 1 587 ? -24.230 4.743 23.018 1.00 93.00 587 SER A O 1
ATOM 4555 N N . ALA A 1 588 ? -23.919 4.083 20.897 1.00 94.00 588 ALA A N 1
ATOM 4556 C CA . ALA A 1 588 ? -24.915 3.012 20.950 1.00 94.00 588 ALA A CA 1
ATOM 4557 C C . ALA A 1 588 ? -24.549 1.938 21.989 1.00 94.00 588 ALA A C 1
ATOM 4559 O O . ALA A 1 588 ? -25.378 1.562 22.818 1.00 94.00 588 ALA A O 1
ATOM 4560 N N . PHE A 1 589 ? -23.291 1.493 21.994 1.00 94.62 589 PHE A N 1
ATOM 4561 C CA . PHE A 1 589 ? -22.776 0.511 22.951 1.00 94.62 589 PHE A CA 1
ATOM 4562 C C . PHE A 1 589 ? -22.740 1.066 24.388 1.00 94.62 589 PHE A C 1
ATOM 4564 O O . PHE A 1 589 ? -23.140 0.383 25.331 1.00 94.62 589 PHE A O 1
ATOM 4571 N N . THR A 1 590 ? -22.356 2.334 24.563 1.00 93.62 590 THR A N 1
ATOM 4572 C CA . THR A 1 590 ? -22.391 3.023 25.868 1.00 93.62 590 THR A CA 1
ATOM 4573 C C . THR A 1 590 ? -23.827 3.177 26.387 1.00 93.62 590 THR A C 1
ATOM 4575 O O . THR A 1 590 ? -24.088 2.929 27.563 1.00 93.62 590 THR A O 1
ATOM 4578 N N . SER A 1 591 ? -24.782 3.517 25.518 1.00 94.19 591 SER A N 1
ATOM 4579 C CA . SER A 1 591 ? -26.203 3.629 25.874 1.00 94.19 591 SER A CA 1
ATOM 4580 C C . SER A 1 591 ? -26.813 2.273 26.247 1.00 94.19 591 SER A C 1
ATOM 4582 O O . SER A 1 591 ? -27.576 2.179 27.212 1.00 94.19 591 SER A O 1
ATOM 4584 N N . ALA A 1 592 ? -26.423 1.196 25.554 1.00 94.25 592 ALA A N 1
ATOM 4585 C CA . ALA A 1 592 ? -26.804 -0.163 25.934 1.00 94.25 592 ALA A CA 1
ATOM 4586 C C . ALA A 1 592 ? -26.315 -0.503 27.353 1.00 94.25 592 ALA A C 1
ATOM 4588 O O . ALA A 1 592 ? -27.100 -0.982 28.171 1.00 94.25 592 ALA A O 1
ATOM 4589 N N . ALA A 1 593 ? -25.062 -0.175 27.685 1.00 94.25 593 ALA A N 1
ATOM 4590 C CA . ALA A 1 593 ? -24.527 -0.347 29.036 1.00 94.25 593 ALA A CA 1
ATOM 4591 C C . ALA A 1 593 ? -25.320 0.441 30.103 1.00 94.25 593 ALA A C 1
ATOM 4593 O O . ALA A 1 593 ? -25.619 -0.093 31.171 1.00 94.25 593 ALA A O 1
ATOM 4594 N N . GLU A 1 594 ? -25.722 1.682 29.820 1.00 93.25 594 GLU A N 1
ATOM 4595 C CA . GLU A 1 594 ? -26.542 2.501 30.732 1.00 93.25 594 GLU A CA 1
ATOM 4596 C C . GLU A 1 594 ? -27.950 1.921 30.955 1.00 93.25 594 GLU A C 1
ATOM 4598 O O . GLU A 1 594 ? -28.458 1.902 32.083 1.00 93.25 594 GLU A O 1
ATOM 4603 N N . SER A 1 595 ? -28.568 1.388 29.897 1.00 91.06 595 SER A N 1
ATOM 4604 C CA . SER A 1 595 ? -29.864 0.707 29.979 1.00 91.06 595 SER A CA 1
ATOM 4605 C C . SER A 1 595 ? -29.791 -0.545 30.860 1.00 91.06 595 SER A C 1
ATOM 4607 O O . SER A 1 595 ? -30.637 -0.740 31.737 1.00 91.06 595 SER A O 1
ATOM 4609 N N . ILE A 1 596 ? -28.735 -1.348 30.702 1.00 90.56 596 ILE A N 1
ATOM 4610 C CA . ILE A 1 596 ? -28.473 -2.533 31.531 1.00 90.56 596 ILE A CA 1
ATOM 4611 C C . ILE A 1 596 ? -28.288 -2.131 32.995 1.00 90.56 596 ILE A C 1
ATOM 4613 O O . ILE A 1 596 ? -28.935 -2.699 33.876 1.00 90.56 596 ILE A O 1
ATOM 4617 N N . ALA A 1 597 ? -27.455 -1.122 33.268 1.00 87.88 597 ALA A N 1
ATOM 4618 C CA . ALA A 1 597 ? -27.228 -0.635 34.627 1.00 87.88 597 ALA A CA 1
ATOM 4619 C C . ALA A 1 597 ? -28.538 -0.210 35.313 1.00 87.88 597 ALA A C 1
ATOM 4621 O O . ALA A 1 597 ? -28.726 -0.492 36.498 1.00 87.88 597 ALA A O 1
ATOM 4622 N N . THR A 1 598 ? -29.457 0.401 34.556 1.00 85.19 598 THR A N 1
ATOM 4623 C CA . THR A 1 598 ? -30.794 0.784 35.032 1.00 85.19 598 THR A CA 1
ATOM 4624 C C . THR A 1 598 ? -31.665 -0.439 35.308 1.00 85.19 598 THR A C 1
ATOM 4626 O O . THR A 1 598 ? -32.204 -0.550 36.406 1.00 85.19 598 THR A O 1
ATOM 4629 N N . LYS A 1 599 ? -31.755 -1.392 34.369 1.00 82.50 599 LYS A N 1
ATOM 4630 C CA . LYS A 1 599 ? -32.558 -2.622 34.514 1.00 82.50 599 LYS A CA 1
ATOM 4631 C C . LYS A 1 599 ? -32.162 -3.416 35.762 1.00 82.50 599 LYS A C 1
ATOM 4633 O O . LYS A 1 599 ? -33.016 -3.787 36.557 1.00 82.50 599 LYS A O 1
ATOM 4638 N N . PHE A 1 600 ? -30.861 -3.593 35.986 1.00 75.06 600 PHE A N 1
ATOM 4639 C CA . PHE A 1 600 ? -30.336 -4.252 37.185 1.00 75.06 600 PHE A CA 1
ATOM 4640 C C . PHE A 1 600 ? -30.308 -3.338 38.428 1.00 75.06 600 PHE A C 1
ATOM 4642 O O . PHE A 1 600 ? -29.824 -3.754 39.478 1.00 75.06 600 PHE A O 1
ATOM 4649 N N . GLY A 1 601 ? -30.782 -2.090 38.332 1.00 60.81 601 GLY A N 1
ATOM 4650 C CA . GLY A 1 601 ? -30.833 -1.105 39.416 1.00 60.81 601 GLY A CA 1
ATOM 4651 C C . GLY A 1 601 ? -32.246 -0.754 39.912 1.00 60.81 601 GLY A C 1
ATOM 4652 O O . GLY A 1 601 ? -32.379 -0.311 41.053 1.00 60.81 601 GLY A O 1
ATOM 4653 N N . THR A 1 602 ? -33.301 -0.946 39.106 1.00 48.31 602 THR A N 1
ATOM 4654 C CA . THR A 1 602 ? -34.652 -0.409 39.385 1.00 48.31 602 THR A CA 1
ATOM 4655 C C . THR A 1 602 ? -35.662 -1.363 40.032 1.00 48.31 602 THR A C 1
ATOM 4657 O O . THR A 1 602 ? -36.682 -0.885 40.530 1.00 48.31 602 THR A O 1
ATOM 4660 N N . ASP A 1 603 ? -35.406 -2.668 40.131 1.00 44.47 603 ASP A N 1
ATOM 4661 C CA . ASP A 1 603 ? -36.373 -3.592 40.747 1.00 44.47 603 ASP A CA 1
ATOM 4662 C C . ASP A 1 603 ? -36.220 -3.682 42.273 1.00 44.47 603 ASP A C 1
ATOM 4664 O O . ASP A 1 603 ? -35.675 -4.633 42.829 1.00 44.47 603 ASP A O 1
ATOM 4668 N N . SER A 1 604 ? -36.752 -2.678 42.980 1.00 43.78 604 SER A N 1
ATOM 4669 C CA . SER A 1 604 ? -36.939 -2.713 44.442 1.00 43.78 604 SER A CA 1
ATOM 4670 C C . SER A 1 604 ? -38.321 -3.216 44.884 1.00 43.78 604 SER A C 1
ATOM 4672 O O . SER A 1 604 ? -38.639 -3.147 46.071 1.00 43.78 604 SER A O 1
ATOM 4674 N N . LYS A 1 605 ? -39.165 -3.723 43.969 1.00 43.41 605 LYS A N 1
ATOM 4675 C CA . LYS A 1 605 ? -40.551 -4.107 44.310 1.00 43.41 605 LYS A CA 1
ATOM 4676 C C . LYS A 1 605 ? -40.984 -5.544 44.015 1.00 43.41 605 LYS A C 1
ATOM 4678 O O . LYS A 1 605 ? -42.097 -5.885 44.397 1.00 43.41 605 LYS A O 1
ATOM 4683 N N . SER A 1 606 ? -40.150 -6.406 43.428 1.00 41.19 606 SER A N 1
ATOM 4684 C CA . SER A 1 606 ? -40.564 -7.805 43.185 1.00 41.19 606 SER A CA 1
ATOM 4685 C C . SER A 1 606 ? -39.451 -8.857 43.218 1.00 41.19 606 SER A C 1
ATOM 4687 O O . SER A 1 606 ? -39.736 -10.040 43.049 1.00 41.19 606 SER A O 1
ATOM 4689 N N . ILE A 1 607 ? -38.204 -8.476 43.476 1.00 43.88 607 ILE A N 1
ATOM 4690 C CA . ILE A 1 607 ? -37.103 -9.424 43.651 1.00 43.88 607 ILE A CA 1
ATOM 4691 C C . ILE A 1 607 ? -36.558 -9.170 45.050 1.00 43.88 607 ILE A C 1
ATOM 4693 O O . ILE A 1 607 ? -36.395 -8.019 45.460 1.00 43.88 607 ILE A O 1
ATOM 4697 N N . THR A 1 608 ? -36.362 -10.229 45.831 1.00 40.69 608 THR A N 1
ATOM 4698 C CA . THR A 1 608 ? -35.748 -10.144 47.160 1.00 40.69 608 THR A CA 1
ATOM 4699 C C . THR A 1 608 ? -34.510 -9.249 47.089 1.00 40.69 608 THR A C 1
ATOM 4701 O O . THR A 1 608 ? -33.660 -9.451 46.225 1.00 40.69 608 THR A O 1
ATOM 4704 N N . ALA A 1 609 ? -34.418 -8.256 47.980 1.00 41.25 609 ALA A N 1
ATOM 4705 C CA . ALA A 1 609 ? -33.447 -7.149 47.973 1.00 41.25 609 ALA A CA 1
ATOM 4706 C C . ALA A 1 609 ? -31.946 -7.544 47.967 1.00 41.25 609 ALA A C 1
ATOM 4708 O O . ALA A 1 609 ? -31.073 -6.682 48.048 1.00 41.25 609 ALA A O 1
ATOM 4709 N N . THR A 1 610 ? -31.638 -8.836 47.884 1.00 44.72 610 THR A N 1
ATOM 4710 C CA . THR A 1 610 ? -30.306 -9.424 47.763 1.00 44.72 610 THR A CA 1
ATOM 4711 C C . THR A 1 610 ? -29.779 -9.489 46.321 1.00 44.72 610 THR A C 1
ATOM 4713 O O . THR A 1 610 ? -28.566 -9.545 46.161 1.00 44.72 610 THR A O 1
ATOM 4716 N N . ASP A 1 611 ? -30.629 -9.443 45.283 1.00 50.41 611 ASP A N 1
ATOM 4717 C CA . ASP A 1 611 ? -30.209 -9.727 43.890 1.00 50.41 611 ASP A CA 1
ATOM 4718 C C . ASP A 1 611 ? -29.865 -8.468 43.056 1.00 50.41 611 ASP A C 1
ATOM 4720 O O . ASP A 1 611 ? -28.874 -8.436 42.333 1.00 50.41 611 ASP A O 1
ATOM 4724 N N . SER A 1 612 ? -30.576 -7.346 43.231 1.00 51.00 612 SER A N 1
ATOM 4725 C CA . SER A 1 612 ? -30.340 -6.111 42.444 1.00 51.00 612 SER A CA 1
ATOM 4726 C C . SER A 1 612 ? -28.971 -5.442 42.686 1.00 51.00 612 SER A C 1
ATOM 4728 O O . SER A 1 612 ? -28.511 -4.607 41.902 1.00 51.00 612 SER A O 1
ATOM 4730 N N . ARG A 1 613 ? -28.254 -5.837 43.745 1.00 62.44 613 ARG A N 1
ATOM 4731 C CA . ARG A 1 613 ? -26.906 -5.340 44.079 1.00 62.44 613 ARG A CA 1
ATOM 4732 C C . ARG A 1 613 ? -25.774 -6.293 43.707 1.00 62.44 613 ARG A C 1
ATOM 4734 O O . ARG A 1 613 ? -24.622 -5.955 43.978 1.00 62.44 613 ARG A O 1
ATOM 4741 N N . ARG A 1 614 ? -26.055 -7.460 43.115 1.00 79.25 614 ARG A N 1
ATOM 4742 C CA . ARG A 1 614 ? -24.978 -8.408 42.820 1.00 79.25 614 ARG A CA 1
ATOM 4743 C C . ARG A 1 614 ? -24.018 -7.857 41.749 1.00 79.25 614 ARG A C 1
ATOM 4745 O O . ARG A 1 614 ? -24.465 -7.146 40.837 1.00 79.25 614 ARG A O 1
ATOM 4752 N N . PRO A 1 615 ? -22.708 -8.138 41.863 1.00 87.75 615 PRO A N 1
ATOM 4753 C CA . PRO A 1 615 ? -21.750 -7.974 40.777 1.00 87.75 615 PRO A CA 1
ATOM 4754 C C . PRO A 1 615 ? -22.242 -8.618 39.484 1.00 87.75 615 PRO A C 1
ATOM 4756 O O . PRO A 1 615 ? -22.791 -9.719 39.525 1.00 87.75 615 PRO A O 1
ATOM 4759 N N . LEU A 1 616 ? -22.037 -7.937 38.358 1.00 91.19 616 LEU A N 1
ATOM 4760 C CA . LEU A 1 616 ? -22.255 -8.531 37.042 1.00 91.19 616 LEU A CA 1
ATOM 4761 C C . LEU A 1 616 ? -20.956 -9.158 36.538 1.00 91.19 616 LEU A C 1
ATOM 4763 O O . LEU A 1 616 ? -19.879 -8.605 36.768 1.00 91.19 616 LEU A O 1
ATOM 4767 N N . VAL A 1 617 ? -21.063 -10.266 35.812 1.00 93.31 617 VAL A N 1
ATOM 4768 C CA . VAL A 1 617 ? -19.970 -10.800 34.990 1.00 93.31 617 VAL A CA 1
ATOM 4769 C C . VAL A 1 617 ? -20.178 -10.322 33.556 1.00 93.31 617 VAL A C 1
ATOM 4771 O O . VAL A 1 617 ? -21.127 -10.721 32.880 1.00 93.31 617 VAL A O 1
ATOM 4774 N N . ILE A 1 618 ? -19.310 -9.422 33.106 1.00 94.88 618 ILE A N 1
ATOM 4775 C CA . ILE A 1 618 ? -19.393 -8.737 31.818 1.00 94.88 618 ILE A CA 1
ATOM 4776 C C . ILE A 1 618 ? -18.322 -9.323 30.904 1.00 94.88 618 ILE A C 1
ATOM 4778 O O . ILE A 1 618 ? -17.150 -9.329 31.261 1.00 94.88 618 ILE A O 1
ATOM 4782 N N . CYS A 1 619 ? -18.705 -9.780 29.719 1.00 94.62 619 CYS A N 1
ATOM 4783 C CA . CYS A 1 619 ? -17.791 -10.183 28.659 1.00 94.62 619 CYS A CA 1
ATOM 4784 C C . CYS A 1 619 ? -17.932 -9.193 27.501 1.00 94.62 619 CYS A C 1
ATOM 4786 O O . CYS A 1 619 ? -18.986 -9.126 26.870 1.00 94.62 619 CYS A O 1
ATOM 4788 N N . ASP A 1 620 ? -16.885 -8.426 27.213 1.00 95.25 620 ASP A N 1
ATOM 4789 C CA . ASP A 1 620 ? -16.866 -7.482 26.098 1.00 95.25 620 ASP A CA 1
ATOM 4790 C C . ASP A 1 620 ? -15.836 -7.928 25.052 1.00 95.25 620 ASP A C 1
ATOM 4792 O O . ASP A 1 620 ? -14.626 -7.810 25.238 1.00 95.25 620 ASP A O 1
ATOM 4796 N N . ALA A 1 621 ? -16.348 -8.493 23.959 1.00 92.00 621 ALA A N 1
ATOM 4797 C CA . ALA A 1 621 ? -15.589 -8.983 22.810 1.00 92.00 621 ALA A CA 1
ATOM 4798 C C . ALA A 1 621 ? -15.719 -8.038 21.597 1.00 92.00 621 ALA A C 1
ATOM 4800 O O . ALA A 1 621 ? -15.679 -8.464 20.434 1.00 92.00 621 ALA A O 1
ATOM 4801 N N . THR A 1 622 ? -15.945 -6.747 21.853 1.00 93.62 622 THR A N 1
ATOM 4802 C CA . THR A 1 622 ? -15.843 -5.698 20.831 1.00 93.62 622 THR A CA 1
ATOM 4803 C C . THR A 1 622 ? -14.378 -5.302 20.589 1.00 93.62 622 THR A C 1
ATOM 4805 O O . THR A 1 622 ? -13.524 -5.624 21.414 1.00 93.62 622 THR A O 1
ATOM 4808 N N . PRO A 1 623 ? -14.039 -4.613 19.475 1.00 92.94 623 PRO A N 1
ATOM 4809 C CA . PRO A 1 623 ? -12.654 -4.226 19.186 1.00 92.94 623 PRO A CA 1
ATOM 4810 C C . PRO A 1 623 ? -12.014 -3.367 20.283 1.00 92.94 623 PRO A C 1
ATOM 4812 O O . PRO A 1 623 ? -10.800 -3.388 20.455 1.00 92.94 623 PRO A O 1
ATOM 4815 N N . PHE A 1 624 ? -12.825 -2.607 21.024 1.00 94.62 624 PHE A N 1
ATOM 4816 C CA . PHE A 1 624 ? -12.409 -1.947 22.254 1.00 94.62 624 PHE A CA 1
ATOM 4817 C C . PHE A 1 624 ? -13.601 -1.862 23.224 1.00 94.62 624 PHE A C 1
ATOM 4819 O O . PHE A 1 624 ? -14.657 -1.379 22.811 1.00 94.62 624 PHE A O 1
ATOM 4826 N N . PRO A 1 625 ? -13.462 -2.254 24.506 1.00 95.88 625 PRO A N 1
ATOM 4827 C CA . PRO A 1 625 ? -14.585 -2.572 25.391 1.00 95.88 625 PRO A CA 1
ATOM 4828 C C . PRO A 1 625 ? -15.270 -1.340 26.010 1.00 95.88 625 PRO A C 1
ATOM 4830 O O . PRO A 1 625 ? -15.411 -1.221 27.227 1.00 95.88 625 PRO A O 1
ATOM 4833 N N . VAL A 1 626 ? -15.696 -0.373 25.191 1.00 95.44 626 VAL A N 1
ATOM 4834 C CA . VAL A 1 626 ? -16.295 0.891 25.666 1.00 95.44 626 VAL A CA 1
ATOM 4835 C C . VAL A 1 626 ? -17.563 0.666 26.496 1.00 95.44 626 VAL A C 1
ATOM 4837 O O . VAL A 1 626 ? -17.777 1.368 27.486 1.00 95.44 626 VAL A O 1
ATOM 4840 N N . ALA A 1 627 ? -18.383 -0.328 26.136 1.00 95.81 627 ALA A N 1
ATOM 4841 C CA . ALA A 1 627 ? -19.599 -0.667 26.871 1.00 95.81 627 ALA A CA 1
ATOM 4842 C C . ALA A 1 627 ? -19.277 -1.352 28.198 1.00 95.81 627 ALA A C 1
ATOM 4844 O O . ALA A 1 627 ? -19.819 -0.961 29.233 1.00 95.81 627 ALA A O 1
ATOM 4845 N N . GLY A 1 628 ? -18.368 -2.331 28.181 1.00 95.56 628 GLY A N 1
ATOM 4846 C CA . GLY A 1 628 ? -17.886 -3.000 29.382 1.00 95.56 628 GLY A CA 1
ATOM 4847 C C . GLY A 1 628 ? -17.296 -2.017 30.390 1.00 95.56 628 GLY A C 1
ATOM 4848 O O . GLY A 1 628 ? -17.678 -2.027 31.560 1.00 95.56 628 GLY A O 1
ATOM 4849 N N . LEU A 1 629 ? -16.452 -1.091 29.926 1.00 95.38 629 LEU A N 1
ATOM 4850 C CA . LEU A 1 629 ? -15.872 -0.025 30.746 1.00 95.38 629 LEU A CA 1
ATOM 4851 C C . LEU A 1 629 ? -16.931 0.935 31.296 1.00 95.38 629 LEU A C 1
ATOM 4853 O O . LEU A 1 629 ? -16.890 1.300 32.474 1.00 95.38 629 LEU A O 1
ATOM 4857 N N . ARG A 1 630 ? -17.917 1.326 30.476 1.00 95.06 630 ARG A N 1
ATOM 4858 C CA . ARG A 1 630 ? -19.033 2.157 30.944 1.00 95.06 630 ARG A CA 1
ATOM 4859 C C . ARG A 1 630 ? -19.816 1.446 32.040 1.00 95.06 630 ARG A C 1
ATOM 4861 O O . ARG A 1 630 ? -20.076 2.047 33.082 1.00 95.06 630 ARG A O 1
ATOM 4868 N N . LEU A 1 631 ? -20.169 0.183 31.832 1.00 93.25 631 LEU A N 1
ATOM 4869 C CA . LEU A 1 631 ? -20.937 -0.599 32.793 1.00 93.25 631 LEU A CA 1
ATOM 4870 C C . LEU A 1 631 ? -20.160 -0.800 34.099 1.00 93.25 631 LEU A C 1
ATOM 4872 O O . LEU A 1 631 ? -20.736 -0.649 35.175 1.00 93.25 631 LEU A O 1
ATOM 4876 N N . LEU A 1 632 ? -18.850 -1.037 34.014 1.00 91.94 632 LEU A N 1
ATOM 4877 C CA . LEU A 1 632 ? -17.963 -1.119 35.172 1.00 91.94 632 LEU A CA 1
ATOM 4878 C C . LEU A 1 632 ? -17.916 0.205 35.953 1.00 91.94 632 LEU A C 1
ATOM 4880 O O . LEU A 1 632 ? -18.006 0.190 37.178 1.00 91.94 632 LEU A O 1
ATOM 4884 N N . SER A 1 633 ? -17.888 1.355 35.266 1.00 90.94 633 SER A N 1
ATOM 4885 C CA . SER A 1 633 ? -17.950 2.677 35.919 1.00 90.94 633 SER A CA 1
ATOM 4886 C C . SER A 1 633 ? -19.265 2.920 36.675 1.00 90.94 633 SER A C 1
ATOM 4888 O O . SER A 1 633 ? -19.276 3.605 37.696 1.00 90.94 633 SER A O 1
ATOM 4890 N N . LEU A 1 634 ? -20.371 2.340 36.197 1.00 90.44 634 LEU A N 1
ATOM 4891 C CA . LEU A 1 634 ? -21.695 2.435 36.822 1.00 90.44 634 LEU A CA 1
ATOM 4892 C C . LEU A 1 634 ? -21.902 1.373 37.914 1.00 90.44 634 LEU A C 1
ATOM 4894 O O . LEU A 1 634 ? -22.692 1.583 38.835 1.00 90.44 634 LEU A O 1
ATOM 4898 N N . ARG A 1 635 ? -21.202 0.233 37.829 1.00 89.69 635 ARG A N 1
ATOM 4899 C CA . ARG A 1 635 ? -21.261 -0.881 38.789 1.00 89.69 635 ARG A CA 1
ATOM 4900 C C . ARG A 1 635 ? -19.847 -1.369 39.156 1.00 89.69 635 ARG A C 1
ATOM 4902 O O . ARG A 1 635 ? -19.457 -2.450 38.707 1.00 89.69 635 ARG A O 1
ATOM 4909 N N . PRO A 1 636 ? -19.119 -0.654 40.038 1.00 87.62 636 PRO A N 1
ATOM 4910 C CA . PRO A 1 636 ? -17.692 -0.890 40.313 1.00 87.62 636 PRO A CA 1
ATOM 4911 C C . PRO A 1 636 ? -17.328 -2.258 40.904 1.00 87.62 636 PRO 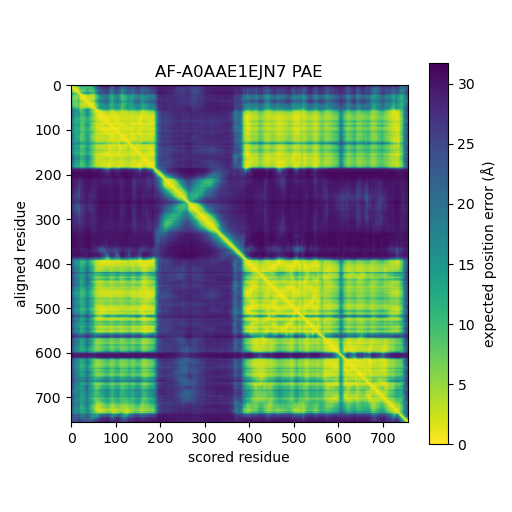A C 1
ATOM 4913 O O . PRO A 1 636 ? -16.162 -2.631 40.917 1.00 87.62 636 PRO A O 1
ATOM 4916 N N . HIS A 1 637 ? -18.304 -3.001 41.431 1.00 88.19 637 HIS A N 1
ATOM 4917 C CA . HIS A 1 637 ? -18.085 -4.347 41.971 1.00 88.19 637 HIS A CA 1
ATOM 4918 C C . HIS A 1 637 ? -18.215 -5.457 40.923 1.00 88.19 637 HIS A C 1
ATOM 4920 O O . HIS A 1 637 ? -18.023 -6.620 41.262 1.00 88.19 637 HIS A O 1
ATOM 4926 N N . SER A 1 638 ? -18.580 -5.115 39.686 1.00 91.56 638 SER A N 1
ATOM 4927 C CA . SER A 1 638 ? -18.695 -6.061 38.573 1.00 91.56 638 SER A CA 1
ATOM 4928 C C . SER A 1 638 ? -17.318 -6.494 38.072 1.00 91.56 638 SER A C 1
ATOM 4930 O O . SER A 1 638 ? -16.308 -5.854 38.361 1.00 91.56 638 SER A O 1
ATOM 4932 N N . ARG A 1 639 ? -17.288 -7.581 37.303 1.00 93.50 639 ARG A N 1
ATOM 4933 C CA . ARG A 1 639 ? -16.088 -8.085 36.635 1.00 93.50 639 ARG A CA 1
ATOM 4934 C C . ARG A 1 639 ? -16.222 -7.907 35.132 1.00 93.50 639 ARG A C 1
ATOM 4936 O O . ARG A 1 639 ? -17.278 -8.202 34.583 1.00 93.50 639 ARG A O 1
ATOM 4943 N N . LEU A 1 640 ? -15.161 -7.446 34.486 1.00 95.44 640 LEU A N 1
ATOM 4944 C CA . LEU A 1 640 ? -15.054 -7.256 33.048 1.00 95.44 640 LEU A CA 1
ATOM 4945 C C . LEU A 1 640 ? -13.996 -8.204 32.489 1.00 95.44 640 LEU A C 1
ATOM 4947 O O . LEU A 1 640 ? -12.821 -8.096 32.816 1.00 95.44 640 LEU A O 1
ATOM 4951 N N . TYR A 1 641 ? -14.420 -9.105 31.620 1.00 94.75 641 TYR A N 1
ATOM 4952 C CA . TYR A 1 641 ? -13.561 -9.914 30.777 1.00 94.75 641 TYR A CA 1
ATOM 4953 C C . TYR A 1 641 ? -13.505 -9.299 29.377 1.00 94.75 641 TYR A C 1
ATOM 4955 O O . TYR A 1 641 ? -14.542 -8.950 28.805 1.00 94.75 641 TYR A O 1
ATOM 4963 N N . VAL A 1 642 ? -12.298 -9.178 28.831 1.00 94.19 642 VAL A N 1
ATOM 4964 C CA . VAL A 1 642 ? -12.035 -8.659 27.482 1.00 94.19 642 VAL A CA 1
ATOM 4965 C C . VAL A 1 642 ? -11.328 -9.756 26.705 1.00 94.19 642 VAL A C 1
ATOM 4967 O O . VAL A 1 642 ? -10.331 -10.280 27.183 1.00 94.19 642 VAL A O 1
ATOM 4970 N N . GLU A 1 643 ? -11.828 -10.129 25.528 1.00 88.00 643 GLU A N 1
ATOM 4971 C CA . GLU A 1 643 ? -11.277 -11.281 24.793 1.00 88.00 643 GLU A CA 1
ATOM 4972 C C . GLU A 1 643 ? -9.843 -11.023 24.284 1.00 88.00 643 GLU A C 1
ATOM 4974 O O . GLU A 1 643 ? -8.991 -11.908 24.341 1.00 88.00 643 GLU A O 1
ATOM 4979 N N . GLU A 1 644 ? -9.563 -9.804 23.820 1.00 88.69 644 GLU A N 1
ATOM 4980 C CA . GLU A 1 644 ? -8.280 -9.451 23.206 1.00 88.69 644 GLU A CA 1
ATOM 4981 C C . GLU A 1 644 ? -7.207 -9.118 24.258 1.00 88.69 644 GLU A C 1
ATOM 4983 O O . GLU A 1 644 ? -7.271 -8.090 24.938 1.00 88.69 644 GLU A O 1
ATOM 4988 N N . GLU A 1 645 ? -6.173 -9.962 24.361 1.00 89.75 645 GLU A N 1
ATOM 4989 C CA . GLU A 1 645 ? -5.076 -9.814 25.334 1.00 89.75 645 GLU A CA 1
ATOM 4990 C C . GLU A 1 645 ? -4.309 -8.490 25.154 1.00 89.75 645 GLU A C 1
ATOM 4992 O O . GLU A 1 645 ? -3.893 -7.861 26.126 1.00 89.75 645 GLU A O 1
ATOM 4997 N N . GLU A 1 646 ? -4.140 -8.029 23.910 1.00 89.62 646 GLU A N 1
ATOM 4998 C CA . GLU A 1 646 ? -3.534 -6.722 23.619 1.00 89.62 646 GLU A CA 1
ATOM 4999 C C . GLU A 1 646 ? -4.319 -5.580 24.255 1.00 89.62 646 GLU A C 1
ATOM 5001 O O . GLU A 1 646 ? -3.727 -4.716 24.902 1.00 89.62 646 GLU A O 1
ATOM 5006 N N . VAL A 1 647 ? -5.647 -5.627 24.152 1.00 92.25 647 VAL A N 1
ATOM 5007 C CA . VAL A 1 647 ? -6.523 -4.622 24.751 1.00 92.25 647 VAL A CA 1
ATOM 5008 C C . VAL A 1 647 ? -6.484 -4.715 26.273 1.00 92.25 647 VAL A C 1
ATOM 5010 O O . VAL A 1 647 ? -6.401 -3.679 26.926 1.00 92.25 647 VAL A O 1
ATOM 5013 N N . GLN A 1 648 ? -6.462 -5.919 26.859 1.00 92.06 648 GLN A N 1
ATOM 5014 C CA . GLN A 1 648 ? -6.281 -6.080 28.309 1.00 92.06 648 GLN A CA 1
ATOM 5015 C C . GLN A 1 648 ? -4.995 -5.398 28.799 1.00 92.06 648 GLN A C 1
ATOM 5017 O O . GLN A 1 648 ? -5.028 -4.640 29.769 1.00 92.06 648 GLN A O 1
ATOM 5022 N N . ARG A 1 649 ? -3.868 -5.616 28.106 1.00 91.50 649 ARG A N 1
ATOM 5023 C CA . ARG A 1 649 ? -2.589 -4.970 28.445 1.00 91.50 649 ARG A CA 1
ATOM 5024 C C . ARG A 1 649 ? -2.680 -3.451 28.350 1.00 91.50 649 ARG A C 1
ATOM 5026 O O . ARG A 1 649 ? -2.217 -2.769 29.260 1.00 91.50 649 ARG A O 1
ATOM 5033 N N . THR A 1 650 ? -3.319 -2.929 27.302 1.00 92.06 650 THR A N 1
ATOM 5034 C CA . THR A 1 650 ? -3.574 -1.490 27.164 1.00 92.06 650 THR A CA 1
ATOM 5035 C C . THR A 1 650 ? -4.413 -0.955 28.325 1.00 92.06 650 THR A C 1
ATOM 5037 O O . THR A 1 650 ? -4.072 0.085 28.879 1.00 92.06 650 THR A O 1
ATOM 5040 N N . LEU A 1 651 ? -5.479 -1.651 28.735 1.00 93.00 651 LEU A N 1
ATOM 5041 C CA . LEU A 1 651 ? -6.322 -1.234 29.862 1.00 93.00 651 LEU A CA 1
ATOM 5042 C C . LEU A 1 651 ? -5.532 -1.138 31.170 1.00 93.00 651 LEU A C 1
ATOM 5044 O O . LEU A 1 651 ? -5.667 -0.149 31.888 1.00 93.00 651 LEU A O 1
ATOM 5048 N N . VAL A 1 652 ? -4.660 -2.111 31.441 1.00 91.69 652 VAL A N 1
ATOM 5049 C CA . VAL A 1 652 ? -3.754 -2.074 32.599 1.00 91.69 652 VAL A CA 1
ATOM 5050 C C . VAL A 1 652 ? -2.781 -0.893 32.502 1.00 91.69 652 VAL A C 1
ATOM 5052 O O . VAL A 1 652 ? -2.612 -0.167 33.479 1.00 91.69 652 VAL A O 1
ATOM 5055 N N . GLU A 1 653 ? -2.190 -0.645 31.328 1.00 90.69 653 GLU A N 1
ATOM 5056 C CA . GLU A 1 653 ? -1.276 0.486 31.095 1.00 90.69 653 GLU A CA 1
ATOM 5057 C C . GLU A 1 653 ? -1.942 1.846 31.362 1.00 90.69 653 GLU A C 1
ATOM 5059 O O . GLU A 1 653 ? -1.306 2.759 31.893 1.00 90.69 653 GLU A O 1
ATOM 5064 N N . VAL A 1 654 ? -3.236 1.976 31.052 1.00 89.94 654 VAL A N 1
ATOM 5065 C CA . VAL A 1 654 ? -4.011 3.201 31.302 1.00 89.94 654 VAL A CA 1
ATOM 5066 C C . VAL A 1 654 ? -4.699 3.235 32.676 1.00 89.94 654 VAL A C 1
ATOM 5068 O O . VAL A 1 654 ? -5.535 4.102 32.934 1.00 89.94 654 VAL A O 1
ATOM 5071 N N . GLY A 1 655 ? -4.339 2.321 33.584 1.00 88.94 655 GLY A N 1
ATOM 5072 C CA . GLY A 1 655 ? -4.796 2.321 34.978 1.00 88.94 655 GLY A CA 1
ATOM 5073 C C . GLY A 1 655 ? -6.192 1.733 35.206 1.00 88.94 655 GLY A C 1
ATOM 5074 O O . GLY A 1 655 ? -6.810 1.995 36.239 1.00 88.94 655 GLY A O 1
ATOM 5075 N N . VAL A 1 656 ? -6.706 0.938 34.267 1.00 87.06 656 VAL A N 1
ATOM 5076 C CA . VAL A 1 656 ? -7.979 0.213 34.382 1.00 87.06 656 VAL A CA 1
ATOM 5077 C C . VAL A 1 656 ? -7.709 -1.250 34.750 1.00 87.06 656 VAL A C 1
ATOM 5079 O O . VAL A 1 656 ? -7.876 -2.165 33.949 1.00 87.06 656 VAL A O 1
ATOM 5082 N N . GLU A 1 657 ? -7.266 -1.469 35.987 1.00 85.12 657 GLU A N 1
ATOM 5083 C CA . GLU A 1 657 ? -7.008 -2.810 36.542 1.00 85.12 657 GLU A CA 1
ATOM 5084 C C . GLU A 1 657 ? -8.153 -3.314 37.435 1.00 85.12 657 GLU A C 1
ATOM 5086 O O . GLU A 1 657 ? -8.464 -4.506 37.477 1.00 85.12 657 GLU A O 1
ATOM 5091 N N . ALA A 1 658 ? -8.823 -2.402 38.145 1.00 82.94 658 ALA A N 1
ATOM 5092 C CA . ALA A 1 658 ? -9.864 -2.755 39.097 1.00 82.94 658 ALA A CA 1
ATOM 5093 C C . ALA A 1 658 ? -11.095 -3.317 38.373 1.00 82.94 658 ALA A C 1
ATOM 5095 O O . ALA A 1 658 ? -11.769 -2.602 37.636 1.00 82.94 658 ALA A O 1
ATOM 5096 N N . GLY A 1 659 ? -11.400 -4.593 38.617 1.00 84.50 659 GLY A N 1
ATOM 5097 C CA . GLY A 1 659 ? -12.541 -5.285 38.018 1.00 84.50 659 GLY A CA 1
ATOM 5098 C C . GLY A 1 659 ? -12.238 -5.981 36.690 1.00 84.50 659 GLY A C 1
ATOM 5099 O O . GLY A 1 659 ? -13.127 -6.655 36.180 1.00 84.50 659 GLY A O 1
ATOM 5100 N N . LEU A 1 660 ? -11.018 -5.887 36.149 1.00 91.75 660 LEU A N 1
ATOM 5101 C CA . LEU A 1 660 ? -10.611 -6.674 34.982 1.00 91.75 660 LEU A CA 1
ATOM 5102 C C . LEU A 1 660 ? -10.385 -8.144 35.387 1.00 91.75 660 LEU A C 1
ATOM 5104 O O . LEU A 1 660 ? -9.785 -8.425 36.425 1.00 91.75 660 LEU A O 1
ATOM 5108 N N . SER A 1 661 ? -10.881 -9.081 34.581 1.00 89.25 661 SER A N 1
ATOM 5109 C CA . SER A 1 661 ? -10.719 -10.526 34.769 1.00 89.25 661 SER A CA 1
ATOM 5110 C C . SER A 1 661 ? -9.829 -11.102 33.672 1.00 89.25 661 SER A C 1
ATOM 5112 O O . SER A 1 661 ? -10.104 -10.873 32.495 1.00 89.25 661 SER A O 1
ATOM 5114 N N . GLU A 1 662 ? -8.804 -11.870 34.052 1.00 84.62 662 GLU A N 1
ATOM 5115 C CA . GLU A 1 662 ? -7.921 -12.570 33.099 1.00 84.62 662 GLU A CA 1
ATOM 5116 C C . GLU A 1 662 ? -8.647 -13.728 32.401 1.00 84.62 662 GLU A C 1
ATOM 5118 O O . GLU A 1 662 ? -8.479 -13.932 31.202 1.00 84.62 662 GLU A O 1
ATOM 5123 N N . ASP A 1 663 ? -9.491 -14.446 33.147 1.00 83.62 663 ASP A N 1
ATOM 5124 C CA . ASP A 1 663 ? -10.204 -15.635 32.687 1.00 83.62 663 ASP A CA 1
ATOM 5125 C C . ASP A 1 663 ? -11.719 -15.495 32.878 1.00 83.62 663 ASP A C 1
ATOM 5127 O O . ASP A 1 663 ? -12.210 -14.766 33.751 1.00 83.62 663 ASP A O 1
ATOM 5131 N N . LEU A 1 664 ? -12.467 -16.232 32.056 1.00 83.62 664 LEU A N 1
ATOM 5132 C CA . LEU A 1 664 ? -13.921 -16.325 32.119 1.00 83.62 664 LEU A CA 1
ATOM 5133 C C . LEU A 1 664 ? -14.331 -17.651 32.780 1.00 83.62 664 LEU A C 1
ATOM 5135 O O . LEU A 1 664 ? -14.571 -18.649 32.104 1.00 83.62 664 LEU A O 1
ATOM 5139 N N . GLU A 1 665 ? -14.371 -17.669 34.115 1.00 77.94 665 GLU A N 1
ATOM 5140 C CA . GLU A 1 665 ? -14.685 -18.873 34.912 1.00 77.94 665 GLU A CA 1
ATOM 5141 C C . GLU A 1 665 ? -16.160 -18.967 35.344 1.00 77.94 665 GLU A C 1
ATOM 5143 O O . GLU A 1 665 ? -16.633 -20.029 35.754 1.00 77.94 665 GLU A O 1
ATOM 5148 N N . GLU A 1 666 ? -16.890 -17.855 35.266 1.00 81.12 666 GLU A N 1
ATOM 5149 C CA . GLU A 1 666 ? -18.258 -17.711 35.765 1.00 81.12 666 GLU A CA 1
ATOM 5150 C C . GLU A 1 666 ? -19.262 -17.558 34.615 1.00 81.12 666 GLU A C 1
ATOM 5152 O O . GLU A 1 666 ? -18.899 -17.255 33.476 1.00 81.12 666 GLU A O 1
ATOM 5157 N N . ALA A 1 667 ? -20.546 -17.765 34.921 1.00 88.25 667 ALA A N 1
ATOM 5158 C CA . ALA A 1 667 ? -21.611 -17.493 33.964 1.00 88.25 667 ALA A CA 1
ATOM 5159 C C . ALA A 1 667 ? -21.674 -15.989 33.642 1.00 88.25 667 ALA A C 1
ATOM 5161 O O . ALA A 1 667 ? -21.590 -15.152 34.539 1.00 88.25 667 ALA A O 1
ATOM 5162 N N . VAL A 1 668 ? -21.833 -15.655 32.364 1.00 92.38 668 VAL A N 1
ATOM 5163 C CA . VAL A 1 668 ? -21.831 -14.290 31.830 1.00 92.38 668 VAL A CA 1
ATOM 5164 C C . VAL A 1 668 ? -23.220 -13.677 31.940 1.00 92.38 668 VAL A C 1
ATOM 5166 O O . VAL A 1 668 ? -24.182 -14.206 31.388 1.00 92.38 668 VAL A O 1
ATOM 5169 N N . ASP A 1 669 ? -23.325 -12.527 32.598 1.00 92.81 669 ASP A N 1
ATOM 5170 C CA . ASP A 1 669 ? -24.575 -11.768 32.693 1.00 92.81 669 ASP A CA 1
ATOM 5171 C C . ASP A 1 669 ? -24.780 -10.832 31.504 1.00 92.81 669 ASP A C 1
ATOM 5173 O O . ASP A 1 669 ? -25.910 -10.572 31.093 1.00 92.81 669 ASP A O 1
ATOM 5177 N N . VAL A 1 670 ? -23.691 -10.287 30.963 1.00 94.06 670 VAL A N 1
ATOM 5178 C CA . VAL A 1 670 ? -23.739 -9.319 29.867 1.00 94.06 670 VAL A CA 1
ATOM 5179 C C . VAL A 1 670 ? -22.644 -9.633 28.866 1.00 94.06 670 VAL A C 1
ATOM 5181 O O . VAL A 1 670 ? -21.471 -9.672 29.225 1.00 94.06 670 VAL A O 1
ATOM 5184 N N . LEU A 1 671 ? -23.029 -9.817 27.609 1.00 93.69 671 LEU A N 1
ATOM 5185 C CA . LEU A 1 671 ? -22.132 -10.141 26.514 1.00 93.69 671 LEU A CA 1
ATOM 5186 C C . LEU A 1 671 ? -22.234 -9.090 25.405 1.00 93.69 671 LEU A C 1
ATOM 5188 O O . LEU A 1 671 ? -23.278 -8.967 24.765 1.00 93.69 671 LEU A O 1
ATOM 5192 N N . PHE A 1 672 ? -21.142 -8.377 25.140 1.00 94.44 672 PHE A N 1
ATOM 5193 C CA . PHE A 1 672 ? -21.000 -7.507 23.973 1.00 94.44 672 PHE A CA 1
ATOM 5194 C C . PHE A 1 672 ? -20.161 -8.208 22.905 1.00 94.44 672 PHE A C 1
ATOM 5196 O O . PHE A 1 672 ? -19.069 -8.698 23.180 1.00 94.44 672 PHE A O 1
ATOM 5203 N N . LEU A 1 673 ? -20.678 -8.266 21.682 1.00 91.62 673 LEU A N 1
ATOM 5204 C CA . LEU A 1 673 ? -20.095 -8.970 20.549 1.00 91.62 673 LEU A CA 1
ATOM 5205 C C . LEU A 1 673 ? -19.890 -8.030 19.369 1.00 91.62 673 LEU A C 1
ATOM 5207 O O . LEU A 1 673 ? -20.688 -7.127 19.112 1.00 91.62 673 LEU A O 1
ATOM 5211 N N . TRP A 1 674 ? -18.856 -8.326 18.585 1.00 90.75 674 TRP A N 1
ATOM 5212 C CA . TRP A 1 674 ? -18.610 -7.674 17.308 1.00 90.75 674 TRP A CA 1
ATOM 5213 C C . TRP A 1 674 ? -18.546 -8.698 16.167 1.00 90.75 674 TRP A C 1
ATOM 5215 O O . TRP A 1 674 ? -17.604 -9.504 16.135 1.00 90.75 674 TRP A O 1
ATOM 5225 N N . PRO A 1 675 ? -19.536 -8.696 15.250 1.00 88.00 675 PRO A N 1
ATOM 5226 C CA . PRO A 1 675 ? -19.718 -9.766 14.269 1.00 88.00 675 PRO A CA 1
ATOM 5227 C C . PRO A 1 675 ? -18.739 -9.724 13.096 1.00 88.00 675 PRO A C 1
ATOM 5229 O O . PRO A 1 675 ? -18.509 -10.761 12.470 1.00 88.00 675 PRO A O 1
ATOM 5232 N N . THR A 1 676 ? -18.175 -8.557 12.778 1.00 86.12 676 THR A N 1
ATOM 5233 C CA . THR A 1 676 ? -17.426 -8.357 11.532 1.00 86.12 676 THR A CA 1
ATOM 5234 C C . THR A 1 676 ? -15.915 -8.279 11.727 1.00 86.12 676 THR A C 1
ATOM 5236 O O . THR A 1 676 ? -15.425 -7.918 12.798 1.00 86.12 676 THR A O 1
ATOM 5239 N N . THR A 1 677 ? -15.171 -8.618 10.679 1.00 82.31 677 THR A N 1
ATOM 5240 C CA . THR A 1 677 ? -13.731 -8.370 10.551 1.00 82.31 677 THR A CA 1
ATOM 5241 C C . THR A 1 677 ? -13.461 -6.926 10.112 1.00 82.31 677 THR A C 1
ATOM 5243 O O . THR A 1 677 ? -14.393 -6.155 9.856 1.00 82.31 677 THR A O 1
ATOM 5246 N N . GLU A 1 678 ? -12.184 -6.552 10.023 1.00 73.75 678 GLU A N 1
ATOM 5247 C CA . GLU A 1 678 ? -11.743 -5.238 9.534 1.00 73.75 678 GLU A CA 1
ATOM 5248 C C . GLU A 1 678 ? -12.102 -5.004 8.061 1.00 73.75 678 GLU A C 1
ATOM 5250 O O . GLU A 1 678 ? -12.387 -3.880 7.656 1.00 73.75 678 GLU A O 1
ATOM 5255 N N . GLU A 1 679 ? -12.168 -6.080 7.282 1.00 70.75 679 GLU A N 1
ATOM 5256 C CA . GLU A 1 679 ? -12.500 -6.093 5.856 1.00 70.75 679 GLU A CA 1
ATOM 5257 C C . GLU A 1 679 ? -14.018 -6.073 5.606 1.00 70.75 679 GLU A C 1
ATOM 5259 O O . GLU A 1 679 ? -14.465 -6.157 4.462 1.00 70.75 679 GLU A O 1
ATOM 5264 N N . GLY A 1 680 ? -14.828 -6.001 6.669 1.00 76.06 680 GLY A N 1
ATOM 5265 C CA . GLY A 1 680 ? -16.288 -5.962 6.581 1.00 76.06 680 GLY A CA 1
ATOM 5266 C C . GLY A 1 680 ? -16.951 -7.321 6.333 1.00 76.06 680 GLY A C 1
ATOM 5267 O O . GLY A 1 680 ? -18.141 -7.367 6.026 1.00 76.06 680 GLY A O 1
ATOM 5268 N N . THR A 1 681 ? -16.219 -8.429 6.477 1.00 79.44 681 THR A N 1
ATOM 5269 C CA . THR A 1 681 ? -16.787 -9.788 6.402 1.00 79.44 681 THR A CA 1
ATOM 5270 C C . THR A 1 681 ? -17.291 -10.256 7.766 1.00 79.44 681 THR A C 1
ATOM 5272 O O . THR A 1 681 ? -16.907 -9.696 8.789 1.00 79.44 681 THR A O 1
ATOM 5275 N N . LEU A 1 682 ? -18.153 -11.274 7.819 1.00 83.12 682 LEU A N 1
ATOM 5276 C CA . LEU A 1 682 ? -18.486 -11.930 9.089 1.00 83.12 682 LEU A CA 1
ATOM 5277 C C . LEU A 1 682 ? -17.293 -12.760 9.572 1.00 83.12 682 LEU A C 1
ATOM 5279 O O . LEU A 1 682 ? -16.683 -13.467 8.776 1.00 83.12 682 LEU A O 1
ATOM 5283 N N . LYS A 1 683 ? -16.993 -12.733 10.876 1.00 82.56 683 LYS A N 1
ATOM 5284 C CA . LYS A 1 683 ? -15.941 -13.589 11.447 1.00 82.56 683 LYS A CA 1
ATOM 5285 C C . LYS A 1 683 ? -16.313 -15.070 11.241 1.00 82.56 683 LYS A C 1
ATOM 5287 O O . LYS A 1 683 ? -17.392 -15.492 11.655 1.00 82.56 683 LYS A O 1
ATOM 5292 N N . ASP A 1 684 ? -15.413 -15.870 10.664 1.00 72.12 684 ASP A N 1
ATOM 5293 C CA . ASP A 1 684 ? -15.672 -17.272 10.267 1.00 72.12 684 ASP A CA 1
ATOM 5294 C C . ASP A 1 684 ? -16.208 -18.166 11.402 1.00 72.12 684 ASP A C 1
ATOM 5296 O O . ASP A 1 684 ? -17.047 -19.044 11.187 1.00 72.12 684 ASP A O 1
ATOM 5300 N N . ASP A 1 685 ? -15.760 -17.928 12.637 1.00 75.06 685 ASP A N 1
ATOM 5301 C CA . ASP A 1 685 ? -16.197 -18.670 13.822 1.00 75.06 685 ASP A CA 1
ATOM 5302 C C . ASP A 1 685 ? -17.261 -17.935 14.649 1.00 75.06 685 ASP A C 1
ATOM 5304 O O . ASP A 1 685 ? -17.617 -18.401 15.731 1.00 75.06 685 ASP A O 1
ATOM 5308 N N . PHE A 1 686 ? -17.822 -16.825 14.156 1.00 81.62 686 PHE A N 1
ATOM 5309 C CA . PHE A 1 686 ? -18.781 -16.011 14.910 1.00 81.62 686 PHE A CA 1
ATOM 5310 C C . PHE A 1 686 ? -19.983 -16.823 15.397 1.00 81.62 686 PHE A C 1
ATOM 5312 O O . PHE A 1 686 ? -20.330 -16.783 16.575 1.00 81.62 686 PHE A O 1
ATOM 5319 N N . VAL A 1 687 ? -20.572 -17.638 14.516 1.00 79.62 687 VAL A N 1
ATOM 5320 C CA . VAL A 1 687 ? -21.725 -18.485 14.861 1.00 79.62 687 VAL A CA 1
ATOM 5321 C C . VAL A 1 687 ? -21.354 -19.518 15.929 1.00 79.62 687 VAL A C 1
ATOM 5323 O O . VAL A 1 687 ? -22.109 -19.727 16.877 1.00 79.62 687 VAL A O 1
ATOM 5326 N N . LYS A 1 688 ? -20.173 -20.145 15.825 1.00 81.38 688 LYS A N 1
ATOM 5327 C CA . LYS A 1 688 ? -19.699 -21.105 16.836 1.00 81.38 688 LYS A CA 1
ATOM 5328 C C . LYS A 1 688 ? -19.419 -20.416 18.170 1.00 81.38 688 LYS A C 1
ATOM 5330 O O . LYS A 1 688 ? -19.778 -20.960 19.210 1.00 81.38 688 LYS A O 1
ATOM 5335 N N . LYS A 1 689 ? -18.821 -19.221 18.136 1.00 79.94 689 LYS A N 1
ATOM 5336 C CA . LYS A 1 689 ? -18.572 -18.391 19.318 1.00 79.94 689 LYS A CA 1
ATOM 5337 C C . LYS A 1 689 ? -19.877 -18.020 20.011 1.00 79.94 689 LYS A C 1
ATOM 5339 O O . LYS A 1 689 ? -19.974 -18.210 21.215 1.00 79.94 689 LYS A O 1
ATOM 5344 N N . ILE A 1 690 ? -20.908 -17.600 19.274 1.00 79.19 690 ILE A N 1
ATOM 5345 C CA . ILE A 1 690 ? -22.234 -17.331 19.853 1.00 79.19 690 ILE A CA 1
ATOM 5346 C C . ILE A 1 690 ? -22.785 -18.570 20.565 1.00 79.19 690 ILE A C 1
ATOM 5348 O O . ILE A 1 690 ? -23.295 -18.447 21.674 1.00 79.19 690 ILE A O 1
ATOM 5352 N N . LEU A 1 691 ? -22.678 -19.761 19.963 1.00 83.50 691 LEU A N 1
ATOM 5353 C CA . LEU A 1 691 ? -23.139 -20.999 20.603 1.00 83.50 691 LEU A CA 1
ATOM 5354 C C . LEU A 1 691 ? -22.374 -21.292 21.898 1.00 83.50 691 LEU A C 1
ATOM 5356 O O . LEU A 1 691 ? -22.997 -21.664 22.889 1.00 83.50 691 LEU A O 1
ATOM 5360 N N . LEU A 1 692 ? -21.052 -21.098 21.901 1.00 83.94 692 LEU A N 1
ATOM 5361 C CA . LEU A 1 692 ? -20.227 -21.260 23.097 1.00 83.94 692 LEU A CA 1
ATOM 5362 C C . LEU A 1 692 ? -20.625 -20.255 24.181 1.00 83.94 692 LEU A C 1
ATOM 5364 O O . LEU A 1 692 ? -20.920 -20.658 25.302 1.00 83.94 692 LEU A O 1
ATOM 5368 N N . TYR A 1 693 ? -20.711 -18.970 23.840 1.00 82.75 693 TYR A N 1
ATOM 5369 C CA . TYR A 1 693 ? -21.127 -17.941 24.784 1.00 82.75 693 TYR A CA 1
ATOM 5370 C C . TYR A 1 693 ? -22.531 -18.195 25.322 1.00 82.75 693 TYR A C 1
ATOM 5372 O O . TYR A 1 693 ? -22.769 -17.995 26.505 1.00 82.75 693 TYR A O 1
ATOM 5380 N N . ARG A 1 694 ? -23.449 -18.718 24.503 1.00 80.75 694 ARG A N 1
ATOM 5381 C CA . ARG A 1 694 ? -24.807 -19.055 24.941 1.00 80.75 694 ARG A CA 1
ATOM 5382 C C . ARG A 1 694 ? -24.848 -20.162 25.994 1.00 80.75 694 ARG A C 1
ATOM 5384 O O . ARG A 1 694 ? -25.769 -20.169 26.799 1.00 80.75 694 ARG A O 1
ATOM 5391 N N . LEU A 1 695 ? -23.863 -21.062 26.016 1.00 86.25 695 LEU A N 1
ATOM 5392 C CA . LEU A 1 695 ? -23.699 -22.048 27.094 1.00 86.25 695 LEU A CA 1
ATOM 5393 C C . LEU A 1 695 ? -23.141 -21.428 28.380 1.00 86.25 695 LEU A C 1
ATOM 5395 O O . LEU A 1 695 ? -23.302 -22.006 29.450 1.00 86.25 695 LEU A O 1
ATOM 5399 N N . MET A 1 696 ? -22.467 -20.284 28.262 1.00 86.38 696 MET A N 1
ATOM 5400 C CA . MET A 1 696 ? -21.878 -19.550 29.379 1.00 86.38 696 MET A CA 1
ATOM 5401 C C . MET A 1 696 ? -22.794 -18.444 29.905 1.00 86.38 696 MET A C 1
ATOM 5403 O O . MET A 1 696 ? -22.525 -17.929 30.981 1.00 86.38 696 MET A O 1
ATOM 5407 N N . LEU A 1 697 ? -23.852 -18.059 29.187 1.00 90.12 697 LEU A N 1
ATOM 5408 C CA . LEU A 1 697 ? -24.791 -17.034 29.644 1.00 90.12 697 LEU A CA 1
ATOM 5409 C C . LEU A 1 697 ? -25.549 -17.496 30.894 1.00 90.12 697 LEU A C 1
ATOM 5411 O O . LEU A 1 697 ? -25.976 -18.648 30.989 1.00 90.12 697 LEU A O 1
ATOM 5415 N N . SER A 1 698 ? -25.750 -16.574 31.834 1.00 89.81 698 SER A N 1
ATOM 5416 C CA . SER A 1 698 ? -26.686 -16.773 32.939 1.00 89.81 698 SER A CA 1
ATOM 5417 C C . SER A 1 698 ? -28.134 -16.824 32.424 1.00 89.81 698 SER A C 1
ATOM 5419 O O . SER A 1 698 ? -28.414 -16.443 31.286 1.00 89.81 698 SER A O 1
ATOM 5421 N N . GLU A 1 699 ? -29.075 -17.310 33.243 1.00 83.62 699 GLU A N 1
ATOM 5422 C CA . GLU A 1 699 ? -30.489 -17.440 32.835 1.00 83.62 699 GLU A CA 1
ATOM 5423 C C . GLU A 1 699 ? -31.105 -16.101 32.390 1.00 83.62 699 GLU A C 1
ATOM 5425 O O . GLU A 1 699 ? -31.883 -16.065 31.441 1.00 83.62 699 GLU A O 1
ATOM 5430 N N . GLU A 1 700 ? -30.687 -15.001 33.022 1.00 83.62 700 GLU A N 1
ATOM 5431 C CA . GLU A 1 700 ? -31.090 -13.622 32.704 1.00 83.62 700 GLU A CA 1
ATOM 5432 C C . GLU A 1 700 ? -30.034 -12.878 31.860 1.00 83.62 700 GLU A C 1
ATOM 5434 O O . GLU A 1 700 ? -30.025 -11.644 31.785 1.00 83.62 700 GLU A O 1
ATOM 5439 N N . GLY A 1 701 ? -29.111 -13.628 31.251 1.00 87.44 701 GLY A N 1
ATOM 5440 C CA . GLY A 1 701 ? -27.983 -13.106 30.497 1.00 87.44 701 GLY A CA 1
ATOM 5441 C C . GLY A 1 701 ? -28.422 -12.319 29.262 1.00 87.44 701 GLY A C 1
ATOM 5442 O O . GLY A 1 701 ? -29.297 -12.737 28.501 1.00 87.44 701 GLY A O 1
ATOM 5443 N N . MET A 1 702 ? -27.794 -11.168 29.036 1.00 90.88 702 MET A N 1
ATOM 5444 C CA . MET A 1 702 ? -28.099 -10.276 27.919 1.00 90.88 702 MET A CA 1
ATOM 5445 C C . MET A 1 702 ? -26.975 -10.286 26.881 1.00 90.88 702 MET A C 1
ATOM 5447 O O . MET A 1 702 ? -25.800 -10.250 27.235 1.00 90.88 702 MET A O 1
ATOM 5451 N N . VAL A 1 703 ? -27.335 -10.279 25.595 1.00 90.38 703 VAL A N 1
ATOM 5452 C CA . VAL A 1 703 ? -26.386 -10.257 24.469 1.00 90.38 703 VAL A CA 1
ATOM 5453 C C . VAL A 1 703 ? -26.610 -9.016 23.615 1.00 90.38 703 VAL A C 1
ATOM 5455 O O . VAL A 1 703 ? -27.753 -8.650 23.340 1.00 90.38 703 VAL A O 1
ATOM 5458 N N . PHE A 1 704 ? -25.522 -8.386 23.178 1.00 90.88 704 PHE A N 1
ATOM 5459 C CA . PHE A 1 704 ? -25.527 -7.211 22.317 1.00 90.88 704 PHE A CA 1
ATOM 5460 C C . PHE A 1 704 ? -24.503 -7.360 21.181 1.00 90.88 704 PHE A C 1
ATOM 5462 O O . PHE A 1 704 ? -23.357 -7.698 21.464 1.00 90.88 704 PHE A O 1
ATOM 5469 N N . PRO A 1 705 ? -24.863 -7.062 19.920 1.00 89.81 705 PRO A N 1
ATOM 5470 C CA . PRO A 1 705 ? -26.230 -6.811 19.461 1.00 89.81 705 PRO A CA 1
ATOM 5471 C C . PRO A 1 705 ? -27.111 -8.066 19.611 1.00 89.81 705 PRO A C 1
ATOM 5473 O O . PRO A 1 705 ? -26.609 -9.187 19.618 1.00 89.81 705 PRO A O 1
ATOM 5476 N N . GLN A 1 706 ? -28.425 -7.871 19.762 1.00 87.31 706 GLN A N 1
ATOM 5477 C CA . GLN A 1 706 ? -29.383 -8.982 19.889 1.00 87.31 706 GLN A CA 1
ATOM 5478 C C . GLN A 1 706 ? -29.658 -9.659 18.543 1.00 87.31 706 GLN A C 1
ATOM 5480 O O . GLN A 1 706 ? -29.858 -10.870 18.485 1.00 87.31 706 GLN A O 1
ATOM 5485 N N . GLU A 1 707 ? -29.635 -8.875 17.467 1.00 86.81 707 GLU A N 1
ATOM 5486 C CA . GLU A 1 707 ? -29.917 -9.303 16.100 1.00 86.81 707 GLU A CA 1
ATOM 5487 C C . GLU A 1 707 ? -28.929 -8.625 15.139 1.00 86.81 707 GLU A C 1
ATOM 5489 O O . GLU A 1 707 ? -28.419 -7.535 15.418 1.00 86.81 707 GLU A O 1
ATOM 5494 N N . VAL A 1 708 ? -28.628 -9.291 14.022 1.00 84.50 708 VAL A N 1
ATOM 5495 C CA . VAL A 1 708 ? -27.769 -8.771 12.950 1.00 84.50 708 VAL A CA 1
ATOM 5496 C C . VAL A 1 708 ? -28.456 -9.052 11.620 1.00 84.50 708 VAL A C 1
ATOM 5498 O O . VAL A 1 708 ? -28.546 -10.207 11.203 1.00 84.50 708 VAL A O 1
ATOM 5501 N N . ASP A 1 709 ? -28.902 -7.995 10.948 1.00 87.50 709 ASP A N 1
ATOM 5502 C CA . ASP A 1 709 ? -29.515 -8.090 9.626 1.00 87.50 709 ASP A CA 1
ATOM 5503 C C . ASP A 1 709 ? -28.456 -8.008 8.525 1.00 87.50 709 ASP A C 1
ATOM 5505 O O . ASP A 1 709 ? -27.670 -7.060 8.453 1.00 87.50 709 ASP A O 1
ATOM 5509 N N . LEU A 1 710 ? -28.453 -8.999 7.633 1.00 83.69 710 LEU A N 1
ATOM 5510 C CA . LEU A 1 710 ? -27.616 -8.996 6.437 1.00 83.69 710 LEU A CA 1
ATOM 5511 C C . LEU A 1 710 ? -28.426 -8.469 5.256 1.00 83.69 710 LEU A C 1
ATOM 5513 O O . LEU A 1 710 ? -29.395 -9.093 4.823 1.00 83.69 710 LEU A O 1
ATOM 5517 N N . VAL A 1 711 ? -28.002 -7.330 4.716 1.00 84.88 711 VAL A N 1
ATOM 5518 C CA . VAL A 1 711 ? -28.635 -6.702 3.554 1.00 84.88 711 VAL A CA 1
ATOM 5519 C C . VAL A 1 711 ? -27.757 -6.911 2.326 1.00 84.88 711 VAL A C 1
ATOM 5521 O O . VAL A 1 711 ? -26.555 -6.659 2.362 1.00 84.88 711 VAL A O 1
ATOM 5524 N N . VAL A 1 712 ? -28.367 -7.353 1.225 1.00 86.62 712 VAL A N 1
ATOM 5525 C CA . VAL A 1 712 ? -27.696 -7.531 -0.068 1.00 86.62 712 VAL A CA 1
ATOM 5526 C C . VAL A 1 712 ? -28.269 -6.537 -1.070 1.00 86.62 712 VAL A C 1
ATOM 5528 O O . VAL A 1 712 ? -29.483 -6.460 -1.252 1.00 86.62 712 VAL A O 1
ATOM 5531 N N . GLY A 1 713 ? -27.388 -5.790 -1.733 1.00 84.38 713 GLY A N 1
ATOM 5532 C CA . GLY A 1 713 ? -27.731 -4.881 -2.825 1.00 84.38 713 GLY A CA 1
ATOM 5533 C C . GLY A 1 713 ? -26.980 -5.253 -4.099 1.00 84.38 713 GLY A C 1
ATOM 5534 O O . GLY A 1 713 ? -25.789 -5.553 -4.054 1.00 84.38 713 GLY A O 1
ATOM 5535 N N . VAL A 1 714 ? -27.667 -5.220 -5.242 1.00 87.56 714 VAL A N 1
ATOM 5536 C CA . VAL A 1 714 ? -27.036 -5.382 -6.559 1.00 87.56 714 VAL A CA 1
ATOM 5537 C C . VAL A 1 714 ? -26.604 -4.008 -7.059 1.00 87.56 714 VAL A C 1
ATOM 5539 O O . VAL A 1 714 ? -27.421 -3.090 -7.127 1.00 87.56 714 VAL A O 1
ATOM 5542 N N . VAL A 1 715 ? -25.328 -3.867 -7.416 1.00 87.06 715 VAL A N 1
ATOM 5543 C CA . VAL A 1 715 ? -24.744 -2.601 -7.881 1.00 87.06 715 VAL A CA 1
ATOM 5544 C C . VAL A 1 715 ? -24.051 -2.781 -9.228 1.00 87.06 715 VAL A C 1
ATOM 5546 O O . VAL A 1 715 ? -23.411 -3.800 -9.478 1.00 87.06 715 VAL A O 1
ATOM 5549 N N . GLY A 1 716 ? -24.154 -1.775 -10.098 1.00 85.75 716 GLY A N 1
ATOM 5550 C CA . GLY A 1 716 ? -23.305 -1.660 -11.283 1.00 85.75 716 GLY A CA 1
ATOM 5551 C C . GLY A 1 716 ? -22.073 -0.823 -10.952 1.00 85.75 716 GLY A C 1
ATOM 5552 O O . GLY A 1 716 ? -22.217 0.336 -10.577 1.00 85.75 716 GLY A O 1
ATOM 5553 N N . SER A 1 717 ? -20.869 -1.391 -11.075 1.00 81.50 717 SER A N 1
ATOM 5554 C CA . SER A 1 717 ? -19.618 -0.681 -10.774 1.00 81.50 717 SER A CA 1
ATOM 5555 C C . SER A 1 717 ? -18.513 -1.026 -11.779 1.00 81.50 717 SER A C 1
ATOM 5557 O O . SER A 1 717 ? -17.948 -2.125 -11.723 1.00 81.50 717 SER A O 1
ATOM 5559 N N . PRO A 1 718 ? -18.161 -0.097 -12.689 1.00 77.56 718 PRO A N 1
ATOM 5560 C CA . PRO A 1 718 ? -17.017 -0.259 -13.586 1.00 77.56 718 PRO A CA 1
ATOM 5561 C C . PRO A 1 718 ? -15.690 -0.429 -12.836 1.00 77.56 718 PRO A C 1
ATOM 5563 O O . PRO A 1 718 ? -14.843 -1.205 -13.266 1.00 77.56 718 PRO A O 1
ATOM 5566 N N . ALA A 1 719 ? -15.530 0.226 -11.681 1.00 76.44 719 ALA A N 1
ATOM 5567 C CA . ALA A 1 719 ? -14.334 0.095 -10.851 1.00 76.44 719 ALA A CA 1
ATOM 5568 C C . ALA A 1 719 ? -14.172 -1.338 -10.317 1.00 76.44 719 ALA A C 1
ATOM 5570 O O . ALA A 1 719 ? -13.155 -1.973 -10.584 1.00 76.44 719 ALA A O 1
ATOM 5571 N N . LEU A 1 720 ? -15.205 -1.903 -9.674 1.00 76.00 720 LEU A N 1
ATOM 5572 C CA . LEU A 1 720 ? -15.168 -3.295 -9.189 1.00 76.00 720 LEU A CA 1
ATOM 5573 C C . LEU A 1 720 ? -14.981 -4.298 -10.330 1.00 76.00 720 LEU A C 1
ATOM 5575 O O . LEU A 1 720 ? -14.305 -5.314 -10.184 1.00 76.00 720 LEU A O 1
ATOM 5579 N N . THR A 1 721 ? -15.545 -3.983 -11.492 1.00 75.81 721 THR A N 1
ATOM 5580 C CA . THR A 1 721 ? -15.345 -4.762 -12.709 1.00 75.81 721 THR A CA 1
ATOM 5581 C C . THR A 1 721 ? -13.865 -4.766 -13.117 1.00 75.81 721 THR A C 1
ATOM 5583 O O . THR A 1 721 ? -13.286 -5.828 -13.314 1.00 75.81 721 THR A O 1
ATOM 5586 N N . SER A 1 722 ? -13.211 -3.603 -13.165 1.00 74.25 722 SER A N 1
ATOM 5587 C CA . SER A 1 722 ? -11.778 -3.503 -13.489 1.00 74.25 722 SER A CA 1
ATOM 5588 C C . SER A 1 722 ? -10.856 -4.164 -12.452 1.00 74.25 722 SER A C 1
ATOM 5590 O O . SER A 1 722 ? -9.743 -4.565 -12.783 1.00 74.25 722 SER A O 1
ATOM 5592 N N . MET A 1 723 ? -11.324 -4.321 -11.210 1.00 74.12 723 MET A N 1
ATOM 5593 C CA . MET A 1 723 ? -10.600 -5.018 -10.142 1.00 74.12 723 MET A CA 1
ATOM 5594 C C . MET A 1 723 ? -10.716 -6.541 -10.206 1.00 74.12 723 MET A C 1
ATOM 5596 O O . MET A 1 723 ? -9.978 -7.228 -9.511 1.00 74.12 723 MET A O 1
ATOM 5600 N N . THR A 1 724 ? -11.648 -7.077 -10.995 1.00 70.50 724 THR A N 1
ATOM 5601 C CA . THR A 1 724 ? -11.969 -8.515 -11.008 1.00 70.50 724 THR A CA 1
ATOM 5602 C C . THR A 1 724 ? -11.738 -9.170 -12.367 1.00 70.50 724 THR A C 1
ATOM 5604 O O . THR A 1 724 ? -11.551 -10.383 -12.432 1.00 70.50 724 THR A O 1
ATOM 5607 N N . ARG A 1 725 ? -11.692 -8.399 -13.460 1.00 73.44 725 ARG A N 1
ATOM 5608 C CA . ARG A 1 725 ? -11.423 -8.905 -14.816 1.00 73.44 725 ARG A CA 1
ATOM 5609 C C . ARG A 1 725 ? -10.550 -7.948 -15.619 1.00 73.44 725 ARG A C 1
ATOM 5611 O O . ARG A 1 725 ? -10.659 -6.740 -15.436 1.00 73.44 725 ARG A O 1
ATOM 5618 N N . VAL A 1 726 ? -9.751 -8.471 -16.552 1.00 80.00 726 VAL A N 1
ATOM 5619 C CA . VAL A 1 726 ? -8.997 -7.660 -17.526 1.00 80.00 726 VAL A CA 1
ATOM 5620 C C . VAL A 1 726 ? -9.782 -7.521 -18.825 1.00 80.00 726 VAL A C 1
ATOM 5622 O O . VAL A 1 726 ? -10.323 -8.500 -19.341 1.00 80.00 726 VAL A O 1
ATOM 5625 N N . ASP A 1 727 ? -9.802 -6.307 -19.367 1.00 83.75 727 ASP A N 1
ATOM 5626 C CA . ASP A 1 727 ? -10.262 -6.019 -20.722 1.00 83.75 727 ASP A CA 1
ATOM 5627 C C . ASP A 1 727 ? -9.055 -5.898 -21.668 1.00 83.75 727 ASP A C 1
ATOM 5629 O O . ASP A 1 727 ? -8.176 -5.060 -21.461 1.00 83.75 727 ASP A O 1
ATOM 5633 N N . ASP A 1 728 ? -9.011 -6.716 -22.723 1.00 86.19 728 ASP A N 1
ATOM 5634 C CA . ASP A 1 728 ? -7.931 -6.691 -23.725 1.00 86.19 728 ASP A CA 1
ATOM 5635 C C . ASP A 1 728 ? -7.851 -5.357 -24.487 1.00 86.19 728 ASP A C 1
ATOM 5637 O O . ASP A 1 728 ? -6.811 -5.021 -25.060 1.00 86.19 728 ASP A O 1
ATOM 5641 N N . ALA A 1 729 ? -8.919 -4.553 -24.488 1.00 86.06 729 ALA A N 1
ATOM 5642 C CA . ALA A 1 729 ? -8.865 -3.197 -25.025 1.00 86.06 729 ALA A CA 1
ATOM 5643 C C . ALA A 1 729 ? -7.895 -2.296 -24.232 1.00 86.06 729 ALA A C 1
ATOM 5645 O O . ALA A 1 729 ? -7.286 -1.383 -24.799 1.00 86.06 729 ALA A O 1
ATOM 5646 N N . ASN A 1 730 ? -7.692 -2.584 -22.942 1.00 88.88 730 ASN A N 1
ATOM 5647 C CA . ASN A 1 730 ? -6.823 -1.808 -22.058 1.00 88.88 730 ASN A CA 1
ATOM 5648 C C . ASN A 1 730 ? -5.352 -2.243 -22.117 1.00 88.88 730 ASN A C 1
ATOM 5650 O O . ASN A 1 730 ? -4.480 -1.531 -21.628 1.00 88.88 730 ASN A O 1
ATOM 5654 N N . THR A 1 731 ? -5.044 -3.377 -22.747 1.00 89.94 731 THR A N 1
ATOM 5655 C CA . THR A 1 731 ? -3.705 -4.000 -22.770 1.00 89.94 731 THR A CA 1
ATOM 5656 C C . THR A 1 731 ? -2.947 -3.715 -24.069 1.00 89.94 731 THR A C 1
ATOM 5658 O O . THR A 1 731 ? -2.040 -4.453 -24.466 1.00 89.94 731 THR A O 1
ATOM 5661 N N . CYS A 1 732 ? -3.363 -2.668 -24.788 1.00 89.12 732 CYS A N 1
ATOM 5662 C CA . CYS A 1 732 ? -2.775 -2.230 -26.052 1.00 89.12 732 CYS A CA 1
ATOM 5663 C C . CYS A 1 732 ? -2.633 -3.372 -27.085 1.00 89.12 732 CYS A C 1
ATOM 5665 O O . CYS A 1 732 ? -1.624 -3.481 -27.790 1.00 89.12 732 CYS A O 1
ATOM 5667 N N . GLY A 1 733 ? -3.652 -4.237 -27.169 1.00 81.75 733 GLY A N 1
ATOM 5668 C CA . GLY A 1 733 ? -3.744 -5.328 -28.143 1.00 81.75 733 GLY A CA 1
ATOM 5669 C C . GLY A 1 733 ? -3.054 -6.633 -27.729 1.00 81.75 733 GLY A C 1
ATOM 5670 O O . GLY A 1 733 ? -2.840 -7.500 -28.580 1.00 81.75 733 GLY A O 1
ATOM 5671 N N . ALA A 1 734 ? -2.640 -6.788 -26.468 1.00 86.19 734 ALA A N 1
ATOM 5672 C CA . ALA A 1 734 ? -2.165 -8.060 -25.919 1.00 86.19 734 ALA A CA 1
ATOM 5673 C C . ALA A 1 734 ? -3.334 -8.905 -25.387 1.00 86.19 734 ALA A C 1
ATOM 5675 O O . ALA A 1 734 ? -4.143 -8.422 -24.605 1.00 86.19 734 ALA A O 1
ATOM 5676 N N . ARG A 1 735 ? -3.404 -10.189 -25.755 1.00 85.38 735 ARG A N 1
ATOM 5677 C CA . ARG A 1 735 ? -4.436 -11.096 -25.231 1.00 85.38 735 ARG A CA 1
ATOM 5678 C C . ARG A 1 735 ? -4.095 -11.492 -23.794 1.00 85.38 735 ARG A C 1
ATOM 5680 O O . ARG A 1 735 ? -3.198 -12.305 -23.584 1.00 85.38 735 ARG A O 1
ATOM 5687 N N . GLN A 1 736 ? -4.800 -10.910 -22.831 1.00 80.62 736 GLN A N 1
ATOM 5688 C CA . GLN A 1 736 ? -4.675 -11.119 -21.383 1.00 80.62 736 GLN A CA 1
ATOM 5689 C C . GLN A 1 736 ? -5.995 -11.655 -20.786 1.00 80.62 736 GLN A C 1
ATOM 5691 O O . GLN A 1 736 ? -5.985 -12.416 -19.813 1.00 80.62 736 GLN A O 1
ATOM 5696 N N . CYS A 1 737 ? -7.142 -11.324 -21.397 1.00 67.56 737 CYS A N 1
ATOM 5697 C CA . CYS A 1 737 ? -8.465 -11.503 -20.810 1.00 67.56 737 CYS A CA 1
ATOM 5698 C C . CYS A 1 737 ? -8.788 -12.978 -20.543 1.00 67.56 737 CYS A C 1
ATOM 5700 O O . CYS A 1 737 ? -9.150 -13.318 -19.418 1.00 67.56 737 CYS A O 1
ATOM 5702 N N . GLN A 1 738 ? -8.560 -13.872 -21.520 1.00 58.94 738 GLN A N 1
ATOM 5703 C CA . GLN A 1 738 ? -8.961 -15.291 -21.488 1.00 58.94 738 GLN A CA 1
ATOM 5704 C C . GLN A 1 738 ? -8.425 -16.074 -20.283 1.00 58.94 738 GLN A C 1
ATOM 5706 O O . GLN A 1 738 ? -9.009 -17.089 -19.909 1.00 58.94 738 GLN A O 1
ATOM 5711 N N . ARG A 1 739 ? -7.329 -15.613 -19.671 1.00 56.22 739 ARG A N 1
ATOM 5712 C CA . ARG A 1 739 ? -6.769 -16.202 -18.449 1.00 56.22 739 ARG A CA 1
ATOM 5713 C C . ARG A 1 739 ? -6.939 -15.321 -17.219 1.00 56.22 739 ARG A C 1
ATOM 5715 O O . ARG A 1 739 ? -6.977 -15.862 -16.121 1.00 56.22 739 ARG A O 1
ATOM 5722 N N . SER A 1 740 ? -7.151 -14.017 -17.402 1.00 49.28 740 SER A N 1
ATOM 5723 C CA . SER A 1 740 ? -7.562 -13.130 -16.314 1.00 49.28 740 SER A CA 1
ATOM 5724 C C . SER A 1 740 ? -8.965 -13.448 -15.762 1.00 49.28 740 SER A C 1
ATOM 5726 O O . SER A 1 740 ? -9.228 -13.230 -14.587 1.00 49.28 740 SER A O 1
ATOM 5728 N N . TYR A 1 741 ? -9.854 -14.033 -16.580 1.00 42.19 741 TYR A N 1
ATOM 5729 C CA . TYR A 1 741 ? -11.177 -14.513 -16.147 1.00 42.19 741 TYR A CA 1
ATOM 5730 C C . TYR A 1 741 ? -11.100 -15.592 -15.054 1.00 42.19 741 TYR A C 1
ATOM 5732 O O . TYR A 1 741 ? -12.033 -15.744 -14.269 1.00 42.19 741 TYR A O 1
ATOM 5740 N N . MET A 1 742 ? -9.979 -16.319 -14.944 1.00 45.38 742 MET A N 1
ATOM 5741 C CA . MET A 1 742 ? -9.790 -17.293 -13.862 1.00 45.38 742 MET A CA 1
ATOM 5742 C C . MET A 1 742 ? -9.565 -16.640 -12.481 1.00 45.38 742 MET A C 1
ATOM 5744 O O . MET A 1 742 ? -9.572 -17.368 -11.492 1.00 45.38 742 MET A O 1
ATOM 5748 N N . TYR A 1 743 ? -9.423 -15.305 -12.412 1.00 46.28 743 TYR A N 1
ATOM 5749 C CA . TYR A 1 743 ? -9.388 -14.507 -11.173 1.00 46.28 743 TYR A CA 1
ATOM 5750 C C . TYR A 1 743 ? -10.762 -13.987 -10.714 1.00 46.28 743 TYR A C 1
ATOM 5752 O O . TYR A 1 743 ? -10.893 -13.481 -9.603 1.00 46.28 743 TYR A O 1
ATOM 5760 N N . SER A 1 744 ? -11.799 -14.054 -11.553 1.00 38.22 744 SER A N 1
ATOM 5761 C CA . SER A 1 744 ? -13.148 -13.567 -11.204 1.00 38.22 744 SER A CA 1
ATOM 5762 C C . SER A 1 744 ? -14.147 -14.700 -11.034 1.00 38.22 744 SER A C 1
ATOM 5764 O O . SER A 1 744 ? -14.936 -14.680 -10.093 1.00 38.22 744 SER A O 1
ATOM 5766 N N . ASP A 1 745 ? -14.104 -15.706 -11.906 1.00 34.97 745 ASP A N 1
ATOM 5767 C CA . ASP A 1 745 ? -15.149 -16.726 -11.967 1.00 34.97 745 ASP A CA 1
ATOM 5768 C C . ASP A 1 745 ? -14.822 -17.940 -11.085 1.00 34.97 745 ASP A C 1
ATOM 5770 O O . ASP A 1 745 ? -14.562 -19.058 -11.535 1.00 34.97 745 ASP A O 1
ATOM 5774 N N . GLY A 1 746 ? -14.888 -17.717 -9.776 1.00 41.00 746 GLY A N 1
ATOM 5775 C CA . GLY A 1 746 ? -15.405 -18.717 -8.851 1.00 41.00 746 GLY A CA 1
ATOM 5776 C C . GLY A 1 746 ? -16.848 -18.336 -8.531 1.00 41.00 746 GLY A C 1
ATOM 5777 O O . GLY A 1 746 ? -17.040 -17.406 -7.762 1.00 41.00 746 GLY A O 1
ATOM 5778 N N . LEU A 1 747 ? -17.823 -19.057 -9.103 1.00 31.62 747 LEU A N 1
ATOM 5779 C CA . LEU A 1 747 ? -19.286 -18.834 -9.068 1.00 31.62 747 LEU A CA 1
ATOM 5780 C C . LEU A 1 747 ? -19.868 -17.985 -10.216 1.00 31.62 747 LEU A C 1
ATOM 5782 O O . LEU A 1 747 ? -20.221 -16.834 -10.016 1.00 31.62 747 LEU A O 1
ATOM 5786 N N . ILE A 1 748 ? -20.089 -18.602 -11.382 1.00 27.83 748 ILE A N 1
ATOM 5787 C CA . ILE A 1 748 ? -21.388 -18.699 -12.087 1.00 27.83 748 ILE A CA 1
ATOM 5788 C C . ILE A 1 748 ? -21.210 -19.764 -13.184 1.00 27.83 748 ILE A C 1
ATOM 5790 O O . ILE A 1 748 ? -20.206 -19.812 -13.888 1.00 27.83 748 ILE A O 1
ATOM 5794 N N . GLY A 1 749 ? -22.140 -20.714 -13.243 1.00 27.23 749 GLY A N 1
ATOM 5795 C CA . GLY A 1 749 ? -21.961 -21.983 -13.939 1.00 27.23 749 GLY A CA 1
ATOM 5796 C C . GLY A 1 749 ? -21.794 -21.887 -15.457 1.00 27.23 749 GLY A C 1
ATOM 5797 O O . GLY A 1 749 ? -22.537 -21.194 -16.147 1.00 27.23 749 GLY A O 1
ATOM 5798 N N . LYS A 1 750 ? -20.933 -22.759 -15.991 1.00 27.00 750 LYS A N 1
ATOM 5799 C CA . LYS A 1 750 ? -21.202 -23.404 -17.280 1.00 27.00 750 LYS A CA 1
ATOM 5800 C C . LYS A 1 750 ? -22.450 -24.282 -17.131 1.00 27.00 750 LYS A C 1
ATOM 5802 O O . LYS A 1 750 ? -22.352 -25.475 -16.865 1.00 27.00 750 LYS A O 1
ATOM 5807 N N . VAL A 1 751 ? -23.621 -23.668 -17.281 1.00 32.50 751 VAL A N 1
ATOM 5808 C CA . VAL A 1 751 ? -24.872 -24.343 -17.658 1.00 32.50 751 VAL A CA 1
ATOM 5809 C C . VAL A 1 751 ? -25.278 -23.813 -19.026 1.00 32.50 751 VAL A C 1
ATOM 5811 O O . VAL A 1 751 ? -26.292 -23.152 -19.181 1.00 32.50 751 VAL A O 1
ATOM 5814 N N . THR A 1 752 ? -24.451 -24.079 -20.025 1.00 29.20 752 THR A N 1
ATOM 5815 C CA . THR A 1 752 ? -24.851 -24.119 -21.432 1.00 29.20 752 THR A CA 1
ATOM 5816 C C . THR A 1 752 ? -23.914 -25.123 -22.087 1.00 29.20 752 THR A C 1
ATOM 5818 O O . THR A 1 752 ? -22.703 -25.013 -21.911 1.00 29.20 752 THR A O 1
ATOM 5821 N N . ASP A 1 753 ? -24.490 -26.103 -22.777 1.00 28.59 753 ASP A N 1
ATOM 5822 C CA . ASP A 1 753 ? -23.851 -27.211 -23.508 1.00 28.59 753 ASP A CA 1
ATOM 5823 C C . ASP A 1 753 ? -23.831 -28.564 -22.781 1.00 28.59 753 ASP A C 1
ATOM 5825 O O . ASP A 1 753 ? -22.794 -29.137 -22.449 1.00 28.59 753 ASP A O 1
ATOM 5829 N N . ILE A 1 754 ? -25.036 -29.119 -22.628 1.00 25.89 754 ILE A N 1
ATOM 5830 C CA . ILE A 1 754 ? -25.259 -30.565 -22.718 1.00 25.89 754 ILE A CA 1
ATOM 5831 C C . ILE A 1 754 ? -25.962 -30.802 -24.066 1.00 25.89 754 ILE A C 1
ATOM 5833 O O . ILE A 1 754 ? -27.088 -30.328 -24.231 1.00 25.89 754 ILE A O 1
ATOM 5837 N N . PRO A 1 755 ? -25.352 -31.491 -25.048 1.00 32.03 755 PRO A N 1
ATOM 5838 C CA . PRO A 1 755 ? -26.109 -32.106 -26.130 1.00 32.03 755 PRO A CA 1
ATOM 5839 C C . PRO A 1 755 ? -26.860 -33.315 -25.557 1.00 32.03 755 PRO A C 1
ATOM 5841 O O . PRO A 1 755 ? -26.223 -34.152 -24.919 1.00 32.03 755 PRO A O 1
ATOM 5844 N N . ASN A 1 756 ? -28.182 -33.325 -25.776 1.00 30.80 756 ASN A N 1
ATOM 5845 C CA . ASN A 1 756 ? -29.209 -34.313 -25.388 1.00 30.80 756 ASN A CA 1
ATOM 5846 C C . ASN A 1 756 ? -28.750 -35.646 -24.787 1.00 30.80 756 ASN A C 1
ATOM 5848 O O . ASN A 1 756 ? -28.070 -36.418 -25.503 1.00 30.80 756 ASN A O 1
#

Mean predicted aligned error: 17.6 Å

Solvent-accessible surface area (backbone atoms only — not comparable to full-atom values): 43733 Å² total; per-residue (Å²): 125,79,64,59,61,54,48,50,56,50,50,39,53,49,36,47,74,73,66,66,40,62,72,60,34,46,55,54,28,52,51,35,36,73,76,38,75,86,40,67,66,33,50,45,53,32,26,55,45,46,51,72,72,48,63,68,61,56,33,32,53,55,39,21,38,68,60,46,52,45,53,41,53,44,41,34,47,47,27,70,70,34,33,32,30,35,36,23,41,62,30,48,61,36,61,68,52,50,38,36,48,74,46,62,30,74,39,38,40,30,22,18,75,49,67,67,42,36,55,47,13,58,56,35,41,73,67,34,86,91,41,88,60,54,48,80,40,83,36,51,75,90,71,64,42,78,56,84,74,41,79,64,63,24,29,26,36,40,50,72,46,54,46,40,60,52,25,74,59,37,39,54,65,54,48,52,47,33,54,76,71,42,35,33,53,62,72,76,76,78,68,75,96,75,81,82,87,80,92,76,91,75,86,85,78,86,80,92,61,74,65,65,56,52,54,50,54,54,51,51,55,53,49,51,53,54,52,54,62,67,49,51,65,60,56,50,50,57,51,50,54,57,48,52,59,50,50,56,56,59,67,50,53,66,70,61,55,72,77,64,87,72,96,77,61,76,67,57,56,55,51,48,53,50,51,50,51,52,49,52,52,51,51,52,53,50,52,54,50,49,52,52,50,52,51,52,51,53,54,52,53,67,65,44,50,66,57,53,55,52,48,54,54,49,53,51,53,55,52,50,53,53,56,59,57,54,66,68,64,79,78,76,86,87,87,85,83,90,84,86,86,79,89,83,85,80,87,82,88,83,90,82,82,82,88,83,87,82,91,85,77,92,82,90,78,89,79,84,90,78,91,78,85,89,80,90,78,96,76,78,98,76,91,82,92,71,80,69,68,69,59,84,30,29,46,39,32,46,29,31,37,39,35,30,37,30,38,25,26,30,68,55,61,34,39,58,39,27,59,78,78,83,83,47,79,65,50,65,90,46,48,47,25,45,75,72,95,54,74,51,49,76,40,52,59,71,70,42,70,93,42,67,43,70,25,26,61,78,39,81,75,52,72,46,40,63,69,33,68,70,49,40,49,40,43,44,71,33,73,75,44,46,76,44,80,46,55,27,70,33,62,47,49,40,25,28,42,36,37,30,38,40,40,24,39,43,101,86,40,70,47,66,40,45,51,94,76,50,86,62,73,70,38,23,20,34,27,73,45,80,68,60,41,82,43,46,56,70,39,72,46,52,31,36,37,38,30,60,46,38,69,38,66,44,73,38,69,88,69,38,61,96,72,66,50,76,87,35,54,42,76,43,57,56,58,28,40,44,47,67,56,29,64,70,56,49,50,51,42,35,50,51,26,53,52,49,55,44,65,49,62,66,60,81,83,85,50,70,87,74,58,56,74,56,62,47,36,32,36,21,49,35,74,57,46,57,26,45,52,48,34,35,75,77,39,71,76,21,37,36,30,53,74,52,65,70,57,50,53,49,36,46,76,50,70,54,53,86,38,58,37,96,66,89,89,65,60,30,38,34,37,38,56,55,63,57,45,90,89,71,43,71,40,91,56,44,71,61,48,50,56,54,49,60,73,36,40,37,98,85,38,45,60,36,70,83,74,83,87,88,85,87,81,91,80,92,50,72,67,63,45,33,47,36,35,42,53,36,84,24,42,80,77,44,64,50,27,92,64,33,43,54,52,48,64,60,87,74,79,92,83,76,88,79,84,132

Organism: Petrolisthes cinctipes (NCBI:txid88211)

Foldseek 3Di:
DVPLLVVLLVVLCVCCVPPVDLPVNQVSLVVCCVVPVPDLSSLLSNLVSLLVQDDLLPLQQLLFLQVLVLLLVLLLVVVVLFQQFEEEAQCQLVLSVVSNQVSPRPAAEYEHQRPVSLVNNVVLLVVDPRSPRYHYHNDHLLPDADPPNPPAAGQEYEYDLAAQQGQPSLVLVSLLSNQVGHHFHFPPPPDPPDDDDDDDDDDDDDPPPPVVVVVVVVVVVLVVLVVVVVCVVVVVVVVVVVLVVVVVVLVCVVVVVVVDDDDDDPPVVVVVSVVVVVVSVVVVVVVVVVSVVVVVVSVVVNVCVVVVVVVVVVVVVVVVVVVVVVVVVPPPDDDDDDDDDDDDDDDDDDDDDDDDDDDDDDDDDDDDDDDDDDDDDDDDDDDDPPDNPNDSGHAYFLFKKWKWKFFKDDVQLQLQFWADDPPDPLLPLFTEGADDPDLFDWALQLDGVPGMDTQFPIDTQDMAGSSDSVSSVCLQQFVSWDKDKTATQAWDKGFWMKMWMWGRRDPPRIDTRPNVPDPGSGTITIRGDSAIDTDHRGDIWIWTWTGNSGTHIDTDCVRGPPSPDCVRYDHADSQLSNCSNPPPNLVVLLVVLVVVLCVLQPPPDPDPPVRSLDAAEEEAAHSARSNQVSNCVSNVRHAYEYPDPSNVVSCVVSPNPRRYDPDLPAAHQEYEDDQADPVGHGDPCSVVVVVVNVVRHDPNHDYPPPDDDDDDDDDDDPVVVSSQFHDCVSSVNRPDGVSSNSNHPPDDDPPDDDDD

Nearest PDB structures (foldseek):
  8rbk-assembly1_A  TM=8.408E-01  e=3.281E-39  Bos taurus
  9ay9-assembly3_C  TM=8.577E-01  e=7.282E-37  Homo sapiens
  7rbq-assembly1_A  TM=8.578E-01  e=4.330E-36  Homo sapiens
  9ay9-assembly1_A  TM=8.568E-01  e=5.673E-36  Homo sapiens
  7t39-assembly1_A  TM=8.676E-01  e=2.311E-35  Homo sapiens